Protein AF-A0A0G1U0L2-F1 (afdb_monomer_lite)

Sequence (927 aa):
MDILNGNCDLADLFSDAPEILRDWALGAANEQSERFGDVTSALISSGVVVDENDAIEHIAEITTAFVRGQKSRIFFRDIRGDGKNSYEPELKRRLGKFVRKVDPYTYYGWLAHQAIPDLYISDLRKWNSKLPKYADNSQLSFSLGRDLEWESGLFGKSLGEKKSNFTNPAEKKVKKKAGPRWHKPGTVFGGIEKIWEEANTVLADEDKQYYREMVARLERALKPIFGAYVVSLVGYAPAYAYAMLMSLTAWAGAALHFYNNTGRRYLVREVNVMSPGREISGGRLDAIEIRNPGYRPLNASQKKAVVKILAYPVLSAGHFFWQVSALRQTGLDVGVEDWKHVAGDGKNRGIVKFSEVEKRPATKDSDQIVRYLALGLVDLLHFHPEREKNSTWEKLIEDPPFGELEYFMPQGVITHKVLTEPARLHEKVVSIAERLDNAGERAAQREIWNFLLGYAISCLDGKGHEKLKRISPPAQKALVPDDRSSLPFFRKYRMDQSELEAKFQSVAPNSCARDYEELSGPVFLDKSALIEVSYSDAGKEVLTLHYDKLLRAVEAGDVKTKNFHGVDRNFFISCLVTEEKTPSFYLNLQKGAPWFKCFGCGVFGAIGRIPSDIEITVKETGSAPSGVWKPGDEPIISEEHHKFMALAQEILQMEFKGSVGEWYLAKERCLDVDLAFKMGAGFASNRLIHGLMDAGYSLDDLIAKGLVLISDKTTSTRGIGPILNRRGIRSEDMARVYGKKEGKEVMGYPYSMLLGRVTFPLTYEGKNTNFYGRSVDKDAKIVHCKTSFSAVQGGFNMGVLKDPDAKEVSMIEAAICVISITQMRSKFSSLPPNSFAIIGTGNYKILDAVVKSGKQLASGLDFDLKNEADPNKGQAGQKKTLKLMAAIKERGLPRPRDVTAEFLAQYSWPTREKKFDWNALLQHLAK

Secondary structure (DSSP, 8-state):
-TTTTT-S-HHHHTTTS-HHHHHHHHHHHHTT-HHHHHHHHHHHHTTSSSSHHHHHHHHHHHHHHHHTT-PPPB-HHHHHT----SSHHHHHHHTT--PPPPPHHHHHHHHHHHHHHHHHHS-TTSTTPPPPSS--S-SB-----STTTTT-TT--S-S---------HHHHHHTTS----PPPHHHHHHHHHHHHHHHHHHHHTT-TTTHHHHHHHHHHHHHHHHTHHHHHHHTTTTS-HHHHHHHHHHHHHHHHHIIIII-S--EEEEEESS-TT-SB---EEEEEEEE-GGGPPPPHHHHHHHHHHHTS----HHHHHHHHGGGGGGT-EEEEEEEEETBTSSGGGSBPPHHHHSSS--HHHHHHHHHHHHHHHHHHHHH-HHHHHT--HHHHTSSPPEEEEEEEETTEEEEEEE---HHHHHHHHHHHHHT-TTHHHHHHHHHHHHHHHHHHHHHHTT-HHHHHTT-SPP----SS-----SHHHHHHTPPPHHHHHHHHHHS-SSSSSTTSSSSSSPEESSTTS-EEEEE-TTS-EEEEEEHHHHHHHHHTTSS-EES---TTS-EEEE-SSS---SEEEEEE--TTS-EEEETTT--EEEEE---TT--------S------PPTT------HHHHHHHHHHHHHHHHTTTTSHHHHIIIIIS---HHHHHHTT-EE--HHHHHHHHHTT--HHHHHHTTSEEEETT--TTSTTHHHHHHTT--HHHH-EEEEEETTEEEEEEEEETTTTEEEEEEEETTEEEEEEEEES-TT-S-SEEE--SSS---BBTGGGGG-TT-SEEEEES-HHHHHHHHHHTTT-TTS-SSEEE-SSTT-TTHHHHHHHHT-EEEE----PPB-SS-TTSB-HHHHHHHHHHHHHHHTT-S--EEHHHHHHHHSPPPPTTS---HHHHHHHHT-

Structure (mmCIF, N/CA/C/O backbone):
data_AF-A0A0G1U0L2-F1
#
_entry.id   AF-A0A0G1U0L2-F1
#
loop_
_atom_site.group_PDB
_atom_site.id
_atom_site.type_symbol
_atom_site.label_atom_id
_atom_site.label_alt_id
_atom_site.label_comp_id
_atom_site.label_asym_id
_atom_site.label_entity_id
_atom_site.label_seq_id
_atom_site.pdbx_PDB_ins_code
_atom_site.Cartn_x
_atom_site.Cartn_y
_atom_site.Cartn_z
_atom_site.occupancy
_atom_site.B_iso_or_equiv
_atom_site.auth_seq_id
_atom_site.auth_comp_id
_atom_site.auth_asym_id
_atom_site.auth_atom_id
_atom_site.pdbx_PDB_model_num
ATOM 1 N N . MET A 1 1 ? 7.888 -0.705 -40.631 1.00 37.81 1 MET A N 1
ATOM 2 C CA . MET A 1 1 ? 9.295 -0.991 -41.024 1.00 37.81 1 MET A CA 1
ATOM 3 C C . MET A 1 1 ? 10.052 0.265 -41.459 1.00 37.81 1 MET A C 1
ATOM 5 O O . MET A 1 1 ? 11.256 0.297 -41.259 1.00 37.81 1 MET A O 1
ATOM 9 N N . ASP A 1 2 ? 9.393 1.309 -41.974 1.00 36.12 2 ASP A N 1
ATOM 10 C CA . ASP A 1 2 ? 10.082 2.503 -42.498 1.00 36.12 2 ASP A CA 1
ATOM 11 C C . ASP A 1 2 ? 10.602 3.498 -41.438 1.00 36.12 2 ASP A C 1
ATOM 13 O O . ASP A 1 2 ? 11.644 4.113 -41.655 1.00 36.12 2 ASP A O 1
ATOM 17 N N . ILE A 1 3 ? 9.970 3.590 -40.258 1.00 40.00 3 ILE A N 1
ATOM 18 C CA . ILE A 1 3 ? 10.431 4.449 -39.142 1.00 40.00 3 ILE A CA 1
ATOM 19 C C . ILE A 1 3 ? 11.703 3.878 -38.479 1.00 40.00 3 ILE A C 1
ATOM 21 O O . ILE A 1 3 ? 12.648 4.611 -38.202 1.00 40.00 3 ILE A O 1
ATOM 25 N N . LEU A 1 4 ? 11.787 2.551 -38.305 1.00 36.19 4 LEU A N 1
ATOM 26 C CA . LEU A 1 4 ? 12.980 1.864 -37.768 1.00 36.19 4 LEU A CA 1
ATOM 27 C C . LEU A 1 4 ? 14.151 1.795 -38.766 1.00 36.19 4 LEU A C 1
ATOM 29 O O . LEU A 1 4 ? 15.289 1.585 -38.354 1.00 36.19 4 LEU A O 1
ATOM 33 N N . ASN A 1 5 ? 13.877 1.994 -40.059 1.00 38.81 5 ASN A N 1
ATOM 34 C CA . ASN A 1 5 ? 14.883 2.056 -41.122 1.00 38.81 5 ASN A CA 1
ATOM 35 C C . ASN A 1 5 ? 15.363 3.493 -41.414 1.00 38.81 5 ASN A C 1
ATOM 37 O O . ASN A 1 5 ? 16.133 3.685 -42.351 1.00 38.81 5 ASN A O 1
ATOM 41 N N . GLY A 1 6 ? 14.916 4.496 -40.644 1.00 39.28 6 GLY A N 1
ATOM 42 C CA . GLY A 1 6 ? 15.340 5.893 -40.803 1.00 39.28 6 GLY A CA 1
ATOM 43 C C . GLY A 1 6 ? 14.797 6.599 -42.052 1.00 39.28 6 GLY A C 1
ATOM 44 O O . GLY A 1 6 ? 15.331 7.635 -42.432 1.00 39.28 6 GLY A O 1
ATOM 45 N N . ASN A 1 7 ? 13.752 6.062 -42.693 1.00 40.97 7 ASN A N 1
ATOM 46 C CA . ASN A 1 7 ? 13.174 6.620 -43.924 1.00 40.97 7 ASN A CA 1
ATOM 47 C C . ASN A 1 7 ? 11.982 7.568 -43.685 1.00 40.97 7 ASN A C 1
ATOM 49 O O . ASN A 1 7 ? 11.444 8.112 -44.646 1.00 40.97 7 ASN A O 1
ATOM 53 N N . CYS A 1 8 ? 11.562 7.775 -42.435 1.00 46.62 8 CYS A N 1
ATOM 54 C CA . CYS A 1 8 ? 10.564 8.777 -42.062 1.00 46.62 8 CYS A CA 1
ATOM 55 C C . CYS A 1 8 ? 11.033 9.481 -40.785 1.00 46.62 8 CYS A C 1
ATOM 57 O O . CYS A 1 8 ? 11.260 8.821 -39.768 1.00 46.62 8 CYS A O 1
ATOM 59 N N . ASP A 1 9 ? 11.232 10.799 -40.854 1.00 57.47 9 ASP A N 1
ATOM 60 C CA . ASP A 1 9 ? 11.617 11.595 -39.694 1.00 57.47 9 ASP A CA 1
ATOM 61 C C . ASP A 1 9 ? 10.394 11.730 -38.773 1.00 57.47 9 ASP A C 1
ATOM 63 O O . ASP A 1 9 ? 9.312 12.123 -39.212 1.00 57.47 9 ASP A O 1
ATOM 67 N N . LEU A 1 10 ? 10.537 11.418 -37.481 1.00 53.56 10 LEU A N 1
ATOM 68 C CA . LEU A 1 10 ? 9.481 11.683 -36.494 1.00 53.56 10 LEU A CA 1
ATOM 69 C C . LEU A 1 10 ? 9.075 13.167 -36.529 1.00 53.56 10 LEU A C 1
ATOM 71 O O . LEU A 1 10 ? 7.929 13.497 -36.235 1.00 53.56 10 LEU A O 1
ATOM 75 N N . ALA A 1 11 ? 9.980 14.064 -36.934 1.00 55.44 11 ALA A N 1
ATOM 76 C CA . ALA A 1 11 ? 9.675 15.474 -37.140 1.00 55.44 11 ALA A CA 1
ATOM 77 C C . ALA A 1 11 ? 8.638 15.721 -38.256 1.00 55.44 11 ALA A C 1
ATOM 79 O O . ALA A 1 11 ? 7.841 16.653 -38.125 1.00 55.44 11 ALA A O 1
ATOM 80 N N . ASP A 1 12 ? 8.598 14.877 -39.293 1.00 62.22 12 ASP A N 1
ATOM 81 C CA . ASP A 1 12 ? 7.650 14.975 -40.411 1.00 62.22 12 ASP A CA 1
ATOM 82 C C . ASP A 1 12 ? 6.250 14.476 -40.013 1.00 62.22 12 ASP A C 1
ATOM 84 O O . ASP A 1 12 ? 5.247 15.084 -40.372 1.00 62.22 12 ASP A O 1
ATOM 88 N N . LEU A 1 13 ? 6.157 13.424 -39.191 1.00 59.16 13 LEU A N 1
ATOM 89 C CA . LEU A 1 13 ? 4.883 12.904 -38.655 1.00 59.16 13 LEU A CA 1
ATOM 90 C C . LEU A 1 13 ? 4.147 13.911 -37.758 1.00 59.16 13 LEU A C 1
ATOM 92 O O . LEU A 1 13 ? 2.918 13.907 -37.677 1.00 59.16 13 LEU A O 1
ATOM 96 N N . PHE A 1 14 ? 4.899 14.778 -37.080 1.00 59.16 14 PHE A N 1
ATOM 97 C CA . PHE A 1 14 ? 4.375 15.832 -36.211 1.00 59.16 14 PHE A CA 1
ATOM 98 C C . PHE A 1 14 ? 4.525 17.236 -36.823 1.00 59.16 14 PHE A C 1
ATOM 100 O O . PHE A 1 14 ? 4.369 18.223 -36.101 1.00 59.16 14 PHE A O 1
ATOM 107 N N . SER A 1 15 ? 4.806 17.364 -38.127 1.00 60.16 15 SER A N 1
ATOM 108 C CA . SER A 1 15 ? 5.064 18.661 -38.779 1.00 60.16 15 SER A CA 1
ATOM 109 C C . SER A 1 15 ? 3.877 19.623 -38.690 1.00 60.16 15 SER A C 1
ATOM 111 O O . SER A 1 15 ? 4.061 20.831 -38.545 1.00 60.16 15 SER A O 1
ATOM 113 N N . ASP A 1 16 ? 2.663 19.071 -38.734 1.00 57.19 16 ASP A N 1
ATOM 114 C CA . ASP A 1 16 ? 1.397 19.808 -38.672 1.00 57.19 16 ASP A CA 1
ATOM 115 C C . ASP A 1 16 ? 0.884 20.001 -37.234 1.00 57.19 16 ASP A C 1
ATOM 117 O O . ASP A 1 16 ? -0.166 20.621 -37.006 1.00 57.19 16 ASP A O 1
ATOM 121 N N . ALA A 1 17 ? 1.603 19.460 -36.248 1.00 54.53 17 ALA A N 1
ATOM 122 C CA . ALA A 1 17 ? 1.283 19.622 -34.845 1.00 54.53 17 ALA A CA 1
ATOM 123 C C . ALA A 1 17 ? 1.861 20.942 -34.297 1.00 54.53 17 ALA A C 1
ATOM 125 O O . ALA A 1 17 ? 2.904 21.410 -34.754 1.00 54.53 17 ALA A O 1
ATOM 126 N N . PRO A 1 18 ? 1.222 21.565 -33.289 1.00 55.66 18 PRO A N 1
ATOM 127 C CA . PRO A 1 18 ? 1.792 22.733 -32.618 1.00 55.66 18 PRO A CA 1
ATOM 128 C C . PRO A 1 18 ? 3.198 22.443 -32.084 1.00 55.66 18 PRO A C 1
ATOM 130 O O . PRO A 1 18 ? 3.448 21.338 -31.614 1.00 55.66 18 PRO A O 1
ATOM 133 N N . GLU A 1 19 ? 4.085 23.440 -32.106 1.00 58.31 19 GLU A N 1
ATOM 134 C CA . GLU A 1 19 ? 5.508 23.313 -31.733 1.00 58.31 19 GLU A CA 1
ATOM 135 C C . GLU A 1 19 ? 5.710 22.594 -30.392 1.00 58.31 19 GLU A C 1
ATOM 137 O O . GLU A 1 19 ? 6.445 21.615 -30.311 1.00 58.31 19 GLU A O 1
ATOM 142 N N . ILE A 1 20 ? 4.916 22.960 -29.384 1.00 52.88 20 ILE A N 1
ATOM 143 C CA . ILE A 1 20 ? 4.920 22.305 -28.072 1.00 52.88 20 ILE A CA 1
ATOM 144 C C . ILE A 1 20 ? 4.606 20.800 -28.119 1.00 52.88 20 ILE A C 1
ATOM 146 O O . ILE A 1 20 ? 5.086 20.038 -27.282 1.00 52.88 20 ILE A O 1
ATOM 150 N N . LEU A 1 21 ? 3.770 20.366 -29.066 1.00 54.03 21 LEU A N 1
ATOM 151 C CA . LEU A 1 21 ? 3.411 18.967 -29.266 1.00 54.03 21 LEU A CA 1
ATOM 152 C C . LEU A 1 21 ? 4.504 18.215 -30.008 1.00 54.03 21 LEU A C 1
ATOM 154 O O . LEU A 1 21 ? 4.786 17.074 -29.665 1.00 54.03 21 LEU A O 1
ATOM 158 N N . ARG A 1 22 ? 5.091 18.855 -31.019 1.00 59.09 22 ARG A N 1
ATOM 159 C CA . ARG A 1 22 ? 6.196 18.305 -31.795 1.00 59.09 22 ARG A CA 1
ATOM 160 C C . ARG A 1 22 ? 7.398 18.072 -30.886 1.00 59.09 22 ARG A C 1
ATOM 162 O O . ARG A 1 22 ? 7.886 16.953 -30.822 1.00 59.09 22 ARG A O 1
ATOM 169 N N . ASP A 1 23 ? 7.780 19.060 -30.085 1.00 56.22 23 ASP A N 1
ATOM 170 C CA . ASP A 1 23 ? 8.906 18.956 -29.150 1.00 56.22 23 ASP A CA 1
ATOM 171 C C . ASP A 1 23 ? 8.632 17.930 -28.040 1.00 56.22 23 ASP A C 1
ATOM 173 O O . ASP A 1 23 ? 9.509 17.158 -27.653 1.00 56.22 23 ASP A O 1
ATOM 177 N N . TRP A 1 24 ? 7.384 17.856 -27.565 1.00 61.81 24 TRP A N 1
ATOM 178 C CA . TRP A 1 24 ? 6.946 16.849 -26.598 1.00 61.81 24 TRP A CA 1
ATOM 179 C C . TRP A 1 24 ? 6.933 15.428 -27.178 1.00 61.81 24 TRP A C 1
ATOM 181 O O . TRP A 1 24 ? 7.371 14.499 -26.502 1.00 61.81 24 TRP A O 1
ATOM 191 N N . ALA A 1 25 ? 6.434 15.242 -28.400 1.00 57.47 25 ALA A N 1
ATOM 192 C CA . ALA A 1 25 ? 6.332 13.940 -29.051 1.00 57.47 25 ALA A CA 1
ATOM 193 C C . ALA A 1 25 ? 7.712 13.431 -29.468 1.00 57.47 25 ALA A C 1
ATOM 195 O O . ALA A 1 25 ? 8.024 12.268 -29.225 1.00 57.47 25 ALA A O 1
ATOM 196 N N . LEU A 1 26 ? 8.562 14.320 -29.988 1.00 57.53 26 LEU A N 1
ATOM 197 C CA . LEU A 1 26 ? 9.970 14.049 -30.254 1.00 57.53 26 LEU A CA 1
ATOM 198 C C . LEU A 1 26 ? 10.709 13.707 -28.961 1.00 57.53 26 LEU A C 1
ATOM 200 O O . LEU A 1 26 ? 11.422 12.714 -28.931 1.00 57.53 26 LEU A O 1
ATOM 204 N N . GLY A 1 27 ? 10.495 14.442 -27.866 1.00 57.03 27 GLY A N 1
ATOM 205 C CA . GLY A 1 27 ? 11.065 14.101 -26.560 1.00 57.03 27 GLY A CA 1
ATOM 206 C C . GLY A 1 27 ? 10.587 12.741 -26.038 1.00 57.03 27 GLY A C 1
ATOM 207 O O . GLY A 1 27 ? 11.391 11.901 -25.650 1.00 57.03 27 GLY A O 1
ATOM 208 N N . ALA A 1 28 ? 9.281 12.469 -26.081 1.00 54.69 28 ALA A N 1
ATOM 209 C CA . ALA A 1 28 ? 8.704 11.224 -25.576 1.00 54.69 28 ALA A CA 1
ATOM 210 C C . ALA A 1 28 ? 9.092 9.986 -26.408 1.00 54.69 28 ALA A C 1
ATOM 212 O O . ALA A 1 28 ? 9.278 8.913 -25.822 1.00 54.69 28 ALA A O 1
ATOM 213 N N . ALA A 1 29 ? 9.210 10.139 -27.732 1.00 52.09 29 ALA A N 1
ATOM 214 C CA . ALA A 1 29 ? 9.621 9.097 -28.670 1.00 52.09 29 ALA A CA 1
ATOM 215 C C . ALA A 1 29 ? 11.142 8.867 -28.647 1.00 52.09 29 ALA A C 1
ATOM 217 O O . ALA A 1 29 ? 11.577 7.722 -28.535 1.00 52.09 29 ALA A O 1
ATOM 218 N N . ASN A 1 30 ? 11.951 9.935 -28.652 1.00 49.28 30 ASN A N 1
ATOM 219 C CA . ASN A 1 30 ? 13.416 9.838 -28.612 1.00 49.28 30 ASN A CA 1
ATOM 220 C C . ASN A 1 30 ? 13.941 9.341 -27.257 1.00 49.28 30 ASN A C 1
ATOM 222 O O . ASN A 1 30 ? 15.004 8.727 -27.201 1.00 49.28 30 ASN A O 1
ATOM 226 N N . GLU A 1 31 ? 13.208 9.569 -26.162 1.00 47.56 31 GLU A N 1
ATOM 227 C CA . GLU A 1 31 ? 13.601 9.110 -24.823 1.00 47.56 31 GLU A CA 1
ATOM 228 C C . GLU A 1 31 ? 12.952 7.785 -24.392 1.00 47.56 31 GLU A C 1
ATOM 230 O O . GLU A 1 31 ? 13.152 7.369 -23.250 1.00 47.56 31 GLU A O 1
ATOM 235 N N . GLN A 1 32 ? 12.182 7.112 -25.264 1.00 51.19 32 GLN A N 1
ATOM 236 C CA . GLN A 1 32 ? 11.434 5.883 -24.939 1.00 51.19 32 GLN A CA 1
ATOM 237 C C . GLN A 1 32 ? 10.737 5.971 -23.572 1.00 51.19 32 GLN A C 1
ATOM 239 O O . GLN A 1 32 ? 10.897 5.098 -22.711 1.00 51.19 32 GLN A O 1
ATOM 244 N N . SER A 1 33 ? 9.997 7.060 -23.323 1.00 62.25 33 SER A N 1
ATOM 245 C CA . SER A 1 33 ? 9.418 7.255 -21.992 1.00 62.25 33 SER A CA 1
ATOM 246 C C . SER A 1 33 ? 8.540 6.049 -21.630 1.00 62.25 33 SER A C 1
ATOM 248 O O . SER A 1 33 ? 7.705 5.616 -22.426 1.00 62.25 33 SER A O 1
ATOM 250 N N . GLU A 1 34 ? 8.705 5.498 -20.421 1.00 67.94 34 GLU A N 1
ATOM 251 C CA . GLU A 1 34 ? 7.956 4.310 -19.964 1.00 67.94 34 GLU A CA 1
ATOM 252 C C . GLU A 1 34 ? 6.438 4.495 -20.163 1.00 67.94 34 GLU A C 1
ATOM 254 O O . GLU A 1 34 ? 5.716 3.561 -20.508 1.00 67.94 34 GLU A O 1
ATOM 259 N N . ARG A 1 35 ? 5.968 5.742 -20.021 1.00 72.88 35 ARG A N 1
ATOM 260 C CA . ARG A 1 35 ? 4.580 6.163 -20.249 1.00 72.88 35 ARG A CA 1
ATOM 261 C C . ARG A 1 35 ? 4.140 6.029 -21.702 1.00 72.88 35 ARG A C 1
ATOM 263 O O . ARG A 1 35 ? 3.010 5.615 -21.945 1.00 72.88 35 ARG A O 1
ATOM 270 N N . PHE A 1 36 ? 4.999 6.393 -22.649 1.00 75.38 36 PHE A N 1
ATOM 271 C CA . PHE A 1 36 ? 4.727 6.226 -24.073 1.00 75.38 36 PHE A CA 1
ATOM 272 C C . PHE A 1 36 ? 4.631 4.735 -24.413 1.00 75.38 36 PHE A C 1
ATOM 274 O O . PHE A 1 36 ? 3.627 4.308 -24.977 1.00 75.38 36 PHE A O 1
ATOM 281 N N . GLY A 1 37 ? 5.583 3.930 -23.925 1.00 75.44 37 GLY A N 1
ATOM 282 C CA . GLY A 1 37 ? 5.560 2.471 -24.066 1.00 75.44 37 GLY A CA 1
ATOM 283 C C . GLY A 1 37 ? 4.329 1.805 -23.432 1.00 75.44 37 GLY A C 1
ATOM 284 O O . GLY A 1 37 ? 3.811 0.817 -23.950 1.00 75.44 37 GLY A O 1
ATOM 285 N N . ASP A 1 38 ? 3.816 2.332 -22.315 1.00 82.06 38 ASP A N 1
ATOM 286 C CA . ASP A 1 38 ? 2.553 1.876 -21.720 1.00 82.06 38 ASP A CA 1
ATOM 287 C C . ASP A 1 38 ? 1.350 2.169 -22.629 1.00 82.06 38 ASP A C 1
ATOM 289 O O . ASP A 1 38 ? 0.485 1.310 -22.809 1.00 82.06 38 ASP A O 1
ATOM 293 N N . VAL A 1 39 ? 1.279 3.369 -23.210 1.00 82.50 39 VAL A N 1
ATOM 294 C CA . VAL A 1 39 ? 0.188 3.757 -24.116 1.00 82.50 39 VAL A CA 1
ATOM 295 C C . VAL A 1 39 ? 0.221 2.920 -25.395 1.00 82.50 39 VAL A C 1
ATOM 297 O O . VAL A 1 39 ? -0.815 2.362 -25.755 1.00 82.50 39 VAL A O 1
ATOM 300 N N . THR A 1 40 ? 1.381 2.756 -26.038 1.00 83.81 40 THR A N 1
ATOM 301 C CA . THR A 1 40 ? 1.516 1.929 -27.252 1.00 83.81 40 THR A CA 1
ATOM 302 C C . THR A 1 40 ? 1.143 0.474 -26.972 1.00 83.81 40 THR A C 1
ATOM 304 O O . THR A 1 40 ? 0.286 -0.085 -27.658 1.00 83.81 40 THR A O 1
ATOM 307 N N . SER A 1 41 ? 1.662 -0.107 -25.881 1.00 82.44 41 SER A N 1
ATOM 308 C CA . SER A 1 41 ? 1.318 -1.470 -25.444 1.00 82.44 41 SER A CA 1
ATOM 309 C C . SER A 1 41 ? -0.191 -1.657 -25.276 1.00 82.44 41 SER A C 1
ATOM 311 O O . SER A 1 41 ? -0.733 -2.707 -25.620 1.00 82.44 41 SER A O 1
ATOM 313 N N . ALA A 1 42 ? -0.882 -0.654 -24.730 1.00 86.25 42 ALA A N 1
ATOM 314 C CA . ALA A 1 42 ? -2.321 -0.705 -24.510 1.00 86.25 42 ALA A CA 1
ATOM 315 C C . ALA A 1 42 ? -3.126 -0.636 -25.806 1.00 86.25 42 ALA A C 1
ATOM 317 O O . ALA A 1 42 ? -4.104 -1.372 -25.941 1.00 86.25 42 ALA A O 1
ATOM 318 N N . LEU A 1 43 ? -2.717 0.210 -26.753 1.00 83.81 43 LEU A N 1
ATOM 319 C CA . LEU A 1 43 ? -3.369 0.320 -28.057 1.00 83.81 43 LEU A CA 1
ATOM 320 C C . LEU A 1 43 ? -3.232 -0.989 -28.846 1.00 83.81 43 LEU A C 1
ATOM 322 O O . LEU A 1 43 ? -4.250 -1.522 -29.295 1.00 83.81 43 LEU A O 1
ATOM 326 N N . ILE A 1 44 ? -2.026 -1.562 -28.895 1.00 82.19 44 ILE A N 1
ATOM 327 C CA . ILE A 1 44 ? -1.756 -2.858 -29.538 1.00 82.19 44 ILE A CA 1
ATOM 328 C C . ILE A 1 44 ? -2.567 -3.970 -28.860 1.00 82.19 44 ILE A C 1
ATOM 330 O O . ILE A 1 44 ? -3.304 -4.705 -29.512 1.00 82.19 44 ILE A O 1
ATOM 334 N N . SER A 1 45 ? -2.519 -4.053 -27.524 1.00 82.62 45 SER A N 1
ATOM 335 C CA . SER A 1 45 ? -3.251 -5.083 -26.764 1.00 82.62 45 SER A CA 1
ATOM 336 C C . SER A 1 45 ? -4.770 -4.983 -26.920 1.00 82.62 45 SER A C 1
ATOM 338 O O . SER A 1 45 ? -5.473 -5.978 -26.759 1.00 82.62 45 SER A O 1
ATOM 340 N N . SER A 1 46 ? -5.291 -3.787 -27.205 1.00 82.69 46 SER A N 1
ATOM 341 C CA . SER A 1 46 ? -6.717 -3.571 -27.465 1.00 82.69 46 SER A CA 1
ATOM 342 C C . SER A 1 46 ? -7.150 -3.903 -28.898 1.00 82.69 46 SER A C 1
ATOM 344 O O . SER A 1 46 ? -8.348 -3.890 -29.173 1.00 82.69 46 SER A O 1
ATOM 346 N N . GLY A 1 47 ? -6.207 -4.194 -29.803 1.00 80.88 47 GLY A N 1
ATOM 347 C CA . GLY A 1 47 ? -6.475 -4.452 -31.220 1.00 80.88 47 GLY A CA 1
ATOM 348 C C . GLY A 1 47 ? -6.876 -3.209 -32.021 1.00 80.88 47 GLY A C 1
ATOM 349 O O . GLY A 1 47 ? -7.413 -3.346 -33.115 1.00 80.88 47 GLY A O 1
ATOM 350 N N . VAL A 1 48 ? -6.659 -2.006 -31.473 1.00 82.06 48 VAL A N 1
ATOM 351 C CA . VAL A 1 48 ? -6.932 -0.729 -32.162 1.00 82.06 48 VAL A CA 1
ATOM 352 C C . VAL A 1 48 ? -5.883 -0.446 -33.239 1.00 82.06 48 VAL A C 1
ATOM 354 O O . VAL A 1 48 ? -6.205 0.162 -34.251 1.00 82.06 48 VAL A O 1
ATOM 357 N N . VAL A 1 49 ? -4.654 -0.911 -33.020 1.00 82.06 49 VAL A N 1
ATOM 358 C CA . VAL A 1 49 ? -3.503 -0.803 -33.929 1.00 82.06 49 VAL A CA 1
ATOM 359 C C . VAL A 1 49 ? -2.783 -2.150 -33.969 1.00 82.06 49 VAL A C 1
ATOM 361 O O . VAL A 1 49 ? -2.906 -2.930 -33.017 1.00 82.06 49 VAL A O 1
ATOM 364 N N . VAL A 1 50 ? -2.072 -2.450 -35.058 1.00 71.56 50 VAL A N 1
ATOM 365 C CA . VAL A 1 50 ? -1.477 -3.780 -35.275 1.00 71.56 50 VAL A CA 1
ATOM 366 C C . VAL A 1 50 ? -0.074 -3.868 -34.683 1.00 71.56 50 VAL A C 1
ATOM 368 O O . VAL A 1 50 ? 0.279 -4.892 -34.095 1.00 71.56 50 VAL A O 1
ATOM 371 N N . ASP A 1 51 ? 0.709 -2.796 -34.788 1.00 74.69 51 ASP A N 1
ATOM 372 C CA . ASP A 1 51 ? 2.078 -2.743 -34.288 1.00 74.69 51 ASP A CA 1
ATOM 373 C C . ASP A 1 51 ? 2.460 -1.373 -33.696 1.00 74.69 51 ASP A C 1
ATOM 375 O O . ASP A 1 51 ? 1.621 -0.497 -33.480 1.00 74.69 51 ASP A O 1
ATOM 379 N N . GLU A 1 52 ? 3.732 -1.223 -33.329 1.00 72.56 52 GLU A N 1
ATOM 380 C CA . GLU A 1 52 ? 4.254 -0.011 -32.698 1.00 72.56 52 GLU A CA 1
ATOM 381 C C . GLU A 1 52 ? 4.323 1.191 -33.652 1.00 72.56 52 GLU A C 1
ATOM 383 O O . GLU A 1 52 ? 4.117 2.315 -33.201 1.00 72.56 52 GLU A O 1
ATOM 388 N N . ASN A 1 53 ? 4.539 0.977 -34.955 1.00 73.19 53 ASN A N 1
ATOM 389 C CA . ASN A 1 53 ? 4.534 2.069 -35.934 1.00 73.19 53 ASN A CA 1
ATOM 390 C C . ASN A 1 53 ? 3.107 2.593 -36.115 1.00 73.19 53 ASN A C 1
ATOM 392 O O . ASN A 1 53 ? 2.882 3.794 -35.978 1.00 73.19 53 ASN A O 1
ATOM 396 N N . ASP A 1 54 ? 2.140 1.683 -36.280 1.00 74.44 54 ASP A N 1
ATOM 397 C CA . ASP A 1 54 ? 0.716 2.031 -36.335 1.00 74.44 54 ASP A CA 1
ATOM 398 C C . ASP A 1 54 ? 0.275 2.764 -35.057 1.00 74.44 54 ASP A C 1
ATOM 400 O O . ASP A 1 54 ? -0.530 3.693 -35.094 1.00 74.44 54 ASP A O 1
ATOM 404 N N . ALA A 1 55 ? 0.807 2.365 -33.894 1.00 78.94 55 ALA A N 1
ATOM 405 C CA . ALA A 1 55 ? 0.524 3.032 -32.627 1.00 78.94 55 ALA A CA 1
ATOM 406 C C . ALA A 1 55 ? 1.046 4.476 -32.594 1.00 78.94 55 ALA A C 1
ATOM 408 O O . ALA A 1 55 ? 0.358 5.350 -32.065 1.00 78.94 55 ALA A O 1
ATOM 409 N N . ILE A 1 56 ? 2.242 4.732 -33.131 1.00 74.19 56 ILE A N 1
ATOM 410 C CA . ILE A 1 56 ? 2.848 6.070 -33.185 1.00 74.19 56 ILE A CA 1
ATOM 411 C C . ILE A 1 56 ? 2.050 6.979 -34.123 1.00 74.19 56 ILE A C 1
ATOM 413 O O . ILE A 1 56 ? 1.689 8.085 -33.717 1.00 74.19 56 ILE A O 1
ATOM 417 N N . GLU A 1 57 ? 1.712 6.499 -35.321 1.00 74.31 57 GLU A N 1
ATOM 418 C CA . GLU A 1 57 ? 0.885 7.229 -36.291 1.00 74.31 57 GLU A CA 1
ATOM 419 C C . GLU A 1 57 ? -0.489 7.564 -35.697 1.00 74.31 57 GLU A C 1
ATOM 421 O O . GLU A 1 57 ? -0.909 8.722 -35.671 1.00 74.31 57 GLU A O 1
ATOM 426 N N . HIS A 1 58 ? -1.146 6.580 -35.079 1.00 80.94 58 HIS A N 1
ATOM 427 C CA . HIS A 1 58 ? -2.448 6.762 -34.435 1.00 80.94 58 HIS A CA 1
ATOM 428 C C . HIS A 1 58 ? -2.403 7.750 -33.259 1.00 80.94 58 HIS A C 1
ATOM 430 O O . HIS A 1 58 ? -3.323 8.550 -33.059 1.00 80.94 58 HIS A O 1
ATOM 436 N N . ILE A 1 59 ? -1.329 7.737 -32.460 1.00 79.00 59 ILE A N 1
ATOM 437 C CA . ILE A 1 59 ? -1.117 8.732 -31.398 1.00 79.00 59 ILE A CA 1
ATOM 438 C C . ILE A 1 59 ? -0.932 10.126 -32.010 1.00 79.00 59 ILE A C 1
ATOM 440 O O . ILE A 1 59 ? -1.518 11.082 -31.489 1.00 79.00 59 ILE A O 1
ATOM 444 N N . ALA A 1 60 ? -0.168 10.261 -33.096 1.00 72.50 60 ALA A N 1
ATOM 445 C CA . ALA A 1 60 ? 0.050 11.537 -33.775 1.00 72.50 60 ALA A CA 1
ATOM 446 C C . ALA A 1 60 ? -1.261 12.132 -34.309 1.00 72.50 60 ALA A C 1
ATOM 448 O O . ALA A 1 60 ? -1.570 13.298 -34.032 1.00 72.50 60 ALA A O 1
ATOM 449 N N . GLU A 1 61 ? -2.088 11.320 -34.968 1.00 75.19 61 GLU A N 1
ATOM 450 C CA . GLU A 1 61 ? -3.394 11.729 -35.492 1.00 75.19 61 GLU A CA 1
ATOM 451 C C . GLU A 1 61 ? -4.332 12.231 -34.385 1.00 75.19 61 GLU A C 1
ATOM 453 O O . GLU A 1 61 ? -4.879 13.338 -34.460 1.00 75.19 61 GLU A O 1
ATOM 458 N N . ILE A 1 62 ? -4.502 11.448 -33.313 1.00 75.69 62 ILE A N 1
ATOM 459 C CA . ILE A 1 62 ? -5.435 11.797 -32.233 1.00 75.69 62 ILE A CA 1
ATOM 460 C C . ILE A 1 62 ? -4.946 13.025 -31.467 1.00 75.69 62 ILE A C 1
ATOM 462 O O . ILE A 1 62 ? -5.748 13.879 -31.074 1.00 75.69 62 ILE A O 1
ATOM 466 N N . THR A 1 63 ? -3.641 13.132 -31.239 1.00 70.00 63 THR A N 1
ATOM 467 C CA . THR A 1 63 ? -3.087 14.251 -30.479 1.00 70.00 63 THR A CA 1
ATOM 468 C C . THR A 1 63 ? -3.198 15.557 -31.275 1.00 70.00 63 THR A C 1
ATOM 470 O O . THR A 1 63 ? -3.608 16.579 -30.720 1.00 70.00 63 THR A O 1
ATOM 473 N N . THR A 1 64 ? -2.981 15.513 -32.592 1.00 66.94 64 THR A N 1
ATOM 474 C CA . THR A 1 64 ? -3.223 16.645 -33.504 1.00 66.94 64 THR A CA 1
ATOM 475 C C . THR A 1 64 ? -4.698 17.064 -33.513 1.00 66.94 64 THR A C 1
ATOM 477 O O . THR A 1 64 ? -5.010 18.258 -33.476 1.00 66.94 64 THR A O 1
ATOM 480 N N . ALA A 1 65 ? -5.628 16.102 -33.476 1.00 66.06 65 ALA A N 1
ATOM 481 C CA . ALA A 1 65 ? -7.062 16.377 -33.366 1.00 66.06 65 ALA A CA 1
ATOM 482 C C . ALA A 1 65 ? -7.466 16.987 -32.006 1.00 66.06 65 ALA A C 1
ATOM 484 O O . ALA A 1 65 ? -8.392 17.795 -31.952 1.00 66.06 65 ALA A O 1
ATOM 485 N N . PHE A 1 66 ? -6.778 16.633 -30.915 1.00 66.81 66 PHE A N 1
ATOM 486 C CA . PHE A 1 66 ? -7.073 17.106 -29.557 1.00 66.81 66 PHE A CA 1
ATOM 487 C C . PHE A 1 66 ? -6.651 18.564 -29.308 1.00 66.81 66 PHE A C 1
ATOM 489 O O . PHE A 1 66 ? -7.375 19.305 -28.642 1.00 66.81 66 PHE A O 1
ATOM 496 N N . VAL A 1 67 ? -5.506 19.004 -29.845 1.00 60.94 67 VAL A N 1
ATOM 497 C CA . VAL A 1 67 ? -4.956 20.345 -29.548 1.00 60.94 67 VAL A CA 1
ATOM 498 C C . VAL A 1 67 ? -5.693 21.478 -30.272 1.00 60.94 67 VAL A C 1
ATOM 500 O O . VAL A 1 67 ? -5.640 22.634 -29.845 1.00 60.94 67 VAL A O 1
ATOM 503 N N . ARG A 1 68 ? -6.479 21.173 -31.310 1.00 50.81 68 ARG A N 1
ATOM 504 C CA . ARG A 1 68 ? -7.341 22.152 -31.988 1.00 50.81 68 ARG A CA 1
ATOM 505 C C . ARG A 1 68 ? -8.554 22.527 -31.115 1.00 50.81 68 ARG A C 1
ATOM 507 O O . ARG A 1 68 ? -9.677 22.124 -31.393 1.00 50.81 68 ARG A O 1
ATOM 514 N N . GLY A 1 69 ? -8.338 23.336 -30.069 1.00 49.75 69 GLY A N 1
ATOM 515 C CA . GLY A 1 69 ? -9.408 24.103 -29.411 1.00 49.75 69 GLY A CA 1
ATOM 516 C C . GLY A 1 69 ? -9.511 24.079 -27.879 1.00 49.75 69 GLY A C 1
ATOM 517 O O . GLY A 1 69 ? -10.510 24.584 -27.368 1.00 49.75 69 GLY A O 1
ATOM 518 N N . GLN A 1 70 ? -8.545 23.544 -27.118 1.00 54.38 70 GLN A N 1
ATOM 519 C CA . GLN A 1 70 ? -8.588 23.590 -25.643 1.00 54.38 70 GLN A CA 1
ATOM 520 C C . GLN A 1 70 ? -7.542 24.537 -25.042 1.00 54.38 70 GLN A C 1
ATOM 522 O O . GLN A 1 70 ? -6.348 24.406 -25.287 1.00 54.38 70 GLN A O 1
ATOM 527 N N . LYS A 1 71 ? -7.994 25.482 -24.204 1.00 58.97 71 LYS A N 1
ATOM 528 C CA . LYS A 1 71 ? -7.119 26.210 -23.273 1.00 58.97 71 LYS A CA 1
ATOM 529 C C . LYS A 1 71 ? -6.889 25.345 -22.035 1.00 58.97 71 LYS A C 1
ATOM 531 O O . LYS A 1 71 ? -7.848 25.063 -21.313 1.00 58.97 71 LYS A O 1
ATOM 536 N N . SER A 1 72 ? -5.641 24.967 -21.777 1.00 66.75 72 SER A N 1
ATOM 537 C CA . SER A 1 72 ? -5.296 24.146 -20.616 1.00 66.75 72 SER A CA 1
ATOM 538 C C . SER A 1 72 ? -5.360 24.928 -19.313 1.00 66.75 72 SER A C 1
ATOM 540 O O . SER A 1 72 ? -4.842 26.042 -19.206 1.00 66.75 72 SER A O 1
ATOM 542 N N . ARG A 1 73 ? -5.968 24.332 -18.282 1.00 75.31 73 ARG A N 1
ATOM 543 C CA . ARG A 1 73 ? -5.987 24.941 -16.946 1.00 75.31 73 ARG A CA 1
ATOM 544 C C . ARG A 1 73 ? -4.649 24.681 -16.255 1.00 75.31 73 ARG A C 1
ATOM 546 O O . ARG A 1 73 ? -4.255 23.530 -16.055 1.00 75.31 73 ARG A O 1
ATOM 553 N N . ILE A 1 74 ? -3.981 25.739 -15.816 1.00 76.50 74 ILE A N 1
ATOM 554 C CA . ILE A 1 74 ? -2.739 25.695 -15.045 1.00 76.50 74 ILE A CA 1
ATOM 555 C C . ILE A 1 74 ? -3.079 25.328 -13.597 1.00 76.50 74 ILE A C 1
ATOM 557 O O . ILE A 1 74 ? -3.730 26.065 -12.861 1.00 76.50 74 ILE A O 1
ATOM 561 N N . PHE A 1 75 ? -2.650 24.162 -13.141 1.00 79.94 75 PHE A N 1
ATOM 562 C CA . PHE A 1 75 ? -2.722 23.789 -11.733 1.00 79.94 75 PHE A CA 1
ATOM 563 C C . PHE A 1 75 ? -1.438 24.215 -11.038 1.00 79.94 75 PHE A C 1
ATOM 565 O O . PHE A 1 75 ? -0.381 24.334 -11.648 1.00 79.94 75 PHE A O 1
ATOM 572 N N . PHE A 1 76 ? -1.498 24.344 -9.715 1.00 77.94 76 PHE A N 1
ATOM 573 C CA . PHE A 1 76 ? -0.326 24.725 -8.931 1.00 77.94 76 PHE A CA 1
ATOM 574 C C . PHE A 1 76 ? 0.876 23.777 -9.110 1.00 77.94 76 PHE A C 1
ATOM 576 O O . PHE A 1 76 ? 2.022 24.203 -9.032 1.00 77.94 76 PHE A O 1
ATOM 583 N N . ARG A 1 77 ? 0.628 22.496 -9.414 1.00 74.56 77 ARG A N 1
ATOM 584 C CA . ARG A 1 77 ? 1.689 21.542 -9.775 1.00 74.56 77 ARG A CA 1
ATOM 585 C C . ARG A 1 77 ? 2.439 21.924 -11.052 1.00 74.56 77 ARG A C 1
ATOM 587 O O . ARG A 1 77 ? 3.635 21.697 -11.116 1.00 74.56 77 ARG A O 1
ATOM 594 N N . ASP A 1 78 ? 1.772 22.546 -12.021 1.00 75.38 78 ASP A N 1
ATOM 595 C CA . ASP A 1 78 ? 2.406 22.987 -13.267 1.00 75.38 78 ASP A CA 1
ATOM 596 C C . ASP A 1 78 ? 3.271 24.225 -13.009 1.00 75.38 78 ASP A C 1
ATOM 598 O O . ASP A 1 78 ? 4.293 24.412 -13.650 1.00 75.38 78 ASP A O 1
ATOM 602 N N . ILE A 1 79 ? 2.919 25.039 -12.013 1.00 75.56 79 ILE A N 1
ATOM 603 C CA . ILE A 1 79 ? 3.737 26.171 -11.551 1.00 75.56 79 ILE A CA 1
ATOM 604 C C . ILE A 1 79 ? 4.995 25.671 -10.819 1.00 75.56 79 ILE A C 1
ATOM 606 O O . ILE A 1 79 ? 6.056 26.275 -10.927 1.00 75.56 79 ILE A O 1
ATOM 610 N N . ARG A 1 80 ? 4.906 24.535 -10.112 1.00 71.25 80 ARG A N 1
ATOM 611 C CA . ARG A 1 80 ? 6.053 23.889 -9.444 1.00 71.25 80 ARG A CA 1
ATOM 612 C C . ARG A 1 80 ? 6.888 22.969 -10.338 1.00 71.25 80 ARG A C 1
ATOM 614 O O . ARG A 1 80 ? 8.007 22.658 -9.960 1.00 71.25 80 ARG A O 1
ATOM 621 N N . GLY A 1 81 ? 6.346 22.519 -11.470 1.00 64.06 81 GLY A N 1
ATOM 622 C CA . GLY A 1 81 ? 6.987 21.522 -12.332 1.00 64.06 81 GLY A CA 1
ATOM 623 C C . GLY A 1 81 ? 6.746 20.057 -11.929 1.00 64.06 81 GLY A C 1
ATOM 624 O O . GLY A 1 81 ? 7.468 19.178 -12.387 1.00 64.06 81 GLY A O 1
ATOM 625 N N . ASP A 1 82 ? 5.735 19.743 -11.106 1.00 62.06 82 ASP A N 1
ATOM 626 C CA . ASP A 1 82 ? 5.485 18.355 -10.684 1.00 62.06 82 ASP A CA 1
ATOM 627 C C . ASP A 1 82 ? 4.758 17.541 -11.786 1.00 62.06 82 ASP A C 1
ATOM 629 O O . ASP A 1 82 ? 3.549 17.677 -11.995 1.00 62.06 82 ASP A O 1
ATOM 633 N N . GLY A 1 83 ? 5.463 16.616 -12.446 1.00 53.12 83 GLY A N 1
ATOM 634 C CA . GLY A 1 83 ? 4.980 15.848 -13.611 1.00 53.12 83 GLY A CA 1
ATOM 635 C C . GLY A 1 83 ? 4.130 14.588 -13.343 1.00 53.12 83 GLY A C 1
ATOM 636 O O . GLY A 1 83 ? 4.224 13.623 -14.106 1.00 53.12 83 GLY A O 1
ATOM 637 N N . LYS A 1 84 ? 3.334 14.524 -12.261 1.00 60.22 84 LYS A N 1
ATOM 638 C CA . LYS A 1 84 ? 2.505 13.332 -11.942 1.00 60.22 84 LYS A CA 1
ATOM 639 C C . LYS A 1 84 ? 1.148 13.341 -12.662 1.00 60.22 84 LYS A C 1
ATOM 641 O O . LYS A 1 84 ? 0.315 14.220 -12.409 1.00 60.22 84 LYS A O 1
ATOM 646 N N . ASN A 1 85 ? 0.899 12.304 -13.467 1.00 65.44 85 ASN A N 1
ATOM 647 C CA . ASN A 1 85 ? -0.347 12.091 -14.211 1.00 65.44 85 ASN A CA 1
ATOM 648 C C . ASN A 1 85 ? -1.320 11.163 -13.469 1.00 65.44 85 ASN A C 1
ATOM 650 O O . ASN A 1 85 ? -0.924 10.225 -12.781 1.00 65.44 85 ASN A O 1
ATOM 654 N N . SER A 1 86 ? -2.622 11.428 -13.599 1.00 63.75 86 SER A N 1
ATOM 655 C CA . SER A 1 86 ? -3.653 10.789 -12.765 1.00 63.75 86 SER A CA 1
ATOM 656 C C . SER A 1 86 ? -4.031 9.372 -13.213 1.00 63.75 86 SER A C 1
ATOM 658 O O . SER A 1 86 ? -4.492 8.584 -12.391 1.00 63.75 86 SER A O 1
ATOM 660 N N . TYR A 1 87 ? -3.832 9.045 -14.491 1.00 73.12 87 TYR A N 1
ATOM 661 C CA . TYR A 1 87 ? -4.261 7.774 -15.093 1.00 73.12 87 TYR A CA 1
ATOM 662 C C . TYR A 1 87 ? -3.142 6.732 -15.225 1.00 73.12 87 TYR A C 1
ATOM 664 O O . TYR A 1 87 ? -3.422 5.561 -15.463 1.00 73.12 87 TYR A O 1
ATOM 672 N N . GLU A 1 88 ? -1.888 7.134 -15.026 1.00 75.75 88 GLU A N 1
ATOM 673 C CA . GLU A 1 88 ? -0.707 6.285 -15.219 1.00 75.75 88 GLU A CA 1
ATOM 674 C C . GLU A 1 88 ? -0.724 5.008 -14.346 1.00 75.75 88 GLU A C 1
ATOM 676 O O . GLU A 1 88 ? -0.558 3.917 -14.896 1.00 75.75 88 GLU A O 1
ATOM 681 N N . PRO A 1 89 ? -1.039 5.056 -13.030 1.00 71.19 89 PRO A N 1
ATOM 682 C CA . PRO A 1 89 ? -1.127 3.837 -12.222 1.00 71.19 89 PRO A CA 1
ATOM 683 C C . PRO A 1 89 ? -2.269 2.901 -12.634 1.00 71.19 89 PRO A C 1
ATOM 685 O O . PRO A 1 89 ? -2.172 1.693 -12.438 1.00 71.19 89 PRO A O 1
ATOM 688 N N . GLU A 1 90 ? -3.371 3.435 -13.164 1.00 75.50 90 GLU A N 1
ATOM 689 C CA . GLU A 1 90 ? -4.493 2.604 -13.610 1.00 75.50 90 GLU A CA 1
ATOM 690 C C . GLU A 1 90 ? -4.161 1.918 -14.938 1.00 75.50 90 GLU A C 1
ATOM 692 O O . GLU A 1 90 ? -4.391 0.718 -15.063 1.00 75.50 90 GLU A O 1
ATOM 697 N N . LEU A 1 91 ? -3.533 2.623 -15.885 1.00 77.00 91 LEU A N 1
ATOM 698 C CA . LEU A 1 91 ? -3.083 2.033 -17.147 1.00 77.00 91 LEU A CA 1
ATOM 699 C C . LEU A 1 91 ? -2.095 0.883 -16.908 1.00 77.00 91 LEU A C 1
ATOM 701 O O . LEU A 1 91 ? -2.325 -0.230 -17.381 1.00 77.00 91 LEU A O 1
ATOM 705 N N . LYS A 1 92 ? -1.063 1.107 -16.081 1.00 77.56 92 LYS A N 1
ATOM 706 C CA . LYS A 1 92 ? -0.102 0.059 -15.694 1.00 77.56 92 LYS A CA 1
ATOM 707 C C . LYS A 1 92 ? -0.802 -1.160 -15.077 1.00 77.56 92 LYS A C 1
ATOM 709 O O . LYS A 1 92 ? -0.445 -2.295 -15.384 1.00 77.56 92 LYS A O 1
ATOM 714 N N . ARG A 1 93 ? -1.850 -0.952 -14.268 1.00 75.12 93 ARG A N 1
ATOM 715 C CA . ARG A 1 93 ? -2.646 -2.041 -13.675 1.00 75.12 93 ARG A CA 1
ATOM 716 C C . ARG A 1 93 ? -3.394 -2.843 -14.741 1.00 75.12 93 ARG A C 1
ATOM 718 O O . ARG A 1 93 ? -3.397 -4.070 -14.659 1.00 75.12 93 ARG A O 1
ATOM 725 N N . ARG A 1 94 ? -4.018 -2.179 -15.722 1.00 73.94 94 ARG A N 1
ATOM 726 C CA . ARG A 1 94 ? -4.737 -2.848 -16.824 1.00 73.94 94 ARG A CA 1
ATOM 727 C C . ARG A 1 94 ? -3.803 -3.645 -17.733 1.00 73.94 94 ARG A C 1
ATOM 729 O O . ARG A 1 94 ? -4.181 -4.719 -18.179 1.00 73.94 94 ARG A O 1
ATOM 736 N N . LEU A 1 95 ? -2.575 -3.170 -17.920 1.00 74.12 95 LEU A N 1
ATOM 737 C CA . LEU A 1 95 ? -1.518 -3.863 -18.663 1.00 74.12 95 LEU A CA 1
ATOM 738 C C . LEU A 1 95 ? -0.868 -5.018 -17.886 1.00 74.12 95 LEU A C 1
ATOM 740 O O . LEU A 1 95 ? 0.080 -5.633 -18.364 1.00 74.12 95 LEU A O 1
ATOM 744 N N . GLY A 1 96 ? -1.319 -5.296 -16.658 1.00 66.38 96 GLY A N 1
ATOM 745 C CA . GLY A 1 96 ? -0.710 -6.314 -15.803 1.00 66.38 96 GLY A CA 1
ATOM 746 C C . GLY A 1 96 ? 0.715 -5.974 -15.350 1.00 66.38 96 GLY A C 1
ATOM 747 O O . GLY A 1 96 ? 1.394 -6.844 -14.801 1.00 66.38 96 GLY A O 1
ATOM 748 N N . LYS A 1 97 ? 1.164 -4.727 -15.548 1.00 71.50 97 LYS A N 1
ATOM 749 C CA . LYS A 1 97 ? 2.450 -4.223 -15.062 1.00 71.50 97 LYS A CA 1
ATOM 750 C C . LYS A 1 97 ? 2.381 -4.024 -13.549 1.00 71.50 97 LYS A C 1
ATOM 752 O O . LYS A 1 97 ? 1.317 -3.800 -12.963 1.00 71.50 97 LYS A O 1
ATOM 757 N N . PHE A 1 98 ? 3.530 -4.140 -12.886 1.00 45.94 98 PHE A N 1
ATOM 758 C CA . PHE A 1 98 ? 3.594 -3.975 -11.439 1.00 45.94 98 PHE A CA 1
ATOM 759 C C . PHE A 1 98 ? 3.244 -2.534 -11.064 1.00 45.94 98 PHE A C 1
ATOM 761 O O . PHE A 1 98 ? 4.007 -1.602 -11.299 1.00 45.94 98 PHE A O 1
ATOM 768 N N . VAL A 1 99 ? 2.091 -2.359 -10.427 1.00 47.84 99 VAL A N 1
ATOM 769 C CA . VAL A 1 99 ? 1.721 -1.102 -9.785 1.00 47.84 99 VAL A CA 1
ATOM 770 C C . VAL A 1 99 ? 1.910 -1.291 -8.298 1.00 47.84 99 VAL A C 1
ATOM 772 O O . VAL A 1 99 ? 1.293 -2.170 -7.687 1.00 47.84 99 VAL A O 1
ATOM 775 N N . ARG A 1 100 ? 2.771 -0.462 -7.705 1.00 43.38 100 ARG A N 1
ATOM 776 C CA . ARG A 1 100 ? 2.978 -0.446 -6.259 1.00 43.38 100 ARG A CA 1
ATOM 777 C C . ARG A 1 100 ? 1.611 -0.314 -5.583 1.00 43.38 100 ARG A C 1
ATOM 779 O O . ARG A 1 100 ? 0.858 0.616 -5.873 1.00 43.38 100 ARG A O 1
ATOM 786 N N . LYS A 1 101 ? 1.263 -1.272 -4.715 1.00 49.50 101 LYS A N 1
ATOM 787 C CA . LYS A 1 101 ? 0.033 -1.195 -3.912 1.00 49.50 101 LYS A CA 1
ATOM 788 C C . LYS A 1 101 ? 0.000 0.153 -3.195 1.00 49.50 101 LYS A C 1
ATOM 790 O O . LYS A 1 101 ? 1.046 0.604 -2.727 1.00 49.50 101 LYS A O 1
ATOM 795 N N . VAL A 1 102 ? -1.187 0.766 -3.128 1.00 54.31 102 VAL A N 1
ATOM 796 C CA . VAL A 1 102 ? -1.405 2.020 -2.393 1.00 54.31 102 VAL A CA 1
ATOM 797 C C . VAL A 1 102 ? -0.772 1.873 -1.017 1.00 54.31 102 VAL A C 1
ATOM 799 O O . VAL A 1 102 ? -1.090 0.934 -0.284 1.00 54.31 102 VAL A O 1
ATOM 802 N N . ASP A 1 103 ? 0.173 2.761 -0.723 1.00 67.06 103 ASP A N 1
ATOM 803 C CA . ASP A 1 103 ? 0.891 2.754 0.538 1.00 67.06 103 ASP A CA 1
ATOM 804 C C . ASP A 1 103 ? -0.110 2.934 1.697 1.00 67.06 103 ASP A C 1
ATOM 806 O O . ASP A 1 103 ? -0.903 3.883 1.660 1.00 67.06 103 ASP A O 1
ATOM 810 N N . PRO A 1 104 ? -0.123 2.046 2.709 1.00 68.38 104 PRO A N 1
ATOM 811 C CA . PRO A 1 104 ? -1.104 2.097 3.790 1.00 68.38 104 PRO A CA 1
ATOM 812 C C . PRO A 1 104 ? -1.152 3.439 4.522 1.00 68.38 104 PRO A C 1
ATOM 814 O O . PRO A 1 104 ? -2.234 3.853 4.919 1.00 68.38 104 PRO A O 1
ATOM 817 N N . TYR A 1 105 ? -0.029 4.155 4.646 1.00 77.06 105 TYR A N 1
ATOM 818 C CA . TYR A 1 105 ? -0.013 5.489 5.257 1.00 77.06 105 TYR A CA 1
ATOM 819 C C . TYR A 1 105 ? -0.825 6.493 4.436 1.00 77.06 105 TYR A C 1
ATOM 821 O O . TYR A 1 105 ? -1.664 7.202 4.986 1.00 77.06 105 TYR A O 1
ATOM 829 N N . THR A 1 106 ? -0.648 6.493 3.110 1.00 73.19 106 THR A N 1
ATOM 830 C CA . THR A 1 106 ? -1.446 7.328 2.196 1.00 73.19 106 THR A CA 1
ATOM 831 C C . THR A 1 106 ? -2.930 6.951 2.246 1.00 73.19 106 THR A C 1
ATOM 833 O O . THR A 1 106 ? -3.788 7.830 2.212 1.00 73.19 106 THR A O 1
ATOM 836 N N . TYR A 1 107 ? -3.250 5.657 2.358 1.00 78.25 107 TYR A N 1
ATOM 837 C CA . TYR A 1 107 ? -4.634 5.193 2.498 1.00 78.25 107 TYR A CA 1
ATOM 838 C C . TYR A 1 107 ? -5.279 5.660 3.812 1.00 78.25 107 TYR A C 1
ATOM 840 O O . TYR A 1 107 ? -6.406 6.154 3.793 1.00 78.25 107 TYR A O 1
ATOM 848 N N . TYR A 1 108 ? -4.571 5.547 4.941 1.00 81.50 108 TYR A N 1
ATOM 849 C CA . TYR A 1 108 ? -5.068 6.006 6.240 1.00 81.50 108 TYR A CA 1
ATOM 850 C C . TYR A 1 108 ? -5.293 7.520 6.264 1.00 81.50 108 TYR A C 1
ATOM 852 O O . TYR A 1 108 ? -6.339 7.957 6.740 1.00 81.50 108 TYR A O 1
ATOM 860 N N . GLY A 1 109 ? -4.371 8.301 5.691 1.00 83.44 109 GLY A N 1
ATOM 861 C CA . GLY A 1 109 ? -4.533 9.749 5.544 1.00 83.44 109 GLY A CA 1
ATOM 862 C C . GLY A 1 109 ? -5.739 10.112 4.682 1.00 83.44 109 GLY A C 1
ATOM 863 O O . GLY A 1 109 ? -6.587 10.891 5.107 1.00 83.44 109 GLY A O 1
ATOM 864 N N . TRP A 1 110 ? -5.885 9.483 3.511 1.00 83.06 110 TRP A N 1
ATOM 865 C CA . TRP A 1 110 ? -7.041 9.694 2.629 1.00 83.06 110 TRP A CA 1
ATOM 866 C C . TRP A 1 110 ? -8.377 9.393 3.320 1.00 83.06 110 TRP A C 1
ATOM 868 O O . TRP A 1 110 ? -9.334 10.150 3.178 1.00 83.06 110 TRP A O 1
ATOM 878 N N . LEU A 1 111 ? -8.444 8.307 4.091 1.00 81.44 111 LEU A N 1
ATOM 879 C CA . LEU A 1 111 ? -9.655 7.932 4.815 1.00 81.44 111 LEU A CA 1
ATOM 880 C C . LEU A 1 111 ? -9.958 8.899 5.972 1.00 81.44 111 LEU A C 1
ATOM 882 O O . LEU A 1 111 ? -11.122 9.187 6.246 1.00 81.44 111 LEU A O 1
ATOM 886 N N . ALA A 1 112 ? -8.925 9.425 6.632 1.00 87.44 112 ALA A N 1
ATOM 887 C CA . ALA A 1 112 ? -9.063 10.421 7.692 1.00 87.44 112 ALA A CA 1
ATOM 888 C C . ALA A 1 112 ? -9.599 11.760 7.156 1.00 87.44 112 ALA A C 1
ATOM 890 O O . ALA A 1 112 ? -10.535 12.306 7.742 1.00 87.44 112 ALA A O 1
ATOM 891 N N . HIS A 1 113 ? -9.125 12.186 5.980 1.00 84.75 113 HIS A N 1
ATOM 892 C CA . HIS A 1 113 ? -9.628 13.354 5.239 1.00 84.75 113 HIS A CA 1
ATOM 893 C C . HIS A 1 113 ? -11.117 13.251 4.870 1.00 84.75 113 HIS A C 1
ATOM 895 O O . HIS A 1 113 ? -11.766 14.254 4.583 1.00 84.75 113 HIS A O 1
ATOM 901 N N . GLN A 1 114 ? -11.698 12.048 4.903 1.00 81.94 114 GLN A N 1
ATOM 902 C CA . GLN A 1 114 ? -13.142 11.839 4.749 1.00 81.94 114 GLN A CA 1
ATOM 903 C C . GLN A 1 114 ? -13.873 11.778 6.094 1.00 81.94 114 GLN A C 1
ATOM 905 O O . GLN A 1 114 ? -14.925 12.397 6.253 1.00 81.94 114 GLN A O 1
ATOM 910 N N . ALA A 1 115 ? -13.313 11.051 7.063 1.00 83.50 115 ALA A N 1
ATOM 911 C CA . ALA A 1 115 ? -13.967 10.731 8.329 1.00 83.50 115 ALA A CA 1
ATOM 912 C C . ALA A 1 115 ? -14.005 11.898 9.331 1.00 83.50 115 ALA A C 1
ATOM 914 O O . ALA A 1 115 ? -15.019 12.108 9.998 1.00 83.50 115 ALA A O 1
ATOM 915 N N . ILE A 1 116 ? -12.913 12.654 9.459 1.00 87.75 116 ILE A N 1
ATOM 916 C CA . ILE A 1 116 ? -12.802 13.777 10.403 1.00 87.75 116 ILE A CA 1
ATOM 917 C C . ILE A 1 116 ? -13.751 14.943 10.073 1.00 87.75 116 ILE A C 1
ATOM 919 O O . ILE A 1 116 ? -14.439 15.420 10.977 1.00 87.75 116 ILE A O 1
ATOM 923 N N . PRO A 1 117 ? -13.892 15.382 8.812 1.00 82.69 117 PRO A N 1
ATOM 924 C CA . PRO A 1 117 ? -14.885 16.400 8.492 1.00 82.69 117 PRO A CA 1
ATOM 925 C C . PRO A 1 117 ? -16.321 15.931 8.792 1.00 82.69 117 PRO A C 1
ATOM 927 O O . PRO A 1 117 ? -17.139 16.711 9.278 1.00 82.69 117 PRO A O 1
ATOM 930 N N . ASP A 1 118 ? -16.632 14.654 8.523 1.00 78.62 118 ASP A N 1
ATOM 931 C CA . ASP A 1 118 ? -17.948 14.064 8.798 1.00 78.62 118 ASP A CA 1
ATOM 932 C C . ASP A 1 118 ? -18.268 14.057 10.301 1.00 78.62 118 ASP A C 1
ATOM 934 O O . ASP A 1 118 ? -19.419 14.278 10.691 1.00 78.62 118 ASP A O 1
ATOM 938 N N . LEU A 1 119 ? -17.256 13.864 11.155 1.00 84.81 119 LEU A N 1
ATOM 939 C CA . LEU A 1 119 ? -17.377 14.036 12.603 1.00 84.81 119 LEU A CA 1
ATOM 940 C C . LEU A 1 119 ? -17.804 15.472 12.948 1.00 84.81 119 LEU A C 1
ATOM 942 O O . LEU A 1 119 ? -18.801 15.656 13.646 1.00 84.81 119 LEU A O 1
ATOM 946 N N . TYR A 1 120 ? -17.100 16.484 12.436 1.00 83.75 120 TYR A N 1
ATOM 947 C CA . TYR A 1 120 ? -17.334 17.881 12.818 1.00 83.75 120 TYR A CA 1
ATOM 948 C C . TYR A 1 120 ? -18.676 18.454 12.355 1.00 83.75 120 TYR A C 1
ATOM 950 O O . TYR A 1 120 ? -19.218 19.342 13.012 1.00 83.75 120 TYR A O 1
ATOM 958 N N . ILE A 1 121 ? -19.261 17.941 11.272 1.00 75.62 121 ILE A N 1
ATOM 959 C CA . ILE A 1 121 ? -20.592 18.376 10.808 1.00 75.62 121 ILE A CA 1
ATOM 960 C C . ILE A 1 121 ? -21.747 17.621 11.485 1.00 75.62 121 ILE A C 1
ATOM 962 O O . ILE A 1 121 ? -22.916 17.976 11.298 1.00 75.62 121 ILE A O 1
ATOM 966 N N . SER A 1 122 ? -21.442 16.571 12.252 1.00 70.69 122 SER A N 1
ATOM 967 C CA . SER A 1 122 ? -22.437 15.711 12.889 1.00 70.69 122 SER A CA 1
ATOM 968 C C . SER A 1 122 ? -22.932 16.279 14.220 1.00 70.69 122 SER A C 1
ATOM 970 O O . SER A 1 122 ? -22.190 16.870 14.997 1.00 70.69 122 SER A O 1
ATOM 972 N N . ASP A 1 123 ? -24.212 16.059 14.529 1.00 69.75 123 ASP A N 1
ATOM 973 C CA . ASP A 1 123 ? -24.838 16.523 15.778 1.00 69.75 123 ASP A CA 1
ATOM 974 C C . ASP A 1 123 ? -24.795 15.445 16.880 1.00 69.75 123 ASP A C 1
ATOM 976 O O . ASP A 1 123 ? -25.810 15.092 17.480 1.00 69.75 123 ASP A O 1
ATOM 980 N N . LEU A 1 124 ? -23.609 14.877 17.136 1.00 68.56 124 LEU A N 1
ATOM 981 C CA . LEU A 1 124 ? -23.423 13.709 18.020 1.00 68.56 124 LEU A CA 1
ATOM 982 C C . LEU A 1 124 ? -23.728 13.970 19.508 1.00 68.56 124 LEU A C 1
ATOM 984 O O . LEU A 1 124 ? -23.724 13.044 20.318 1.00 68.56 124 LEU A O 1
ATOM 988 N N . ARG A 1 125 ? -24.037 15.219 19.883 1.00 63.62 125 ARG A N 1
ATOM 989 C CA . ARG A 1 125 ? -24.502 15.579 21.232 1.00 63.62 125 ARG A CA 1
ATOM 990 C C . ARG A 1 125 ? -25.996 15.278 21.443 1.00 63.62 125 ARG A C 1
ATOM 992 O O . ARG A 1 125 ? -26.438 15.223 22.589 1.00 63.62 125 ARG A O 1
ATOM 999 N N . LYS A 1 126 ? -26.775 15.030 20.379 1.00 57.34 126 LYS A N 1
ATOM 1000 C CA . LYS A 1 126 ? -28.194 14.631 20.466 1.00 57.34 126 LYS A CA 1
ATOM 1001 C C . LYS A 1 126 ? -28.357 13.104 20.445 1.00 57.34 126 LYS A C 1
ATOM 1003 O O . LYS A 1 126 ? -27.759 12.423 19.616 1.00 57.34 126 LYS A O 1
ATOM 1008 N N . TRP A 1 127 ? -29.250 12.579 21.294 1.00 40.56 127 TRP A N 1
ATOM 1009 C CA . TRP A 1 127 ? -29.504 11.135 21.508 1.00 40.56 127 TRP A CA 1
ATOM 1010 C C . TRP A 1 127 ? -29.862 10.360 20.214 1.00 40.56 127 TRP A C 1
ATOM 1012 O O . TRP A 1 127 ? -29.544 9.185 20.090 1.00 40.56 127 TRP A O 1
ATOM 1022 N N . ASN A 1 128 ? -30.454 11.008 19.205 1.00 43.44 128 ASN A N 1
ATOM 1023 C CA . ASN A 1 128 ? -30.886 10.358 17.954 1.00 43.44 128 ASN A CA 1
ATOM 1024 C C . ASN A 1 128 ? -30.120 10.821 16.706 1.00 43.44 128 ASN A C 1
ATOM 1026 O O . ASN A 1 128 ? -30.625 10.712 15.583 1.00 43.44 128 ASN A O 1
ATOM 1030 N N . SER A 1 129 ? -28.926 11.371 16.889 1.00 42.38 129 SER A N 1
ATOM 1031 C CA . SER A 1 129 ? -28.100 11.811 15.773 1.00 42.38 129 SER A CA 1
ATOM 1032 C C . SER A 1 129 ? -27.609 10.614 14.962 1.00 42.38 129 SER A C 1
ATOM 1034 O O . SER A 1 129 ? -27.075 9.634 15.474 1.00 42.38 129 SER A O 1
ATOM 1036 N N . LYS A 1 130 ? -27.854 10.667 13.656 1.00 41.84 130 LYS A N 1
ATOM 1037 C CA . LYS A 1 130 ? -27.229 9.763 12.696 1.00 41.84 130 LYS A CA 1
ATOM 1038 C C . LYS A 1 130 ? -26.103 10.544 12.048 1.00 41.84 130 LYS A C 1
ATOM 1040 O O . LYS A 1 130 ? -26.322 11.701 11.687 1.00 41.84 130 LYS A O 1
ATOM 1045 N N . LEU A 1 131 ? -24.952 9.901 11.852 1.00 40.88 131 LEU A N 1
ATOM 1046 C CA . LEU A 1 131 ? -24.000 10.382 10.857 1.00 40.88 131 LEU A CA 1
ATOM 1047 C C . LEU A 1 131 ? -24.770 10.601 9.548 1.00 40.88 131 LEU A C 1
ATOM 1049 O O . LEU A 1 131 ? -25.603 9.746 9.197 1.00 40.88 131 LEU A O 1
ATOM 1053 N N . PRO A 1 132 ? -24.543 11.717 8.840 1.00 39.91 132 PRO A N 1
ATOM 1054 C CA . PRO A 1 132 ? -25.020 11.856 7.477 1.00 39.91 132 PRO A CA 1
ATOM 1055 C C . PRO A 1 132 ? -24.635 10.582 6.718 1.00 39.91 132 PRO A C 1
ATOM 1057 O O . PRO A 1 132 ? -23.483 10.152 6.755 1.00 39.91 132 PRO A O 1
ATOM 1060 N N . LYS A 1 133 ? -25.610 9.910 6.094 1.00 37.16 133 LYS A N 1
ATOM 1061 C CA . LYS A 1 133 ? -25.279 8.857 5.127 1.00 37.16 133 LYS A CA 1
ATOM 1062 C C . LYS A 1 133 ? -24.373 9.515 4.099 1.00 37.16 133 LYS A C 1
ATOM 1064 O O . LYS A 1 133 ? -24.829 10.536 3.595 1.00 37.16 133 LYS A O 1
ATOM 1069 N N . TYR A 1 134 ? -23.171 8.958 3.875 1.00 35.78 134 TYR A N 1
ATOM 1070 C CA . TYR A 1 134 ? -22.210 9.324 2.821 1.00 35.78 134 TYR A CA 1
ATOM 1071 C C . TYR A 1 134 ? -22.692 10.544 2.047 1.00 35.78 134 TYR A C 1
ATOM 1073 O O . TYR A 1 134 ? -23.519 10.387 1.149 1.00 35.78 134 TYR A O 1
ATOM 1081 N N . ALA A 1 135 ? -22.314 11.745 2.498 1.00 34.88 135 ALA A N 1
ATOM 1082 C CA . ALA A 1 135 ? -22.796 12.961 1.865 1.00 34.88 135 ALA A CA 1
ATOM 1083 C C . ALA A 1 135 ? -22.425 12.873 0.379 1.00 34.88 135 ALA A C 1
ATOM 1085 O O . ALA A 1 135 ? -21.245 12.806 0.040 1.00 34.88 135 ALA A O 1
ATOM 1086 N N . ASP A 1 136 ? -23.441 12.773 -0.478 1.00 33.09 136 ASP A N 1
ATOM 1087 C CA . ASP A 1 136 ? -23.326 12.704 -1.932 1.00 33.09 136 ASP A CA 1
ATOM 1088 C C . ASP A 1 136 ? -22.650 13.990 -2.418 1.00 33.09 136 ASP A C 1
ATOM 1090 O O . ASP A 1 136 ? -23.347 14.938 -2.747 1.00 33.09 136 ASP A O 1
ATOM 1094 N N . ASN A 1 137 ? -21.312 14.064 -2.392 1.00 36.12 137 ASN A N 1
ATOM 1095 C CA . ASN A 1 137 ? -20.447 15.087 -3.005 1.00 36.12 137 ASN A CA 1
ATOM 1096 C C . ASN A 1 137 ? -20.941 16.555 -2.964 1.00 36.12 137 ASN A C 1
ATOM 1098 O O . ASN A 1 137 ? -20.525 17.375 -3.785 1.00 36.12 137 ASN A O 1
ATOM 1102 N N . SER A 1 138 ? -21.819 16.928 -2.034 1.00 42.94 138 SER A N 1
ATOM 1103 C CA . SER A 1 138 ? -22.381 18.263 -1.974 1.00 42.94 138 SER A CA 1
ATOM 1104 C C . SER A 1 138 ? -21.378 19.113 -1.214 1.00 42.94 138 SER A C 1
ATOM 1106 O O . SER A 1 138 ? -21.236 18.961 -0.003 1.00 42.94 138 SER A O 1
ATOM 1108 N N . GLN A 1 139 ? -20.686 20.007 -1.927 1.00 41.53 139 GLN A N 1
ATOM 1109 C CA . GLN A 1 139 ? -19.741 21.004 -1.383 1.00 41.53 139 GLN A CA 1
ATOM 1110 C C . GLN A 1 139 ? -20.281 21.739 -0.135 1.00 41.53 139 GLN A C 1
ATOM 1112 O O . GLN A 1 139 ? -19.526 22.237 0.699 1.00 41.53 139 GLN A O 1
ATOM 1117 N N . LEU A 1 140 ? -21.608 21.764 0.020 1.00 43.75 140 LEU A N 1
ATOM 1118 C CA . LEU A 1 140 ? -22.327 22.228 1.195 1.00 43.75 140 LEU A CA 1
ATOM 1119 C C . LEU A 1 140 ? -22.597 21.071 2.169 1.00 43.75 140 LEU A C 1
ATOM 1121 O O . LEU A 1 140 ? -23.579 20.341 2.040 1.00 43.75 140 LEU A O 1
ATOM 1125 N N . SER A 1 141 ? -21.778 20.945 3.212 1.00 44.53 141 SER A N 1
ATOM 1126 C CA . SER A 1 141 ? -22.054 20.066 4.356 1.00 44.53 141 SER A CA 1
ATOM 1127 C C . SER A 1 141 ? -22.955 20.737 5.402 1.00 44.53 141 SER A C 1
ATOM 1129 O O . SER A 1 141 ? -22.675 20.730 6.600 1.00 44.53 141 SER A O 1
ATOM 1131 N N . PHE A 1 142 ? -24.065 21.326 4.956 1.00 42.62 142 PHE A N 1
ATOM 1132 C CA . PHE A 1 142 ? -25.098 21.872 5.835 1.00 42.62 142 PHE A CA 1
ATOM 1133 C C . PHE A 1 142 ? -26.217 20.852 6.019 1.00 42.62 142 PHE A C 1
ATOM 1135 O O . PHE A 1 142 ? -27.233 20.872 5.333 1.00 42.62 142 PHE A O 1
ATOM 1142 N N . SER A 1 143 ? -26.070 19.964 7.001 1.00 36.66 143 SER A N 1
ATOM 1143 C CA . SER A 1 143 ? -27.209 19.193 7.504 1.00 36.66 143 SER A CA 1
ATOM 1144 C C . SER A 1 143 ? -28.072 20.096 8.399 1.00 36.66 143 SER A C 1
ATOM 1146 O O . SER A 1 143 ? -28.049 20.012 9.628 1.00 36.66 143 SER A O 1
ATOM 1148 N N . LEU A 1 144 ? -28.838 21.020 7.816 1.00 37.12 144 LEU A N 1
ATOM 1149 C CA . LEU A 1 144 ? -29.875 21.785 8.533 1.00 37.12 144 LEU A CA 1
ATOM 1150 C C . LEU A 1 144 ? -31.064 20.859 8.859 1.00 37.12 144 LEU A C 1
ATOM 1152 O O . LEU A 1 144 ? -32.201 21.098 8.480 1.00 37.12 144 LEU A O 1
ATOM 1156 N N . GLY A 1 145 ? -30.789 19.729 9.511 1.00 32.31 145 GLY A N 1
ATOM 1157 C CA . GLY A 1 145 ? -31.779 18.728 9.863 1.00 32.31 145 GLY A CA 1
ATOM 1158 C C . GLY A 1 145 ? -32.631 19.204 11.035 1.00 32.31 145 GLY A C 1
ATOM 1159 O O . GLY A 1 145 ? -32.159 19.222 12.168 1.00 32.31 145 GLY A O 1
ATOM 1160 N N . ARG A 1 146 ? -33.898 19.510 10.736 1.00 33.94 146 ARG A N 1
ATOM 1161 C CA . ARG A 1 146 ? -35.068 19.664 11.628 1.00 33.94 146 ARG A CA 1
ATOM 1162 C C . ARG A 1 146 ? -35.200 20.903 12.509 1.00 33.94 146 ARG A C 1
ATOM 1164 O O . ARG A 1 146 ? -36.335 21.284 12.762 1.00 33.94 146 ARG A O 1
ATOM 1171 N N . ASP A 1 147 ? -34.126 21.556 12.945 1.00 34.97 147 ASP A N 1
ATOM 1172 C CA . ASP A 1 147 ? -34.284 22.670 13.904 1.00 34.97 147 ASP A CA 1
ATOM 1173 C C . ASP A 1 147 ? -34.852 23.961 13.258 1.00 34.97 147 ASP A C 1
ATOM 1175 O O . ASP A 1 147 ? -35.389 24.807 13.962 1.00 34.97 147 ASP A O 1
ATOM 1179 N N . LEU A 1 148 ? -34.783 24.112 11.927 1.00 33.50 148 LEU A N 1
ATOM 1180 C CA . LEU A 1 148 ? -35.304 25.286 11.195 1.00 33.50 148 LEU A CA 1
ATOM 1181 C C . LEU A 1 148 ? -36.637 25.048 10.471 1.00 33.50 148 LEU A C 1
ATOM 1183 O O . LEU A 1 148 ? -37.334 26.015 10.165 1.00 33.50 148 LEU A O 1
ATOM 1187 N N . GLU A 1 149 ? -37.032 23.789 10.242 1.00 33.84 149 GLU A N 1
ATOM 1188 C CA . GLU A 1 149 ? -38.331 23.468 9.622 1.00 33.84 149 GLU A CA 1
ATOM 1189 C C . GLU A 1 149 ? -39.516 23.921 10.490 1.00 33.84 149 GLU A C 1
ATOM 1191 O O . GLU A 1 149 ? -40.598 24.164 9.964 1.00 33.84 149 GLU A O 1
ATOM 1196 N N . TRP A 1 150 ? -39.311 24.091 11.801 1.00 33.00 150 TRP A N 1
ATOM 1197 C CA . TRP A 1 150 ? -40.342 24.591 12.712 1.00 33.00 150 TRP A CA 1
ATOM 1198 C C . TRP A 1 150 ? -40.412 26.128 12.781 1.00 33.00 150 TRP A C 1
ATOM 1200 O O . TRP A 1 150 ? -41.464 26.674 13.101 1.00 33.00 150 TRP A O 1
ATOM 1210 N N . GLU A 1 151 ? -39.326 26.846 12.461 1.00 33.16 151 GLU A N 1
ATOM 1211 C CA . GLU A 1 151 ? -39.253 28.310 12.633 1.00 33.16 151 GLU A CA 1
ATOM 1212 C C . GLU A 1 151 ? -39.421 29.119 11.337 1.00 33.16 151 GLU A C 1
ATOM 1214 O O . GLU A 1 151 ? -39.773 30.297 11.402 1.00 33.16 151 GLU A O 1
ATOM 1219 N N . SER A 1 152 ? -39.216 28.532 10.153 1.00 32.25 152 SER A N 1
ATOM 1220 C CA . SER A 1 152 ? -39.465 29.220 8.879 1.00 32.25 152 SER A CA 1
ATOM 1221 C C . SER A 1 152 ? -40.540 28.518 8.057 1.00 32.25 152 SER A C 1
ATOM 1223 O O . SER A 1 152 ? -40.254 27.898 7.034 1.00 32.25 152 SER A O 1
ATOM 1225 N N . GLY A 1 153 ? -41.799 28.698 8.451 1.00 31.33 153 GLY A N 1
ATOM 1226 C CA . GLY A 1 153 ? -42.983 28.404 7.630 1.00 31.33 153 GLY A CA 1
ATOM 1227 C C . GLY A 1 153 ? -43.102 29.244 6.342 1.00 31.33 153 GLY A C 1
ATOM 1228 O O . GLY A 1 153 ? -44.211 29.523 5.904 1.00 31.33 153 GLY A O 1
ATOM 1229 N N . LEU A 1 154 ? -41.986 29.681 5.746 1.00 31.31 154 LEU A N 1
ATOM 1230 C CA . LEU A 1 154 ? -41.927 30.646 4.640 1.00 31.31 154 LEU A CA 1
ATOM 1231 C C . LEU A 1 154 ? -41.146 30.166 3.404 1.00 31.31 154 LEU A C 1
ATOM 1233 O O . LEU A 1 154 ? -41.165 30.856 2.391 1.00 31.31 154 LEU A O 1
ATOM 1237 N N . PHE A 1 155 ? -40.525 28.982 3.422 1.00 32.66 155 PHE A N 1
ATOM 1238 C CA . PHE A 1 155 ? -39.879 28.414 2.230 1.00 32.66 155 PHE A CA 1
ATOM 1239 C C . PHE A 1 155 ? -40.594 27.142 1.788 1.00 32.66 155 PHE A C 1
ATOM 1241 O O . PHE A 1 155 ? -40.237 26.018 2.136 1.00 32.66 155 PHE A O 1
ATOM 1248 N N . GLY A 1 156 ? -41.671 27.356 1.036 1.00 29.61 156 GLY A N 1
ATOM 1249 C CA . GLY A 1 156 ? -42.417 26.300 0.377 1.00 29.61 156 GLY A CA 1
ATOM 1250 C C . GLY A 1 156 ? -41.558 25.511 -0.612 1.00 29.61 156 GLY A C 1
ATOM 1251 O O . GLY A 1 156 ? -40.703 26.061 -1.295 1.00 29.61 156 GLY A O 1
ATOM 1252 N N . LYS A 1 157 ? -41.835 24.206 -0.675 1.00 31.97 157 LYS A N 1
ATOM 1253 C CA . LYS A 1 157 ? -41.742 23.312 -1.843 1.00 31.97 157 LYS A CA 1
ATOM 1254 C C . LYS A 1 157 ? -40.948 23.838 -3.060 1.00 31.97 157 LYS A C 1
ATOM 1256 O O . LYS A 1 157 ? -41.526 24.004 -4.127 1.00 31.97 157 LYS A O 1
ATOM 1261 N N . SER A 1 158 ? -39.631 23.989 -2.974 1.00 31.03 158 SER A N 1
ATOM 1262 C CA . SER A 1 158 ? -38.772 23.877 -4.158 1.00 31.03 158 SER A CA 1
ATOM 1263 C C . SER A 1 158 ? -37.315 23.711 -3.756 1.00 31.03 158 SER A C 1
ATOM 1265 O O . SER A 1 158 ? -36.680 24.663 -3.326 1.00 31.03 158 SER A O 1
ATOM 1267 N N . LEU A 1 159 ? -36.797 22.499 -3.911 1.00 28.34 159 LEU A N 1
ATOM 1268 C CA . LEU A 1 159 ? -35.449 22.194 -4.396 1.00 28.34 159 LEU A CA 1
ATOM 1269 C C . LEU A 1 159 ? -35.446 20.676 -4.579 1.00 28.34 159 LEU A C 1
ATOM 1271 O O . LEU A 1 159 ? -35.563 19.912 -3.627 1.00 28.34 159 LEU A O 1
ATOM 1275 N N . GLY A 1 160 ? -35.516 20.257 -5.842 1.00 27.70 160 GLY A N 1
ATOM 1276 C CA . GLY A 1 160 ? -35.856 18.897 -6.231 1.00 27.70 160 GLY A CA 1
ATOM 1277 C C . GLY A 1 160 ? -34.867 17.858 -5.714 1.00 27.70 160 GLY A C 1
ATOM 1278 O O . GLY A 1 160 ? -33.797 17.677 -6.287 1.00 27.70 160 GLY A O 1
ATOM 1279 N N . GLU A 1 161 ? -35.288 17.081 -4.718 1.00 27.78 161 GLU A N 1
ATOM 1280 C CA . GLU A 1 161 ? -34.767 15.735 -4.513 1.00 27.78 161 GLU A CA 1
ATOM 1281 C C . GLU A 1 161 ? -35.186 14.871 -5.712 1.00 27.78 161 GLU A C 1
ATOM 1283 O O . GLU A 1 161 ? -36.258 14.258 -5.738 1.00 27.78 161 GLU A O 1
ATOM 1288 N N . LYS A 1 162 ? -34.328 14.788 -6.735 1.00 27.55 162 LYS A N 1
ATOM 1289 C CA . LYS A 1 162 ? -34.347 13.627 -7.626 1.00 27.55 162 LYS A CA 1
ATOM 1290 C C . LYS A 1 162 ? -33.955 12.419 -6.780 1.00 27.55 162 LYS A C 1
ATOM 1292 O O . LYS A 1 162 ? -32.776 12.157 -6.572 1.00 27.55 162 LYS A O 1
ATOM 1297 N N . LYS A 1 163 ? -34.958 11.684 -6.296 1.00 27.86 163 LYS A N 1
ATOM 1298 C CA . LYS A 1 163 ? -34.796 10.341 -5.730 1.00 27.86 163 LYS A CA 1
ATOM 1299 C C . LYS A 1 163 ? -34.078 9.458 -6.753 1.00 27.86 163 LYS A C 1
ATOM 1301 O O . LYS A 1 163 ? -34.702 8.956 -7.688 1.00 27.86 163 LYS A O 1
ATOM 1306 N N . SER A 1 164 ? -32.774 9.263 -6.592 1.00 27.14 164 SER A N 1
ATOM 1307 C CA . SER A 1 164 ? -32.055 8.203 -7.288 1.00 27.14 164 SER A CA 1
ATOM 1308 C C . SER A 1 164 ? -32.482 6.870 -6.662 1.00 27.14 164 SER A C 1
ATOM 1310 O O . SER A 1 164 ? -32.163 6.529 -5.525 1.00 27.14 164 SER A O 1
ATOM 1312 N N . ASN A 1 165 ? -33.289 6.113 -7.404 1.00 26.34 165 ASN A N 1
ATOM 1313 C CA . ASN A 1 165 ? -33.738 4.771 -7.038 1.00 26.34 165 ASN A CA 1
ATOM 1314 C C . ASN A 1 165 ? -32.608 3.737 -7.213 1.00 26.34 165 ASN A C 1
ATOM 1316 O O . ASN A 1 165 ? -32.746 2.790 -7.980 1.00 26.34 165 ASN A O 1
ATOM 1320 N N . PHE A 1 166 ? -31.503 3.875 -6.482 1.00 26.02 166 PHE A N 1
ATOM 1321 C CA . PHE A 1 166 ? -30.527 2.794 -6.310 1.00 26.02 166 PHE A CA 1
ATOM 1322 C C . PHE A 1 166 ? -30.565 2.311 -4.863 1.00 26.02 166 PHE A C 1
ATOM 1324 O O . PHE A 1 166 ? -29.712 2.625 -4.042 1.00 26.02 166 PHE A O 1
ATOM 1331 N N . THR A 1 167 ? -31.595 1.527 -4.536 1.00 28.66 167 THR A N 1
ATOM 1332 C CA . THR A 1 167 ? -31.562 0.708 -3.319 1.00 28.66 167 THR A CA 1
ATOM 1333 C C . THR A 1 167 ? -31.030 -0.668 -3.687 1.00 28.66 167 THR A C 1
ATOM 1335 O O . THR A 1 167 ? -31.688 -1.450 -4.371 1.00 28.66 167 THR A O 1
ATOM 1338 N N . ASN A 1 168 ? -29.806 -0.955 -3.250 1.00 28.91 168 ASN A N 1
ATOM 1339 C CA . ASN A 1 168 ? -29.190 -2.267 -3.387 1.00 28.91 168 ASN A CA 1
ATOM 1340 C C . ASN A 1 168 ? -30.047 -3.301 -2.612 1.00 28.91 168 ASN A C 1
ATOM 1342 O O . ASN A 1 168 ? -30.341 -3.071 -1.434 1.00 28.91 168 ASN A O 1
ATOM 1346 N N . PRO A 1 169 ? -30.461 -4.441 -3.202 1.00 29.09 169 PRO A N 1
ATOM 1347 C CA . PRO A 1 169 ? -31.274 -5.458 -2.520 1.00 29.09 169 PRO A CA 1
ATOM 1348 C C . PRO A 1 169 ? -30.660 -5.986 -1.209 1.00 29.09 169 PRO A C 1
ATOM 1350 O O . PRO A 1 169 ? -31.388 -6.457 -0.330 1.00 29.09 169 PRO A O 1
ATOM 1353 N N . ALA A 1 170 ? -29.340 -5.848 -1.034 1.00 33.25 170 ALA A N 1
ATOM 1354 C CA . ALA A 1 170 ? -28.635 -6.158 0.209 1.00 33.25 170 ALA A CA 1
ATOM 1355 C C . ALA A 1 170 ? -29.030 -5.241 1.392 1.00 33.25 170 ALA A C 1
ATOM 1357 O O . ALA A 1 170 ? -29.059 -5.696 2.537 1.00 33.25 170 ALA A O 1
ATOM 1358 N N . GLU A 1 171 ? -29.430 -3.986 1.148 1.00 32.06 171 GLU A N 1
ATOM 1359 C CA . GLU A 1 171 ? -29.814 -3.037 2.207 1.00 32.06 171 GLU A CA 1
ATOM 1360 C C . GLU A 1 171 ? -31.169 -3.361 2.858 1.00 32.06 171 GLU A C 1
ATOM 1362 O O . GLU A 1 171 ? -31.402 -3.011 4.019 1.00 32.06 171 GLU A O 1
ATOM 1367 N N . LYS A 1 172 ? -32.072 -4.071 2.162 1.00 29.62 172 LYS A N 1
ATOM 1368 C CA . LYS A 1 172 ? -33.364 -4.489 2.742 1.00 29.62 172 LYS A CA 1
ATOM 1369 C C . LYS A 1 172 ? -33.212 -5.593 3.792 1.00 29.62 172 LYS A C 1
ATOM 1371 O O . LYS A 1 172 ? -34.027 -5.654 4.710 1.00 29.62 172 LYS A O 1
ATOM 1376 N N . LYS A 1 173 ? -32.169 -6.431 3.715 1.00 30.77 173 LYS A N 1
ATOM 1377 C CA . LYS A 1 173 ? -31.958 -7.537 4.670 1.00 30.77 173 LYS A CA 1
ATOM 1378 C C . LYS A 1 173 ? -31.232 -7.125 5.956 1.00 30.77 173 LYS A C 1
ATOM 1380 O O . LYS A 1 173 ? -31.365 -7.818 6.960 1.00 30.77 173 LYS A O 1
ATOM 1385 N N . VAL A 1 174 ? -30.541 -5.982 5.976 1.00 32.88 174 VAL A N 1
ATOM 1386 C CA . VAL A 1 174 ? -29.804 -5.505 7.167 1.00 32.88 174 VAL A CA 1
ATOM 1387 C C . VAL A 1 174 ? -30.677 -4.657 8.109 1.00 32.88 174 VAL A C 1
ATOM 1389 O O . VAL A 1 174 ? -30.401 -4.577 9.302 1.00 32.88 174 VAL A O 1
ATOM 1392 N N . LYS A 1 175 ? -31.810 -4.107 7.645 1.00 29.47 175 LYS A N 1
ATOM 1393 C CA . LYS A 1 175 ? -32.701 -3.253 8.465 1.00 29.47 175 LYS A CA 1
ATOM 1394 C C . LYS A 1 175 ? -33.515 -3.969 9.562 1.00 29.47 175 LYS A C 1
ATOM 1396 O O . LYS A 1 175 ? -34.275 -3.304 10.258 1.00 29.47 175 LYS A O 1
ATOM 1401 N N . LYS A 1 176 ? -33.370 -5.287 9.752 1.00 29.84 176 LYS A N 1
ATOM 1402 C CA . LYS A 1 176 ? -34.105 -6.062 10.780 1.00 29.84 176 LYS A CA 1
ATOM 1403 C C . LYS A 1 176 ? -33.241 -6.680 11.887 1.00 29.84 176 LYS A C 1
ATOM 1405 O O . LYS A 1 176 ? -33.732 -7.524 12.630 1.00 29.84 176 LYS A O 1
ATOM 1410 N N . LYS A 1 177 ? -31.988 -6.255 12.064 1.00 30.14 177 LYS A N 1
ATOM 1411 C CA . LYS A 1 177 ? -31.220 -6.584 13.276 1.00 30.14 177 LYS A CA 1
ATOM 1412 C C . LYS A 1 177 ? -30.867 -5.300 14.015 1.00 30.14 177 LYS A C 1
ATOM 1414 O O . LYS A 1 177 ? -30.126 -4.485 13.489 1.00 30.14 177 LYS A O 1
ATOM 1419 N N . ALA A 1 178 ? -31.505 -5.141 15.178 1.00 30.91 178 ALA A N 1
ATOM 1420 C CA . ALA A 1 178 ? -31.276 -4.160 16.237 1.00 30.91 178 ALA A CA 1
ATOM 1421 C C . ALA A 1 178 ? -30.279 -3.038 15.894 1.00 30.91 178 ALA A C 1
ATOM 1423 O O . ALA A 1 178 ? -29.067 -3.250 15.903 1.00 30.91 178 ALA A O 1
ATOM 1424 N N . GLY A 1 179 ? -30.794 -1.828 15.643 1.00 29.42 179 GLY A N 1
ATOM 1425 C CA . GLY A 1 179 ? -29.947 -0.638 15.675 1.00 29.42 179 GLY A CA 1
ATOM 1426 C C . GLY A 1 179 ? -29.212 -0.569 17.024 1.00 29.42 179 GLY A C 1
ATOM 1427 O O . GLY A 1 179 ? -29.805 -0.948 18.040 1.00 29.42 179 GLY A O 1
ATOM 1428 N N . PRO A 1 180 ? -27.936 -0.148 17.059 1.00 35.62 180 PRO A N 1
ATOM 1429 C CA . PRO A 1 180 ? -27.195 -0.041 18.309 1.00 35.62 180 PRO A CA 1
ATOM 1430 C C . PRO A 1 180 ? -27.983 0.827 19.300 1.00 35.62 180 PRO A C 1
ATOM 1432 O O . PRO A 1 180 ? -28.413 1.931 18.964 1.00 35.62 180 PRO A O 1
ATOM 1435 N N . ARG A 1 181 ? -28.224 0.299 20.508 1.00 38.12 181 ARG A N 1
ATOM 1436 C CA . ARG A 1 181 ? -28.786 1.064 21.629 1.00 38.12 181 ARG A CA 1
ATOM 1437 C C . ARG A 1 181 ? -27.758 2.135 21.993 1.00 38.12 181 ARG A C 1
ATOM 1439 O O . ARG A 1 181 ? -26.739 1.821 22.596 1.00 38.12 181 ARG A O 1
ATOM 1446 N N . TRP A 1 182 ? -27.990 3.375 21.573 1.00 47.72 182 TRP A N 1
ATOM 1447 C CA . TRP A 1 182 ? -27.124 4.500 21.915 1.00 47.72 182 TRP A CA 1
ATOM 1448 C C . TRP A 1 182 ? -27.153 4.731 23.433 1.00 47.72 182 TRP A C 1
ATOM 1450 O O . TRP A 1 182 ? -28.215 4.986 24.005 1.00 47.72 182 TRP A O 1
ATOM 1460 N N . HIS A 1 183 ? -25.990 4.618 24.081 1.00 50.62 183 HIS A N 1
ATOM 1461 C CA . HIS A 1 183 ? -25.770 5.098 25.446 1.00 50.62 183 HIS A CA 1
ATOM 1462 C C . HIS A 1 183 ? -25.695 6.637 25.439 1.00 50.62 183 HIS A C 1
ATOM 1464 O O . HIS A 1 183 ? -25.421 7.235 24.398 1.00 50.62 183 HIS A O 1
ATOM 1470 N N . LYS A 1 184 ? -25.943 7.290 26.585 1.00 64.00 184 LYS A N 1
ATOM 1471 C CA . LYS A 1 184 ? -25.792 8.753 26.727 1.00 64.00 184 LYS A CA 1
ATOM 1472 C C . LYS A 1 184 ? -24.415 9.189 26.178 1.00 64.00 184 LYS A C 1
ATOM 1474 O O . LYS A 1 184 ? -23.449 8.476 26.453 1.00 64.00 184 LYS A O 1
ATOM 1479 N N . PRO A 1 185 ? -24.285 10.335 25.473 1.00 68.50 185 PRO A N 1
ATOM 1480 C CA . PRO A 1 185 ? -23.014 10.779 24.889 1.00 68.50 185 PRO A CA 1
ATOM 1481 C C . PRO A 1 185 ? -21.827 10.698 25.859 1.00 68.50 185 PRO A C 1
ATOM 1483 O O . PRO A 1 185 ? -20.802 10.122 25.510 1.00 68.50 185 PRO A O 1
ATOM 1486 N N . GLY A 1 186 ? -21.999 11.129 27.114 1.00 72.38 186 GLY A N 1
ATOM 1487 C CA . GLY A 1 186 ? -20.948 11.034 28.136 1.00 72.38 186 GLY A CA 1
ATOM 1488 C C . GLY A 1 186 ? -20.438 9.610 28.410 1.00 72.38 186 GLY A C 1
ATOM 1489 O O . GLY A 1 186 ? -19.261 9.430 28.687 1.00 72.38 186 GLY A O 1
ATOM 1490 N N . THR A 1 187 ? -21.276 8.577 28.269 1.00 75.69 187 THR A N 1
ATOM 1491 C CA . THR A 1 187 ? -20.847 7.173 28.398 1.00 75.69 187 THR A CA 1
ATOM 1492 C C . THR A 1 187 ? -20.015 6.718 27.198 1.00 75.69 187 THR A C 1
ATOM 1494 O O . THR A 1 187 ? -19.067 5.958 27.366 1.00 75.69 187 THR A O 1
ATOM 1497 N N . VAL A 1 188 ? -20.356 7.176 25.989 1.00 80.31 188 VAL A N 1
ATOM 1498 C CA . VAL A 1 188 ? -19.610 6.839 24.766 1.00 80.31 188 VAL A CA 1
ATOM 1499 C C . VAL A 1 188 ? -18.247 7.527 24.775 1.00 80.31 188 VAL A C 1
ATOM 1501 O O . VAL A 1 188 ? -17.229 6.855 24.634 1.00 80.31 188 VAL A O 1
ATOM 1504 N N . PHE A 1 189 ? -18.219 8.842 24.998 1.00 86.31 189 PHE A N 1
ATOM 1505 C CA . PHE A 1 189 ? -16.979 9.618 24.994 1.00 86.31 189 PHE A CA 1
ATOM 1506 C C . PHE A 1 189 ? -16.078 9.290 26.192 1.00 86.31 189 PHE A C 1
ATOM 1508 O O . PHE A 1 189 ? -14.883 9.121 25.985 1.00 86.31 189 PHE A O 1
ATOM 1515 N N . GLY A 1 190 ? -16.625 9.055 27.392 1.00 84.19 190 GLY A N 1
ATOM 1516 C CA . GLY A 1 190 ? -15.823 8.596 28.537 1.00 84.19 190 GLY A CA 1
ATOM 1517 C C . GLY A 1 190 ? -15.215 7.199 28.332 1.00 84.19 190 GLY A C 1
ATOM 1518 O O . GLY A 1 190 ? -14.109 6.918 28.785 1.00 84.19 190 GLY A O 1
ATOM 1519 N N . GLY A 1 191 ? -15.898 6.317 27.591 1.00 86.06 191 GLY A N 1
ATOM 1520 C CA . GLY A 1 191 ? -15.328 5.031 27.178 1.00 86.06 191 GLY A CA 1
ATOM 1521 C C . GLY A 1 191 ? -14.188 5.174 26.162 1.00 86.06 191 GLY A C 1
ATOM 1522 O O . GLY A 1 191 ? -13.224 4.411 26.217 1.00 86.06 191 GLY A O 1
ATOM 1523 N N . ILE A 1 192 ? -14.288 6.149 25.252 1.00 91.50 192 ILE A N 1
ATOM 1524 C CA . ILE A 1 192 ? -13.227 6.478 24.288 1.00 91.50 192 ILE A CA 1
ATOM 1525 C C . ILE A 1 192 ? -12.019 7.077 25.005 1.00 91.50 192 ILE A C 1
ATOM 1527 O O . ILE A 1 192 ? -10.909 6.635 24.734 1.00 91.50 192 ILE A O 1
ATOM 1531 N N . GLU A 1 193 ? -12.231 8.015 25.929 1.00 94.12 193 GLU A N 1
ATOM 1532 C CA . GLU A 1 193 ? -11.180 8.690 26.704 1.00 94.12 193 GLU A CA 1
ATOM 1533 C C . GLU A 1 193 ? -10.283 7.690 27.429 1.00 94.12 193 GLU A C 1
ATOM 1535 O O . GLU A 1 193 ? -9.080 7.654 27.186 1.00 94.12 193 GLU A O 1
ATOM 1540 N N . LYS A 1 194 ? -10.883 6.763 28.184 1.00 93.19 194 LYS A N 1
ATOM 1541 C CA . LYS A 1 194 ? -10.135 5.710 28.877 1.00 93.19 194 LYS A CA 1
ATOM 1542 C C . LYS A 1 194 ? -9.271 4.868 27.928 1.00 93.19 194 LYS A C 1
ATOM 1544 O O . LYS A 1 194 ? -8.115 4.580 28.213 1.00 93.19 194 LYS A O 1
ATOM 1549 N N . ILE A 1 195 ? -9.830 4.432 26.796 1.00 94.31 195 ILE A N 1
ATOM 1550 C CA . ILE A 1 195 ? -9.095 3.592 25.833 1.00 94.31 195 ILE A CA 1
ATOM 1551 C C . ILE A 1 195 ? -8.009 4.407 25.115 1.00 94.31 195 ILE A C 1
ATOM 1553 O O . ILE A 1 195 ? -6.962 3.861 24.773 1.00 94.31 195 ILE A O 1
ATOM 1557 N N . TRP A 1 196 ? -8.253 5.693 24.877 1.00 96.38 196 TRP A N 1
ATOM 1558 C CA . TRP A 1 196 ? -7.310 6.615 24.259 1.00 96.38 196 TRP A CA 1
ATOM 1559 C C . TRP A 1 196 ? -6.090 6.878 25.150 1.00 96.38 196 TRP A C 1
ATOM 1561 O O . TRP A 1 196 ? -4.967 6.833 24.649 1.00 96.38 196 TRP A O 1
ATOM 1571 N N . GLU A 1 197 ? -6.285 7.069 26.457 1.00 95.56 197 GLU A N 1
ATOM 1572 C CA . GLU A 1 197 ? -5.196 7.182 27.438 1.00 95.56 197 GLU A CA 1
ATOM 1573 C C . GLU A 1 197 ? -4.327 5.919 27.448 1.00 95.56 197 GLU A C 1
ATOM 1575 O O . GLU A 1 197 ? -3.117 5.998 27.246 1.00 95.56 197 GLU A O 1
ATOM 1580 N N . GLU A 1 198 ? -4.950 4.742 27.573 1.00 93.75 198 GLU A N 1
ATOM 1581 C CA . GLU A 1 198 ? -4.239 3.457 27.558 1.00 93.75 198 GLU A CA 1
ATOM 1582 C C . GLU A 1 198 ? -3.465 3.237 26.242 1.00 93.75 198 GLU A C 1
ATOM 1584 O O . GLU A 1 198 ? -2.325 2.768 26.247 1.00 93.75 198 GLU A O 1
ATOM 1589 N N . ALA A 1 199 ? -4.051 3.609 25.100 1.00 92.44 199 ALA A N 1
ATOM 1590 C CA . ALA A 1 199 ? -3.388 3.508 23.804 1.00 92.44 199 ALA A CA 1
ATOM 1591 C C . ALA A 1 199 ? -2.194 4.466 23.672 1.00 92.44 199 ALA A C 1
ATOM 1593 O O . ALA A 1 199 ? -1.199 4.104 23.042 1.00 92.44 199 ALA A O 1
ATOM 1594 N N . ASN A 1 200 ? -2.269 5.665 24.256 1.00 93.19 200 ASN A N 1
ATOM 1595 C CA . ASN A 1 200 ? -1.143 6.596 24.304 1.00 93.19 200 ASN A CA 1
ATOM 1596 C C . ASN A 1 200 ? -0.006 6.077 25.190 1.00 93.19 200 ASN A C 1
ATOM 1598 O O . ASN A 1 200 ? 1.147 6.200 24.785 1.00 93.19 200 ASN A O 1
ATOM 1602 N N . THR A 1 201 ? -0.303 5.435 26.325 1.00 92.00 201 THR A N 1
ATOM 1603 C CA . THR A 1 201 ? 0.716 4.751 27.144 1.00 92.00 201 THR A CA 1
ATOM 1604 C C . THR A 1 201 ? 1.423 3.662 26.339 1.00 92.00 201 THR A C 1
ATOM 1606 O O . THR A 1 201 ? 2.643 3.673 26.228 1.00 92.00 201 THR A O 1
ATOM 1609 N N . VAL A 1 202 ? 0.666 2.790 25.664 1.00 87.25 202 VAL A N 1
ATOM 1610 C CA . VAL A 1 202 ? 1.233 1.728 24.812 1.00 87.25 202 VAL A CA 1
ATOM 1611 C C . VAL A 1 202 ? 2.101 2.289 23.677 1.00 87.25 202 VAL A C 1
ATOM 1613 O O . VAL A 1 202 ? 3.116 1.691 23.323 1.00 87.25 202 VAL A O 1
ATOM 1616 N N . LEU A 1 203 ? 1.712 3.423 23.086 1.00 86.38 203 LEU A N 1
ATOM 1617 C CA . LEU A 1 203 ? 2.502 4.100 22.055 1.00 86.38 203 LEU A CA 1
ATOM 1618 C C . LEU A 1 203 ? 3.773 4.751 22.615 1.00 86.38 203 LEU A C 1
ATOM 1620 O O . LEU A 1 203 ? 4.793 4.726 21.930 1.00 86.38 203 LEU A O 1
ATOM 1624 N N . ALA A 1 204 ? 3.715 5.326 23.817 1.00 85.50 204 ALA A N 1
ATOM 1625 C CA . ALA A 1 204 ? 4.855 5.953 24.481 1.00 85.50 204 ALA A CA 1
ATOM 1626 C C . ALA A 1 204 ? 5.900 4.921 24.930 1.00 85.50 204 ALA A C 1
ATOM 1628 O O . ALA A 1 204 ? 7.092 5.138 24.727 1.00 85.50 204 ALA A O 1
ATOM 1629 N N . ASP A 1 205 ? 5.448 3.780 25.453 1.00 81.50 205 ASP A N 1
ATOM 1630 C CA . ASP A 1 205 ? 6.307 2.676 25.900 1.00 81.50 205 ASP A CA 1
ATOM 1631 C C . ASP A 1 205 ? 6.828 1.813 24.732 1.00 81.50 205 ASP A C 1
ATOM 1633 O O . ASP A 1 205 ? 7.607 0.880 24.927 1.00 81.50 205 ASP A O 1
ATOM 1637 N N . GLU A 1 206 ? 6.380 2.105 23.504 1.00 80.12 206 GLU A N 1
ATOM 1638 C CA . GLU A 1 206 ? 6.612 1.316 22.290 1.00 80.12 206 GLU A CA 1
ATOM 1639 C C . GLU A 1 206 ? 6.299 -0.186 22.451 1.00 80.12 206 GLU A C 1
ATOM 1641 O O . GLU A 1 206 ? 6.939 -1.049 21.833 1.00 80.12 206 GLU A O 1
ATOM 1646 N N . ASP A 1 207 ? 5.289 -0.527 23.258 1.00 74.56 207 ASP A N 1
ATOM 1647 C CA . ASP A 1 207 ? 4.979 -1.918 23.579 1.00 74.56 207 ASP A CA 1
ATOM 1648 C C . ASP A 1 207 ? 4.232 -2.618 22.432 1.00 74.56 207 ASP A C 1
ATOM 1650 O O . ASP A 1 207 ? 2.999 -2.715 22.354 1.00 74.56 207 ASP A O 1
ATOM 1654 N N . LYS A 1 208 ? 5.031 -3.164 21.511 1.00 76.00 208 LYS A N 1
ATOM 1655 C CA . LYS A 1 208 ? 4.572 -3.851 20.296 1.00 76.00 208 LYS A CA 1
ATOM 1656 C C . LYS A 1 208 ? 3.678 -5.057 20.583 1.00 76.00 208 LYS A C 1
ATOM 1658 O O . LYS A 1 208 ? 2.945 -5.476 19.680 1.00 76.00 208 LYS A O 1
ATOM 1663 N N . GLN A 1 209 ? 3.723 -5.631 21.787 1.00 73.44 209 GLN A N 1
ATOM 1664 C CA . GLN A 1 209 ? 2.878 -6.763 22.156 1.00 73.44 209 GLN A CA 1
ATOM 1665 C C . GLN A 1 209 ? 1.403 -6.349 22.247 1.00 73.44 209 GLN A C 1
ATOM 1667 O O . GLN A 1 209 ? 0.535 -7.107 21.800 1.00 73.44 209 GLN A O 1
ATOM 1672 N N . TYR A 1 210 ? 1.123 -5.134 22.727 1.00 78.06 210 TYR A N 1
ATOM 1673 C CA . TYR A 1 210 ? -0.238 -4.632 22.940 1.00 78.06 210 TYR A CA 1
ATOM 1674 C C . TYR A 1 210 ? -0.827 -3.882 21.745 1.00 78.06 210 TYR A C 1
ATOM 1676 O O . TYR A 1 210 ? -2.028 -3.615 21.728 1.00 78.06 210 TYR A O 1
ATOM 1684 N N . TYR A 1 211 ? -0.050 -3.604 20.692 1.00 81.88 211 TYR A N 1
ATOM 1685 C CA . TYR A 1 211 ? -0.540 -2.828 19.542 1.00 81.88 211 TYR A CA 1
ATOM 1686 C C . TYR A 1 211 ? -1.815 -3.405 18.920 1.00 81.88 211 TYR A C 1
ATOM 1688 O O . TYR A 1 211 ? -2.759 -2.678 18.618 1.00 81.88 211 TYR A O 1
ATOM 1696 N N . ARG A 1 212 ? -1.874 -4.730 18.747 1.00 78.69 212 ARG A N 1
ATOM 1697 C CA . ARG A 1 212 ? -3.051 -5.395 18.164 1.00 78.69 212 ARG A CA 1
ATOM 1698 C C . ARG A 1 212 ? -4.263 -5.355 19.088 1.00 78.69 212 ARG A C 1
ATOM 1700 O O . ARG A 1 212 ? -5.387 -5.242 18.605 1.00 78.69 212 ARG A O 1
ATOM 1707 N N . GLU A 1 213 ? -4.033 -5.456 20.392 1.00 84.50 213 GLU A N 1
ATOM 1708 C CA . GLU A 1 213 ? -5.098 -5.370 21.385 1.00 84.50 213 GLU A CA 1
ATOM 1709 C C . GLU A 1 213 ? -5.695 -3.961 21.406 1.00 84.50 213 GLU A C 1
ATOM 1711 O O . GLU A 1 213 ? -6.914 -3.810 21.295 1.00 84.50 213 GLU A O 1
ATOM 1716 N N . MET A 1 214 ? -4.843 -2.933 21.461 1.00 86.00 214 MET A N 1
ATOM 1717 C CA . MET A 1 214 ? -5.278 -1.536 21.472 1.00 86.00 214 MET A CA 1
ATOM 1718 C C . MET A 1 214 ? -6.043 -1.168 20.207 1.00 86.00 214 MET A C 1
ATOM 1720 O O . MET A 1 214 ? -7.108 -0.563 20.301 1.00 86.00 214 MET A O 1
ATOM 1724 N N . VAL A 1 215 ? -5.589 -1.621 19.036 1.00 86.88 215 VAL A N 1
ATOM 1725 C CA . VAL A 1 215 ? -6.336 -1.462 17.778 1.00 86.88 215 VAL A CA 1
ATOM 1726 C C . VAL A 1 215 ? -7.748 -2.040 17.897 1.00 86.88 215 VAL A C 1
ATOM 1728 O O . VAL A 1 215 ? -8.711 -1.351 17.582 1.00 86.88 215 VAL A O 1
ATOM 1731 N N . ALA A 1 216 ? -7.904 -3.276 18.383 1.00 84.69 216 ALA A N 1
ATOM 1732 C CA . ALA A 1 216 ? -9.218 -3.918 18.491 1.00 84.69 216 ALA A CA 1
ATOM 1733 C C . ALA A 1 216 ? -10.135 -3.250 19.535 1.00 84.69 216 ALA A C 1
ATOM 1735 O O . ALA A 1 216 ? -11.366 -3.333 19.456 1.00 84.69 216 ALA A O 1
ATOM 1736 N N . ARG A 1 217 ? -9.556 -2.616 20.559 1.00 89.75 217 ARG A N 1
ATOM 1737 C CA . ARG A 1 217 ? -10.295 -1.837 21.561 1.00 89.75 217 ARG A CA 1
ATOM 1738 C C . ARG A 1 217 ? -10.735 -0.488 20.997 1.00 89.75 217 ARG A C 1
ATOM 1740 O O . ARG A 1 217 ? -11.922 -0.178 21.084 1.00 89.75 217 ARG A O 1
ATOM 1747 N N . LEU A 1 218 ? -9.828 0.249 20.356 1.00 90.62 218 LEU A N 1
ATOM 1748 C CA . LEU A 1 218 ? -10.123 1.513 19.677 1.00 90.62 218 LEU A CA 1
ATOM 1749 C C . LEU A 1 218 ? -11.133 1.322 18.544 1.00 90.62 218 LEU A C 1
ATOM 1751 O O . LEU A 1 218 ? -12.081 2.091 18.450 1.00 90.62 218 LEU A O 1
ATOM 1755 N N . GLU A 1 219 ? -11.012 0.264 17.738 1.00 87.56 219 GLU A N 1
ATOM 1756 C CA . GLU A 1 219 ? -11.981 -0.062 16.685 1.00 87.56 219 GLU A CA 1
ATOM 1757 C C . GLU A 1 219 ? -13.399 -0.162 17.264 1.00 87.56 219 GLU A C 1
ATOM 1759 O O . GLU A 1 219 ? -14.325 0.494 16.789 1.00 87.56 219 GLU A O 1
ATOM 1764 N N . ARG A 1 220 ? -13.571 -0.946 18.336 1.00 85.06 220 ARG A N 1
ATOM 1765 C CA . ARG A 1 220 ? -14.871 -1.114 19.000 1.00 85.06 220 ARG A CA 1
ATOM 1766 C C . ARG A 1 220 ? -15.390 0.190 19.599 1.00 85.06 220 ARG A C 1
ATOM 1768 O O . ARG A 1 220 ? -16.588 0.444 19.497 1.00 85.06 220 ARG A O 1
ATOM 1775 N N . ALA A 1 221 ? -14.512 0.991 20.197 1.00 86.12 221 ALA A N 1
ATOM 1776 C CA . ALA A 1 221 ? -14.866 2.257 20.830 1.00 86.12 221 ALA A CA 1
ATOM 1777 C C . ALA A 1 221 ? -15.257 3.342 19.815 1.00 86.12 221 ALA A C 1
ATOM 1779 O O . ALA A 1 221 ? -16.170 4.121 20.071 1.00 86.12 221 ALA A O 1
ATOM 1780 N N . LEU A 1 222 ? -14.603 3.365 18.651 1.00 87.62 222 LEU A N 1
ATOM 1781 C CA . LEU A 1 222 ? -14.784 4.381 17.612 1.00 87.62 222 LEU A CA 1
ATOM 1782 C C . LEU A 1 222 ? -15.863 4.025 16.590 1.00 87.62 222 LEU A C 1
ATOM 1784 O O . LEU A 1 222 ? -16.424 4.914 15.950 1.00 87.62 222 LEU A O 1
ATOM 1788 N N . LYS A 1 223 ? -16.212 2.744 16.449 1.00 83.00 223 LYS A N 1
ATOM 1789 C CA . LYS A 1 223 ? -17.265 2.276 15.535 1.00 83.00 223 LYS A CA 1
ATOM 1790 C C . LYS A 1 223 ? -18.628 2.969 15.712 1.00 83.00 223 LYS A C 1
ATOM 1792 O O . LYS A 1 223 ? -19.266 3.212 14.690 1.00 83.00 223 LYS A O 1
ATOM 1797 N N . PRO A 1 224 ? -19.100 3.323 16.924 1.00 76.38 224 PRO A N 1
ATOM 1798 C CA . PRO A 1 224 ? -20.323 4.109 17.093 1.00 76.38 224 PRO A CA 1
ATOM 1799 C C . PRO A 1 224 ? -20.257 5.510 16.465 1.00 76.38 224 PRO A C 1
ATOM 1801 O O . PRO A 1 224 ? -21.282 6.007 16.012 1.00 76.38 224 PRO A O 1
ATOM 1804 N N . ILE A 1 225 ? -19.070 6.126 16.421 1.00 77.50 225 ILE A N 1
ATOM 1805 C CA . ILE A 1 225 ? -18.861 7.496 15.925 1.00 77.50 225 ILE A CA 1
ATOM 1806 C C . ILE A 1 225 ? -18.509 7.516 14.441 1.00 77.50 225 ILE A C 1
ATOM 1808 O O . ILE A 1 225 ? -19.021 8.349 13.713 1.00 77.50 225 ILE A O 1
ATOM 1812 N N . PHE A 1 226 ? -17.647 6.612 13.982 1.00 79.44 226 PHE A N 1
ATOM 1813 C CA . PHE A 1 226 ? -17.089 6.646 12.626 1.00 79.44 226 PHE A CA 1
ATOM 1814 C C . PHE A 1 226 ? -17.606 5.513 11.722 1.00 79.44 226 PHE A C 1
ATOM 1816 O O . PHE A 1 226 ? -17.350 5.503 10.518 1.00 79.44 226 PHE A O 1
ATOM 1823 N N . GLY A 1 227 ? -18.343 4.541 12.269 1.00 76.56 227 GLY A N 1
ATOM 1824 C CA . GLY A 1 227 ? -19.056 3.518 11.504 1.00 76.56 227 GLY A CA 1
ATOM 1825 C C . GLY A 1 227 ? -18.180 2.739 10.517 1.00 76.56 227 GLY A C 1
ATOM 1826 O O . GLY A 1 227 ? -17.274 2.001 10.905 1.00 76.56 227 GLY A O 1
ATOM 1827 N N . ALA A 1 228 ? -18.499 2.870 9.226 1.00 71.25 228 ALA A N 1
ATOM 1828 C CA . ALA A 1 228 ? -17.844 2.147 8.136 1.00 71.25 228 ALA A CA 1
ATOM 1829 C C . ALA A 1 228 ? -16.400 2.607 7.872 1.00 71.25 228 ALA A C 1
ATOM 1831 O O . ALA A 1 228 ? -15.602 1.812 7.367 1.00 71.25 228 ALA A O 1
ATOM 1832 N N . TYR A 1 229 ? -16.040 3.841 8.247 1.00 79.12 229 TYR A N 1
ATOM 1833 C CA . TYR A 1 229 ? -14.674 4.344 8.086 1.00 79.12 229 TYR A CA 1
ATOM 1834 C C . TYR A 1 229 ? -13.690 3.520 8.922 1.00 79.12 229 TYR A C 1
ATOM 1836 O O . TYR A 1 229 ? -12.695 3.026 8.401 1.00 79.12 229 TYR A O 1
ATOM 1844 N N . VAL A 1 230 ? -14.025 3.237 10.183 1.00 80.62 230 VAL A N 1
ATOM 1845 C CA . VAL A 1 230 ? -13.199 2.391 11.063 1.00 80.62 230 VAL A CA 1
ATOM 1846 C C . VAL A 1 230 ? -13.063 0.964 10.518 1.00 80.62 230 VAL A C 1
ATOM 1848 O O . VAL A 1 230 ? -11.969 0.409 10.519 1.00 80.62 230 VAL A O 1
ATOM 1851 N N . VAL A 1 231 ? -14.140 0.384 9.976 1.00 71.44 231 VAL A N 1
ATOM 1852 C CA . VAL A 1 231 ? -14.093 -0.957 9.358 1.00 71.44 231 VAL A CA 1
ATOM 1853 C C . VAL A 1 231 ? -13.173 -0.980 8.131 1.00 71.44 231 VAL A C 1
ATOM 1855 O O . VAL A 1 231 ? -12.423 -1.936 7.942 1.00 71.44 231 VAL A O 1
ATOM 1858 N N . SER A 1 232 ? -13.202 0.080 7.318 1.00 72.44 232 SER A N 1
ATOM 1859 C CA . SER A 1 232 ? -12.357 0.213 6.123 1.00 72.44 232 SER A CA 1
ATOM 1860 C C . SER A 1 232 ? -10.876 0.367 6.488 1.00 72.44 232 SER A C 1
ATOM 1862 O O . SER A 1 232 ? -10.014 -0.226 5.841 1.00 72.44 232 SER A O 1
ATOM 1864 N N . LEU A 1 233 ? -10.584 1.073 7.584 1.00 70.88 233 LEU A N 1
ATOM 1865 C CA . LEU A 1 233 ? -9.229 1.264 8.106 1.00 70.88 233 LEU A CA 1
ATOM 1866 C C . LEU A 1 233 ? -8.584 -0.071 8.546 1.00 70.88 233 LEU A C 1
ATOM 1868 O O . LEU A 1 233 ? -7.400 -0.297 8.307 1.00 70.88 233 LEU A O 1
ATOM 1872 N N . VAL A 1 234 ? -9.372 -1.002 9.099 1.00 63.16 234 VAL A N 1
ATOM 1873 C CA . VAL A 1 234 ? -8.899 -2.300 9.632 1.00 63.16 234 VAL A CA 1
ATOM 1874 C C . VAL A 1 234 ? -8.703 -3.383 8.549 1.00 63.16 234 VAL A C 1
ATOM 1876 O O . VAL A 1 234 ? -8.063 -4.409 8.791 1.00 63.16 234 VAL A O 1
ATOM 1879 N N . GLY A 1 235 ? -9.150 -3.163 7.308 1.00 55.22 235 GLY A N 1
ATOM 1880 C CA . GLY A 1 235 ? -9.013 -4.131 6.204 1.00 55.22 235 GLY A CA 1
ATOM 1881 C C . GLY A 1 235 ? -7.568 -4.503 5.807 1.00 55.22 235 GLY A C 1
ATOM 1882 O O . GLY A 1 235 ? -7.361 -5.513 5.136 1.00 55.22 235 GLY A O 1
ATOM 1883 N N . TYR A 1 236 ? -6.559 -3.739 6.251 1.00 56.53 236 TYR A N 1
ATOM 1884 C CA . TYR A 1 236 ? -5.137 -3.875 5.877 1.00 56.53 236 TYR A CA 1
ATOM 1885 C C . TYR A 1 236 ? -4.237 -4.505 6.980 1.00 56.53 236 TYR A C 1
ATOM 1887 O O . TYR A 1 236 ? -3.007 -4.499 6.883 1.00 56.53 236 TYR A O 1
ATOM 1895 N N . ALA A 1 237 ? -4.832 -5.065 8.042 1.00 47.16 237 ALA A N 1
ATOM 1896 C CA . ALA A 1 237 ? -4.302 -5.016 9.415 1.00 47.16 237 ALA A CA 1
ATOM 1897 C C . ALA A 1 237 ? -3.073 -5.840 9.891 1.00 47.16 237 ALA A C 1
ATOM 1899 O O . ALA A 1 237 ? -2.548 -5.454 10.936 1.00 47.16 237 ALA A O 1
ATOM 1900 N N . PRO A 1 238 ? -2.520 -6.916 9.292 1.00 49.56 238 PRO A N 1
ATOM 1901 C CA . PRO A 1 238 ? -1.442 -7.618 10.013 1.00 49.56 238 PRO A CA 1
ATOM 1902 C C . PRO A 1 238 ? -0.059 -6.947 9.950 1.00 49.56 238 PRO A C 1
ATOM 1904 O O . PRO A 1 238 ? 0.700 -7.061 10.914 1.00 49.56 238 PRO A O 1
ATOM 1907 N N . ALA A 1 239 ? 0.283 -6.283 8.837 1.00 50.06 239 ALA A N 1
ATOM 1908 C CA . ALA A 1 239 ? 1.655 -5.835 8.551 1.00 50.06 239 ALA A CA 1
ATOM 1909 C C . ALA A 1 239 ? 1.977 -4.401 9.021 1.00 50.06 239 ALA A C 1
ATOM 1911 O O . ALA A 1 239 ? 3.148 -4.057 9.137 1.00 50.06 239 ALA A O 1
ATOM 1912 N N . TYR A 1 240 ? 0.960 -3.586 9.336 1.00 69.19 240 TYR A N 1
ATOM 1913 C CA . TYR A 1 240 ? 1.107 -2.149 9.637 1.00 69.19 240 TYR A CA 1
ATOM 1914 C C . TYR A 1 240 ? 0.411 -1.744 10.946 1.00 69.19 240 TYR A C 1
ATOM 1916 O O . TYR A 1 240 ? -0.197 -0.678 11.039 1.00 69.19 240 TYR A O 1
ATOM 1924 N N . ALA A 1 241 ? 0.495 -2.606 11.966 1.00 71.69 241 ALA A N 1
ATOM 1925 C CA . ALA A 1 241 ? -0.190 -2.422 13.249 1.00 71.69 241 ALA A CA 1
ATOM 1926 C C . ALA A 1 241 ? 0.143 -1.085 13.937 1.00 71.69 241 ALA A C 1
ATOM 1928 O O . ALA A 1 241 ? -0.743 -0.467 14.512 1.00 71.69 241 ALA A O 1
ATOM 1929 N N . TYR A 1 242 ? 1.388 -0.612 13.824 1.00 81.38 242 TYR A N 1
ATOM 1930 C CA . TYR A 1 242 ? 1.814 0.665 14.402 1.00 81.38 242 TYR A CA 1
ATOM 1931 C C . TYR A 1 242 ? 1.117 1.873 13.755 1.00 81.38 242 TYR A C 1
ATOM 1933 O O . TYR A 1 242 ? 0.523 2.687 14.450 1.00 81.38 242 TYR A O 1
ATOM 1941 N N . ALA A 1 243 ? 1.120 1.967 12.422 1.00 80.81 243 ALA A N 1
ATOM 1942 C CA . ALA A 1 243 ? 0.482 3.074 11.702 1.00 80.81 243 ALA A CA 1
ATOM 1943 C C . ALA A 1 243 ? -1.043 3.100 11.903 1.00 80.81 243 ALA A C 1
ATOM 1945 O O . ALA A 1 243 ? -1.646 4.167 12.025 1.00 80.81 243 ALA A O 1
ATOM 1946 N N . MET A 1 244 ? -1.655 1.916 11.977 1.00 83.81 244 MET A N 1
ATOM 1947 C CA . MET A 1 244 ? -3.075 1.761 12.279 1.00 83.81 244 MET A CA 1
ATOM 1948 C C . MET A 1 244 ? -3.401 2.184 13.717 1.00 83.81 244 MET A C 1
ATOM 1950 O O . MET A 1 244 ? -4.373 2.906 13.918 1.00 83.81 244 MET A O 1
ATOM 1954 N N . LEU A 1 245 ? -2.579 1.787 14.696 1.00 87.19 245 LEU A N 1
ATOM 1955 C CA . LEU A 1 245 ? -2.726 2.230 16.083 1.00 87.19 245 LEU A CA 1
ATOM 1956 C C . LEU A 1 245 ? -2.615 3.754 16.180 1.00 87.19 245 LEU A C 1
ATOM 1958 O O . LEU A 1 245 ? -3.533 4.381 16.688 1.00 87.19 245 LEU A O 1
ATOM 1962 N N . MET A 1 246 ? -1.566 4.352 15.604 1.00 90.12 246 MET A N 1
ATOM 1963 C CA . MET A 1 246 ? -1.389 5.810 15.562 1.00 90.12 246 MET A CA 1
ATOM 1964 C C . MET A 1 246 ? -2.622 6.516 14.981 1.00 90.12 246 MET A C 1
ATOM 1966 O O . MET A 1 246 ? -3.113 7.479 15.563 1.00 90.12 246 MET A O 1
ATOM 1970 N N . SER A 1 247 ? -3.154 6.009 13.864 1.00 91.81 247 SER A N 1
ATOM 1971 C CA . SER A 1 247 ? -4.321 6.596 13.193 1.00 91.81 247 SER A CA 1
ATOM 1972 C C . SER A 1 247 ? -5.588 6.500 14.047 1.00 91.81 247 SER A C 1
ATOM 1974 O O . SER A 1 247 ? -6.281 7.498 14.221 1.00 91.81 247 SER A O 1
ATOM 1976 N N . LEU A 1 248 ? -5.882 5.331 14.627 1.00 92.75 248 LEU A N 1
ATOM 1977 C CA . LEU A 1 248 ? -7.059 5.148 15.483 1.00 92.75 248 LEU A CA 1
ATOM 1978 C C . LEU A 1 248 ? -6.950 5.948 16.787 1.00 92.75 248 LEU A C 1
ATOM 1980 O O . LEU A 1 248 ? -7.940 6.541 17.211 1.00 92.75 248 LEU A O 1
ATOM 1984 N N . THR A 1 249 ? -5.766 6.024 17.400 1.00 95.75 249 THR A N 1
ATOM 1985 C CA . THR A 1 249 ? -5.545 6.863 18.586 1.00 95.75 249 THR A CA 1
ATOM 1986 C C . THR A 1 249 ? -5.730 8.342 18.243 1.00 95.75 249 THR A C 1
ATOM 1988 O O . THR A 1 249 ? -6.389 9.060 18.990 1.00 95.75 249 THR A O 1
ATOM 1991 N N . ALA A 1 250 ? -5.257 8.799 17.078 1.00 95.81 250 ALA A N 1
ATOM 1992 C CA . ALA A 1 250 ? -5.504 10.163 16.610 1.00 95.81 250 ALA A CA 1
ATOM 1993 C C . ALA A 1 250 ? -6.995 10.447 16.346 1.00 95.81 250 ALA A C 1
ATOM 1995 O O . ALA A 1 250 ? -7.486 11.523 16.676 1.00 95.81 250 ALA A O 1
ATOM 1996 N N . TRP A 1 251 ? -7.749 9.485 15.803 1.00 95.06 251 TRP A N 1
ATOM 1997 C CA . TRP A 1 251 ? -9.197 9.629 15.590 1.00 95.06 251 TRP A CA 1
ATOM 1998 C C . TRP A 1 251 ? -9.980 9.662 16.905 1.00 95.06 251 TRP A C 1
ATOM 2000 O O . TRP A 1 251 ? -10.968 10.387 17.014 1.00 95.06 251 TRP A O 1
ATOM 2010 N N . ALA A 1 252 ? -9.537 8.909 17.913 1.00 95.50 252 ALA A N 1
ATOM 2011 C CA . ALA A 1 252 ? -10.066 9.022 19.266 1.00 95.50 252 ALA A CA 1
ATOM 2012 C C . ALA A 1 252 ? -9.784 10.409 19.860 1.00 95.50 252 ALA A C 1
ATOM 2014 O O . ALA A 1 252 ? -10.717 11.046 20.346 1.00 95.50 252 ALA A O 1
ATOM 2015 N N . GLY A 1 253 ? -8.560 10.926 19.711 1.00 95.12 253 GLY A N 1
ATOM 2016 C CA . GLY A 1 253 ? -8.219 12.302 20.085 1.00 95.12 253 GLY A CA 1
ATOM 2017 C C . GLY A 1 253 ? -9.106 13.340 19.386 1.00 95.12 253 GLY A C 1
ATOM 2018 O O . GLY A 1 253 ? -9.616 14.252 20.032 1.00 95.12 253 GLY A O 1
ATOM 2019 N N . ALA A 1 254 ? -9.385 13.159 18.091 1.00 94.56 254 ALA A N 1
ATOM 2020 C CA . ALA A 1 254 ? -10.298 14.016 17.332 1.00 94.56 254 ALA A CA 1
ATOM 2021 C C . ALA A 1 254 ? -11.739 13.969 17.871 1.00 94.56 254 ALA A C 1
ATOM 2023 O O . ALA A 1 254 ? -12.380 15.005 18.035 1.00 94.56 254 ALA A O 1
ATOM 2024 N N . ALA A 1 255 ? -12.251 12.775 18.188 1.00 92.25 255 ALA A N 1
ATOM 2025 C CA . ALA A 1 255 ? -13.585 12.599 18.760 1.00 92.25 255 ALA A CA 1
ATOM 2026 C C . ALA A 1 255 ? -13.716 13.259 20.143 1.00 92.25 255 ALA A C 1
ATOM 2028 O O . ALA A 1 255 ? -14.737 13.887 20.433 1.00 92.25 255 ALA A O 1
ATOM 2029 N N . LEU A 1 256 ? -12.682 13.156 20.980 1.00 93.12 256 LEU A N 1
ATOM 2030 C CA . LEU A 1 256 ? -12.635 13.817 22.285 1.00 93.12 256 LEU A CA 1
ATOM 2031 C C . LEU A 1 256 ? -12.549 15.337 22.136 1.00 93.12 256 LEU A C 1
ATOM 2033 O O . LEU A 1 256 ? -13.291 16.051 22.804 1.00 93.12 256 LEU A O 1
ATOM 2037 N N . HIS A 1 257 ? -11.735 15.838 21.205 1.00 92.50 257 HIS A N 1
ATOM 2038 C CA . HIS A 1 257 ? -11.649 17.268 20.904 1.00 92.50 257 HIS A CA 1
ATOM 2039 C C . HIS A 1 257 ? -12.979 17.836 20.372 1.00 92.50 257 HIS A C 1
ATOM 2041 O O . HIS A 1 257 ? -13.418 18.913 20.783 1.00 92.50 257 HIS A O 1
ATOM 2047 N N . PHE A 1 258 ? -13.684 17.089 19.517 1.00 89.88 258 PHE A N 1
ATOM 2048 C CA . PHE A 1 258 ? -15.058 17.408 19.124 1.00 89.88 258 PHE A CA 1
ATOM 2049 C C . PHE A 1 258 ? -15.982 17.498 20.346 1.00 89.88 258 PHE A C 1
ATOM 2051 O O . PHE A 1 258 ? -16.740 18.457 20.493 1.00 89.88 258 PHE A O 1
ATOM 2058 N N . TYR A 1 259 ? -15.939 16.517 21.247 1.00 88.56 259 TYR A N 1
ATOM 2059 C CA . TYR A 1 259 ? -16.848 16.482 22.389 1.00 88.56 259 TYR A CA 1
ATOM 2060 C C . TYR A 1 259 ? -16.563 17.597 23.401 1.00 88.56 259 TYR A C 1
ATOM 2062 O O . TYR A 1 259 ? -17.503 18.286 23.804 1.00 88.56 259 TYR A O 1
ATOM 2070 N N . ASN A 1 260 ? -15.293 17.819 23.736 1.00 87.81 260 ASN A N 1
ATOM 2071 C CA . ASN A 1 260 ? -14.861 18.699 24.821 1.00 87.81 260 ASN A CA 1
ATOM 2072 C C . ASN A 1 260 ? -14.686 20.162 24.395 1.00 87.81 260 ASN A C 1
ATOM 2074 O O . ASN A 1 260 ? -14.997 21.055 25.180 1.00 87.81 260 ASN A O 1
ATOM 2078 N N . ASN A 1 261 ? -14.210 20.427 23.174 1.00 85.94 261 ASN A N 1
ATOM 2079 C CA . ASN A 1 261 ? -13.731 21.763 22.800 1.00 85.94 261 ASN A CA 1
ATOM 2080 C C . ASN A 1 261 ? -14.598 22.454 21.748 1.00 85.94 261 ASN A C 1
ATOM 2082 O O . ASN A 1 261 ? -14.911 23.629 21.904 1.00 85.94 261 ASN A O 1
ATOM 2086 N N . THR A 1 262 ? -14.989 21.750 20.684 1.00 84.69 262 THR A N 1
ATOM 2087 C CA . THR A 1 262 ? -15.522 22.420 19.480 1.00 84.69 262 THR A CA 1
ATOM 2088 C C . THR A 1 262 ? -16.996 22.138 19.225 1.00 84.69 262 THR A C 1
ATOM 2090 O O . THR A 1 262 ? -17.781 23.052 18.985 1.00 84.69 262 THR A O 1
ATOM 2093 N N . GLY A 1 263 ? -17.425 20.886 19.351 1.00 82.69 263 GLY A N 1
ATOM 2094 C CA . GLY A 1 263 ? -18.760 20.460 18.956 1.00 82.69 263 GLY A CA 1
ATOM 2095 C C . GLY A 1 263 ? -18.977 20.589 17.448 1.00 82.69 263 GLY A C 1
ATOM 2096 O O . GLY A 1 263 ? -18.056 20.446 16.645 1.00 82.69 263 GLY A O 1
ATOM 2097 N N . ARG A 1 264 ? -20.232 20.824 17.056 1.00 81.31 264 ARG A N 1
ATOM 2098 C CA . ARG A 1 264 ? -20.613 20.928 15.647 1.00 81.31 264 ARG A CA 1
ATOM 2099 C C . ARG A 1 264 ? -20.036 22.198 15.009 1.00 81.31 264 ARG A C 1
ATOM 2101 O O . ARG A 1 264 ? -20.324 23.297 15.481 1.00 81.31 264 ARG A O 1
ATOM 2108 N N . ARG A 1 265 ? -19.332 22.032 13.889 1.00 82.44 265 ARG A N 1
ATOM 2109 C CA . ARG A 1 265 ? -18.731 23.098 13.071 1.00 82.44 265 ARG A CA 1
ATOM 2110 C C . ARG A 1 265 ? -19.568 23.408 11.823 1.00 82.44 265 ARG A C 1
ATOM 2112 O O . ARG A 1 265 ? -20.341 22.565 11.358 1.00 82.44 265 ARG A O 1
ATOM 2119 N N . TYR A 1 266 ? -19.416 24.617 11.277 1.00 80.56 266 TYR A N 1
ATOM 2120 C CA . TYR A 1 266 ? -20.107 25.067 10.059 1.00 80.56 266 TYR A CA 1
ATOM 2121 C C . TYR A 1 266 ? -19.101 25.216 8.922 1.00 80.56 266 TYR A C 1
ATOM 2123 O O . TYR A 1 266 ? -18.393 26.215 8.825 1.00 80.56 266 TYR A O 1
ATOM 2131 N N . LEU A 1 267 ? -19.043 24.187 8.078 1.00 80.75 267 LEU A N 1
ATOM 2132 C CA . LEU A 1 267 ? -17.970 23.988 7.112 1.00 80.75 267 LEU A CA 1
ATOM 2133 C C . LEU A 1 267 ? -18.508 24.005 5.678 1.00 80.75 267 LEU A C 1
ATOM 2135 O O . LEU A 1 267 ? -19.530 23.370 5.385 1.00 80.75 267 LEU A O 1
ATOM 2139 N N . VAL A 1 268 ? -17.784 24.678 4.785 1.00 80.00 268 VAL A N 1
ATOM 2140 C CA . VAL A 1 268 ? -17.895 24.527 3.328 1.00 80.00 268 VAL A CA 1
ATOM 2141 C C . VAL A 1 268 ? -16.691 23.715 2.870 1.00 80.00 268 VAL A C 1
ATOM 2143 O O . VAL A 1 268 ? -15.562 24.181 2.987 1.00 80.00 268 VAL A O 1
ATOM 2146 N N . ARG A 1 269 ? -16.912 22.483 2.411 1.00 79.44 269 ARG A N 1
ATOM 2147 C CA . ARG A 1 269 ? -15.841 21.501 2.186 1.00 79.44 269 ARG A CA 1
ATOM 2148 C C . ARG A 1 269 ? -15.399 21.454 0.734 1.00 79.44 269 ARG A C 1
ATOM 2150 O O . ARG A 1 269 ? -16.208 21.669 -0.168 1.00 79.44 269 ARG A O 1
ATOM 2157 N N . GLU A 1 270 ? -14.143 21.065 0.525 1.00 75.31 270 GLU A N 1
ATOM 2158 C CA . GLU A 1 270 ? -13.592 20.721 -0.793 1.00 75.31 270 GLU A CA 1
ATOM 2159 C C . GLU A 1 270 ? -13.777 21.865 -1.809 1.00 75.31 270 GLU A C 1
ATOM 2161 O O . GLU A 1 270 ? -14.214 21.674 -2.951 1.00 75.31 270 GLU A O 1
ATOM 2166 N N . VAL A 1 271 ? -13.470 23.085 -1.363 1.00 79.88 271 VAL A N 1
ATOM 2167 C CA . VAL A 1 271 ? -13.672 24.324 -2.123 1.00 79.88 271 VAL A CA 1
ATOM 2168 C C . VAL A 1 271 ? -12.472 24.561 -3.038 1.00 79.88 271 VAL A C 1
ATOM 2170 O O . VAL A 1 271 ? -11.318 24.410 -2.634 1.00 79.88 271 VAL A O 1
ATOM 2173 N N . ASN A 1 272 ? -12.714 24.942 -4.293 1.00 85.25 272 ASN A N 1
ATOM 2174 C CA . ASN A 1 272 ? -11.615 25.356 -5.166 1.00 85.25 272 ASN A CA 1
ATOM 2175 C C . ASN A 1 272 ? -11.013 26.657 -4.640 1.00 85.25 272 ASN A C 1
ATOM 2177 O O . ASN A 1 272 ? -11.739 27.563 -4.252 1.00 85.25 272 ASN A O 1
ATOM 2181 N N . VAL A 1 273 ? -9.697 26.807 -4.677 1.00 88.06 273 VAL A N 1
ATOM 2182 C CA . VAL A 1 273 ? -9.088 28.077 -4.255 1.00 88.06 273 VAL A CA 1
ATOM 2183 C C . VAL A 1 273 ? -9.467 29.203 -5.229 1.00 88.06 273 VAL A C 1
ATOM 2185 O O . VAL A 1 273 ? -9.851 30.286 -4.798 1.00 88.06 273 VAL A O 1
ATOM 2188 N N . MET A 1 274 ? -9.445 28.899 -6.533 1.00 84.44 274 MET A N 1
ATOM 2189 C CA . MET A 1 274 ? -9.807 29.800 -7.636 1.00 84.44 274 MET A CA 1
ATOM 2190 C C . MET A 1 274 ? -11.063 29.307 -8.371 1.00 84.44 274 MET A C 1
ATOM 2192 O O . MET A 1 274 ? -11.241 28.095 -8.561 1.00 84.44 274 MET A O 1
ATOM 2196 N N . SER A 1 275 ? -11.896 30.232 -8.852 1.00 79.69 275 SER A N 1
ATOM 2197 C CA . SER A 1 275 ? -13.146 29.919 -9.559 1.00 79.69 275 SER A CA 1
ATOM 2198 C C . SER A 1 275 ? -12.932 29.056 -10.815 1.00 79.69 275 SER A C 1
ATOM 2200 O O . SER A 1 275 ? -11.899 29.166 -11.487 1.00 79.69 275 SER A O 1
ATOM 2202 N N . PRO A 1 276 ? -13.879 28.162 -11.165 1.00 67.94 276 PRO A N 1
ATOM 2203 C CA . PRO A 1 276 ? -13.886 27.501 -12.469 1.00 67.94 276 PRO A CA 1
ATOM 2204 C C . PRO A 1 276 ? -13.905 28.549 -13.591 1.00 67.94 276 PRO A C 1
ATOM 2206 O O . PRO A 1 276 ? -14.602 29.548 -13.472 1.00 67.94 276 PRO A O 1
ATOM 2209 N N . GLY A 1 277 ? -13.132 28.339 -14.657 1.00 65.56 277 GLY A N 1
ATOM 2210 C CA . GLY A 1 277 ? -12.937 29.341 -15.718 1.00 65.56 277 GLY A CA 1
ATOM 2211 C C . GLY A 1 277 ? -11.687 30.205 -15.529 1.00 65.56 277 GLY A C 1
ATOM 2212 O O . GLY A 1 277 ? -11.136 30.696 -16.509 1.00 65.56 277 GLY A O 1
ATOM 2213 N N . ARG A 1 278 ? -11.142 30.288 -14.306 1.00 70.75 278 ARG A N 1
ATOM 2214 C CA . ARG A 1 278 ? -9.807 30.861 -14.087 1.00 70.75 278 ARG A CA 1
ATOM 2215 C C . ARG A 1 278 ? -8.741 29.933 -14.668 1.00 70.75 278 ARG A C 1
ATOM 2217 O O . ARG A 1 278 ? -8.744 28.724 -14.403 1.00 70.75 278 ARG A O 1
ATOM 2224 N N . GLU A 1 279 ? -7.805 30.521 -15.410 1.00 75.12 279 GLU A N 1
ATOM 2225 C CA . GLU A 1 279 ? -6.680 29.813 -16.036 1.00 75.12 279 GLU A CA 1
ATOM 2226 C C . GLU A 1 279 ? -5.768 29.149 -14.992 1.00 75.12 279 GLU A C 1
ATOM 2228 O O . GLU A 1 279 ? -5.121 28.163 -15.313 1.00 75.12 279 GLU A O 1
ATOM 2233 N N . ILE A 1 280 ? -5.781 29.605 -13.729 1.00 80.38 280 ILE A N 1
ATOM 2234 C CA . ILE A 1 280 ? -5.029 29.011 -12.612 1.00 80.38 280 ILE A CA 1
ATOM 2235 C C . ILE A 1 280 ? -5.985 28.337 -11.609 1.00 80.38 280 ILE A C 1
ATOM 2237 O O . ILE A 1 280 ? -6.998 28.919 -11.225 1.00 80.38 280 ILE A O 1
ATOM 2241 N N . SER A 1 281 ? -5.688 27.110 -11.154 1.00 76.38 281 SER A N 1
ATOM 2242 C CA . SER A 1 281 ? -6.583 26.344 -10.264 1.00 76.38 281 SER A CA 1
ATOM 2243 C C . SER A 1 281 ? -6.321 26.500 -8.766 1.00 76.38 281 SER A C 1
ATOM 2245 O O . SER A 1 281 ? -7.223 26.236 -7.979 1.00 76.38 281 SER A O 1
ATOM 2247 N N . GLY A 1 282 ? -5.122 26.914 -8.343 1.00 76.25 282 GLY A N 1
ATOM 2248 C CA . GLY A 1 282 ? -4.742 27.105 -6.930 1.00 76.25 282 GLY A CA 1
ATOM 2249 C C . GLY A 1 282 ? -4.832 25.877 -6.005 1.00 76.25 282 GLY A C 1
ATOM 2250 O O . GLY A 1 282 ? -4.302 25.913 -4.896 1.00 76.25 282 GLY A O 1
ATOM 2251 N N . GLY A 1 283 ? -5.424 24.774 -6.470 1.00 83.06 283 GLY A N 1
ATOM 2252 C CA . GLY A 1 283 ? -5.733 23.588 -5.681 1.00 83.06 283 GLY A CA 1
ATOM 2253 C C . GLY A 1 283 ? -7.147 23.615 -5.095 1.00 83.06 283 GLY A C 1
ATOM 2254 O O . GLY A 1 283 ? -7.997 24.427 -5.469 1.00 83.06 283 GLY A O 1
ATOM 2255 N N . ARG A 1 284 ? -7.384 22.685 -4.174 1.00 82.69 284 ARG A N 1
ATOM 2256 C CA . ARG A 1 284 ? -8.628 22.545 -3.424 1.00 82.69 284 ARG A CA 1
ATOM 2257 C C . ARG A 1 284 ? -8.268 22.551 -1.944 1.00 82.69 284 ARG A C 1
ATOM 2259 O O . ARG A 1 284 ? -7.323 21.863 -1.564 1.00 82.69 284 ARG A O 1
ATOM 2266 N N . LEU A 1 285 ? -8.957 23.376 -1.170 1.00 86.69 285 LEU A N 1
ATOM 2267 C CA . LEU A 1 285 ? -8.788 23.452 0.280 1.00 86.69 285 LEU A CA 1
ATOM 2268 C C . LEU A 1 285 ? -9.741 22.467 0.966 1.00 86.69 285 LEU A C 1
ATOM 2270 O O . LEU A 1 285 ? -10.800 22.156 0.407 1.00 86.69 285 LEU A O 1
ATOM 2274 N N . ASP A 1 286 ? -9.386 22.018 2.170 1.00 86.06 286 ASP A N 1
ATOM 2275 C CA . ASP A 1 286 ? -10.170 21.016 2.900 1.00 86.06 286 ASP A CA 1
ATOM 2276 C C . ASP A 1 286 ? -11.519 21.592 3.345 1.00 86.06 286 ASP A C 1
ATOM 2278 O O . ASP A 1 286 ? -12.574 21.034 3.012 1.00 86.06 286 ASP A O 1
ATOM 2282 N N . ALA A 1 287 ? -11.509 22.744 4.029 1.00 87.88 287 ALA A N 1
ATOM 2283 C CA . ALA A 1 287 ? -12.730 23.475 4.348 1.00 87.88 287 ALA A CA 1
ATOM 2284 C C . ALA A 1 287 ? -12.535 24.987 4.550 1.00 87.88 287 ALA A C 1
ATOM 2286 O O . ALA A 1 287 ? -11.465 25.466 4.907 1.00 87.88 287 ALA A O 1
ATOM 2287 N N . ILE A 1 288 ? -13.613 25.747 4.358 1.00 86.38 288 ILE A N 1
ATOM 2288 C CA . ILE A 1 288 ? -13.767 27.084 4.940 1.00 86.38 288 ILE A CA 1
ATOM 2289 C C . ILE A 1 288 ? -14.710 26.951 6.131 1.00 86.38 288 ILE A C 1
ATOM 2291 O O . ILE A 1 288 ? -15.811 26.410 5.982 1.00 86.38 288 ILE A O 1
ATOM 2295 N N . GLU A 1 289 ? -14.294 27.440 7.295 1.00 86.69 289 GLU A N 1
ATOM 2296 C CA . GLU A 1 289 ? -15.111 27.447 8.506 1.00 86.69 289 GLU A CA 1
ATOM 2297 C C . GLU A 1 289 ? -15.723 28.827 8.757 1.00 86.69 289 GLU A C 1
ATOM 2299 O O . GLU A 1 289 ? -15.056 29.856 8.641 1.00 86.69 289 GLU A O 1
ATOM 2304 N N . ILE A 1 290 ? -17.005 28.834 9.132 1.00 84.12 290 ILE A N 1
ATOM 2305 C CA . ILE A 1 290 ? -17.703 30.003 9.671 1.00 84.12 290 ILE A CA 1
ATOM 2306 C C . ILE A 1 290 ? -18.005 29.735 11.144 1.00 84.12 290 ILE A C 1
ATOM 2308 O O . ILE A 1 290 ? -18.715 28.781 11.471 1.00 84.12 290 ILE A O 1
ATOM 2312 N N . ARG A 1 291 ? -17.531 30.580 12.055 1.00 84.69 291 ARG A N 1
ATOM 2313 C CA . ARG A 1 291 ? -17.729 30.347 13.493 1.00 84.69 291 ARG A CA 1
ATOM 2314 C C . ARG A 1 291 ? -17.799 31.629 14.304 1.00 84.69 291 ARG A C 1
ATOM 2316 O O . ARG A 1 291 ? -17.425 32.699 13.842 1.00 84.69 291 ARG A O 1
ATOM 2323 N N . ASN A 1 292 ? -18.280 31.510 15.540 1.00 83.56 292 ASN A N 1
ATOM 2324 C CA . ASN A 1 292 ? -18.035 32.546 16.538 1.00 83.56 292 ASN A CA 1
ATOM 2325 C C . ASN A 1 292 ? -16.608 32.400 17.092 1.00 83.56 292 ASN A C 1
ATOM 2327 O O . ASN A 1 292 ? -16.129 31.265 17.228 1.00 83.56 292 ASN A O 1
ATOM 2331 N N . PRO A 1 293 ? -15.980 33.508 17.521 1.00 78.25 293 PRO A N 1
ATOM 2332 C CA . PRO A 1 293 ? -14.733 33.466 18.271 1.00 78.25 293 PRO A CA 1
ATOM 2333 C C . PRO A 1 293 ? -14.815 32.477 19.445 1.00 78.25 293 PRO A C 1
ATOM 2335 O O . PRO A 1 293 ? -15.785 32.466 20.214 1.00 78.25 293 PRO A O 1
ATOM 2338 N N . GLY A 1 294 ? -13.807 31.611 19.569 1.00 71.62 294 GLY A N 1
ATOM 2339 C CA . GLY A 1 294 ? -13.749 30.582 20.613 1.00 71.62 294 GLY A CA 1
ATOM 2340 C C . GLY A 1 294 ? -14.754 29.433 20.452 1.00 71.62 294 GLY A C 1
ATOM 2341 O O . GLY A 1 294 ? -15.157 28.854 21.458 1.00 71.62 294 GLY A O 1
ATOM 2342 N N . TYR A 1 295 ? -15.186 29.120 19.223 1.00 75.19 295 TYR A N 1
ATOM 2343 C CA . TYR A 1 295 ? -16.045 27.967 18.891 1.00 75.19 295 TYR A CA 1
ATOM 2344 C C . TYR A 1 295 ? -17.420 27.955 19.584 1.00 75.19 295 TYR A C 1
ATOM 2346 O O . TYR A 1 295 ? -18.036 26.908 19.795 1.00 75.19 295 TYR A O 1
ATOM 2354 N N . ARG A 1 296 ? -17.951 29.131 19.938 1.00 80.12 296 ARG A N 1
ATOM 2355 C CA . ARG A 1 296 ? -19.289 29.228 20.539 1.00 80.12 296 ARG A CA 1
ATOM 2356 C C . ARG A 1 296 ? -20.385 28.903 19.508 1.00 80.12 296 ARG A C 1
ATOM 2358 O O . ARG A 1 296 ? -20.263 29.291 18.345 1.00 80.12 296 ARG A O 1
ATOM 2365 N N . PRO A 1 297 ? -21.504 28.270 19.907 1.00 79.75 297 PRO A N 1
ATOM 2366 C CA . PRO A 1 297 ? -22.618 28.023 18.994 1.00 79.75 297 PRO A CA 1
ATOM 2367 C C . PRO A 1 297 ? -23.166 29.317 18.376 1.00 79.75 297 PRO A C 1
ATOM 2369 O O . PRO A 1 297 ? -23.296 30.332 19.059 1.00 79.75 297 PRO A O 1
ATOM 2372 N N . LEU A 1 298 ? -23.528 29.270 17.092 1.00 80.94 298 LEU A N 1
ATOM 2373 C CA . LEU A 1 298 ? -24.178 30.391 16.408 1.00 80.94 298 LEU A CA 1
ATOM 2374 C C . LEU A 1 298 ? -25.573 30.665 16.990 1.00 80.94 298 LEU A C 1
ATOM 2376 O O . LEU A 1 298 ? -26.356 29.732 17.211 1.00 80.94 298 LEU A O 1
ATOM 2380 N N . ASN A 1 299 ? -25.914 31.940 17.183 1.00 81.56 299 ASN A N 1
ATOM 2381 C CA . ASN A 1 299 ? -27.272 32.340 17.557 1.00 81.56 299 ASN A CA 1
ATOM 2382 C C . ASN A 1 299 ? -28.236 32.277 16.349 1.00 81.56 299 ASN A C 1
ATOM 2384 O O . ASN A 1 299 ? -27.818 32.076 15.209 1.00 81.56 299 ASN A O 1
ATOM 2388 N N . ALA A 1 300 ? -29.543 32.433 16.583 1.00 75.00 300 ALA A N 1
ATOM 2389 C CA . ALA A 1 300 ? -30.561 32.294 15.534 1.00 75.00 300 ALA A CA 1
ATOM 2390 C C . ALA A 1 300 ? -30.402 33.301 14.374 1.00 75.00 300 ALA A C 1
ATOM 2392 O O . ALA A 1 300 ? -30.613 32.941 13.216 1.00 75.00 300 ALA A O 1
ATOM 2393 N N . SER A 1 301 ? -29.993 34.542 14.664 1.00 77.19 301 SER A N 1
ATOM 2394 C CA . SER A 1 301 ? -29.768 35.579 13.646 1.00 77.19 301 SER A CA 1
ATOM 2395 C C . SER A 1 301 ? -28.548 35.256 12.777 1.00 77.19 301 SER A C 1
ATOM 2397 O O . SER A 1 301 ? -28.635 35.246 11.549 1.00 77.19 301 SER A O 1
ATOM 2399 N N . GLN A 1 302 ? -27.439 34.869 13.414 1.00 81.50 302 GLN A N 1
ATOM 2400 C CA . GLN A 1 302 ? -26.217 34.424 12.740 1.00 81.50 302 GLN A CA 1
ATOM 2401 C C . GLN A 1 302 ? -26.481 33.195 11.860 1.00 81.50 302 GLN A C 1
ATOM 2403 O O . GLN A 1 302 ? -26.066 33.162 10.704 1.00 81.50 302 GLN A O 1
ATOM 2408 N N . LYS A 1 303 ? -27.247 32.215 12.358 1.00 76.56 303 LYS A N 1
ATOM 2409 C CA . LYS A 1 303 ? -27.664 31.044 11.571 1.00 76.56 303 LYS A CA 1
ATOM 2410 C C . LYS A 1 303 ? -28.449 31.448 10.322 1.00 76.56 303 LYS A C 1
ATOM 2412 O O . LYS A 1 303 ? -28.140 30.960 9.240 1.00 76.56 303 LYS A O 1
ATOM 2417 N N . LYS A 1 304 ? -29.426 32.357 10.442 1.00 75.00 304 LYS A N 1
ATOM 2418 C CA . LYS A 1 304 ? -30.193 32.868 9.290 1.00 75.00 304 LYS A CA 1
ATOM 2419 C C . LYS A 1 304 ? -29.293 33.571 8.267 1.00 75.00 304 LYS A C 1
ATOM 2421 O O . LYS A 1 304 ? -29.465 33.360 7.069 1.00 75.00 304 LYS A O 1
ATOM 2426 N N . ALA A 1 305 ? -28.321 34.360 8.726 1.00 74.19 305 ALA A N 1
ATOM 2427 C CA . ALA A 1 305 ? -27.370 35.050 7.855 1.00 74.19 305 ALA A CA 1
ATOM 2428 C C . ALA A 1 305 ? -26.472 34.067 7.080 1.00 74.19 305 ALA A C 1
ATOM 2430 O O . ALA A 1 305 ? -26.331 34.189 5.863 1.00 74.19 305 ALA A O 1
ATOM 2431 N N . VAL A 1 306 ? -25.946 33.044 7.760 1.00 74.44 306 VAL A N 1
ATOM 2432 C CA . VAL A 1 306 ? -25.147 31.972 7.144 1.00 74.44 306 VAL A CA 1
ATOM 2433 C C . VAL A 1 306 ? -25.959 31.192 6.105 1.00 74.44 306 VAL A C 1
ATOM 2435 O O . VAL A 1 306 ? -25.490 30.989 4.987 1.00 74.44 306 VAL A O 1
ATOM 2438 N N . VAL A 1 307 ? -27.203 30.818 6.425 1.00 71.56 307 VAL A N 1
ATOM 2439 C CA . VAL A 1 307 ? -28.109 30.127 5.486 1.00 71.56 307 VAL A CA 1
ATOM 2440 C C . VAL A 1 307 ? -28.349 30.956 4.225 1.00 71.56 307 VAL A C 1
ATOM 2442 O O . VAL A 1 307 ? -28.320 30.417 3.123 1.00 71.56 307 VAL A O 1
ATOM 2445 N N . LYS A 1 308 ? -28.555 32.270 4.368 1.00 70.88 308 LYS A N 1
ATOM 2446 C CA . LYS A 1 308 ? -28.813 33.164 3.233 1.00 70.88 308 LYS A CA 1
ATOM 2447 C C . LYS A 1 308 ? -27.644 33.214 2.245 1.00 70.88 308 LYS A C 1
ATOM 2449 O O . LYS A 1 308 ? -27.878 33.289 1.044 1.00 70.88 308 LYS A O 1
ATOM 2454 N N . ILE A 1 309 ? -26.407 33.174 2.733 1.00 68.06 309 ILE A N 1
ATOM 2455 C CA . ILE A 1 309 ? -25.211 33.208 1.878 1.00 68.06 309 ILE A CA 1
ATOM 2456 C C . ILE A 1 309 ? -24.962 31.867 1.206 1.00 68.06 309 ILE A C 1
ATOM 2458 O O . ILE A 1 309 ? -24.691 31.815 0.011 1.00 68.06 309 ILE A O 1
ATOM 2462 N N . LEU A 1 310 ? -25.141 30.780 1.949 1.00 67.06 310 LEU A N 1
ATOM 2463 C CA . LEU A 1 310 ? -24.933 29.426 1.445 1.00 67.06 310 LEU A CA 1
ATOM 2464 C C . LEU A 1 310 ? -26.081 28.900 0.580 1.00 67.06 310 LEU A C 1
ATOM 2466 O O . LEU A 1 310 ? -25.973 27.815 0.014 1.00 67.06 310 LEU A O 1
ATOM 2470 N N . ALA A 1 311 ? -27.166 29.667 0.447 1.00 62.75 311 ALA A N 1
ATOM 2471 C CA . ALA A 1 311 ? -28.193 29.426 -0.560 1.00 62.75 311 ALA A CA 1
ATOM 2472 C C . ALA A 1 311 ? -27.636 29.538 -1.993 1.00 62.75 311 ALA A C 1
ATOM 2474 O O . ALA A 1 311 ? -28.226 28.992 -2.924 1.00 62.75 311 ALA A O 1
ATOM 2475 N N . TYR A 1 312 ? -26.501 30.222 -2.169 1.00 62.47 312 TYR A N 1
ATOM 2476 C CA . TYR A 1 312 ? -25.806 30.340 -3.443 1.00 62.47 312 TYR A CA 1
ATOM 2477 C C . TYR A 1 312 ? -24.625 29.360 -3.521 1.00 62.47 312 TYR A C 1
ATOM 2479 O O . TYR A 1 312 ? -23.929 29.155 -2.524 1.00 62.47 312 TYR A O 1
ATOM 2487 N N . PRO A 1 313 ? -24.346 28.774 -4.699 1.00 66.75 313 PRO A N 1
ATOM 2488 C CA . PRO A 1 313 ? -23.193 27.900 -4.883 1.00 66.75 313 PRO A CA 1
ATOM 2489 C C . PRO A 1 313 ? -21.870 28.606 -4.565 1.00 66.75 313 PRO A C 1
ATOM 2491 O O . PRO A 1 313 ? -21.623 29.723 -5.022 1.00 66.75 313 PRO A O 1
ATOM 2494 N N . VAL A 1 314 ? -20.989 27.924 -3.832 1.00 74.50 314 VAL A N 1
ATOM 2495 C CA . VAL A 1 314 ? -19.631 28.405 -3.562 1.00 74.50 314 VAL A CA 1
ATOM 2496 C C . VAL A 1 314 ? -18.702 27.940 -4.682 1.00 74.50 314 VAL A C 1
ATOM 2498 O O . VAL A 1 314 ? -18.320 26.774 -4.743 1.00 74.50 314 VAL A O 1
ATOM 2501 N N . LEU A 1 315 ? -18.349 28.855 -5.588 1.00 76.56 315 LEU A N 1
ATOM 2502 C CA . LEU A 1 315 ? -17.491 28.555 -6.740 1.00 76.56 315 LEU A CA 1
ATOM 2503 C C . LEU A 1 315 ? -16.017 28.380 -6.347 1.00 76.56 315 LEU A C 1
ATOM 2505 O O . LEU A 1 315 ? -15.330 27.497 -6.873 1.00 76.56 315 LEU A O 1
ATOM 2509 N N . SER A 1 316 ? -15.547 29.216 -5.419 1.00 83.44 316 SER A N 1
ATOM 2510 C CA . SER A 1 316 ? -14.174 29.234 -4.927 1.00 83.44 316 SER A CA 1
ATOM 2511 C C . SER A 1 316 ? -14.044 29.876 -3.546 1.00 83.44 316 SER A C 1
ATOM 2513 O O . SER A 1 316 ? -15.000 30.462 -3.036 1.00 83.44 316 SER A O 1
ATOM 2515 N N . ALA A 1 317 ? -12.840 29.824 -2.972 1.00 86.44 317 ALA A N 1
ATOM 2516 C CA . ALA A 1 317 ? -12.490 30.543 -1.755 1.00 86.44 317 ALA A CA 1
ATOM 2517 C C . ALA A 1 317 ? -12.645 32.059 -1.924 1.00 86.44 317 ALA A C 1
ATOM 2519 O O . ALA A 1 317 ? -13.268 32.700 -1.084 1.00 86.44 317 ALA A O 1
ATOM 2520 N N . GLY A 1 318 ? -12.164 32.626 -3.036 1.00 82.12 318 GLY A N 1
ATOM 2521 C CA . GLY A 1 318 ? -12.314 34.058 -3.318 1.00 82.12 318 GLY A CA 1
ATOM 2522 C C . GLY A 1 318 ? -13.766 34.492 -3.500 1.00 82.12 318 GLY A C 1
ATOM 2523 O O . GLY A 1 318 ? -14.191 35.490 -2.919 1.00 82.12 318 GLY A O 1
ATOM 2524 N N . HIS A 1 319 ? -14.562 33.698 -4.223 1.00 80.81 319 HIS A N 1
ATOM 2525 C CA . HIS A 1 319 ? -16.005 33.916 -4.347 1.00 80.81 319 HIS A CA 1
ATOM 2526 C C . HIS A 1 319 ? -16.708 33.816 -2.988 1.00 80.81 319 HIS A C 1
ATOM 2528 O O . HIS A 1 319 ? -17.638 34.565 -2.703 1.00 80.81 319 HIS A O 1
ATOM 2534 N N . PHE A 1 320 ? -16.258 32.917 -2.115 1.00 82.38 320 PHE A N 1
ATOM 2535 C CA . PHE A 1 320 ? -16.806 32.822 -0.772 1.00 82.38 320 PHE A CA 1
ATOM 2536 C C . PHE A 1 320 ? -16.447 34.038 0.085 1.00 82.38 320 PHE A C 1
ATOM 2538 O O . PHE A 1 320 ? -17.335 34.636 0.687 1.00 82.38 320 PHE A O 1
ATOM 2545 N N . PHE A 1 321 ? -15.174 34.450 0.098 1.00 80.38 321 PHE A N 1
ATOM 2546 C CA . PHE A 1 321 ? -14.716 35.659 0.791 1.00 80.38 321 PHE A CA 1
ATOM 2547 C C . PHE A 1 321 ? -15.484 36.899 0.334 1.00 80.38 321 PHE A C 1
ATOM 2549 O O . PHE A 1 321 ? -15.817 37.758 1.152 1.00 80.38 321 PHE A O 1
ATOM 2556 N N . TRP A 1 322 ? -15.837 36.951 -0.951 1.00 76.94 322 TRP A N 1
ATOM 2557 C CA . TRP A 1 322 ? -16.719 37.968 -1.503 1.00 76.94 322 TRP A CA 1
ATOM 2558 C C . TRP A 1 322 ? -18.101 37.932 -0.842 1.00 76.94 322 TRP A C 1
ATOM 2560 O O . TRP A 1 322 ? -18.520 38.924 -0.243 1.00 76.94 322 TRP A O 1
ATOM 2570 N N . GLN A 1 323 ? -18.781 36.784 -0.872 1.00 74.88 323 GLN A N 1
ATOM 2571 C CA . GLN A 1 323 ? -20.118 36.624 -0.290 1.00 74.88 323 GLN A CA 1
ATOM 2572 C C . GLN A 1 323 ? -20.155 36.918 1.218 1.00 74.88 323 GLN A C 1
ATOM 2574 O O . GLN A 1 323 ? -21.107 37.529 1.709 1.00 74.88 323 GLN A O 1
ATOM 2579 N N . VAL A 1 324 ? -19.125 36.501 1.962 1.00 74.38 324 VAL A N 1
ATOM 2580 C CA . VAL A 1 324 ? -19.069 36.656 3.423 1.00 74.38 324 VAL A CA 1
ATOM 2581 C C . VAL A 1 324 ? -18.533 38.004 3.893 1.00 74.38 324 VAL A C 1
ATOM 2583 O O . VAL A 1 324 ? -18.640 38.304 5.079 1.00 74.38 324 VAL A O 1
ATOM 2586 N N . SER A 1 325 ? -18.022 38.861 3.005 1.00 67.19 325 SER A N 1
ATOM 2587 C CA . SER A 1 325 ? -17.672 40.244 3.365 1.00 67.19 325 SER A CA 1
ATOM 2588 C C . SER A 1 325 ? -18.857 40.992 4.000 1.00 67.19 325 SER A C 1
ATOM 2590 O O . SER A 1 325 ? -18.668 41.796 4.911 1.00 67.19 325 SER A O 1
ATOM 2592 N N . ALA A 1 326 ? -20.090 40.634 3.618 1.00 61.03 326 ALA A N 1
ATOM 2593 C CA . ALA A 1 326 ? -21.324 41.135 4.222 1.00 61.03 326 ALA A CA 1
ATOM 2594 C C . ALA A 1 326 ? -21.626 40.556 5.625 1.00 61.03 326 ALA A C 1
ATOM 2596 O O . ALA A 1 326 ? -22.381 41.162 6.383 1.00 61.03 326 ALA A O 1
ATOM 2597 N N . LEU A 1 327 ? -21.046 39.406 6.004 1.00 61.94 327 LEU A N 1
ATOM 2598 C CA . LEU A 1 327 ? -21.224 38.782 7.328 1.00 61.94 327 LEU A CA 1
ATOM 2599 C C . LEU A 1 327 ? -20.349 39.389 8.411 1.00 61.94 327 LEU A C 1
ATOM 2601 O O . LEU A 1 327 ? -20.634 39.172 9.585 1.00 61.94 327 LEU A O 1
ATOM 2605 N N . ARG A 1 328 ? -19.301 40.140 8.072 1.00 63.84 328 ARG A N 1
ATOM 2606 C CA . ARG A 1 328 ? -18.362 40.658 9.080 1.00 63.84 328 ARG A CA 1
ATOM 2607 C C . ARG A 1 328 ? -19.044 41.562 10.114 1.00 63.84 328 ARG A C 1
ATOM 2609 O O . ARG A 1 328 ? -18.701 41.528 11.288 1.00 63.84 328 ARG A O 1
ATOM 2616 N N . GLN A 1 329 ? -20.120 42.248 9.722 1.00 65.81 329 GLN A N 1
ATOM 2617 C CA . GLN A 1 329 ? -20.965 43.042 10.627 1.00 65.81 329 GLN A CA 1
ATOM 2618 C C . GLN A 1 329 ? -21.739 42.201 11.665 1.00 65.81 329 GLN A C 1
ATOM 2620 O O . GLN A 1 329 ? -22.303 42.748 12.607 1.00 65.81 329 GLN A O 1
ATOM 2625 N N . THR A 1 330 ? -21.772 40.873 11.515 1.00 67.44 330 THR A N 1
ATOM 2626 C CA . THR A 1 330 ? -22.448 39.934 12.430 1.00 67.44 330 THR A CA 1
ATOM 2627 C C . THR A 1 330 ? -21.527 39.349 13.511 1.00 67.44 330 THR A C 1
ATOM 2629 O O . THR A 1 330 ? -21.992 38.558 14.338 1.00 67.44 330 THR A O 1
ATOM 2632 N N . GLY A 1 331 ? -20.241 39.734 13.518 1.00 76.06 331 GLY A N 1
ATOM 2633 C CA . GLY A 1 331 ? -19.242 39.279 14.494 1.00 76.06 331 GLY A CA 1
ATOM 2634 C C . GLY A 1 331 ? -18.778 37.830 14.305 1.00 76.06 331 GLY A C 1
ATOM 2635 O O . GLY A 1 331 ? -18.359 37.200 15.274 1.00 76.06 331 GLY A O 1
ATOM 2636 N N . LEU A 1 332 ? -18.915 37.285 13.091 1.00 79.31 332 LEU A N 1
ATOM 2637 C CA . LEU A 1 332 ? -18.477 35.933 12.739 1.00 79.31 332 LEU A CA 1
ATOM 2638 C C . LEU A 1 332 ? -17.062 35.936 12.161 1.00 79.31 332 LEU A C 1
ATOM 2640 O O . LEU A 1 332 ? -16.744 36.753 11.297 1.00 79.31 332 LEU A O 1
ATOM 2644 N N . ASP A 1 333 ? -16.278 34.950 12.581 1.00 78.81 333 ASP A N 1
ATOM 2645 C CA . ASP A 1 333 ? -14.966 34.631 12.035 1.00 78.81 333 ASP A CA 1
ATOM 2646 C C . ASP A 1 333 ? -15.122 33.703 10.826 1.00 78.81 333 ASP A C 1
ATOM 2648 O O . ASP A 1 333 ? -15.893 32.735 10.860 1.00 78.81 333 ASP A O 1
ATOM 2652 N N . VAL A 1 334 ? -14.364 33.986 9.763 1.00 80.19 334 VAL A N 1
ATOM 2653 C CA . VAL A 1 334 ? -14.273 33.135 8.571 1.00 80.19 334 VAL A CA 1
ATOM 2654 C C . VAL A 1 334 ? -12.811 32.810 8.303 1.00 80.19 334 VAL A C 1
ATOM 2656 O O . VAL A 1 334 ? -12.005 33.720 8.096 1.00 80.19 334 VAL A O 1
ATOM 2659 N N . GLY A 1 335 ? -12.485 31.520 8.298 1.00 81.50 335 GLY A N 1
ATOM 2660 C CA . GLY A 1 335 ? -11.117 31.031 8.153 1.00 81.50 335 GLY A CA 1
ATOM 2661 C C . GLY A 1 335 ? -11.002 29.868 7.177 1.00 81.50 335 GLY A C 1
ATOM 2662 O O . GLY A 1 335 ? -11.963 29.132 6.948 1.00 81.50 335 GLY A O 1
ATOM 2663 N N . VAL A 1 336 ? -9.819 29.719 6.583 1.00 88.62 336 VAL A N 1
ATOM 2664 C CA . VAL A 1 336 ? -9.460 28.532 5.795 1.00 88.62 336 VAL A CA 1
ATOM 2665 C C . VAL A 1 336 ? -8.893 27.478 6.734 1.00 88.62 336 VAL A C 1
ATOM 2667 O O . VAL A 1 336 ? -7.910 27.737 7.418 1.00 88.62 336 VAL A O 1
ATOM 2670 N N . GLU A 1 337 ? -9.483 26.292 6.717 1.00 89.19 337 GLU A N 1
ATOM 2671 C CA . GLU A 1 337 ? -9.042 25.127 7.478 1.00 89.19 337 GLU A CA 1
ATOM 2672 C C . GLU A 1 337 ? -8.289 24.163 6.557 1.00 89.19 337 GLU A C 1
ATOM 2674 O O . GLU A 1 337 ? -8.745 23.843 5.451 1.00 89.19 337 GLU A O 1
ATOM 2679 N N . ASP A 1 338 ? -7.142 23.680 7.024 1.00 91.69 338 ASP A N 1
ATOM 2680 C CA . ASP A 1 338 ? -6.371 22.623 6.375 1.00 91.69 338 ASP A CA 1
ATOM 2681 C C . ASP A 1 338 ? -5.983 21.573 7.430 1.00 91.69 338 ASP A C 1
ATOM 2683 O O . ASP A 1 338 ? -5.404 21.871 8.481 1.00 91.69 338 ASP A O 1
ATOM 2687 N N . TRP A 1 339 ? -6.373 20.327 7.182 1.00 92.56 339 TRP A N 1
ATOM 2688 C CA . TRP A 1 339 ? -6.299 19.237 8.144 1.00 92.56 339 TRP A CA 1
ATOM 2689 C C . TRP A 1 339 ? -5.144 18.310 7.809 1.00 92.56 339 TRP A C 1
ATOM 2691 O O . TRP A 1 339 ? -5.008 17.821 6.691 1.00 92.56 339 TRP A O 1
ATOM 2701 N N . LYS A 1 340 ? -4.302 18.024 8.799 1.00 93.94 340 LYS A N 1
ATOM 2702 C CA . LYS A 1 340 ? -3.169 17.110 8.665 1.00 93.94 340 LYS A CA 1
ATOM 2703 C C . LYS A 1 340 ? -3.354 15.912 9.574 1.00 93.94 340 LYS A C 1
ATOM 2705 O O . LYS A 1 340 ? -3.596 16.045 10.774 1.00 93.94 340 LYS A O 1
ATOM 2710 N N . HIS A 1 341 ? -3.202 14.718 9.023 1.00 93.81 341 HIS A N 1
ATOM 2711 C CA . HIS A 1 341 ? -3.369 13.481 9.770 1.00 93.81 341 HIS A CA 1
ATOM 2712 C C . HIS A 1 341 ? -2.031 12.812 10.065 1.00 93.81 341 HIS A C 1
ATOM 2714 O O . HIS A 1 341 ? -1.096 12.834 9.264 1.00 93.81 341 HIS A O 1
ATOM 2720 N N . VAL A 1 342 ? -1.959 12.158 11.227 1.00 91.75 342 VAL A N 1
ATOM 2721 C CA . VAL A 1 342 ? -0.748 11.480 11.705 1.00 91.75 342 VAL A CA 1
ATOM 2722 C C . VAL A 1 342 ? -0.129 10.520 10.686 1.00 91.75 342 VAL A C 1
ATOM 2724 O O . VAL A 1 342 ? 1.088 10.385 10.665 1.00 91.75 342 VAL A O 1
ATOM 2727 N N . ALA A 1 343 ? -0.923 9.868 9.834 1.00 86.19 343 ALA A N 1
ATOM 2728 C CA . ALA A 1 343 ? -0.450 9.004 8.756 1.00 86.19 343 ALA A CA 1
ATOM 2729 C C . ALA A 1 343 ? -0.859 9.575 7.394 1.00 86.19 343 ALA A C 1
ATOM 2731 O O . ALA A 1 343 ? -2.006 9.967 7.212 1.00 86.19 343 ALA A O 1
ATOM 2732 N N . GLY A 1 344 ? 0.073 9.592 6.439 1.00 79.50 344 GLY A N 1
ATOM 2733 C CA . GLY A 1 344 ? -0.160 10.056 5.068 1.00 79.50 344 GLY A CA 1
ATOM 2734 C C . GLY A 1 344 ? 0.312 11.487 4.802 1.00 79.50 344 GLY A C 1
ATOM 2735 O O . GLY A 1 344 ? 0.736 11.769 3.683 1.00 79.50 344 GLY A O 1
ATOM 2736 N N . ASP A 1 345 ? 0.344 12.352 5.823 1.00 83.12 345 ASP A N 1
ATOM 2737 C CA . ASP A 1 345 ? 0.779 13.757 5.695 1.00 83.12 345 ASP A CA 1
ATOM 2738 C C . ASP A 1 345 ? 2.207 14.022 6.210 1.00 83.12 345 ASP A C 1
ATOM 2740 O O . ASP A 1 345 ? 2.744 15.129 6.072 1.00 83.12 345 ASP A O 1
ATOM 2744 N N . GLY A 1 346 ? 2.876 12.994 6.744 1.00 72.94 346 GLY A N 1
ATOM 2745 C CA . GLY A 1 346 ? 4.275 13.064 7.168 1.00 72.94 346 GLY A CA 1
ATOM 2746 C C . GLY A 1 346 ? 5.257 13.310 6.015 1.00 72.94 346 GLY A C 1
ATOM 2747 O O . GLY A 1 346 ? 4.895 13.362 4.833 1.00 72.94 346 GLY A O 1
ATOM 2748 N N . LYS A 1 347 ? 6.550 13.440 6.337 1.00 69.88 347 LYS A N 1
ATOM 2749 C CA . LYS A 1 347 ? 7.610 13.454 5.309 1.00 69.88 347 LYS A CA 1
ATOM 2750 C C . LYS A 1 347 ? 7.494 12.190 4.444 1.00 69.88 347 LYS A C 1
ATOM 2752 O O . LYS A 1 347 ? 7.269 11.101 4.969 1.00 69.88 347 LYS A O 1
ATOM 2757 N N . ASN A 1 348 ? 7.586 12.348 3.122 1.00 56.50 348 ASN A N 1
ATOM 2758 C CA . ASN A 1 348 ? 7.391 11.278 2.131 1.00 56.50 348 ASN A CA 1
ATOM 2759 C C . ASN A 1 348 ? 6.058 10.511 2.266 1.00 56.50 348 ASN A C 1
ATOM 2761 O O . ASN A 1 348 ? 6.004 9.319 1.978 1.00 56.50 348 ASN A O 1
ATOM 2765 N N . ARG A 1 349 ? 4.985 11.188 2.705 1.00 60.31 349 ARG A N 1
ATOM 2766 C CA . ARG A 1 349 ? 3.654 10.599 2.958 1.00 60.31 349 ARG A CA 1
ATOM 2767 C C . ARG A 1 349 ? 3.631 9.517 4.050 1.00 60.31 349 ARG A C 1
ATOM 2769 O O . ARG A 1 349 ? 2.765 8.648 4.050 1.00 60.31 349 ARG A O 1
ATOM 2776 N N . GLY A 1 350 ? 4.585 9.579 4.983 1.00 76.56 350 GLY A N 1
ATOM 2777 C CA . GLY A 1 350 ? 4.695 8.691 6.142 1.00 76.56 350 GLY A CA 1
ATOM 2778 C C . GLY A 1 350 ? 3.965 9.214 7.385 1.00 76.56 350 GLY A C 1
ATOM 2779 O O . GLY A 1 350 ? 2.846 9.718 7.297 1.00 76.56 350 GLY A O 1
ATOM 2780 N N . ILE A 1 351 ? 4.604 9.090 8.553 1.00 82.56 351 ILE A N 1
ATOM 2781 C CA . ILE A 1 351 ? 4.056 9.535 9.844 1.00 82.56 351 ILE A CA 1
ATOM 2782 C C . ILE A 1 351 ? 4.474 10.980 10.152 1.00 82.56 351 ILE A C 1
ATOM 2784 O O . ILE A 1 351 ? 5.651 11.321 10.024 1.00 82.56 351 ILE A O 1
ATOM 2788 N N . VAL A 1 352 ? 3.527 11.816 10.579 1.00 85.88 352 VAL A N 1
ATOM 2789 C CA . VAL A 1 352 ? 3.799 13.125 11.193 1.00 85.88 352 VAL A CA 1
ATOM 2790 C C . VAL A 1 352 ? 4.268 12.888 12.626 1.00 85.88 352 VAL A C 1
ATOM 2792 O O . VAL A 1 352 ? 3.616 12.171 13.385 1.00 85.88 352 VAL A O 1
ATOM 2795 N N . LYS A 1 353 ? 5.402 13.473 13.017 1.00 86.12 353 LYS A N 1
ATOM 2796 C CA . LYS A 1 353 ? 5.902 13.373 14.394 1.00 86.12 353 LYS A CA 1
ATOM 2797 C C . LYS A 1 353 ? 5.373 14.532 15.227 1.00 86.12 353 LYS A C 1
ATOM 2799 O O . LYS A 1 353 ? 5.493 15.678 14.814 1.00 86.12 353 LYS A O 1
ATOM 2804 N N . PHE A 1 354 ? 4.874 14.238 16.426 1.00 87.62 354 PHE A N 1
ATOM 2805 C CA . PHE A 1 354 ? 4.359 15.252 17.352 1.00 87.62 354 PHE A CA 1
ATOM 2806 C C . PHE A 1 354 ? 5.382 16.366 17.622 1.00 87.62 354 PHE A C 1
ATOM 2808 O O . PHE A 1 354 ? 5.075 17.538 17.443 1.00 87.62 354 PHE A O 1
ATOM 2815 N N . SER A 1 355 ? 6.634 16.005 17.916 1.00 87.06 355 SER A N 1
ATOM 2816 C CA . SER A 1 355 ? 7.713 16.965 18.185 1.00 87.06 355 SER A CA 1
ATOM 2817 C C . SER A 1 355 ? 8.060 17.892 17.013 1.00 87.06 355 SER A C 1
ATOM 2819 O O . SER A 1 355 ? 8.647 18.950 17.229 1.00 87.06 355 SER A O 1
ATOM 2821 N N . GLU A 1 356 ? 7.714 17.522 15.775 1.00 86.38 356 GLU A N 1
ATOM 2822 C CA . GLU A 1 356 ? 7.951 18.364 14.596 1.00 86.38 356 GLU A CA 1
ATOM 2823 C C . GLU A 1 356 ? 6.888 19.458 14.443 1.00 86.38 356 GLU A C 1
ATOM 2825 O O . GLU A 1 356 ? 7.173 20.479 13.817 1.00 86.38 356 GLU A O 1
ATOM 2830 N N . VAL A 1 357 ? 5.692 19.250 15.006 1.00 89.81 357 VAL A N 1
ATOM 2831 C CA . VAL A 1 357 ? 4.519 20.111 14.787 1.00 89.81 357 VAL A CA 1
ATOM 2832 C C . VAL A 1 357 ? 3.908 20.674 16.069 1.00 89.81 357 VAL A C 1
ATOM 2834 O O . VAL A 1 357 ? 3.015 21.499 15.990 1.00 89.81 357 VAL A O 1
ATOM 2837 N N . GLU A 1 358 ? 4.367 20.277 17.255 1.00 91.94 358 GLU A N 1
ATOM 2838 C CA . GLU A 1 358 ? 3.822 20.740 18.541 1.00 91.94 358 GLU A CA 1
ATOM 2839 C C . GLU A 1 358 ? 3.916 22.263 18.703 1.00 91.94 358 GLU A C 1
ATOM 2841 O O . GLU A 1 358 ? 2.930 22.923 19.017 1.00 91.94 358 GLU A O 1
ATOM 2846 N N . LYS A 1 359 ? 5.102 22.837 18.466 1.00 89.38 359 LYS A N 1
ATOM 2847 C CA . LYS A 1 359 ? 5.368 24.263 18.727 1.00 89.38 359 LYS A CA 1
ATOM 2848 C C . LYS A 1 359 ? 5.087 25.173 17.537 1.00 89.38 359 LYS A C 1
ATOM 2850 O O . LYS A 1 359 ? 4.859 26.363 17.719 1.00 89.38 359 LYS A O 1
ATOM 2855 N N . ARG A 1 360 ? 5.181 24.639 16.320 1.00 89.25 360 ARG A N 1
ATOM 2856 C CA . ARG A 1 360 ? 4.999 25.379 15.067 1.00 89.25 360 ARG A CA 1
ATOM 2857 C C . ARG A 1 360 ? 4.542 24.429 13.964 1.00 89.25 360 ARG A C 1
ATOM 2859 O O . ARG A 1 360 ? 4.980 23.280 13.978 1.00 89.25 360 ARG A O 1
ATOM 2866 N N . PRO A 1 361 ? 3.743 24.888 12.990 1.00 87.88 361 PRO A N 1
ATOM 2867 C CA . PRO A 1 361 ? 3.370 24.055 11.856 1.00 87.88 361 PRO A CA 1
ATOM 2868 C C . PRO A 1 361 ? 4.591 23.740 10.984 1.00 87.88 361 PRO A C 1
ATOM 2870 O O . PRO A 1 361 ? 5.568 24.496 10.951 1.00 87.88 361 PRO A O 1
ATOM 2873 N N . ALA A 1 362 ? 4.529 22.645 10.225 1.00 86.62 362 ALA A N 1
ATOM 2874 C CA . ALA A 1 362 ? 5.563 22.356 9.239 1.00 86.62 362 ALA A CA 1
ATOM 2875 C C . ALA A 1 362 ? 5.566 23.436 8.143 1.00 86.62 362 ALA A C 1
ATOM 2877 O O . ALA A 1 362 ? 4.508 23.854 7.666 1.00 86.62 362 ALA A O 1
ATOM 2878 N N . THR A 1 363 ? 6.754 23.853 7.687 1.00 84.88 363 THR A N 1
ATOM 2879 C CA . THR A 1 363 ? 6.900 24.956 6.720 1.00 84.88 363 THR A CA 1
ATOM 2880 C C . THR A 1 363 ? 6.046 24.744 5.469 1.00 84.88 363 THR A C 1
ATOM 2882 O O . THR A 1 363 ? 5.311 25.648 5.082 1.00 84.88 363 THR A O 1
ATOM 2885 N N . LYS A 1 364 ? 6.056 23.526 4.905 1.00 85.31 364 LYS A N 1
ATOM 2886 C CA . LYS A 1 364 ? 5.263 23.153 3.719 1.00 85.31 364 LYS A CA 1
ATOM 2887 C C . LYS A 1 364 ? 3.748 23.347 3.911 1.00 85.31 364 LYS A C 1
ATOM 2889 O O . LYS A 1 364 ? 3.062 23.716 2.964 1.00 85.31 364 LYS A O 1
ATOM 2894 N N . ASP A 1 365 ? 3.242 23.104 5.120 1.00 88.50 365 ASP A N 1
ATOM 2895 C CA . ASP A 1 365 ? 1.810 23.142 5.426 1.00 88.50 365 ASP A CA 1
ATOM 2896 C C . ASP A 1 365 ? 1.371 24.595 5.635 1.00 88.50 365 ASP A C 1
ATOM 2898 O O . ASP A 1 365 ? 0.374 25.043 5.072 1.00 88.50 365 ASP A O 1
ATOM 2902 N N . SER A 1 366 ? 2.184 25.379 6.354 1.00 88.50 366 SER A N 1
ATOM 2903 C CA . SER A 1 366 ? 1.945 26.820 6.497 1.00 88.50 366 SER A CA 1
ATOM 2904 C C . SER A 1 366 ? 2.019 27.551 5.153 1.00 88.50 366 SER A C 1
ATOM 2906 O O . SER A 1 366 ? 1.195 28.418 4.879 1.00 88.50 366 SER A O 1
ATOM 2908 N N . ASP A 1 367 ? 2.950 27.162 4.277 1.00 86.62 367 ASP A N 1
ATOM 2909 C CA . ASP A 1 367 ? 3.078 27.714 2.929 1.00 86.62 367 ASP A CA 1
ATOM 2910 C C . ASP A 1 367 ? 1.878 27.361 2.032 1.00 86.62 367 ASP A C 1
ATOM 2912 O O . ASP A 1 367 ? 1.437 28.177 1.220 1.00 86.62 367 ASP A O 1
ATOM 2916 N N . GLN A 1 368 ? 1.300 26.169 2.218 1.00 87.88 368 GLN A N 1
ATOM 2917 C CA . GLN A 1 368 ? 0.066 25.747 1.555 1.00 87.88 368 GLN A CA 1
ATOM 2918 C C . GLN A 1 368 ? -1.125 26.631 1.948 1.00 87.88 368 GLN A C 1
ATOM 2920 O O . GLN A 1 368 ? -1.866 27.049 1.056 1.00 87.88 368 GLN A O 1
ATOM 2925 N N . ILE A 1 369 ? -1.272 26.984 3.228 1.00 89.56 369 ILE A N 1
ATOM 2926 C CA . ILE A 1 369 ? -2.292 27.948 3.664 1.00 89.56 369 ILE A CA 1
ATOM 2927 C C . ILE A 1 369 ? -2.037 29.338 3.083 1.00 89.56 369 ILE A C 1
ATOM 2929 O O . ILE A 1 369 ? -2.952 29.937 2.519 1.00 89.56 369 ILE A O 1
ATOM 2933 N N . VAL A 1 370 ? -0.802 29.846 3.163 1.00 88.56 370 VAL A N 1
ATOM 2934 C CA . VAL A 1 370 ? -0.446 31.168 2.611 1.00 88.56 370 VAL A CA 1
ATOM 2935 C C . VAL A 1 370 ? -0.784 31.230 1.121 1.00 88.56 370 VAL A C 1
ATOM 2937 O O . VAL A 1 370 ? -1.356 32.214 0.659 1.00 88.56 370 VAL A O 1
ATOM 2940 N N . ARG A 1 371 ? -0.511 30.156 0.369 1.00 88.56 371 ARG A N 1
ATOM 2941 C CA . ARG A 1 371 ? -0.929 30.019 -1.032 1.00 88.56 371 ARG A CA 1
ATOM 2942 C C . ARG A 1 371 ? -2.448 30.101 -1.191 1.00 88.56 371 ARG A C 1
ATOM 2944 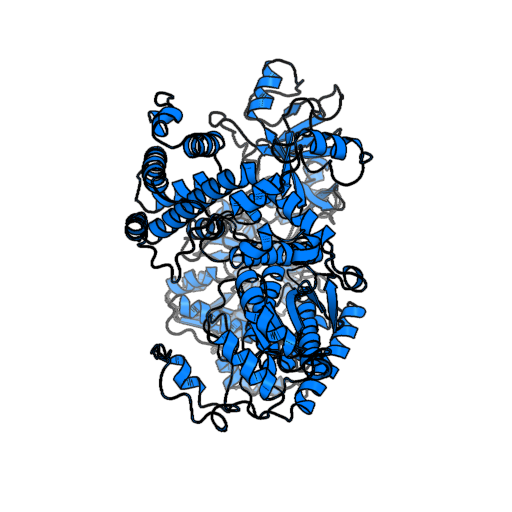O O . ARG A 1 371 ? -2.906 30.795 -2.094 1.00 88.56 371 ARG A O 1
ATOM 2951 N N . TYR A 1 372 ? -3.220 29.365 -0.391 1.00 90.38 372 TYR A N 1
ATOM 2952 C CA . TYR A 1 372 ? -4.686 29.360 -0.486 1.00 90.38 372 TYR A CA 1
ATOM 2953 C C . TYR A 1 372 ? -5.281 30.738 -0.229 1.00 90.38 372 TYR A C 1
ATOM 2955 O O . TYR A 1 372 ? -6.139 31.181 -0.989 1.00 90.38 372 TYR A O 1
ATOM 2963 N N . LEU A 1 373 ? -4.776 31.436 0.785 1.00 87.88 373 LEU A N 1
ATOM 2964 C CA . LEU A 1 373 ? -5.199 32.792 1.108 1.00 87.88 373 LEU A CA 1
ATOM 2965 C C . LEU A 1 373 ? -4.791 33.775 0.006 1.00 87.88 373 LEU A C 1
ATOM 2967 O O . LEU A 1 373 ? -5.641 34.508 -0.485 1.00 87.88 373 LEU A O 1
ATOM 2971 N N . ALA A 1 374 ? -3.537 33.739 -0.456 1.00 86.31 374 ALA A N 1
ATOM 2972 C CA . ALA A 1 374 ? -3.049 34.625 -1.513 1.00 86.31 374 ALA A CA 1
ATOM 2973 C C . ALA A 1 374 ? -3.851 34.465 -2.815 1.00 86.31 374 ALA A C 1
ATOM 2975 O O . ALA A 1 374 ? -4.356 35.442 -3.358 1.00 86.31 374 ALA A O 1
ATOM 2976 N N . LEU A 1 375 ? -4.031 33.233 -3.294 1.00 87.31 375 LEU A N 1
ATOM 2977 C CA . LEU A 1 375 ? -4.793 32.971 -4.517 1.00 87.31 375 LEU A CA 1
ATOM 2978 C C . LEU A 1 375 ? -6.293 33.243 -4.338 1.00 87.31 375 LEU A C 1
ATOM 2980 O O . LEU A 1 375 ? -6.914 33.817 -5.227 1.00 87.31 375 LEU A O 1
ATOM 2984 N N . GLY A 1 376 ? -6.872 32.906 -3.183 1.00 86.75 376 GLY A N 1
ATOM 2985 C CA . GLY A 1 376 ? -8.259 33.251 -2.870 1.00 86.75 376 GLY A CA 1
ATOM 2986 C C . GLY A 1 376 ? -8.498 34.765 -2.871 1.00 86.75 376 GLY A C 1
ATOM 2987 O O . GLY A 1 376 ? -9.518 35.220 -3.382 1.00 86.75 376 GLY A O 1
ATOM 2988 N N . LEU A 1 377 ? -7.543 35.556 -2.373 1.00 82.25 377 LEU A N 1
ATOM 2989 C CA . LEU A 1 377 ? -7.588 37.019 -2.442 1.00 82.25 377 LEU A CA 1
ATOM 2990 C C . LEU A 1 377 ? -7.476 37.527 -3.881 1.00 82.25 377 LEU A C 1
ATOM 2992 O O . LEU A 1 377 ? -8.232 38.416 -4.264 1.00 82.25 377 LEU A O 1
ATOM 2996 N N . VAL A 1 378 ? -6.605 36.941 -4.706 1.00 81.50 378 VAL A N 1
ATOM 2997 C CA . VAL A 1 378 ? -6.553 37.281 -6.136 1.00 81.50 378 VAL A CA 1
ATOM 2998 C C . VAL A 1 378 ? -7.904 37.017 -6.802 1.00 81.50 378 VAL A C 1
ATOM 3000 O O . VAL A 1 378 ? -8.422 37.893 -7.490 1.00 81.50 378 VAL A O 1
ATOM 3003 N N . ASP A 1 379 ? -8.521 35.856 -6.573 1.00 83.75 379 ASP A N 1
ATOM 3004 C CA . ASP A 1 379 ? -9.835 35.543 -7.150 1.00 83.75 379 ASP A CA 1
ATOM 3005 C C . ASP A 1 379 ? -10.938 36.481 -6.630 1.00 83.75 379 ASP A C 1
ATOM 3007 O O . ASP A 1 379 ? -11.780 36.918 -7.408 1.00 83.75 379 ASP A O 1
ATOM 3011 N N . LEU A 1 380 ? -10.900 36.868 -5.349 1.00 80.19 380 LEU A N 1
ATOM 3012 C CA . LEU A 1 380 ? -11.785 37.886 -4.766 1.00 80.19 380 LEU A CA 1
ATOM 3013 C C . LEU A 1 380 ? -11.687 39.226 -5.512 1.00 80.19 380 LEU A C 1
ATOM 3015 O O . LEU A 1 380 ? -12.715 39.831 -5.822 1.00 80.19 380 LEU A O 1
ATOM 3019 N N . LEU A 1 381 ? -10.472 39.694 -5.813 1.00 75.12 381 LEU A N 1
ATOM 3020 C CA . LEU A 1 381 ? -10.256 40.968 -6.511 1.00 75.12 381 LEU A CA 1
ATOM 3021 C C . LEU A 1 381 ? -10.839 40.962 -7.930 1.00 75.12 381 LEU A C 1
ATOM 3023 O O . LEU A 1 381 ? -11.312 41.997 -8.393 1.00 75.12 381 LEU A O 1
ATOM 3027 N N . HIS A 1 382 ? -10.931 39.799 -8.582 1.00 74.00 382 HIS A N 1
ATOM 3028 C CA . HIS A 1 382 ? -11.589 39.682 -9.889 1.00 74.00 382 HIS A CA 1
ATOM 3029 C C . HIS A 1 382 ? -13.106 39.924 -9.820 1.00 74.00 382 HIS A C 1
ATOM 3031 O O . HIS A 1 382 ? -13.694 40.408 -10.791 1.00 74.00 382 HIS A O 1
ATOM 3037 N N . PHE A 1 383 ? -13.737 39.650 -8.673 1.00 71.00 383 PHE A N 1
ATOM 3038 C CA . PHE A 1 383 ? -15.137 40.003 -8.413 1.00 71.00 383 PHE A CA 1
ATOM 3039 C C . PHE A 1 383 ? -15.316 41.488 -8.024 1.00 71.00 383 PHE A C 1
ATOM 3041 O O . PHE A 1 383 ? -16.441 41.987 -8.025 1.00 71.00 383 PHE A O 1
ATOM 3048 N N . HIS A 1 384 ? -14.228 42.223 -7.747 1.00 69.38 384 HIS A N 1
ATOM 3049 C CA . HIS A 1 384 ? -14.223 43.647 -7.378 1.00 69.38 384 HIS A CA 1
ATOM 3050 C C . HIS A 1 384 ? -13.098 44.462 -8.063 1.00 69.38 384 HIS A C 1
ATOM 3052 O O . HIS A 1 384 ? -12.273 45.072 -7.377 1.00 69.38 384 HIS A O 1
ATOM 3058 N N . PRO A 1 385 ? -13.080 44.566 -9.405 1.00 64.44 385 PRO A N 1
ATOM 3059 C CA . PRO A 1 385 ? -12.007 45.254 -10.137 1.00 64.44 385 PRO A CA 1
ATOM 3060 C C . PRO A 1 385 ? -11.870 46.747 -9.780 1.00 64.44 385 PRO A C 1
ATOM 3062 O O . PRO A 1 385 ? -10.782 47.311 -9.853 1.00 64.44 385 PRO A O 1
ATOM 3065 N N . GLU A 1 386 ? -12.949 47.392 -9.324 1.00 64.44 386 GLU A N 1
ATOM 3066 C CA . GLU A 1 386 ? -12.918 48.792 -8.870 1.00 64.44 386 GLU A CA 1
ATOM 3067 C C . GLU A 1 386 ? -12.153 48.997 -7.550 1.00 64.44 386 GLU A C 1
ATOM 3069 O O . GLU A 1 386 ? -11.665 50.098 -7.289 1.00 64.44 386 GLU A O 1
ATOM 3074 N N . ARG A 1 387 ? -12.008 47.951 -6.719 1.00 64.12 387 ARG A N 1
ATOM 3075 C CA . ARG A 1 387 ? -11.145 48.003 -5.526 1.00 64.12 387 ARG A CA 1
ATOM 3076 C C . ARG A 1 387 ? -9.673 47.968 -5.917 1.00 64.12 387 ARG A C 1
ATOM 3078 O O . ARG A 1 387 ? -8.888 48.714 -5.347 1.00 64.12 387 ARG A O 1
ATOM 3085 N N . GLU A 1 388 ? -9.310 47.165 -6.917 1.00 63.53 388 GLU A N 1
ATOM 3086 C CA . GLU A 1 388 ? -7.926 47.053 -7.393 1.00 63.53 388 GLU A CA 1
ATOM 3087 C C . GLU A 1 388 ? -7.381 48.387 -7.925 1.00 63.53 388 GLU A C 1
ATOM 3089 O O . GLU A 1 388 ? -6.233 48.737 -7.661 1.00 63.53 388 GLU A O 1
ATOM 3094 N N . LYS A 1 389 ? -8.204 49.154 -8.651 1.00 60.88 389 LYS A N 1
ATOM 3095 C CA . LYS A 1 389 ? -7.791 50.433 -9.253 1.00 60.88 389 LYS A CA 1
ATOM 3096 C C . LYS A 1 389 ? -7.545 51.549 -8.233 1.00 60.88 389 LYS A C 1
ATOM 3098 O O . LYS A 1 389 ? -6.818 52.487 -8.536 1.00 60.88 389 LYS A O 1
ATOM 3103 N N . ASN A 1 390 ? -8.150 51.457 -7.048 1.00 53.72 390 ASN A N 1
ATOM 3104 C CA . ASN A 1 390 ? -8.243 52.562 -6.090 1.00 53.72 390 ASN A CA 1
ATOM 3105 C C . ASN A 1 390 ? -7.586 52.254 -4.732 1.00 53.72 390 ASN A C 1
ATOM 3107 O O . ASN A 1 390 ? -7.851 52.942 -3.746 1.00 53.72 390 ASN A O 1
ATOM 3111 N N . SER A 1 391 ? -6.783 51.193 -4.614 1.00 59.09 391 SER A N 1
ATOM 3112 C CA . SER A 1 391 ? -6.223 50.752 -3.328 1.00 59.09 391 SER A CA 1
ATOM 3113 C C . SER A 1 391 ? -4.840 50.119 -3.483 1.00 59.09 391 SER A C 1
ATOM 3115 O O . SER A 1 391 ? -4.567 49.431 -4.463 1.00 59.09 391 SER A O 1
ATOM 3117 N N . THR A 1 392 ? -3.957 50.346 -2.505 1.00 65.94 392 THR A N 1
ATOM 3118 C CA . THR A 1 392 ? -2.672 49.632 -2.407 1.00 65.94 392 THR A CA 1
ATOM 3119 C C . THR A 1 392 ? -2.907 48.201 -1.922 1.00 65.94 392 THR A C 1
ATOM 3121 O O . THR A 1 392 ? -3.960 47.914 -1.350 1.00 65.94 392 THR A O 1
ATOM 3124 N N . TRP A 1 393 ? -1.949 47.293 -2.125 1.00 65.25 393 TRP A N 1
ATOM 3125 C CA . TRP A 1 393 ? -2.071 45.893 -1.692 1.00 65.25 393 TRP A CA 1
ATOM 3126 C C . TRP A 1 393 ? -2.409 45.767 -0.196 1.00 65.25 393 TRP A C 1
ATOM 3128 O O . TRP A 1 393 ? -3.245 44.960 0.197 1.00 65.25 393 TRP A O 1
ATOM 3138 N N . GLU A 1 394 ? -1.844 46.642 0.631 1.00 65.44 394 GLU A N 1
ATOM 3139 C CA . GLU A 1 394 ? -2.092 46.722 2.070 1.00 65.44 394 GLU A CA 1
ATOM 3140 C C . GLU A 1 394 ? -3.528 47.172 2.371 1.00 65.44 394 GLU A C 1
ATOM 3142 O O . GLU A 1 394 ? -4.181 46.597 3.238 1.00 65.44 394 GLU A O 1
ATOM 3147 N N . LYS A 1 395 ? -4.054 48.140 1.608 1.00 63.66 395 LYS A N 1
ATOM 3148 C CA . LYS A 1 395 ? -5.445 48.616 1.723 1.00 63.66 395 LYS A CA 1
ATOM 3149 C C . LYS A 1 395 ? -6.467 47.610 1.186 1.00 63.66 395 LYS A C 1
ATOM 3151 O O . LYS A 1 395 ? -7.610 47.583 1.632 1.00 63.66 395 LYS A O 1
ATOM 3156 N N . LEU A 1 396 ? -6.069 46.754 0.244 1.00 63.31 396 LEU A N 1
ATOM 3157 C CA . LEU A 1 396 ? -6.910 45.672 -0.280 1.00 63.31 396 LEU A CA 1
ATOM 3158 C C . LEU A 1 396 ? -7.132 44.546 0.749 1.00 63.31 396 LEU A C 1
ATOM 3160 O O . LEU A 1 396 ? -8.072 43.765 0.591 1.00 63.31 396 LEU A O 1
ATOM 3164 N N . ILE A 1 397 ? -6.286 44.464 1.784 1.00 65.75 397 ILE A N 1
ATOM 3165 C CA . ILE A 1 397 ? -6.182 43.334 2.723 1.00 65.75 397 ILE A CA 1
ATOM 3166 C C . ILE A 1 397 ? -6.292 43.815 4.186 1.00 65.75 397 ILE A C 1
ATOM 3168 O O . ILE A 1 397 ? -5.805 43.151 5.086 1.00 65.75 397 ILE A O 1
ATOM 3172 N N . GLU A 1 398 ? -6.953 44.945 4.468 1.00 58.34 398 GLU A N 1
ATOM 3173 C CA . GLU A 1 398 ? -7.038 45.526 5.832 1.00 58.34 398 GLU A CA 1
ATOM 3174 C C . GLU A 1 398 ? -7.566 44.561 6.919 1.00 58.34 398 GLU A C 1
ATOM 3176 O O . GLU A 1 398 ? -7.299 44.759 8.100 1.00 58.34 398 GLU A O 1
ATOM 3181 N N . ASP A 1 399 ? -8.264 43.488 6.533 1.00 62.44 399 ASP A N 1
ATOM 3182 C CA . ASP A 1 399 ? -8.684 42.401 7.424 1.00 62.44 399 ASP A CA 1
ATOM 3183 C C . ASP A 1 399 ? -8.637 41.054 6.660 1.00 62.44 399 ASP A C 1
ATOM 3185 O O . ASP A 1 399 ? -9.649 40.630 6.068 1.00 62.44 399 ASP A O 1
ATOM 3189 N N . PRO A 1 400 ? -7.445 40.421 6.555 1.00 63.94 400 PRO A N 1
ATOM 3190 C CA . PRO A 1 400 ? -7.258 39.203 5.780 1.00 63.94 400 PRO A CA 1
ATOM 3191 C C . PRO A 1 400 ? -8.004 38.030 6.422 1.00 63.94 400 PRO A C 1
ATOM 3193 O O . PRO A 1 400 ? -8.000 37.897 7.648 1.00 63.94 400 PRO A O 1
ATOM 3196 N N . PRO A 1 401 ? -8.590 37.120 5.621 1.00 70.56 401 PRO A N 1
ATOM 3197 C CA . PRO A 1 401 ? -9.015 35.834 6.153 1.00 70.56 401 PRO A CA 1
ATOM 3198 C C . PRO A 1 401 ? -7.813 35.141 6.806 1.00 70.56 401 PRO A C 1
ATOM 3200 O O . PRO A 1 401 ? -6.707 35.151 6.264 1.00 70.56 401 PRO A O 1
ATOM 3203 N N . PHE A 1 402 ? -8.023 34.554 7.980 1.00 76.94 402 PHE A N 1
ATOM 3204 C CA . PHE A 1 402 ? -6.988 33.772 8.645 1.00 76.94 402 PHE A CA 1
ATOM 3205 C C . PHE A 1 402 ? -7.003 32.333 8.121 1.00 76.94 402 PHE A C 1
ATOM 3207 O O . PHE A 1 402 ? -8.006 31.858 7.582 1.00 76.94 402 PHE A O 1
ATOM 3214 N N . GLY A 1 403 ? -5.887 31.631 8.290 1.00 87.69 403 GLY A N 1
ATOM 3215 C CA . GLY A 1 403 ? -5.831 30.193 8.061 1.00 87.69 403 GLY A CA 1
ATOM 3216 C C . GLY A 1 403 ? -5.498 29.439 9.339 1.00 87.69 403 GLY A C 1
ATOM 3217 O O . GLY A 1 403 ? -4.752 29.942 10.182 1.00 87.69 403 GLY A O 1
ATOM 3218 N N . GLU A 1 404 ? -6.031 28.234 9.476 1.00 89.62 404 GLU A N 1
ATOM 3219 C CA . GLU A 1 404 ? -5.744 27.320 10.576 1.00 89.62 404 GLU A CA 1
ATOM 3220 C C . GLU A 1 404 ? -5.301 25.957 10.058 1.00 89.62 404 GLU A C 1
ATOM 3222 O O . GLU A 1 404 ? -5.849 25.411 9.101 1.00 89.62 404 GLU A O 1
ATOM 3227 N N . LEU A 1 405 ? -4.252 25.437 10.696 1.00 92.56 405 LEU A N 1
ATOM 3228 C CA . LEU A 1 405 ? -3.762 24.079 10.506 1.00 92.56 405 LEU A CA 1
ATOM 3229 C C . LEU A 1 405 ? -4.121 23.256 11.730 1.00 92.56 405 LEU A C 1
ATOM 3231 O O . LEU A 1 405 ? -3.642 23.566 12.825 1.00 92.56 405 LEU A O 1
ATOM 3235 N N . GLU A 1 406 ? -4.879 22.180 11.543 1.00 94.06 406 GLU A N 1
ATOM 3236 C CA . GLU A 1 406 ? -5.118 21.201 12.605 1.00 94.06 406 GLU A CA 1
ATOM 3237 C C . GLU A 1 406 ? -4.361 19.905 12.325 1.00 94.06 406 GLU A C 1
ATOM 3239 O O . GLU A 1 406 ? -4.588 19.234 11.317 1.00 94.06 406 GLU A O 1
ATOM 3244 N N . TYR A 1 407 ? -3.483 19.523 13.250 1.00 95.94 407 TYR A N 1
ATOM 3245 C CA . TYR A 1 407 ? -2.812 18.230 13.240 1.00 95.94 407 TYR A CA 1
ATOM 3246 C C . TYR A 1 407 ? -3.547 17.262 14.163 1.00 95.94 407 TYR A C 1
ATOM 3248 O O . TYR A 1 407 ? -3.590 17.449 15.381 1.00 95.94 407 TYR A O 1
ATOM 3256 N N . PHE A 1 408 ? -4.091 16.193 13.588 1.00 95.88 408 PHE A N 1
ATOM 3257 C CA . PHE A 1 408 ? -4.748 15.114 14.321 1.00 95.88 408 PHE A CA 1
ATOM 3258 C C . PHE A 1 408 ? -3.713 14.081 14.754 1.00 95.88 408 PHE A C 1
ATOM 3260 O O . PHE A 1 408 ? -3.299 13.237 13.950 1.00 95.88 408 PHE A O 1
ATOM 3267 N N . MET A 1 409 ? -3.305 14.152 16.022 1.00 94.69 409 MET A N 1
ATOM 3268 C CA . MET A 1 409 ? -2.231 13.345 16.601 1.00 94.69 409 MET A CA 1
ATOM 3269 C C . MET A 1 409 ? -2.760 12.411 17.701 1.00 94.69 409 MET A C 1
ATOM 3271 O O . MET A 1 409 ? -3.803 12.687 18.296 1.00 94.69 409 MET A O 1
ATOM 3275 N N . PRO A 1 410 ? -2.041 11.320 18.028 1.00 93.00 410 PRO A N 1
ATOM 3276 C CA . PRO A 1 410 ? -2.379 10.465 19.164 1.00 93.00 410 PRO A CA 1
ATOM 3277 C C . PRO A 1 410 ? -2.509 11.243 20.475 1.00 93.00 410 PRO A C 1
ATOM 3279 O O . PRO A 1 410 ? -3.425 10.980 21.241 1.00 93.00 410 PRO A O 1
ATOM 3282 N N . GLN A 1 411 ? -1.653 12.246 20.682 1.00 90.38 411 GLN A N 1
ATOM 3283 C CA . GLN A 1 411 ? -1.622 13.106 21.867 1.00 90.38 411 GLN A CA 1
ATOM 3284 C C . GLN A 1 411 ? -2.774 14.123 21.921 1.00 90.38 411 GLN A C 1
ATOM 3286 O O . GLN A 1 411 ? -2.983 14.748 22.956 1.00 90.38 411 GLN A O 1
ATOM 3291 N N . GLY A 1 412 ? -3.527 14.292 20.832 1.00 90.31 412 GLY A N 1
ATOM 3292 C CA . GLY A 1 412 ? -4.619 15.256 20.725 1.00 90.31 412 GLY A CA 1
ATOM 3293 C C . GLY A 1 412 ? -4.582 16.044 19.418 1.00 90.31 412 GLY A C 1
ATOM 3294 O O . GLY A 1 412 ? -3.777 15.775 18.524 1.00 90.31 412 GLY A O 1
ATOM 3295 N N . VAL A 1 413 ? -5.478 17.023 19.304 1.00 94.56 413 VAL A N 1
ATOM 3296 C CA . VAL A 1 413 ? -5.524 17.942 18.159 1.00 94.56 413 VAL A CA 1
ATOM 3297 C C . VAL A 1 413 ? -4.655 19.158 18.463 1.00 94.56 413 VAL A C 1
ATOM 3299 O O . VAL A 1 413 ? -4.851 19.815 19.485 1.00 94.56 413 VAL A O 1
ATOM 3302 N N . ILE A 1 414 ? -3.696 19.447 17.585 1.00 94.12 414 ILE A N 1
ATOM 3303 C CA . ILE A 1 414 ? -2.836 20.632 17.674 1.00 94.12 414 ILE A CA 1
ATOM 3304 C C . ILE A 1 414 ? -3.311 21.631 16.626 1.00 94.12 414 ILE A C 1
ATOM 3306 O O . ILE A 1 414 ? -3.276 21.319 15.437 1.00 94.12 414 ILE A O 1
ATOM 3310 N N . THR A 1 415 ? -3.702 22.827 17.055 1.00 91.88 415 THR A N 1
ATOM 3311 C CA . THR A 1 415 ? -4.158 23.893 16.157 1.00 91.88 415 THR A CA 1
ATOM 3312 C C . THR A 1 415 ? -3.111 24.996 16.076 1.00 91.88 415 THR A C 1
ATOM 3314 O O . THR A 1 415 ? -2.718 25.563 17.095 1.00 91.88 415 THR A O 1
ATOM 3317 N N . HIS A 1 416 ? -2.691 25.336 14.859 1.00 91.94 416 HIS A N 1
ATOM 3318 C CA . HIS A 1 416 ? -1.824 26.480 14.581 1.00 91.94 416 HIS A CA 1
ATOM 3319 C C . HIS A 1 416 ? -2.574 27.519 13.770 1.00 91.94 416 HIS A C 1
ATOM 3321 O O . HIS A 1 416 ? -3.016 27.240 12.656 1.00 91.94 416 HIS A O 1
ATOM 3327 N N . LYS A 1 417 ? -2.640 28.745 14.289 1.00 88.19 417 LYS A N 1
ATOM 3328 C CA . LYS A 1 417 ? -3.108 29.887 13.509 1.00 88.19 417 LYS A CA 1
ATOM 3329 C C . LYS A 1 417 ? -1.982 30.369 12.602 1.00 88.19 417 LYS A C 1
ATOM 3331 O O . LYS A 1 417 ? -0.921 30.776 13.073 1.00 88.19 417 LYS A O 1
ATOM 3336 N N . VAL A 1 418 ? -2.212 30.340 11.297 1.00 83.94 418 VAL A N 1
ATOM 3337 C CA . VAL A 1 418 ? -1.295 30.895 10.303 1.00 83.94 418 VAL A CA 1
ATOM 3338 C C . VAL A 1 418 ? -1.673 32.355 10.105 1.00 83.94 418 VAL A C 1
ATOM 3340 O O . VAL A 1 418 ? -2.587 32.689 9.353 1.00 83.94 418 VAL A O 1
ATOM 3343 N N . LEU A 1 419 ? -0.979 33.233 10.827 1.00 67.50 419 LEU A N 1
ATOM 3344 C CA . LEU A 1 419 ? -1.092 34.671 10.618 1.00 67.50 419 LEU A CA 1
ATOM 3345 C C . LEU A 1 419 ? -0.399 35.032 9.302 1.00 67.50 419 LEU A C 1
ATOM 3347 O O . LEU A 1 419 ? 0.783 34.737 9.098 1.00 67.50 419 LEU A O 1
ATOM 3351 N N . THR A 1 420 ? -1.153 35.643 8.395 1.00 69.06 420 THR A N 1
ATOM 3352 C CA . THR A 1 420 ? -0.646 36.101 7.104 1.00 69.06 420 THR A CA 1
ATOM 3353 C C . THR A 1 420 ? -0.674 37.614 7.059 1.00 69.06 420 THR A C 1
ATOM 3355 O O . THR A 1 420 ? -1.717 38.220 6.821 1.00 69.06 420 THR A O 1
ATOM 3358 N N . GLU A 1 421 ? 0.482 38.221 7.302 1.00 76.25 421 GLU A N 1
ATOM 3359 C CA . GLU A 1 421 ? 0.677 39.647 7.065 1.00 76.25 421 GLU A CA 1
ATOM 3360 C C . GLU A 1 421 ? 0.479 39.958 5.569 1.00 76.25 421 GLU A C 1
ATOM 3362 O O . GLU A 1 421 ? 0.869 39.137 4.725 1.00 76.25 421 GLU A O 1
ATOM 3367 N N . PRO A 1 422 ? -0.088 41.126 5.209 1.00 76.31 422 PRO A N 1
ATOM 3368 C CA . PRO A 1 422 ? -0.296 41.509 3.811 1.00 76.31 422 PRO A CA 1
ATOM 3369 C C . PRO A 1 422 ? 0.966 41.382 2.944 1.00 76.31 422 PRO A C 1
ATOM 3371 O O . PRO A 1 422 ? 0.881 40.894 1.816 1.00 76.31 422 PRO A O 1
ATOM 3374 N N . ALA A 1 423 ? 2.139 41.721 3.493 1.00 78.81 423 ALA A N 1
ATOM 3375 C CA . ALA A 1 423 ? 3.430 41.593 2.815 1.00 78.81 423 ALA A CA 1
ATOM 3376 C C . ALA A 1 423 ? 3.747 40.142 2.414 1.00 78.81 423 ALA A C 1
ATOM 3378 O O . ALA A 1 423 ? 4.090 39.870 1.267 1.00 78.81 423 ALA A O 1
ATOM 3379 N N . ARG A 1 424 ? 3.530 39.178 3.315 1.00 81.25 424 ARG A N 1
ATOM 3380 C CA . ARG A 1 424 ? 3.774 37.753 3.042 1.00 81.25 424 ARG A CA 1
ATOM 3381 C C . ARG A 1 424 ? 2.837 37.196 1.966 1.00 81.25 424 ARG A C 1
ATOM 3383 O O . ARG A 1 424 ? 3.224 36.334 1.178 1.00 81.25 424 ARG A O 1
ATOM 3390 N N . LEU A 1 425 ? 1.594 37.676 1.925 1.00 81.00 425 LEU A N 1
ATOM 3391 C CA . LEU A 1 425 ? 0.645 37.326 0.864 1.00 81.00 425 LEU A CA 1
ATOM 3392 C C . LEU A 1 425 ? 1.082 37.919 -0.479 1.00 81.00 425 LEU A C 1
ATOM 3394 O O . LEU A 1 425 ? 0.990 37.231 -1.494 1.00 81.00 425 LEU A O 1
ATOM 3398 N N . HIS A 1 426 ? 1.599 39.152 -0.473 1.00 80.25 426 HIS A N 1
ATOM 3399 C CA . HIS A 1 426 ? 2.146 39.808 -1.659 1.00 80.25 426 HIS A CA 1
ATOM 3400 C C . HIS A 1 426 ? 3.312 39.011 -2.246 1.00 80.25 426 HIS A C 1
ATOM 3402 O O . HIS A 1 426 ? 3.273 38.619 -3.409 1.00 80.25 426 HIS A O 1
ATOM 3408 N N . GLU A 1 427 ? 4.308 38.691 -1.415 1.00 82.88 427 GLU A N 1
ATOM 3409 C CA . GLU A 1 427 ? 5.476 37.894 -1.800 1.00 82.88 427 GLU A CA 1
ATOM 3410 C C . GLU A 1 427 ? 5.066 36.551 -2.403 1.00 82.88 427 GLU A C 1
ATOM 3412 O O . GLU A 1 427 ? 5.657 36.091 -3.380 1.00 82.88 427 GLU A O 1
ATOM 3417 N N . LYS A 1 428 ? 4.008 35.930 -1.865 1.00 85.12 428 LYS A N 1
ATOM 3418 C CA . LYS A 1 428 ? 3.488 34.682 -2.417 1.00 85.12 428 LYS A CA 1
ATOM 3419 C C . LYS A 1 428 ? 2.898 34.862 -3.812 1.00 85.12 428 LYS A C 1
ATOM 3421 O O . LYS A 1 428 ? 3.109 33.995 -4.657 1.00 85.12 428 LYS A O 1
ATOM 3426 N N . VAL A 1 429 ? 2.170 35.950 -4.064 1.00 82.06 429 VAL A N 1
ATOM 3427 C CA . VAL A 1 429 ? 1.640 36.268 -5.400 1.00 82.06 429 VAL A CA 1
ATOM 3428 C C . VAL A 1 429 ? 2.774 36.536 -6.386 1.00 82.06 429 VAL A C 1
ATOM 3430 O O . VAL A 1 429 ? 2.743 35.965 -7.475 1.00 82.06 429 VAL A O 1
ATOM 3433 N N . VAL A 1 430 ? 3.789 37.311 -5.991 1.00 79.75 430 VAL A N 1
ATOM 3434 C CA . VAL A 1 430 ? 4.985 37.584 -6.811 1.00 79.75 430 VAL A CA 1
ATOM 3435 C C . VAL A 1 430 ? 5.703 36.278 -7.164 1.00 79.75 430 VAL A C 1
ATOM 3437 O O . VAL A 1 430 ? 5.892 35.973 -8.338 1.00 79.75 430 VAL A O 1
ATOM 3440 N N . SER A 1 431 ? 5.982 35.433 -6.168 1.00 81.12 431 SER A N 1
ATOM 3441 C CA . SER A 1 431 ? 6.639 34.136 -6.375 1.00 81.12 431 SER A CA 1
ATOM 3442 C C . SER A 1 431 ? 5.853 33.204 -7.304 1.00 81.12 431 SER A C 1
ATOM 3444 O O . SER A 1 431 ? 6.436 32.425 -8.059 1.00 81.12 431 SER A O 1
ATOM 3446 N N . ILE A 1 432 ? 4.518 33.253 -7.259 1.00 81.06 432 ILE A N 1
ATOM 3447 C CA . ILE A 1 432 ? 3.674 32.502 -8.192 1.00 81.06 432 ILE A CA 1
ATOM 3448 C C . ILE A 1 432 ? 3.787 33.094 -9.595 1.00 81.06 432 ILE A C 1
ATOM 3450 O O . ILE A 1 432 ? 3.950 32.325 -10.538 1.00 81.06 432 ILE A O 1
ATOM 3454 N N . ALA A 1 433 ? 3.722 34.421 -9.724 1.00 76.00 433 ALA A N 1
ATOM 3455 C CA . ALA A 1 433 ? 3.794 35.129 -10.997 1.00 76.00 433 ALA A CA 1
ATOM 3456 C C . ALA A 1 433 ? 5.104 34.857 -11.750 1.00 76.00 433 ALA A C 1
ATOM 3458 O O . ALA A 1 433 ? 5.061 34.563 -12.942 1.00 76.00 433 ALA A O 1
ATOM 3459 N N . GLU A 1 434 ? 6.242 34.862 -11.051 1.00 72.75 434 GLU A N 1
ATOM 3460 C CA . GLU A 1 434 ? 7.571 34.564 -11.612 1.00 72.75 434 GLU A CA 1
ATOM 3461 C C . GLU A 1 434 ? 7.667 33.157 -12.217 1.00 72.75 434 GLU A C 1
ATOM 3463 O O . GLU A 1 434 ? 8.426 32.917 -13.148 1.00 72.75 434 GLU A O 1
ATOM 3468 N N . ARG A 1 435 ? 6.876 32.204 -11.716 1.00 72.44 435 ARG A N 1
ATOM 3469 C CA . ARG A 1 435 ? 6.923 30.794 -12.134 1.00 72.44 435 ARG A CA 1
ATOM 3470 C C . ARG A 1 435 ? 5.911 30.446 -13.229 1.00 72.44 435 ARG A C 1
ATOM 3472 O O . ARG A 1 435 ? 5.789 29.273 -13.593 1.00 72.44 435 ARG A O 1
ATOM 3479 N N . LEU A 1 436 ? 5.156 31.428 -13.729 1.00 73.25 436 LEU A N 1
ATOM 3480 C CA . LEU A 1 436 ? 4.081 31.199 -14.699 1.00 73.25 436 LEU A CA 1
ATOM 3481 C C . LEU A 1 436 ? 4.567 30.970 -16.130 1.00 73.25 436 LEU A C 1
ATOM 3483 O O . LEU A 1 436 ? 3.841 30.307 -16.868 1.00 73.25 436 LEU A O 1
ATOM 3487 N N . ASP A 1 437 ? 5.746 31.471 -16.511 1.00 67.00 437 ASP A N 1
ATOM 3488 C CA . ASP A 1 437 ? 6.194 31.489 -17.914 1.00 67.00 437 ASP A CA 1
ATOM 3489 C C . ASP A 1 437 ? 6.147 30.092 -18.554 1.00 67.00 437 ASP A C 1
ATOM 3491 O O . ASP A 1 437 ? 5.498 29.900 -19.578 1.00 67.00 437 ASP A O 1
ATOM 3495 N N . ASN A 1 438 ? 6.678 29.083 -17.858 1.00 67.00 438 ASN A N 1
ATOM 3496 C CA . ASN A 1 438 ? 6.724 27.698 -18.348 1.00 67.00 438 ASN A CA 1
ATOM 3497 C C . ASN A 1 438 ? 5.543 26.840 -17.839 1.00 67.00 438 ASN A C 1
ATOM 3499 O O . ASN A 1 438 ? 5.446 25.643 -18.113 1.00 67.00 438 ASN A O 1
ATOM 3503 N N . ALA A 1 439 ? 4.642 27.411 -17.031 1.00 72.00 439 ALA A N 1
ATOM 3504 C CA . ALA A 1 439 ? 3.546 26.662 -16.414 1.00 72.00 439 ALA A CA 1
ATOM 3505 C C . ALA A 1 439 ? 2.419 26.348 -17.408 1.00 72.00 439 ALA A C 1
ATOM 3507 O O . ALA A 1 439 ? 1.777 25.303 -17.287 1.00 72.00 439 ALA A O 1
ATOM 3508 N N . GLY A 1 440 ? 2.190 27.229 -18.387 1.00 70.81 440 GLY A N 1
ATOM 3509 C CA . GLY A 1 440 ? 1.224 27.005 -19.466 1.00 70.81 440 GLY A CA 1
ATOM 3510 C C . GLY A 1 440 ? 1.610 25.811 -20.336 1.00 70.81 440 GLY A C 1
ATOM 3511 O O . GLY A 1 440 ? 0.781 24.940 -20.596 1.00 70.81 440 GLY A O 1
ATOM 3512 N N . GLU A 1 441 ? 2.890 25.717 -20.689 1.00 68.88 441 GLU A N 1
ATOM 3513 C CA . GLU A 1 441 ? 3.422 24.614 -21.487 1.00 68.88 441 GLU A CA 1
ATOM 3514 C C . GLU A 1 441 ? 3.302 23.273 -20.757 1.00 68.88 441 GLU A C 1
ATOM 3516 O O . GLU A 1 441 ? 2.749 22.302 -21.279 1.00 68.88 441 GLU A O 1
ATOM 3521 N N . ARG A 1 442 ? 3.713 23.235 -19.484 1.00 72.62 442 ARG A N 1
ATOM 3522 C CA . ARG A 1 442 ? 3.572 22.042 -18.636 1.00 72.62 442 ARG A CA 1
ATOM 3523 C C . ARG A 1 442 ? 2.112 21.630 -18.440 1.00 72.62 442 ARG A C 1
ATOM 3525 O O . ARG A 1 442 ? 1.808 20.435 -18.405 1.00 72.62 442 ARG A O 1
ATOM 3532 N N . ALA A 1 443 ? 1.195 22.593 -18.331 1.00 74.69 443 ALA A N 1
ATOM 3533 C CA . ALA A 1 443 ? -0.234 22.312 -18.233 1.00 74.69 443 ALA A CA 1
ATOM 3534 C C . ALA A 1 443 ? -0.772 21.645 -19.509 1.00 74.69 443 ALA A C 1
ATOM 3536 O O . ALA A 1 443 ? -1.513 20.663 -19.395 1.00 74.69 443 ALA A O 1
ATOM 3537 N N . ALA A 1 444 ? -0.358 22.127 -20.685 1.00 72.19 444 ALA A N 1
ATOM 3538 C CA . ALA A 1 444 ? -0.713 21.547 -21.979 1.00 72.19 444 ALA A CA 1
ATOM 3539 C C . ALA A 1 444 ? -0.181 20.114 -22.122 1.00 72.19 444 ALA A C 1
ATOM 3541 O O . ALA A 1 444 ? -0.959 19.186 -22.358 1.00 72.19 444 ALA A O 1
ATOM 3542 N N . GLN A 1 445 ? 1.111 19.896 -21.856 1.00 73.31 445 GLN A N 1
ATOM 3543 C CA . GLN A 1 445 ? 1.728 18.563 -21.886 1.00 73.31 445 GLN A CA 1
ATOM 3544 C C . GLN A 1 445 ? 1.017 17.571 -20.954 1.00 73.31 445 GLN A C 1
ATOM 3546 O O . GLN A 1 445 ? 0.769 16.416 -21.307 1.00 73.31 445 GLN A O 1
ATOM 3551 N N . ARG A 1 446 ? 0.645 18.009 -19.747 1.00 78.38 446 ARG A N 1
ATOM 3552 C CA . ARG A 1 446 ? -0.079 17.168 -18.787 1.00 78.38 446 ARG A CA 1
ATOM 3553 C C . ARG A 1 446 ? -1.494 16.828 -19.262 1.00 78.38 446 ARG A C 1
ATOM 3555 O O . ARG A 1 446 ? -1.971 15.720 -19.012 1.00 78.38 446 ARG A O 1
ATOM 3562 N N . GLU A 1 447 ? -2.212 17.765 -19.874 1.00 76.44 447 GLU A N 1
ATOM 3563 C CA . GLU A 1 447 ? -3.552 17.494 -20.410 1.00 76.44 447 GLU A CA 1
ATOM 3564 C C . GLU A 1 447 ? -3.511 16.486 -21.556 1.00 76.44 447 GLU A C 1
ATOM 3566 O O . GLU A 1 447 ? -4.279 15.522 -21.520 1.00 76.44 447 GLU A O 1
ATOM 3571 N N . ILE A 1 448 ? -2.552 16.631 -22.472 1.00 76.06 448 ILE A N 1
ATOM 3572 C CA . ILE A 1 448 ? -2.275 15.661 -23.539 1.00 76.06 448 ILE A CA 1
ATOM 3573 C C . ILE A 1 448 ? -2.010 14.274 -22.943 1.00 76.06 448 ILE A C 1
ATOM 3575 O O . ILE A 1 448 ? -2.681 13.303 -23.296 1.00 76.06 448 ILE A O 1
ATOM 3579 N N . TRP A 1 449 ? -1.115 14.176 -21.955 1.00 77.62 449 TRP A N 1
ATOM 3580 C CA . TRP A 1 449 ? -0.829 12.904 -21.292 1.00 77.62 449 TRP A CA 1
ATOM 3581 C C . TRP A 1 449 ? -2.055 12.294 -20.611 1.00 77.62 449 TRP A C 1
ATOM 3583 O O . TRP A 1 449 ? -2.312 11.100 -20.747 1.00 77.62 449 TRP A O 1
ATOM 3593 N N . ASN A 1 450 ? -2.833 13.080 -19.866 1.00 78.94 450 ASN A N 1
ATOM 3594 C CA . ASN A 1 450 ? -4.034 12.565 -19.206 1.00 78.94 450 ASN A CA 1
ATOM 3595 C C . ASN A 1 450 ? -5.092 12.105 -20.217 1.00 78.94 450 ASN A C 1
ATOM 3597 O O . ASN A 1 450 ? -5.799 11.123 -19.961 1.00 78.94 450 ASN A O 1
ATOM 3601 N N . PHE A 1 451 ? -5.204 12.800 -21.348 1.00 79.44 451 PHE A N 1
ATOM 3602 C CA . PHE A 1 451 ? -6.065 12.401 -22.445 1.00 79.44 451 PHE A CA 1
ATOM 3603 C C . PHE A 1 451 ? -5.610 11.055 -23.029 1.00 79.44 451 PHE A C 1
ATOM 3605 O O . PHE A 1 451 ? -6.407 10.113 -23.012 1.00 79.44 451 PHE A O 1
ATOM 3612 N N . LEU A 1 452 ? -4.338 10.929 -23.427 1.00 81.19 452 LEU A N 1
ATOM 3613 C CA . LEU A 1 452 ? -3.760 9.715 -24.018 1.00 81.19 452 LEU A CA 1
ATOM 3614 C C . LEU A 1 452 ? -3.837 8.512 -23.078 1.00 81.19 452 LEU A C 1
ATOM 3616 O O . LEU A 1 452 ? -4.386 7.474 -23.443 1.00 81.19 452 LEU A O 1
ATOM 3620 N N . LEU A 1 453 ? -3.384 8.664 -21.831 1.00 83.31 453 LEU A N 1
ATOM 3621 C CA . LEU A 1 453 ? -3.446 7.605 -20.819 1.00 83.31 453 LEU A CA 1
ATOM 3622 C C . LEU A 1 453 ? -4.886 7.137 -20.598 1.00 83.31 453 LEU A C 1
ATOM 3624 O O . LEU A 1 453 ? -5.179 5.945 -20.531 1.00 83.31 453 LEU A O 1
ATOM 3628 N N . GLY A 1 454 ? -5.818 8.082 -20.501 1.00 82.56 454 GLY A N 1
ATOM 3629 C CA . GLY A 1 454 ? -7.213 7.740 -20.325 1.00 82.56 454 GLY A CA 1
ATOM 3630 C C . GLY A 1 454 ? -7.864 7.163 -21.592 1.00 82.56 454 GLY A C 1
ATOM 3631 O O . GLY A 1 454 ? -8.877 6.472 -21.463 1.00 82.56 454 GLY A O 1
ATOM 3632 N N . TYR A 1 455 ? -7.385 7.503 -22.789 1.00 84.31 455 TYR A N 1
ATOM 3633 C CA . TYR A 1 455 ? -7.832 6.928 -24.061 1.00 84.31 455 TYR A CA 1
ATOM 3634 C C . TYR A 1 455 ? -7.368 5.478 -24.176 1.00 84.31 455 TYR A C 1
ATOM 3636 O O . TYR A 1 455 ? -8.204 4.606 -24.400 1.00 84.31 455 TYR A O 1
ATOM 3644 N N . ALA A 1 456 ? -6.101 5.205 -23.869 1.00 86.06 456 ALA A N 1
ATOM 3645 C CA . ALA A 1 456 ? -5.537 3.861 -23.790 1.00 86.06 456 ALA A CA 1
ATOM 3646 C C . ALA A 1 456 ? -6.330 2.947 -22.836 1.00 86.06 456 ALA A C 1
ATOM 3648 O O . ALA A 1 456 ? -6.740 1.856 -23.225 1.00 86.06 456 ALA A O 1
ATOM 3649 N N . ILE A 1 457 ? -6.658 3.422 -21.623 1.00 84.31 457 ILE A N 1
ATOM 3650 C CA . ILE A 1 457 ? -7.528 2.680 -20.686 1.00 84.31 457 ILE A CA 1
ATOM 3651 C C . ILE A 1 457 ? -8.893 2.379 -21.318 1.00 84.31 457 ILE A C 1
ATOM 3653 O O . ILE A 1 457 ? -9.407 1.272 -21.187 1.00 84.31 457 ILE A O 1
ATOM 3657 N N . SER A 1 458 ? -9.480 3.354 -22.018 1.00 84.06 458 SER A N 1
ATOM 3658 C CA . SER A 1 458 ? -10.794 3.178 -22.647 1.00 84.06 458 SER A CA 1
ATOM 3659 C C . SER A 1 458 ? -10.741 2.183 -23.809 1.00 84.06 458 SER A C 1
ATOM 3661 O O . SER A 1 458 ? -11.705 1.453 -24.007 1.00 84.06 458 SER A O 1
ATOM 3663 N N . CYS A 1 459 ? -9.637 2.122 -24.556 1.00 84.19 459 CYS A N 1
ATOM 3664 C CA . CYS A 1 459 ? -9.432 1.137 -25.619 1.00 84.19 459 CYS A CA 1
ATOM 3665 C C . CYS A 1 459 ? -9.328 -0.282 -25.054 1.00 84.19 459 CYS A C 1
ATOM 3667 O O . CYS A 1 459 ? -10.031 -1.167 -25.531 1.00 84.19 459 CYS A O 1
ATOM 3669 N N . LEU A 1 460 ? -8.569 -0.475 -23.969 1.00 81.75 460 LEU A N 1
ATOM 3670 C CA . LEU A 1 460 ? -8.516 -1.753 -23.242 1.00 81.75 460 LEU A CA 1
ATOM 3671 C C . LEU A 1 460 ? -9.891 -2.193 -22.703 1.00 81.75 460 LEU A C 1
ATOM 3673 O O . LEU A 1 460 ? -10.147 -3.384 -22.571 1.00 81.75 460 LEU A O 1
ATOM 3677 N N . ASP A 1 461 ? -10.782 -1.241 -22.410 1.00 83.44 461 ASP A N 1
ATOM 3678 C CA . ASP A 1 461 ? -12.173 -1.489 -22.005 1.00 83.44 461 ASP A CA 1
ATOM 3679 C C . ASP A 1 461 ? -13.148 -1.700 -23.183 1.00 83.44 461 ASP A C 1
ATOM 3681 O O . ASP A 1 461 ? -14.353 -1.841 -22.961 1.00 83.44 461 ASP A O 1
ATOM 3685 N N . GLY A 1 462 ? -12.672 -1.674 -24.434 1.00 79.25 462 GLY A N 1
ATOM 3686 C CA . GLY A 1 462 ? -13.512 -1.759 -25.637 1.00 79.25 462 GLY A CA 1
ATOM 3687 C C . GLY A 1 462 ? -14.362 -0.506 -25.903 1.00 79.25 462 GLY A C 1
ATOM 3688 O O . GLY A 1 462 ? -15.339 -0.559 -26.645 1.00 79.25 462 GLY A O 1
ATOM 3689 N N . LYS A 1 463 ? -14.021 0.633 -25.286 1.00 80.31 463 LYS A N 1
ATOM 3690 C CA . LYS A 1 463 ? -14.767 1.910 -25.321 1.00 80.31 463 LYS A CA 1
ATOM 3691 C C . LYS A 1 463 ? -13.979 3.074 -25.931 1.00 80.31 463 LYS A C 1
ATOM 3693 O O . LYS A 1 463 ? -14.345 4.235 -25.737 1.00 80.31 463 LYS A O 1
ATOM 3698 N N . GLY A 1 464 ? -12.909 2.802 -26.679 1.00 69.56 464 GLY A N 1
ATOM 3699 C CA . GLY A 1 464 ? -12.052 3.835 -27.285 1.00 69.56 464 GLY A CA 1
ATOM 3700 C C . GLY A 1 464 ? -12.833 4.871 -28.109 1.00 69.56 464 GLY A C 1
ATOM 3701 O O . GLY A 1 464 ? -12.652 6.079 -27.934 1.00 69.56 464 GLY A O 1
ATOM 3702 N N . HIS A 1 465 ? -13.794 4.418 -28.921 1.00 66.81 465 HIS A N 1
ATOM 3703 C CA . HIS A 1 465 ? -14.622 5.291 -29.763 1.00 66.81 465 HIS A CA 1
ATOM 3704 C C . HIS A 1 465 ? -15.503 6.281 -28.976 1.00 66.81 465 HIS A C 1
ATOM 3706 O O . HIS A 1 465 ? -15.762 7.383 -29.460 1.00 66.81 465 HIS A O 1
ATOM 3712 N N . GLU A 1 466 ? -15.953 5.948 -27.759 1.00 66.19 466 GLU A N 1
ATOM 3713 C CA . GLU A 1 466 ? -16.756 6.865 -26.929 1.00 66.19 466 GLU A CA 1
ATOM 3714 C C . GLU A 1 466 ? -15.941 8.069 -26.448 1.00 66.19 466 GLU A C 1
ATOM 3716 O O . GLU A 1 466 ? -16.482 9.161 -26.263 1.00 66.19 466 GLU A O 1
ATOM 3721 N N . LYS A 1 467 ? -14.633 7.880 -26.251 1.00 67.69 467 LYS A N 1
ATOM 3722 C CA . LYS A 1 467 ? -13.719 8.928 -25.800 1.00 67.69 467 LYS A CA 1
ATOM 3723 C C . LYS A 1 467 ? -13.283 9.844 -26.943 1.00 67.69 467 LYS A C 1
ATOM 3725 O O . LYS A 1 467 ? -13.213 11.049 -26.727 1.00 67.69 467 LYS A O 1
ATOM 3730 N N . LEU A 1 468 ? -13.118 9.305 -28.154 1.00 65.06 468 LEU A N 1
ATOM 3731 C CA . LEU A 1 468 ? -12.883 10.097 -29.370 1.00 65.06 468 LEU A CA 1
ATOM 3732 C C . LEU A 1 468 ? -14.076 11.011 -29.700 1.00 65.06 468 LEU A C 1
ATOM 3734 O O . LEU A 1 468 ? -13.887 12.180 -30.017 1.00 65.06 468 LEU A O 1
ATOM 3738 N N . LYS A 1 469 ? -15.319 10.542 -29.503 1.00 59.88 469 LYS A N 1
ATOM 3739 C CA . LYS A 1 469 ? -16.533 11.377 -29.650 1.00 59.88 469 LYS A CA 1
ATOM 3740 C C . LYS A 1 469 ? -16.599 12.565 -28.675 1.00 59.88 469 LYS A C 1
ATOM 3742 O O . LYS A 1 469 ? -17.362 13.495 -28.910 1.00 59.88 469 LYS A O 1
ATOM 3747 N N . ARG A 1 470 ? -15.827 12.542 -27.580 1.00 56.81 470 ARG A N 1
ATOM 3748 C CA . ARG A 1 470 ? -15.724 13.641 -26.598 1.00 56.81 470 ARG A CA 1
ATOM 3749 C C . ARG A 1 470 ? -14.605 14.644 -26.911 1.00 56.81 470 ARG A C 1
ATOM 3751 O O . ARG A 1 470 ? -14.457 15.597 -26.155 1.00 56.81 470 ARG A O 1
ATOM 3758 N N . ILE A 1 471 ? -13.829 14.426 -27.979 1.00 54.72 471 ILE A N 1
ATOM 3759 C CA . ILE A 1 471 ? -12.847 15.399 -28.493 1.00 54.72 471 ILE A CA 1
ATOM 3760 C C . ILE A 1 471 ? -13.565 16.575 -29.169 1.00 54.72 471 ILE A C 1
ATOM 3762 O O . ILE A 1 471 ? -13.036 17.681 -29.204 1.00 54.72 471 ILE A O 1
ATOM 3766 N N . SER A 1 472 ? -14.811 16.386 -29.623 1.00 41.25 472 SER A N 1
ATOM 3767 C CA . SER A 1 472 ? -15.678 17.512 -29.967 1.00 41.25 472 SER A CA 1
ATOM 3768 C C . SER A 1 472 ? -15.858 18.403 -28.733 1.00 41.25 472 SER A C 1
ATOM 3770 O O . SER A 1 472 ? -16.184 17.872 -27.665 1.00 41.25 472 SER A O 1
ATOM 3772 N N . PRO A 1 473 ? -15.647 19.730 -28.846 1.00 37.69 473 PRO A N 1
ATOM 3773 C CA . PRO A 1 473 ? -15.651 20.617 -27.695 1.00 37.69 473 PRO A CA 1
ATOM 3774 C C . PRO A 1 473 ? -16.956 20.414 -26.922 1.00 37.69 473 PRO A C 1
ATOM 3776 O O . PRO A 1 473 ? -18.037 20.495 -27.518 1.00 37.69 473 PRO A O 1
ATOM 3779 N N . PRO A 1 474 ? -16.895 20.119 -25.609 1.00 33.44 474 PRO A N 1
ATOM 3780 C CA . PRO A 1 474 ? -18.098 20.124 -24.806 1.00 33.44 474 PRO A CA 1
ATOM 3781 C C . PRO A 1 474 ? -18.721 21.502 -24.986 1.00 33.44 474 PRO A C 1
ATOM 3783 O O . PRO A 1 474 ? -18.043 22.508 -24.774 1.00 33.44 474 PRO A O 1
ATOM 3786 N N . ALA A 1 475 ? -19.997 21.560 -25.366 1.00 34.44 475 ALA A N 1
ATOM 3787 C CA . ALA A 1 475 ? -20.772 22.776 -25.205 1.00 34.44 475 ALA A CA 1
ATOM 3788 C C . ALA A 1 475 ? -20.677 23.149 -23.720 1.00 34.44 475 ALA A C 1
ATOM 3790 O O . ALA A 1 475 ? -21.315 22.517 -22.873 1.00 34.44 475 ALA A O 1
ATOM 3791 N N . GLN A 1 476 ? -19.797 24.097 -23.391 1.00 36.28 476 GLN A N 1
ATOM 3792 C CA . GLN A 1 476 ? -19.600 24.589 -22.040 1.00 36.28 476 GLN A CA 1
ATOM 3793 C C . GLN A 1 476 ? -20.896 25.276 -21.617 1.00 36.28 476 GLN A C 1
ATOM 3795 O O . GLN A 1 476 ? -21.060 26.482 -21.747 1.00 36.28 476 GLN A O 1
ATOM 3800 N N . LYS A 1 477 ? -21.834 24.517 -21.053 1.00 33.59 477 LYS A N 1
ATOM 3801 C CA . LYS A 1 477 ? -22.791 25.077 -20.102 1.00 33.59 477 LYS A CA 1
ATOM 3802 C C . LYS A 1 477 ? -22.053 25.261 -18.780 1.00 33.59 477 LYS A C 1
ATOM 3804 O O . LYS A 1 477 ? -22.281 24.530 -17.820 1.00 33.59 477 LYS A O 1
ATOM 3809 N N . ALA A 1 478 ? -21.112 26.206 -18.761 1.00 36.19 478 ALA A N 1
ATOM 3810 C CA . ALA A 1 478 ? -20.636 26.777 -17.515 1.00 36.19 478 ALA A CA 1
ATOM 3811 C C . ALA A 1 478 ? -21.839 27.471 -16.867 1.00 36.19 478 ALA A C 1
ATOM 3813 O O . ALA A 1 478 ? -22.517 28.274 -17.503 1.00 36.19 478 ALA A O 1
ATOM 3814 N N . LEU A 1 479 ? -22.139 27.116 -15.618 1.00 36.91 479 LEU A N 1
ATOM 3815 C CA . LEU A 1 479 ? -23.245 27.708 -14.860 1.00 36.91 479 LEU A CA 1
ATOM 3816 C C . LEU A 1 479 ? -23.058 29.220 -14.624 1.00 36.91 479 LEU A C 1
ATOM 3818 O O . LEU A 1 479 ? -24.029 29.886 -14.284 1.00 36.91 479 LEU A O 1
ATOM 3822 N N . VAL A 1 480 ? -21.854 29.755 -14.870 1.00 37.78 480 VAL A N 1
ATOM 3823 C CA . VAL A 1 480 ? -21.546 31.183 -15.029 1.00 37.78 480 VAL A CA 1
ATOM 3824 C C . VAL A 1 480 ? -20.361 31.298 -16.009 1.00 37.78 480 VAL A C 1
ATOM 3826 O O . VAL A 1 480 ? -19.314 30.712 -15.726 1.00 37.78 480 VAL A O 1
ATOM 3829 N N . PRO A 1 481 ? -20.481 31.987 -17.157 1.00 37.28 481 PRO A N 1
ATOM 3830 C CA . PRO A 1 481 ? -19.332 32.356 -17.972 1.00 37.28 481 PRO A CA 1
ATOM 3831 C C . PRO A 1 481 ? -18.649 33.556 -17.306 1.00 37.28 481 PRO A C 1
ATOM 3833 O O . PRO A 1 481 ? -19.142 34.675 -17.390 1.00 37.28 481 PRO A O 1
ATOM 3836 N N . ASP A 1 482 ? -17.554 33.316 -16.588 1.00 47.00 482 ASP A N 1
ATOM 3837 C CA . ASP A 1 482 ? -16.584 34.366 -16.265 1.00 47.00 482 ASP A CA 1
ATOM 3838 C C . ASP A 1 482 ? -15.289 34.012 -17.004 1.00 47.00 482 ASP A C 1
ATOM 3840 O O . ASP A 1 482 ? -14.511 33.150 -16.598 1.00 47.00 482 ASP A O 1
ATOM 3844 N N . ASP A 1 483 ? -15.151 34.615 -18.177 1.00 48.22 483 ASP A N 1
ATOM 3845 C CA . ASP A 1 483 ? -14.109 34.456 -19.190 1.00 48.22 483 ASP A CA 1
ATOM 3846 C C . ASP A 1 483 ? -12.904 35.385 -18.959 1.00 48.22 483 ASP A C 1
ATOM 3848 O O . ASP A 1 483 ? -11.973 35.440 -19.769 1.00 48.22 483 ASP A O 1
ATOM 3852 N N . ARG A 1 484 ? -12.873 36.097 -17.826 1.00 55.91 484 ARG A N 1
ATOM 3853 C CA . ARG A 1 484 ? -11.760 36.978 -17.463 1.00 55.91 484 ARG A CA 1
ATOM 3854 C C . ARG A 1 484 ? -10.550 36.158 -17.018 1.00 55.91 484 ARG A C 1
ATOM 3856 O O . ARG A 1 484 ? -10.548 35.542 -15.946 1.00 55.91 484 ARG A O 1
ATOM 3863 N N . SER A 1 485 ? -9.511 36.189 -17.851 1.00 62.81 485 SER A N 1
ATOM 3864 C CA . SER A 1 485 ? -8.188 35.632 -17.560 1.00 62.81 485 SER A CA 1
ATOM 3865 C C . SER A 1 485 ? -7.598 36.266 -16.298 1.00 62.81 485 SER A C 1
ATOM 3867 O O . SER A 1 485 ? -7.592 37.487 -16.151 1.00 62.81 485 SER A O 1
ATOM 3869 N N . SER A 1 486 ? -7.060 35.430 -15.407 1.00 64.94 486 SER A N 1
ATOM 3870 C CA . SER A 1 486 ? -6.327 35.886 -14.223 1.00 64.94 486 SER A CA 1
ATOM 3871 C C . SER A 1 486 ? -4.851 36.177 -14.499 1.00 64.94 486 SER A C 1
ATOM 3873 O O . SER A 1 486 ? -4.176 36.762 -13.657 1.00 64.94 486 SER A O 1
ATOM 3875 N N . LEU A 1 487 ? -4.319 35.776 -15.660 1.00 65.88 487 LEU A N 1
ATOM 3876 C CA . LEU A 1 487 ? -2.902 35.938 -16.000 1.00 65.88 487 LEU A CA 1
ATOM 3877 C C . LEU A 1 487 ? -2.447 37.407 -16.096 1.00 65.88 487 LEU A C 1
ATOM 3879 O O . LEU A 1 487 ? -1.365 37.691 -15.583 1.00 65.88 487 LEU A O 1
ATOM 3883 N N . PRO A 1 488 ? -3.218 38.355 -16.673 1.00 67.38 488 PRO A N 1
ATOM 3884 C CA . PRO A 1 488 ? -2.849 39.771 -16.679 1.00 67.38 488 PRO A CA 1
ATOM 3885 C C . PRO A 1 488 ? -2.622 40.337 -15.276 1.00 67.38 488 PRO A C 1
ATOM 3887 O O . PRO A 1 488 ? -1.675 41.093 -15.074 1.00 67.38 488 PRO A O 1
ATOM 3890 N N . PHE A 1 489 ? -3.437 39.918 -14.301 1.00 67.62 489 PHE A N 1
ATOM 3891 C CA . PHE A 1 489 ? -3.277 40.325 -12.908 1.00 67.62 489 PHE A CA 1
ATOM 3892 C C . PHE A 1 489 ? -1.932 39.848 -12.350 1.00 67.62 489 PHE A C 1
ATOM 3894 O O . PHE A 1 489 ? -1.174 40.657 -11.833 1.00 67.62 489 PHE A O 1
ATOM 3901 N N . PHE A 1 490 ? -1.580 38.566 -12.509 1.00 67.75 490 PHE A N 1
ATOM 3902 C CA . PHE A 1 490 ? -0.279 38.059 -12.045 1.00 67.75 490 PHE A CA 1
ATOM 3903 C C . PHE A 1 490 ? 0.902 38.729 -12.758 1.00 67.75 490 PHE A C 1
ATOM 3905 O O . PHE A 1 490 ? 1.896 39.051 -12.116 1.00 67.75 490 PHE A O 1
ATOM 3912 N N . ARG A 1 491 ? 0.786 39.001 -14.064 1.00 68.12 491 ARG A N 1
ATOM 3913 C CA . ARG A 1 491 ? 1.848 39.644 -14.858 1.00 68.12 491 ARG A CA 1
ATOM 3914 C C . ARG A 1 491 ? 2.180 41.066 -14.393 1.00 68.12 491 ARG A C 1
ATOM 3916 O O . ARG A 1 491 ? 3.328 41.467 -14.526 1.00 68.12 491 ARG A O 1
ATOM 3923 N N . LYS A 1 492 ? 1.224 41.795 -13.805 1.00 67.38 492 LYS A N 1
ATOM 3924 C CA . LYS A 1 492 ? 1.442 43.120 -13.185 1.00 67.38 492 LYS A CA 1
ATOM 3925 C C . LYS A 1 492 ? 2.378 43.075 -11.970 1.00 67.38 492 LYS A C 1
ATOM 3927 O O . LYS A 1 492 ? 3.023 44.073 -11.677 1.00 67.38 492 LYS A O 1
ATOM 3932 N N . TYR A 1 493 ? 2.426 41.950 -11.259 1.00 63.41 493 TYR A N 1
ATOM 3933 C CA . TYR A 1 493 ? 3.250 41.767 -10.057 1.00 63.41 493 TYR A CA 1
ATOM 3934 C C . TYR A 1 493 ? 4.598 41.099 -10.355 1.00 63.41 493 TYR A C 1
ATOM 3936 O O . TYR A 1 493 ? 5.305 40.694 -9.435 1.00 63.41 493 TYR A O 1
ATOM 3944 N N . ARG A 1 494 ? 4.953 40.955 -11.635 1.00 59.34 494 ARG A N 1
ATOM 3945 C CA . ARG A 1 494 ? 6.270 40.480 -12.048 1.00 59.34 494 ARG A CA 1
ATOM 3946 C C . ARG A 1 494 ? 7.288 41.586 -11.766 1.00 59.34 494 ARG A C 1
ATOM 3948 O O . ARG A 1 494 ? 7.076 42.720 -12.186 1.00 59.34 494 ARG A O 1
ATOM 3955 N N . MET A 1 495 ? 8.357 41.258 -11.042 1.00 54.16 495 MET A N 1
ATOM 3956 C CA . MET A 1 495 ? 9.475 42.186 -10.861 1.00 54.16 495 MET A CA 1
ATOM 3957 C C . MET A 1 495 ? 10.149 42.445 -12.213 1.00 54.16 495 MET A C 1
ATOM 3959 O O . MET A 1 495 ? 10.187 41.548 -13.063 1.00 54.16 495 MET A O 1
ATOM 3963 N N . ASP A 1 496 ? 10.668 43.658 -12.411 1.00 54.12 496 ASP A N 1
ATOM 3964 C CA . ASP A 1 496 ? 11.535 43.929 -13.556 1.00 54.12 496 ASP A CA 1
ATOM 3965 C C . ASP A 1 496 ? 12.781 43.033 -13.467 1.00 54.12 496 ASP A C 1
ATOM 3967 O O . ASP A 1 496 ? 13.276 42.724 -12.379 1.00 54.12 496 ASP A O 1
ATOM 3971 N N . GLN A 1 497 ? 13.279 42.586 -14.615 1.00 43.56 497 GLN A N 1
ATOM 3972 C CA . GLN A 1 497 ? 14.367 41.612 -14.714 1.00 43.56 497 GLN A CA 1
ATOM 3973 C C . GLN A 1 497 ? 15.646 42.122 -14.023 1.00 43.56 497 GLN A C 1
ATOM 3975 O O . GLN A 1 497 ? 16.356 41.355 -13.376 1.00 43.56 497 GLN A O 1
ATOM 3980 N N . SER A 1 498 ? 15.851 43.441 -14.053 1.00 43.69 498 SER A N 1
ATOM 3981 C CA . SER A 1 498 ? 16.937 44.158 -13.379 1.00 43.69 498 SER A CA 1
ATOM 3982 C C . SER A 1 498 ? 16.848 44.131 -11.837 1.00 43.69 498 SER A C 1
ATOM 3984 O O . SER A 1 498 ? 17.866 43.993 -11.155 1.00 43.69 498 SER A O 1
ATOM 3986 N N . GLU A 1 499 ? 15.644 44.198 -11.256 1.00 47.28 499 GLU A N 1
ATOM 3987 C CA . GLU A 1 499 ? 15.426 44.095 -9.802 1.00 47.28 499 GLU A CA 1
ATOM 3988 C C . GLU A 1 499 ? 15.523 42.649 -9.298 1.00 47.28 499 GLU A C 1
ATOM 3990 O O . GLU A 1 499 ? 15.939 42.410 -8.159 1.00 47.28 499 GLU A O 1
ATOM 3995 N N . LEU A 1 500 ? 15.148 41.680 -10.141 1.00 41.41 500 LEU A N 1
ATOM 3996 C CA . LEU A 1 500 ? 15.274 40.252 -9.854 1.00 41.41 500 LEU A CA 1
ATOM 3997 C C . LEU A 1 500 ? 16.756 39.885 -9.675 1.00 41.41 500 LEU A C 1
ATOM 3999 O O . LEU A 1 500 ? 17.140 39.318 -8.650 1.00 41.41 500 LEU A O 1
ATOM 4003 N N . GLU A 1 501 ? 17.603 40.305 -10.618 1.00 41.84 501 GLU A N 1
ATOM 4004 C CA . GLU A 1 501 ? 19.059 40.120 -10.580 1.00 41.84 501 GLU A CA 1
ATOM 4005 C C . GLU A 1 501 ? 19.703 40.795 -9.355 1.00 41.84 501 GLU A C 1
ATOM 4007 O O . GLU A 1 501 ? 20.545 40.192 -8.685 1.00 41.84 501 GLU A O 1
ATOM 4012 N N . ALA A 1 502 ? 19.250 41.998 -8.982 1.00 45.78 502 ALA A N 1
ATOM 4013 C CA . ALA A 1 502 ? 19.729 42.705 -7.792 1.00 45.78 502 ALA A CA 1
ATOM 4014 C C . ALA A 1 502 ? 19.366 41.986 -6.474 1.00 45.78 502 ALA A C 1
ATOM 4016 O O . ALA A 1 502 ? 20.195 41.898 -5.562 1.00 45.78 502 ALA A O 1
ATOM 4017 N N . LYS A 1 503 ? 18.157 41.412 -6.371 1.00 42.00 503 LYS A N 1
ATOM 4018 C CA . LYS A 1 503 ? 17.741 40.594 -5.214 1.00 42.00 503 LYS A CA 1
ATOM 4019 C C . LYS A 1 503 ? 18.546 39.302 -5.098 1.00 42.00 503 LYS A C 1
ATOM 4021 O O . LYS A 1 503 ? 18.908 38.919 -3.984 1.00 42.00 503 LYS A O 1
ATOM 4026 N N . PHE A 1 504 ? 18.852 38.651 -6.222 1.00 38.66 504 PHE A N 1
ATOM 4027 C CA . PHE A 1 504 ? 19.697 37.453 -6.246 1.00 38.66 504 PHE A CA 1
ATOM 4028 C C . PHE A 1 504 ? 21.150 37.750 -5.843 1.00 38.66 504 PHE A C 1
ATOM 4030 O O . PHE A 1 504 ? 21.791 36.893 -5.238 1.00 38.66 504 PHE A O 1
ATOM 4037 N N . GLN A 1 505 ? 21.650 38.967 -6.082 1.00 38.41 505 GLN A N 1
ATOM 4038 C CA . GLN A 1 505 ? 22.989 39.398 -5.658 1.00 38.41 505 GLN A CA 1
ATOM 4039 C C . GLN A 1 505 ? 23.076 39.816 -4.176 1.00 38.41 505 GLN A C 1
ATOM 4041 O O . GLN A 1 505 ? 24.139 39.682 -3.571 1.00 38.41 505 GLN A O 1
ATOM 4046 N N . SER A 1 506 ? 21.986 40.295 -3.559 1.00 35.19 506 SER A N 1
ATOM 4047 C CA . SER A 1 506 ? 21.996 40.774 -2.161 1.00 35.19 506 SER A CA 1
ATOM 4048 C C . SER A 1 506 ? 21.801 39.686 -1.096 1.00 35.19 506 SER A C 1
ATOM 4050 O O . SER A 1 506 ? 21.978 39.944 0.095 1.00 35.19 506 SER A O 1
ATOM 4052 N N . VAL A 1 507 ? 21.427 38.467 -1.492 1.00 30.86 507 VAL A N 1
ATOM 4053 C CA . VAL A 1 507 ? 21.262 37.333 -0.573 1.00 30.86 507 VAL A CA 1
ATOM 4054 C C . VAL A 1 507 ? 22.557 36.525 -0.576 1.00 30.86 507 VAL A C 1
ATOM 4056 O O . VAL A 1 507 ? 22.882 35.864 -1.558 1.00 30.86 507 VAL A O 1
ATOM 4059 N N . ALA A 1 508 ? 23.307 36.569 0.532 1.00 28.61 508 ALA A N 1
ATOM 4060 C CA . ALA A 1 508 ? 24.463 35.697 0.743 1.00 28.61 508 ALA A CA 1
ATOM 4061 C C . ALA A 1 508 ? 24.103 34.235 0.377 1.00 28.61 508 ALA A C 1
ATOM 4063 O O . ALA A 1 508 ? 22.983 33.812 0.677 1.00 28.61 508 ALA A O 1
ATOM 4064 N N . PRO A 1 509 ? 25.014 33.453 -0.239 1.00 30.83 509 PRO A N 1
ATOM 4065 C CA . PRO A 1 509 ? 24.704 32.244 -1.019 1.00 30.83 509 PRO A CA 1
ATOM 4066 C C . PRO A 1 509 ? 24.293 31.008 -0.196 1.00 30.83 509 PRO A C 1
ATOM 4068 O O . PRO A 1 509 ? 24.628 29.881 -0.541 1.00 30.83 509 PRO A O 1
ATOM 4071 N N . ASN A 1 510 ? 23.537 31.191 0.883 1.00 32.88 510 ASN A N 1
ATOM 4072 C CA . ASN A 1 510 ? 22.933 30.143 1.686 1.00 32.88 510 ASN A CA 1
ATOM 4073 C C . ASN A 1 510 ? 21.505 30.563 2.067 1.00 32.88 510 ASN A C 1
ATOM 4075 O O . ASN A 1 510 ? 21.310 31.168 3.117 1.00 32.88 510 ASN A O 1
ATOM 4079 N N . SER A 1 511 ? 20.509 30.253 1.225 1.00 30.14 511 SER A N 1
ATOM 4080 C CA . SER A 1 511 ? 19.227 29.660 1.684 1.00 30.14 511 SER A CA 1
ATOM 4081 C C . SER A 1 511 ? 18.084 29.621 0.662 1.00 30.14 511 SER A C 1
ATOM 4083 O O . SER A 1 511 ? 17.131 28.903 0.937 1.00 30.14 511 SER A O 1
ATOM 4085 N N . CYS A 1 512 ? 18.121 30.299 -0.493 1.00 27.00 512 CYS A N 1
ATOM 4086 C CA . CYS A 1 512 ? 16.964 30.250 -1.419 1.00 27.00 512 CYS A CA 1
ATOM 4087 C C . CYS A 1 512 ? 17.267 30.232 -2.930 1.00 27.00 512 CYS A C 1
ATOM 4089 O O . CYS A 1 512 ? 16.331 30.097 -3.709 1.00 27.00 512 CYS A O 1
ATOM 4091 N N . ALA A 1 513 ? 18.531 30.312 -3.363 1.00 26.56 513 ALA A N 1
ATOM 4092 C CA . ALA A 1 513 ? 18.889 30.349 -4.791 1.00 26.56 513 ALA A CA 1
ATOM 4093 C C . ALA A 1 513 ? 19.559 29.066 -5.329 1.00 26.56 513 ALA A C 1
ATOM 4095 O O . ALA A 1 513 ? 19.789 28.961 -6.527 1.00 26.56 513 ALA A O 1
ATOM 4096 N N . ARG A 1 514 ? 19.840 28.062 -4.482 1.00 26.22 514 ARG A N 1
ATOM 4097 C CA . ARG A 1 514 ? 20.374 26.763 -4.945 1.00 26.22 514 ARG A CA 1
ATOM 4098 C C . ARG A 1 514 ? 19.328 25.829 -5.557 1.00 26.22 514 ARG A C 1
ATOM 4100 O O . ARG A 1 514 ? 19.697 24.811 -6.118 1.00 26.22 514 ARG A O 1
ATOM 4107 N N . ASP A 1 515 ? 18.050 26.190 -5.507 1.00 31.86 515 ASP A N 1
ATOM 4108 C CA . ASP A 1 515 ? 16.977 25.294 -5.950 1.00 31.86 515 ASP A CA 1
ATOM 4109 C C . ASP A 1 515 ? 16.510 25.551 -7.398 1.00 31.86 515 ASP A C 1
ATOM 4111 O O . ASP A 1 515 ? 15.552 24.912 -7.831 1.00 31.86 515 ASP A O 1
ATOM 4115 N N . TYR A 1 516 ? 17.122 26.488 -8.143 1.00 28.06 516 TYR A N 1
ATOM 4116 C CA . TYR A 1 516 ? 16.499 27.030 -9.366 1.00 28.06 516 TYR A CA 1
ATOM 4117 C C . TYR A 1 516 ? 17.195 26.798 -10.716 1.00 28.06 516 TYR A C 1
ATOM 4119 O O . TYR A 1 516 ? 16.546 27.013 -11.734 1.00 28.06 516 TYR A O 1
ATOM 4127 N N . GLU A 1 517 ? 18.415 26.257 -10.771 1.00 27.38 517 GLU A N 1
ATOM 4128 C CA . GLU A 1 517 ? 19.041 25.867 -12.057 1.00 27.38 517 GLU A CA 1
ATOM 4129 C C . GLU A 1 517 ? 19.463 24.387 -12.138 1.00 27.38 517 GLU A C 1
ATOM 4131 O O . GLU A 1 517 ? 19.678 23.871 -13.231 1.00 27.38 517 GLU A O 1
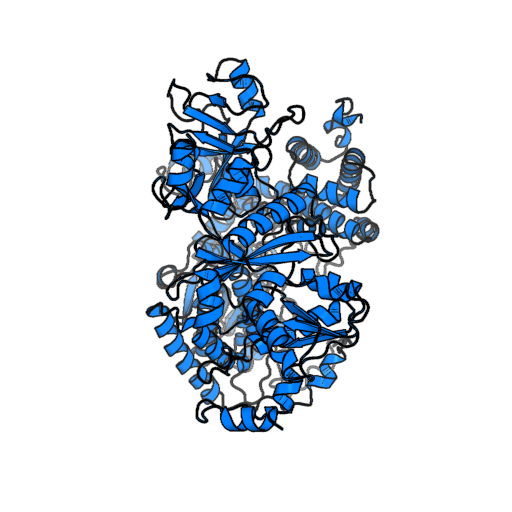ATOM 4136 N N . GLU A 1 518 ? 19.461 23.640 -11.028 1.00 30.06 518 GLU A N 1
ATOM 4137 C CA . GLU A 1 518 ? 19.857 22.216 -11.010 1.00 30.06 518 GLU A CA 1
ATOM 4138 C C . GLU A 1 518 ? 18.722 21.215 -11.314 1.00 30.06 518 GLU A C 1
ATOM 4140 O O . GLU A 1 518 ? 18.959 20.012 -11.341 1.00 30.06 518 GLU A O 1
ATOM 4145 N N . LEU A 1 519 ? 17.483 21.662 -11.558 1.00 30.91 519 LEU A N 1
ATOM 4146 C CA . LEU A 1 519 ? 16.313 20.762 -11.608 1.00 30.91 519 LEU A CA 1
ATOM 4147 C C . LEU A 1 519 ? 15.603 20.645 -12.966 1.00 30.91 519 LEU A C 1
ATOM 4149 O O . LEU A 1 519 ? 14.464 20.181 -13.018 1.00 30.91 519 LEU A O 1
ATOM 4153 N N . SER A 1 520 ? 16.252 21.010 -14.076 1.00 31.67 520 SER A N 1
ATOM 4154 C CA . SER A 1 520 ? 15.705 20.697 -15.415 1.00 31.67 520 SER A CA 1
ATOM 4155 C C . SER A 1 520 ? 16.686 20.085 -16.417 1.00 31.67 520 SER A C 1
ATOM 4157 O O . SER A 1 520 ? 16.263 19.688 -17.498 1.00 31.67 520 SER A O 1
ATOM 4159 N N . GLY A 1 521 ? 17.954 19.907 -16.043 1.00 35.34 521 GLY A N 1
ATOM 4160 C CA . GLY A 1 521 ? 18.867 19.008 -16.746 1.00 35.34 521 GLY A CA 1
ATOM 4161 C C . GLY A 1 521 ? 19.029 17.695 -15.973 1.00 35.34 521 GLY A C 1
ATOM 4162 O O . GLY A 1 521 ? 18.917 17.707 -14.745 1.00 35.34 521 GLY A O 1
ATOM 4163 N N . PRO A 1 522 ? 19.303 16.562 -16.643 1.00 45.00 522 PRO A N 1
ATOM 4164 C CA . PRO A 1 522 ? 19.814 15.388 -15.950 1.00 45.00 522 PRO A CA 1
ATOM 4165 C C . PRO A 1 522 ? 21.076 15.788 -15.170 1.00 45.00 522 PRO A C 1
ATOM 4167 O O . PRO A 1 522 ? 22.034 16.304 -15.744 1.00 45.00 522 PRO A O 1
ATOM 4170 N N . VAL A 1 523 ? 21.052 15.626 -13.846 1.00 59.88 523 VAL A N 1
ATOM 4171 C CA . VAL A 1 523 ? 22.207 15.895 -12.980 1.00 59.88 523 VAL A CA 1
ATOM 4172 C C . VAL A 1 523 ? 23.191 14.757 -13.190 1.00 59.88 523 VAL A C 1
ATOM 4174 O O . VAL A 1 523 ? 22.794 13.606 -13.067 1.00 59.88 523 VAL A O 1
ATOM 4177 N N . PHE A 1 524 ? 24.456 15.034 -13.502 1.00 73.69 524 PHE A N 1
ATOM 4178 C CA . PHE A 1 524 ? 25.458 13.983 -13.694 1.00 73.69 524 PHE A CA 1
ATOM 4179 C C . PHE A 1 524 ? 26.482 13.974 -12.566 1.00 73.69 524 PHE A C 1
ATOM 4181 O O . PHE A 1 524 ? 26.926 15.017 -12.092 1.00 73.69 524 PHE A O 1
ATOM 4188 N N . LEU A 1 525 ? 26.853 12.774 -12.129 1.00 79.94 525 LEU A N 1
ATOM 4189 C CA . LEU A 1 525 ? 27.799 12.565 -11.038 1.00 79.94 525 LEU A CA 1
ATOM 4190 C C . LEU A 1 525 ? 29.260 12.733 -11.488 1.00 79.94 525 LEU A C 1
ATOM 4192 O O . LEU A 1 525 ? 30.148 12.932 -10.661 1.00 79.94 525 LEU A O 1
ATOM 4196 N N . ASP A 1 526 ? 29.521 12.619 -12.786 1.00 77.38 526 ASP A N 1
ATOM 4197 C CA . ASP A 1 526 ? 30.843 12.666 -13.399 1.00 77.38 526 ASP A CA 1
ATOM 4198 C C . ASP A 1 526 ? 30.987 13.815 -14.405 1.00 77.38 526 ASP A C 1
ATOM 4200 O O . ASP A 1 526 ? 30.027 14.242 -15.047 1.00 77.38 526 ASP A O 1
ATOM 4204 N N . LYS A 1 527 ? 32.232 14.274 -14.595 1.00 73.31 527 LYS A N 1
ATOM 4205 C CA . LYS A 1 527 ? 32.574 15.358 -15.536 1.00 73.31 527 LYS A CA 1
ATOM 4206 C C . LYS A 1 527 ? 32.263 15.009 -16.998 1.00 73.31 527 LYS A C 1
ATOM 4208 O O . LYS A 1 527 ? 32.089 15.917 -17.803 1.00 73.31 527 LYS A O 1
ATOM 4213 N N . SER A 1 528 ? 32.201 13.720 -17.332 1.00 73.00 528 SER A N 1
ATOM 4214 C CA . SER A 1 528 ? 31.947 13.222 -18.689 1.00 73.00 528 SER A CA 1
ATOM 4215 C C . SER A 1 528 ? 30.457 13.004 -18.983 1.00 73.00 528 SER A C 1
ATOM 4217 O O . SER A 1 528 ? 30.116 12.544 -20.072 1.00 73.00 528 SER A O 1
ATOM 4219 N N . ALA A 1 529 ? 29.568 13.351 -18.043 1.00 79.25 529 ALA A N 1
ATOM 4220 C CA . ALA A 1 529 ? 28.116 13.231 -18.165 1.00 79.25 529 ALA A CA 1
ATOM 4221 C C . ALA A 1 529 ? 27.631 11.818 -18.559 1.00 79.25 529 ALA A C 1
ATOM 4223 O O . ALA A 1 529 ? 26.723 11.655 -19.388 1.00 79.25 529 ALA A O 1
ATOM 4224 N N . LEU A 1 530 ? 28.251 10.790 -17.970 1.00 82.25 530 LEU A N 1
ATOM 4225 C CA . LEU A 1 530 ? 27.948 9.378 -18.209 1.00 82.25 530 LEU A CA 1
ATOM 4226 C C . LEU A 1 530 ? 27.022 8.780 -17.142 1.00 82.25 530 LEU A C 1
ATOM 4228 O O . LEU A 1 530 ? 26.263 7.868 -17.449 1.00 82.25 530 LEU A O 1
ATOM 4232 N N . ILE A 1 531 ? 27.064 9.257 -15.900 1.00 82.31 531 ILE A N 1
ATOM 4233 C CA . ILE A 1 531 ? 26.297 8.762 -14.751 1.00 82.31 531 ILE A CA 1
ATOM 4234 C C . ILE A 1 531 ? 25.277 9.816 -14.351 1.00 82.31 531 ILE A C 1
ATOM 4236 O O . ILE A 1 531 ? 25.594 10.778 -13.659 1.00 82.31 531 ILE A O 1
ATOM 4240 N N . GLU A 1 532 ? 24.034 9.611 -14.751 1.00 81.62 532 GLU A N 1
ATOM 4241 C CA . GLU A 1 532 ? 22.910 10.446 -14.357 1.00 81.62 532 GLU A CA 1
ATOM 4242 C C . GLU A 1 532 ? 22.462 10.117 -12.926 1.00 81.62 532 GLU A C 1
ATOM 4244 O O . GLU A 1 532 ? 22.315 8.956 -12.540 1.00 81.62 532 GLU A O 1
ATOM 4249 N N . VAL A 1 533 ? 22.219 11.148 -12.131 1.00 74.06 533 VAL A N 1
ATOM 4250 C CA . VAL A 1 533 ? 21.650 11.101 -10.792 1.00 74.06 533 VAL A CA 1
ATOM 4251 C C . VAL A 1 533 ? 20.154 11.351 -10.920 1.00 74.06 533 VAL A C 1
ATOM 4253 O O . VAL A 1 533 ? 19.701 12.451 -11.224 1.00 74.06 533 VAL A O 1
ATOM 4256 N N . SER A 1 534 ? 19.375 10.312 -10.651 1.00 64.50 534 SER A N 1
ATOM 4257 C CA . SER A 1 534 ? 17.926 10.395 -10.497 1.00 64.50 534 SER A CA 1
ATOM 4258 C C . SER A 1 534 ? 17.545 10.107 -9.045 1.00 64.50 534 SER A C 1
ATOM 4260 O O . SER A 1 534 ? 18.363 9.651 -8.247 1.00 64.50 534 SER A O 1
ATOM 4262 N N . TYR A 1 535 ? 16.296 10.358 -8.662 1.00 49.09 535 TYR A N 1
ATOM 4263 C CA . TYR A 1 535 ? 15.828 10.112 -7.298 1.00 49.09 535 TYR A CA 1
ATOM 4264 C C . TYR A 1 535 ? 14.640 9.152 -7.315 1.00 49.09 535 TYR A C 1
ATOM 4266 O O . TYR A 1 535 ? 13.653 9.362 -8.016 1.00 49.09 535 TYR A O 1
ATOM 4274 N N . SER A 1 536 ? 14.715 8.085 -6.517 1.00 38.41 536 SER A N 1
ATOM 4275 C CA . SER A 1 536 ? 13.581 7.177 -6.306 1.00 38.41 536 SER A CA 1
ATOM 4276 C C . SER A 1 536 ? 12.433 7.873 -5.568 1.00 38.41 536 SER A C 1
ATOM 4278 O O . SER A 1 536 ? 12.650 8.788 -4.776 1.00 38.41 536 SER A O 1
ATOM 4280 N N . ASP A 1 537 ? 11.212 7.341 -5.696 1.00 29.84 537 ASP A N 1
ATOM 4281 C CA . ASP A 1 537 ? 10.017 7.790 -4.951 1.00 29.84 537 ASP A CA 1
ATOM 4282 C C . ASP A 1 537 ? 10.177 7.795 -3.412 1.00 29.84 537 ASP A C 1
ATOM 4284 O O . ASP A 1 537 ? 9.342 8.347 -2.695 1.00 29.84 537 ASP A O 1
ATOM 4288 N N . ALA A 1 538 ? 11.221 7.145 -2.884 1.00 31.34 538 ALA A N 1
ATOM 4289 C CA . ALA A 1 538 ? 11.568 7.111 -1.463 1.00 31.34 538 ALA A CA 1
ATOM 4290 C C . ALA A 1 538 ? 12.654 8.136 -1.067 1.00 31.34 538 ALA A C 1
ATOM 4292 O O . ALA A 1 538 ? 13.111 8.113 0.076 1.00 31.34 538 ALA A O 1
ATOM 4293 N N . GLY A 1 539 ? 13.083 8.999 -1.994 1.00 34.25 539 GLY A N 1
ATOM 4294 C CA . GLY A 1 539 ? 14.128 10.004 -1.787 1.00 34.25 539 GLY A CA 1
ATOM 4295 C C . GLY A 1 539 ? 15.549 9.439 -1.742 1.00 34.25 539 GLY A C 1
ATOM 4296 O O . GLY A 1 539 ? 16.449 10.115 -1.260 1.00 34.25 539 GLY A O 1
ATOM 4297 N N . LYS A 1 540 ? 15.765 8.196 -2.196 1.00 43.22 540 LYS A N 1
ATOM 4298 C CA . LYS A 1 540 ? 17.121 7.655 -2.381 1.00 43.22 540 LYS A CA 1
ATOM 4299 C C . LYS A 1 540 ? 17.620 7.985 -3.776 1.00 43.22 540 LYS A C 1
ATOM 4301 O O . LYS A 1 540 ? 16.884 7.724 -4.728 1.00 43.22 540 LYS A O 1
ATOM 4306 N N . GLU A 1 541 ? 18.849 8.478 -3.864 1.00 60.88 541 GLU A N 1
ATOM 4307 C CA . GLU A 1 541 ? 19.586 8.627 -5.119 1.00 60.88 541 GLU A CA 1
ATOM 4308 C C . GLU A 1 541 ? 19.644 7.283 -5.855 1.00 60.88 541 GLU A C 1
ATOM 4310 O O . GLU A 1 541 ? 19.972 6.239 -5.282 1.00 60.88 541 GLU A O 1
ATOM 4315 N N . VAL A 1 542 ? 19.252 7.317 -7.121 1.00 70.56 542 VAL A N 1
ATOM 4316 C CA . VAL A 1 542 ? 19.312 6.225 -8.083 1.00 70.56 542 VAL A CA 1
ATOM 4317 C C . VAL A 1 542 ? 20.203 6.705 -9.209 1.00 70.56 542 VAL A C 1
ATOM 4319 O O . VAL A 1 542 ? 19.854 7.614 -9.956 1.00 70.56 542 VAL A O 1
ATOM 4322 N N . LEU A 1 543 ? 21.370 6.093 -9.313 1.00 80.56 543 LEU A N 1
ATOM 4323 C CA . LEU A 1 543 ? 22.336 6.443 -10.338 1.00 80.56 543 LEU A CA 1
ATOM 4324 C C . LEU A 1 543 ? 22.087 5.585 -11.576 1.00 80.56 543 LEU A C 1
ATOM 4326 O O . LEU A 1 543 ? 21.901 4.375 -11.440 1.00 80.56 543 LEU A O 1
ATOM 4330 N N . THR A 1 544 ? 22.106 6.191 -12.756 1.00 83.81 544 THR A N 1
ATOM 4331 C CA . THR A 1 544 ? 21.911 5.518 -14.041 1.00 83.81 544 THR A CA 1
ATOM 4332 C C . THR A 1 544 ? 23.068 5.856 -14.970 1.00 83.81 544 THR A C 1
ATOM 4334 O O . THR A 1 544 ? 23.255 7.006 -15.344 1.00 83.81 544 THR A O 1
ATOM 4337 N N . LEU A 1 545 ? 23.849 4.855 -15.364 1.00 85.69 545 LEU A N 1
ATOM 4338 C CA . LEU A 1 545 ? 24.928 5.013 -16.335 1.00 85.69 545 LEU A CA 1
ATOM 4339 C C . LEU A 1 545 ? 24.363 4.920 -17.755 1.00 85.69 545 LEU A C 1
ATOM 4341 O O . LEU A 1 545 ? 23.694 3.939 -18.074 1.00 85.69 545 LEU A O 1
ATOM 4345 N N . HIS A 1 546 ? 24.657 5.911 -18.591 1.00 83.94 546 HIS A N 1
ATOM 4346 C CA . HIS A 1 546 ? 24.309 5.975 -20.013 1.00 83.94 546 HIS A CA 1
ATOM 4347 C C . HIS A 1 546 ? 25.309 5.130 -20.806 1.00 83.94 546 HIS A C 1
ATOM 4349 O O . HIS A 1 546 ? 26.451 5.539 -21.036 1.00 83.94 546 HIS A O 1
ATOM 4355 N N . TYR A 1 547 ? 24.912 3.904 -21.147 1.00 83.62 547 TYR A N 1
ATOM 4356 C CA . TYR A 1 547 ? 25.825 2.914 -21.719 1.00 83.62 547 TYR A CA 1
ATOM 4357 C C . TYR A 1 547 ? 26.271 3.261 -23.145 1.00 83.62 547 TYR A C 1
ATOM 4359 O O . TYR A 1 547 ? 27.447 3.122 -23.473 1.00 83.62 547 TYR A O 1
ATOM 4367 N N . ASP A 1 548 ? 25.359 3.781 -23.961 1.00 76.06 548 ASP A N 1
ATOM 4368 C CA . ASP A 1 548 ? 25.619 4.329 -25.294 1.00 76.06 548 ASP A CA 1
ATOM 4369 C C . ASP A 1 548 ? 26.751 5.372 -25.307 1.00 76.06 548 ASP A C 1
ATOM 4371 O O . ASP A 1 548 ? 27.676 5.295 -26.119 1.00 76.06 548 ASP A O 1
ATOM 4375 N N . LYS A 1 549 ? 26.725 6.327 -24.371 1.00 81.31 549 LYS A N 1
ATOM 4376 C CA . LYS A 1 549 ? 27.755 7.368 -24.250 1.00 81.31 549 LYS A CA 1
ATOM 4377 C C . LYS A 1 549 ? 29.083 6.811 -23.759 1.00 81.31 549 LYS A C 1
ATOM 4379 O O . LYS A 1 549 ? 30.137 7.241 -24.225 1.00 81.31 549 LYS A O 1
ATOM 4384 N N . LEU A 1 550 ? 29.042 5.848 -22.837 1.00 85.25 550 LEU A N 1
ATOM 4385 C CA . LEU A 1 550 ? 30.246 5.190 -22.346 1.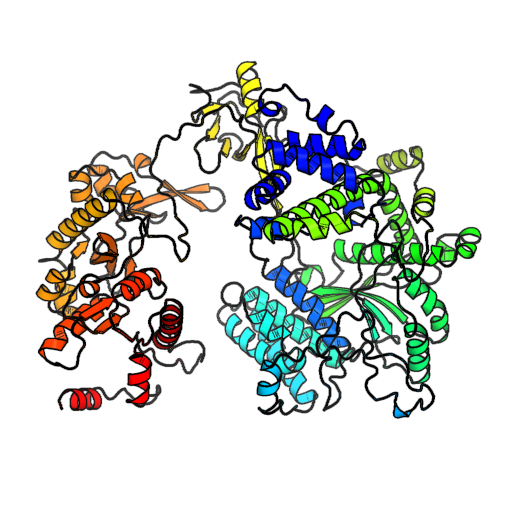00 85.25 550 LEU A CA 1
ATOM 4386 C C . LEU A 1 550 ? 30.986 4.477 -23.485 1.00 85.25 550 LEU A C 1
ATOM 4388 O O . LEU A 1 550 ? 32.209 4.563 -23.542 1.00 85.25 550 LEU A O 1
ATOM 4392 N N . LEU A 1 551 ? 30.272 3.791 -24.382 1.00 78.94 551 LEU A N 1
ATOM 4393 C CA . LEU A 1 551 ? 30.896 3.102 -25.515 1.00 78.94 551 LEU A CA 1
ATOM 4394 C C . LEU A 1 551 ? 31.648 4.076 -26.419 1.00 78.94 551 LEU A C 1
ATOM 4396 O O . LEU A 1 551 ? 32.821 3.847 -26.702 1.00 78.94 551 LEU A O 1
ATOM 4400 N N . ARG A 1 552 ? 31.034 5.217 -26.750 1.00 78.56 552 ARG A N 1
ATOM 4401 C CA . ARG A 1 552 ? 31.696 6.284 -27.518 1.00 78.56 552 ARG A CA 1
ATOM 4402 C C . ARG A 1 552 ? 32.940 6.822 -26.809 1.00 78.56 552 ARG A C 1
ATOM 4404 O O . ARG A 1 552 ? 33.959 7.034 -27.453 1.00 78.56 552 ARG A O 1
ATOM 4411 N N . ALA A 1 553 ? 32.883 7.004 -25.488 1.00 79.81 553 ALA A N 1
ATOM 4412 C CA . ALA A 1 553 ? 34.024 7.474 -24.696 1.00 79.81 553 ALA A CA 1
ATOM 4413 C C . ALA A 1 553 ? 35.155 6.429 -24.594 1.00 79.81 553 ALA A C 1
ATOM 4415 O O . ALA A 1 553 ? 36.331 6.780 -24.516 1.00 79.81 553 ALA A O 1
ATOM 4416 N N . VAL A 1 554 ? 34.821 5.137 -24.605 1.00 79.44 554 VAL A N 1
ATOM 4417 C CA . VAL A 1 554 ? 35.803 4.044 -24.666 1.00 79.44 554 VAL A CA 1
ATOM 4418 C C . VAL A 1 554 ? 36.440 3.963 -26.056 1.00 79.44 554 VAL A C 1
ATOM 4420 O O . VAL A 1 554 ? 37.658 3.828 -26.150 1.00 79.44 554 VAL A O 1
ATOM 4423 N N . GLU A 1 555 ? 35.652 4.090 -27.126 1.00 77.00 555 GLU A N 1
ATOM 4424 C CA . GLU A 1 555 ? 36.130 4.100 -28.517 1.00 77.00 555 GLU A CA 1
ATOM 4425 C C . GLU A 1 555 ? 37.013 5.313 -28.824 1.00 77.00 555 GLU A C 1
ATOM 4427 O O . GLU A 1 555 ? 38.046 5.173 -29.478 1.00 77.00 555 GLU A O 1
ATOM 4432 N N . ALA A 1 556 ? 36.658 6.486 -28.293 1.00 75.88 556 ALA A N 1
ATOM 4433 C CA . ALA A 1 556 ? 37.467 7.701 -28.369 1.00 75.88 556 ALA A CA 1
ATOM 4434 C C . ALA A 1 556 ? 38.757 7.628 -27.523 1.00 75.88 556 ALA A C 1
ATOM 4436 O O . ALA A 1 556 ? 39.655 8.450 -27.691 1.00 75.88 556 ALA A O 1
ATOM 4437 N N . GLY A 1 557 ? 38.879 6.632 -26.634 1.00 72.31 557 GLY A N 1
ATOM 4438 C CA . GLY A 1 557 ? 40.036 6.439 -25.756 1.00 72.31 557 GLY A CA 1
ATOM 4439 C C . GLY A 1 557 ? 40.034 7.302 -24.490 1.00 72.31 557 GLY A C 1
ATOM 4440 O O . GLY A 1 557 ? 41.004 7.268 -23.727 1.00 72.31 557 GLY A O 1
ATOM 4441 N N . ASP A 1 558 ? 38.948 8.028 -24.231 1.00 76.56 558 ASP A N 1
ATOM 4442 C CA . ASP A 1 558 ? 38.782 8.911 -23.072 1.00 76.56 558 ASP A CA 1
ATOM 4443 C C . ASP A 1 558 ? 38.612 8.127 -21.761 1.00 76.56 558 ASP A C 1
ATOM 4445 O O . ASP A 1 558 ? 38.960 8.607 -20.679 1.00 76.56 558 ASP A O 1
ATOM 4449 N N . VAL A 1 559 ? 38.122 6.884 -21.844 1.00 78.75 559 VAL A N 1
ATOM 4450 C CA . VAL A 1 559 ? 37.940 5.980 -20.701 1.00 78.75 559 VAL A CA 1
ATOM 4451 C C . VAL A 1 559 ? 38.796 4.728 -20.872 1.00 78.75 559 VAL A C 1
ATOM 4453 O O . VAL A 1 559 ? 38.634 3.956 -21.816 1.00 78.75 559 VAL A O 1
ATOM 4456 N N . LYS A 1 560 ? 39.694 4.470 -19.913 1.00 79.31 560 LYS A N 1
ATOM 4457 C CA . LYS A 1 560 ? 40.564 3.286 -19.947 1.00 79.31 560 LYS A CA 1
ATOM 4458 C C . LYS A 1 560 ? 39.820 2.048 -19.470 1.00 79.31 560 LYS A C 1
ATOM 4460 O O . LYS A 1 560 ? 39.166 2.079 -18.429 1.00 79.31 560 LYS A O 1
ATOM 4465 N N . THR A 1 561 ? 39.992 0.931 -20.169 1.00 75.50 561 THR A N 1
ATOM 4466 C CA . THR A 1 561 ? 39.324 -0.338 -19.854 1.00 75.50 561 THR A CA 1
ATOM 4467 C C . THR A 1 561 ? 40.313 -1.427 -19.426 1.00 75.50 561 THR A C 1
ATOM 4469 O O . THR A 1 561 ? 41.516 -1.354 -19.687 1.00 75.50 561 THR A O 1
ATOM 4472 N N . LYS A 1 562 ? 39.813 -2.455 -18.732 1.00 66.62 562 LYS A N 1
ATOM 4473 C CA . LYS A 1 562 ? 40.535 -3.688 -18.392 1.00 66.62 562 LYS A CA 1
ATOM 4474 C C . LYS A 1 562 ? 39.608 -4.882 -18.609 1.00 66.62 562 LYS A C 1
ATOM 4476 O O . LYS A 1 562 ? 38.493 -4.899 -18.089 1.00 66.62 562 LYS A O 1
ATOM 4481 N N . ASN A 1 563 ? 40.098 -5.889 -19.335 1.00 55.59 563 ASN A N 1
ATOM 4482 C CA . ASN A 1 563 ? 39.338 -7.071 -19.769 1.00 55.59 563 ASN A CA 1
ATOM 4483 C C . ASN A 1 563 ? 38.145 -6.740 -20.693 1.00 55.59 563 ASN A C 1
ATOM 4485 O O . ASN A 1 563 ? 37.121 -7.420 -20.650 1.00 55.59 563 ASN A O 1
ATOM 4489 N N . PHE A 1 564 ? 38.261 -5.690 -21.512 1.00 61.66 564 PHE A N 1
ATOM 4490 C CA . PHE A 1 564 ? 37.272 -5.385 -22.546 1.00 61.66 564 PHE A CA 1
ATOM 4491 C C . PHE A 1 564 ? 37.461 -6.348 -23.725 1.00 61.66 564 PHE A C 1
ATOM 4493 O O . PHE A 1 564 ? 38.496 -6.328 -24.389 1.00 61.66 564 PHE A O 1
ATOM 4500 N N . HIS A 1 565 ? 36.487 -7.233 -23.937 1.00 55.78 565 HIS A N 1
ATOM 4501 C CA . HIS A 1 565 ? 36.533 -8.295 -24.952 1.00 55.78 565 HIS A CA 1
ATOM 4502 C C . HIS A 1 565 ? 35.320 -8.264 -25.902 1.00 55.78 565 HIS A C 1
ATOM 4504 O O . HIS A 1 565 ? 35.070 -9.255 -26.582 1.00 55.78 565 HIS A O 1
ATOM 4510 N N . GLY A 1 566 ? 34.563 -7.162 -25.914 1.00 55.81 566 GLY A N 1
ATOM 4511 C CA . GLY A 1 566 ? 33.288 -7.021 -26.627 1.00 55.81 566 GLY A CA 1
ATOM 4512 C C . GLY A 1 566 ? 32.215 -6.326 -25.777 1.00 55.81 566 GLY A C 1
ATOM 4513 O O . GLY A 1 566 ? 32.366 -6.201 -24.560 1.00 55.81 566 GLY A O 1
ATOM 4514 N N . VAL A 1 567 ? 31.142 -5.871 -26.433 1.00 55.78 567 VAL A N 1
ATOM 4515 C CA . VAL A 1 567 ? 29.991 -5.128 -25.863 1.00 55.78 567 VAL A CA 1
ATOM 4516 C C . VAL A 1 567 ? 29.027 -5.993 -25.030 1.00 55.78 567 VAL A C 1
ATOM 4518 O O . VAL A 1 567 ? 28.110 -5.477 -24.400 1.00 55.78 567 VAL A O 1
ATOM 4521 N N . ASP A 1 568 ? 29.240 -7.308 -24.989 1.00 52.47 568 ASP A N 1
ATOM 4522 C CA . ASP A 1 568 ? 28.310 -8.317 -24.467 1.00 52.47 568 ASP A CA 1
ATOM 4523 C C . ASP A 1 568 ? 28.757 -8.962 -23.136 1.00 52.47 568 ASP A C 1
ATOM 4525 O O . ASP A 1 568 ? 28.122 -9.898 -22.644 1.00 52.47 568 ASP A O 1
ATOM 4529 N N . ARG A 1 569 ? 29.862 -8.499 -22.532 1.00 60.56 569 ARG A N 1
ATOM 4530 C CA . ARG A 1 569 ? 30.454 -9.094 -21.315 1.00 60.56 569 ARG A CA 1
ATOM 4531 C C . ARG A 1 569 ? 30.684 -8.073 -20.213 1.00 60.56 569 ARG A C 1
ATOM 4533 O O . ARG A 1 569 ? 30.776 -6.882 -20.458 1.00 60.56 569 ARG A O 1
ATOM 4540 N N . ASN A 1 570 ? 30.838 -8.551 -18.980 1.00 70.81 570 ASN A N 1
ATOM 4541 C CA . ASN A 1 570 ? 31.191 -7.697 -17.848 1.00 70.81 570 ASN A CA 1
ATOM 4542 C C . ASN A 1 570 ? 32.675 -7.303 -17.917 1.00 70.81 570 ASN A C 1
ATOM 4544 O O . ASN A 1 570 ? 33.533 -8.170 -18.093 1.00 70.81 570 ASN A O 1
ATOM 4548 N N . PHE A 1 571 ? 32.993 -6.027 -17.710 1.00 77.81 571 PHE A N 1
ATOM 4549 C CA . PHE A 1 571 ? 34.371 -5.522 -17.734 1.00 77.81 571 PHE A CA 1
ATOM 4550 C C . PHE A 1 571 ? 34.580 -4.383 -16.733 1.00 77.81 571 PHE A C 1
ATOM 4552 O O . PHE A 1 571 ? 33.636 -3.902 -16.100 1.00 77.81 571 PHE A O 1
ATOM 4559 N N . PHE A 1 572 ? 35.842 -3.987 -16.559 1.00 81.88 572 PHE A N 1
ATOM 4560 C CA . PHE A 1 572 ? 36.227 -2.859 -15.716 1.00 81.88 572 PHE A CA 1
ATOM 4561 C C . PHE A 1 572 ? 36.642 -1.659 -16.567 1.00 81.88 572 PHE A C 1
ATOM 4563 O O . PHE A 1 572 ? 37.325 -1.814 -17.581 1.00 81.88 572 PHE A O 1
ATOM 4570 N N . ILE A 1 573 ? 36.300 -0.466 -16.097 1.00 85.19 573 ILE A N 1
ATOM 4571 C CA . ILE A 1 573 ? 36.762 0.826 -16.603 1.00 85.19 573 ILE A CA 1
ATOM 4572 C C . ILE A 1 573 ? 37.433 1.631 -15.481 1.00 85.19 573 ILE A C 1
ATOM 4574 O O . ILE A 1 573 ? 37.314 1.295 -14.296 1.00 85.19 573 ILE A O 1
ATOM 4578 N N . SER A 1 574 ? 38.189 2.669 -15.836 1.00 81.56 574 SER A N 1
ATOM 4579 C CA . SER A 1 574 ? 38.669 3.685 -14.889 1.00 81.56 574 SER A CA 1
ATOM 4580 C C . SER A 1 574 ? 37.499 4.355 -14.168 1.00 81.56 574 SER A C 1
ATOM 4582 O O . SER A 1 574 ? 36.402 4.453 -14.713 1.00 81.56 574 SER A O 1
ATOM 4584 N N . CYS A 1 575 ? 37.716 4.799 -12.929 1.00 82.38 575 CYS A N 1
ATOM 4585 C CA . CYS A 1 575 ? 36.675 5.511 -12.195 1.00 82.38 575 CYS A CA 1
ATOM 4586 C C . CYS A 1 575 ? 36.221 6.753 -12.976 1.00 82.38 575 CYS A C 1
ATOM 4588 O O . CYS A 1 575 ? 37.053 7.517 -13.453 1.00 82.38 575 CYS A O 1
ATOM 4590 N N . LEU A 1 576 ? 34.906 6.944 -13.100 1.00 81.75 576 LEU A N 1
ATOM 4591 C CA . LEU A 1 576 ? 34.329 8.093 -13.805 1.00 81.75 576 LEU A CA 1
ATOM 4592 C C . LEU A 1 576 ? 34.182 9.328 -12.898 1.00 81.75 576 LEU A C 1
ATOM 4594 O O . LEU A 1 576 ? 34.085 10.446 -13.383 1.00 81.75 576 LEU A O 1
ATOM 4598 N N . VAL A 1 577 ? 34.189 9.139 -11.575 1.00 80.62 577 VAL A N 1
ATOM 4599 C CA . VAL A 1 577 ? 33.902 10.200 -10.589 1.00 80.62 577 VAL A CA 1
ATOM 4600 C C . VAL A 1 577 ? 35.176 10.781 -9.968 1.00 80.62 577 VAL A C 1
ATOM 4602 O O . VAL A 1 577 ? 35.220 11.955 -9.613 1.00 80.62 577 VAL A O 1
ATOM 4605 N N . THR A 1 578 ? 36.229 9.974 -9.832 1.00 77.56 578 THR A N 1
ATOM 4606 C CA . THR A 1 578 ? 37.514 10.380 -9.245 1.00 77.56 578 THR A CA 1
ATOM 4607 C C . THR A 1 578 ? 38.644 10.184 -10.250 1.00 77.56 578 THR A C 1
ATOM 4609 O O . THR A 1 578 ? 38.579 9.291 -11.089 1.00 77.56 578 THR A O 1
ATOM 4612 N N . GLU A 1 579 ? 39.714 10.978 -10.147 1.00 67.25 579 GLU A N 1
ATOM 4613 C CA . GLU A 1 579 ? 40.864 10.950 -11.075 1.00 67.25 579 GLU A CA 1
ATOM 4614 C C . GLU A 1 579 ? 41.814 9.747 -10.847 1.00 67.25 579 GLU A C 1
ATOM 4616 O O . GLU A 1 579 ? 43.036 9.839 -10.988 1.00 67.25 579 GLU A O 1
ATOM 4621 N N . GLU A 1 580 ? 41.268 8.582 -10.489 1.00 63.09 580 GLU A N 1
ATOM 4622 C CA . GLU A 1 580 ? 42.029 7.341 -10.345 1.00 63.09 580 GLU A CA 1
ATOM 4623 C C . GLU A 1 580 ? 42.288 6.679 -11.703 1.00 63.09 580 GLU A C 1
ATOM 4625 O O . GLU A 1 580 ? 41.373 6.277 -12.423 1.00 63.09 580 GLU A O 1
ATOM 4630 N N . LYS A 1 581 ? 43.571 6.491 -12.033 1.00 56.91 581 LYS A N 1
ATOM 4631 C CA . LYS A 1 581 ? 44.004 5.917 -13.319 1.00 56.91 581 LYS A CA 1
ATOM 4632 C C . LYS A 1 581 ? 43.818 4.396 -13.427 1.00 56.91 581 LYS A C 1
ATOM 4634 O O . LYS A 1 581 ? 43.899 3.859 -14.531 1.00 56.91 581 LYS A O 1
ATOM 4639 N N . THR A 1 582 ? 43.605 3.695 -12.313 1.00 66.31 582 THR A N 1
ATOM 4640 C CA . THR A 1 582 ? 43.487 2.228 -12.279 1.00 66.31 582 THR A CA 1
ATOM 4641 C C . THR A 1 582 ? 42.025 1.800 -12.475 1.00 66.31 582 THR A C 1
ATOM 4643 O O . THR A 1 582 ? 41.169 2.285 -11.738 1.00 66.31 582 THR A O 1
ATOM 4646 N N . PRO A 1 583 ? 41.708 0.879 -13.411 1.00 70.25 583 PRO A N 1
ATOM 4647 C CA . PRO A 1 583 ? 40.338 0.412 -13.636 1.00 70.25 583 PRO A CA 1
ATOM 4648 C C . PRO A 1 583 ? 39.718 -0.259 -12.402 1.00 70.25 583 PRO A C 1
ATOM 4650 O O . PRO A 1 583 ? 40.061 -1.392 -12.062 1.00 70.25 583 PRO A O 1
ATOM 4653 N N . SER A 1 584 ? 38.812 0.456 -11.733 1.00 74.56 584 SER A N 1
ATOM 4654 C CA . SER A 1 584 ? 38.129 0.061 -10.491 1.00 74.56 584 SER A CA 1
ATOM 4655 C C . SER A 1 584 ? 36.599 0.097 -10.616 1.00 74.56 584 SER A C 1
ATOM 4657 O O . SER A 1 584 ? 35.885 -0.228 -9.667 1.00 74.56 584 SER A O 1
ATOM 4659 N N . PHE A 1 585 ? 36.078 0.469 -11.786 1.00 78.81 585 PHE A N 1
ATOM 4660 C CA . PHE A 1 585 ? 34.660 0.675 -12.059 1.00 78.81 585 PHE A CA 1
ATOM 4661 C C . PHE A 1 585 ? 34.099 -0.487 -12.882 1.00 78.81 585 PHE A C 1
ATOM 4663 O O . PHE A 1 585 ? 34.435 -0.653 -14.047 1.00 78.81 585 PHE A O 1
ATOM 4670 N N . TYR A 1 586 ? 33.278 -1.330 -12.262 1.00 83.81 586 TYR A N 1
ATOM 4671 C CA . TYR A 1 586 ? 32.767 -2.571 -12.840 1.00 83.81 586 TYR A CA 1
ATOM 4672 C C . TYR A 1 586 ? 31.388 -2.398 -13.468 1.00 83.81 586 TYR A C 1
ATOM 4674 O O . TYR A 1 586 ? 30.498 -1.804 -12.855 1.00 83.81 586 TYR A O 1
ATOM 4682 N N . LEU A 1 587 ? 31.203 -2.986 -14.649 1.00 81.88 587 LEU A N 1
ATOM 4683 C CA . LEU A 1 587 ? 29.947 -2.997 -15.396 1.00 81.88 587 LEU A CA 1
ATOM 4684 C C . LEU A 1 587 ? 29.409 -4.424 -15.478 1.00 81.88 587 LEU A C 1
ATOM 4686 O O . LEU A 1 587 ? 30.100 -5.320 -15.966 1.00 81.88 587 LEU A O 1
ATOM 4690 N N . ASN A 1 588 ? 28.179 -4.629 -15.005 1.00 78.31 588 ASN A N 1
ATOM 4691 C CA . ASN A 1 588 ? 27.462 -5.893 -15.109 1.00 78.31 588 ASN A CA 1
ATOM 4692 C C . ASN A 1 588 ? 26.310 -5.764 -16.110 1.00 78.31 588 ASN A C 1
ATOM 4694 O O . ASN A 1 588 ? 25.322 -5.079 -15.841 1.00 78.31 588 ASN A O 1
ATOM 4698 N N . LEU A 1 589 ? 26.439 -6.446 -17.246 1.00 71.62 589 LEU A N 1
ATOM 4699 C CA . LEU A 1 589 ? 25.508 -6.348 -18.370 1.00 71.62 589 LEU A CA 1
ATOM 4700 C C . LEU A 1 589 ? 24.505 -7.516 -18.429 1.00 71.62 589 LEU A C 1
ATOM 4702 O O . LEU A 1 589 ? 23.653 -7.537 -19.301 1.00 71.62 589 LEU A O 1
ATOM 4706 N N . GLN A 1 590 ? 24.528 -8.473 -17.495 1.00 60.19 590 GLN A N 1
ATOM 4707 C CA . GLN A 1 590 ? 23.676 -9.674 -17.554 1.00 60.19 590 GLN A CA 1
ATOM 4708 C C . GLN A 1 590 ? 22.155 -9.377 -17.443 1.00 60.19 590 GLN A C 1
ATOM 4710 O O . GLN A 1 590 ? 21.725 -8.488 -16.703 1.00 60.19 590 GLN A O 1
ATOM 4715 N N . LYS A 1 591 ? 21.311 -10.153 -18.151 1.00 47.44 591 LYS A N 1
ATOM 4716 C CA . LYS A 1 591 ? 19.848 -9.935 -18.254 1.00 47.44 591 LYS A CA 1
ATOM 4717 C C . LYS A 1 591 ? 19.140 -10.120 -16.899 1.00 47.44 591 LYS A C 1
ATOM 4719 O O . LYS A 1 591 ? 19.214 -11.181 -16.289 1.00 47.44 591 LYS A O 1
ATOM 4724 N N . GLY A 1 592 ? 18.419 -9.087 -16.452 1.00 48.38 592 GLY A N 1
ATOM 4725 C CA . GLY A 1 592 ? 17.601 -9.100 -15.227 1.00 48.38 592 GLY A CA 1
ATOM 4726 C C . GLY A 1 592 ? 17.539 -7.746 -14.514 1.00 48.38 592 GLY A C 1
ATOM 4727 O O . GLY A 1 592 ? 16.494 -7.401 -13.970 1.00 48.38 592 GLY A O 1
ATOM 4728 N N . ALA A 1 593 ? 18.632 -6.979 -14.572 1.00 60.16 593 ALA A N 1
ATOM 4729 C CA . ALA A 1 593 ? 18.729 -5.535 -14.317 1.00 60.16 593 ALA A CA 1
ATOM 4730 C C . ALA A 1 593 ? 20.215 -5.135 -14.447 1.00 60.16 593 ALA A C 1
ATOM 4732 O O . ALA A 1 593 ? 20.959 -5.343 -13.487 1.00 60.16 593 ALA A O 1
ATOM 4733 N N . PRO A 1 594 ? 20.676 -4.616 -15.598 1.00 73.25 594 PRO A N 1
ATOM 4734 C CA . PRO A 1 594 ? 22.056 -4.162 -15.774 1.00 73.25 594 PRO A CA 1
ATOM 4735 C C . PRO A 1 594 ? 22.451 -3.130 -14.706 1.00 73.25 594 PRO A C 1
ATOM 4737 O O . PRO A 1 594 ? 21.663 -2.240 -14.376 1.00 73.25 594 PRO A O 1
ATOM 4740 N N . TRP A 1 595 ? 23.650 -3.242 -14.133 1.00 81.31 595 TRP A N 1
ATOM 4741 C CA . TRP A 1 595 ? 24.105 -2.371 -13.039 1.00 81.31 595 TRP A CA 1
ATOM 4742 C C . TRP A 1 595 ? 25.616 -2.151 -13.056 1.00 81.31 595 TRP A 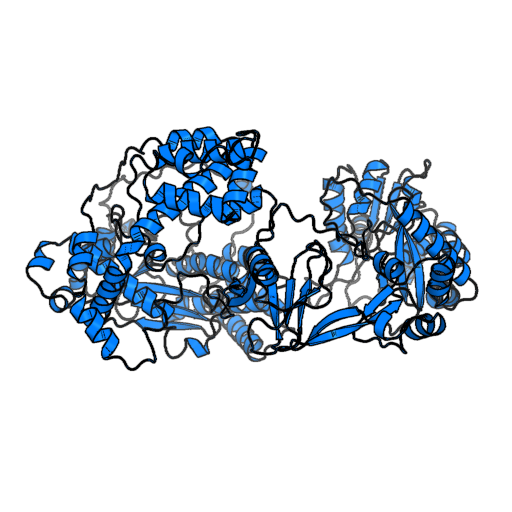C 1
ATOM 4744 O O . TRP A 1 595 ? 26.377 -2.957 -13.586 1.00 81.31 595 TRP A O 1
ATOM 4754 N N . PHE A 1 596 ? 26.062 -1.060 -12.441 1.00 85.50 596 PHE A N 1
ATOM 4755 C CA . PHE A 1 596 ? 27.472 -0.715 -12.312 1.00 85.50 596 PHE A CA 1
ATOM 4756 C C . PHE A 1 596 ? 27.866 -0.463 -10.855 1.00 85.50 596 PHE A C 1
ATOM 4758 O O . PHE A 1 596 ? 27.042 -0.078 -10.020 1.00 85.50 596 PHE A O 1
ATOM 4765 N N . LYS A 1 597 ? 29.144 -0.683 -10.537 1.00 83.44 597 LYS A N 1
ATOM 4766 C CA . LYS A 1 597 ? 29.726 -0.386 -9.223 1.00 83.44 597 LYS A CA 1
ATOM 4767 C C . LYS A 1 597 ? 31.182 0.026 -9.355 1.00 83.44 597 LYS A C 1
ATOM 4769 O O . LYS A 1 597 ? 31.999 -0.741 -9.855 1.00 83.44 597 LYS A O 1
ATOM 4774 N N . CYS A 1 598 ? 31.532 1.186 -8.821 1.00 82.12 598 CYS A N 1
ATOM 4775 C CA . CYS A 1 598 ? 32.916 1.560 -8.602 1.00 82.12 598 CYS A CA 1
ATOM 4776 C C . CYS A 1 598 ? 33.410 1.048 -7.253 1.00 82.12 598 CYS A C 1
ATOM 4778 O O . CYS A 1 598 ? 32.881 1.407 -6.204 1.00 82.12 598 CYS A O 1
ATOM 4780 N N . PHE A 1 599 ? 34.450 0.221 -7.274 1.00 72.75 599 PHE A N 1
ATOM 4781 C CA . PHE A 1 599 ? 35.113 -0.278 -6.074 1.00 72.75 599 PHE A CA 1
ATOM 4782 C C . PHE A 1 599 ? 36.122 0.721 -5.487 1.00 72.75 599 PHE A C 1
ATOM 4784 O O . PHE A 1 599 ? 36.498 0.558 -4.332 1.00 72.75 599 PHE A O 1
ATOM 4791 N N . GLY A 1 600 ? 36.528 1.747 -6.249 1.00 72.75 600 GLY A N 1
ATOM 4792 C CA . GLY A 1 600 ? 37.374 2.844 -5.765 1.00 72.75 600 GLY A CA 1
ATOM 4793 C C . GLY A 1 600 ? 36.579 3.880 -4.967 1.00 72.75 600 GLY A C 1
ATOM 4794 O O . GLY A 1 600 ? 36.778 4.031 -3.766 1.00 72.75 600 GLY A O 1
ATOM 4795 N N . CYS A 1 601 ? 35.620 4.557 -5.610 1.00 71.62 601 CYS A N 1
ATOM 4796 C CA . CYS A 1 601 ? 34.830 5.623 -4.975 1.00 71.62 601 CYS A CA 1
ATOM 4797 C C . CYS A 1 601 ? 33.499 5.156 -4.349 1.00 71.62 601 CYS A C 1
ATOM 4799 O O . CYS A 1 601 ? 32.812 5.947 -3.709 1.00 71.62 601 CYS A O 1
ATOM 4801 N N . GLY A 1 602 ? 33.115 3.884 -4.518 1.00 63.03 602 GLY A N 1
ATOM 4802 C CA . GLY A 1 602 ? 31.926 3.288 -3.888 1.00 63.03 602 GLY A CA 1
ATOM 4803 C C . GLY A 1 602 ? 30.591 3.547 -4.598 1.00 63.03 602 GLY A C 1
ATOM 4804 O O . GLY A 1 602 ? 29.555 3.057 -4.145 1.00 63.03 602 GLY A O 1
ATOM 4805 N N . VAL A 1 603 ? 30.601 4.287 -5.708 1.00 78.88 603 VAL A N 1
ATOM 4806 C CA . VAL A 1 603 ? 29.406 4.662 -6.478 1.00 78.88 603 VAL A CA 1
ATOM 4807 C C . VAL A 1 603 ? 28.747 3.428 -7.108 1.00 78.88 603 VAL A C 1
ATOM 4809 O O . VAL A 1 603 ? 29.430 2.577 -7.672 1.00 78.88 603 VAL A O 1
ATOM 4812 N N . PHE A 1 604 ? 27.419 3.319 -7.021 1.00 80.06 604 PHE A N 1
ATOM 4813 C CA . PHE A 1 604 ? 26.644 2.168 -7.499 1.00 80.06 604 PHE A CA 1
ATOM 4814 C C . PHE A 1 604 ? 25.321 2.609 -8.129 1.00 80.06 604 PHE A C 1
ATOM 4816 O O . PHE A 1 604 ? 24.607 3.423 -7.544 1.00 80.06 604 PHE A O 1
ATOM 4823 N N . GLY A 1 605 ? 24.958 2.018 -9.266 1.00 81.69 605 GLY A N 1
ATOM 4824 C CA . GLY A 1 605 ? 23.739 2.374 -9.987 1.00 81.69 605 GLY A CA 1
ATOM 4825 C C . GLY A 1 605 ? 23.305 1.348 -11.028 1.00 81.69 605 GLY A C 1
ATOM 4826 O O . GLY A 1 605 ? 23.931 0.303 -11.188 1.00 81.69 605 GLY A O 1
ATOM 4827 N N . ALA A 1 606 ? 22.212 1.638 -11.723 1.00 81.88 606 ALA A N 1
ATOM 4828 C CA . ALA A 1 606 ? 21.729 0.869 -12.863 1.00 81.88 606 ALA A CA 1
ATOM 4829 C C . ALA A 1 606 ? 22.472 1.272 -14.146 1.00 81.88 606 ALA A C 1
ATOM 4831 O O . ALA A 1 606 ? 22.938 2.400 -14.273 1.00 81.88 606 ALA A O 1
ATOM 4832 N N . ILE A 1 607 ? 22.571 0.367 -15.113 1.00 78.19 607 ILE A N 1
ATOM 4833 C CA . ILE A 1 607 ? 23.016 0.699 -16.471 1.00 78.19 607 ILE A CA 1
ATOM 4834 C C . ILE A 1 607 ? 21.755 0.859 -17.323 1.00 78.19 607 ILE A C 1
ATOM 4836 O O . ILE A 1 607 ? 20.930 -0.052 -17.390 1.00 78.19 607 ILE A O 1
ATOM 4840 N N . GLY A 1 608 ? 21.587 2.033 -17.922 1.00 70.75 608 GLY A N 1
ATOM 4841 C CA . GLY A 1 608 ? 20.457 2.393 -18.775 1.00 70.75 608 GLY A CA 1
ATOM 4842 C C . GLY A 1 608 ? 20.919 2.840 -20.162 1.00 70.75 608 GLY A C 1
ATOM 4843 O O . GLY A 1 608 ? 22.118 2.933 -20.423 1.00 70.75 608 GLY A O 1
ATOM 4844 N N . ARG A 1 609 ? 19.957 3.116 -21.054 1.00 69.38 609 ARG A N 1
ATOM 4845 C CA . ARG A 1 609 ? 20.207 3.556 -22.443 1.00 69.38 609 ARG A CA 1
ATOM 4846 C C . ARG A 1 609 ? 21.187 2.635 -23.190 1.00 69.38 609 ARG A C 1
ATOM 4848 O O . ARG A 1 609 ? 22.178 3.075 -23.759 1.00 69.38 609 ARG A O 1
ATOM 4855 N N . ILE A 1 610 ? 20.924 1.330 -23.123 1.00 69.62 610 ILE A N 1
ATOM 4856 C CA . ILE A 1 610 ? 21.688 0.313 -23.853 1.00 69.62 610 ILE A CA 1
ATOM 4857 C C . ILE A 1 610 ? 21.161 0.288 -25.298 1.00 69.62 610 ILE A C 1
ATOM 4859 O O . ILE A 1 610 ? 19.953 0.098 -25.463 1.00 69.62 610 ILE A O 1
ATOM 4863 N N . PRO A 1 611 ? 22.015 0.484 -26.321 1.00 65.62 611 PRO A N 1
ATOM 4864 C CA . PRO A 1 611 ? 21.621 0.367 -27.724 1.00 65.62 611 PRO A CA 1
ATOM 4865 C C . PRO A 1 611 ? 20.935 -0.974 -28.035 1.00 65.62 611 PRO A C 1
ATOM 4867 O O . PRO A 1 611 ? 21.343 -2.023 -27.534 1.00 65.62 611 PRO A O 1
ATOM 4870 N N . SER A 1 612 ? 19.864 -0.938 -28.832 1.00 52.06 612 SER A N 1
ATOM 4871 C CA . SER A 1 612 ? 19.013 -2.100 -29.135 1.00 52.06 612 SER A CA 1
ATOM 4872 C C . SER A 1 612 ? 19.691 -3.166 -30.003 1.00 52.06 612 SER A C 1
ATOM 4874 O O . SER A 1 612 ? 19.234 -4.306 -30.029 1.00 52.06 612 SER A O 1
ATOM 4876 N N . ASP A 1 613 ? 20.771 -2.804 -30.692 1.00 56.19 613 ASP A N 1
ATOM 4877 C CA . ASP A 1 613 ? 21.622 -3.655 -31.525 1.00 56.19 613 ASP A CA 1
ATOM 4878 C C . ASP A 1 613 ? 22.663 -4.455 -30.721 1.00 56.19 613 ASP A C 1
ATOM 4880 O O . ASP A 1 613 ? 23.294 -5.368 -31.256 1.00 56.19 613 ASP A O 1
ATOM 4884 N N . ILE A 1 614 ? 22.820 -4.169 -29.424 1.00 56.94 614 ILE A N 1
ATOM 4885 C CA . ILE A 1 614 ? 23.713 -4.923 -28.542 1.00 56.94 614 ILE A CA 1
ATOM 4886 C C . ILE A 1 614 ? 22.967 -6.126 -27.960 1.00 56.94 614 ILE A C 1
ATOM 4888 O O . ILE A 1 614 ? 22.214 -6.030 -26.986 1.00 56.94 614 ILE A O 1
ATOM 4892 N N . GLU A 1 615 ? 23.221 -7.297 -28.542 1.00 47.12 615 GLU A N 1
ATOM 4893 C CA . GLU A 1 615 ? 22.721 -8.571 -28.033 1.00 47.12 615 GLU A CA 1
ATOM 4894 C C . GLU A 1 615 ? 23.521 -8.986 -26.786 1.00 47.12 615 GLU A C 1
ATOM 4896 O O . GLU A 1 615 ? 24.623 -9.530 -26.858 1.00 47.12 615 GLU A O 1
ATOM 4901 N N . ILE A 1 616 ? 22.984 -8.694 -25.598 1.00 50.22 616 ILE A N 1
ATOM 4902 C CA . ILE A 1 616 ? 23.636 -9.097 -24.350 1.00 50.22 616 ILE A CA 1
ATOM 4903 C C . ILE A 1 616 ? 23.406 -10.592 -24.114 1.00 50.22 616 ILE A C 1
ATOM 4905 O O . ILE A 1 616 ? 22.377 -11.025 -23.579 1.00 50.22 616 ILE A O 1
ATOM 4909 N N . THR A 1 617 ? 24.403 -11.386 -24.489 1.00 38.28 617 THR A N 1
ATOM 4910 C CA . THR A 1 617 ? 24.403 -12.837 -24.335 1.00 38.28 617 THR A CA 1
ATOM 4911 C C . THR A 1 617 ? 24.488 -13.242 -22.861 1.00 38.28 617 THR A C 1
ATOM 4913 O O . THR A 1 617 ? 25.483 -13.017 -22.169 1.00 38.28 617 THR A O 1
ATOM 4916 N N . VAL A 1 618 ? 23.439 -13.892 -22.354 1.00 34.59 618 VAL A N 1
ATOM 4917 C CA . VAL A 1 618 ? 23.430 -14.482 -21.010 1.00 34.59 618 VAL A CA 1
ATOM 4918 C C . VAL A 1 618 ? 24.347 -15.703 -21.014 1.00 34.59 618 VAL A C 1
ATOM 4920 O O . VAL A 1 618 ? 24.015 -16.731 -21.598 1.00 34.59 618 VAL A O 1
ATOM 4923 N N . LYS A 1 619 ? 25.481 -15.645 -20.304 1.00 32.59 619 LYS A N 1
ATOM 4924 C CA . LYS A 1 619 ? 26.017 -16.883 -19.728 1.00 32.59 619 LYS A CA 1
ATOM 4925 C C . LYS A 1 619 ? 25.008 -17.327 -18.682 1.00 32.59 619 LYS A C 1
ATOM 4927 O O . LYS A 1 619 ? 24.846 -16.639 -17.678 1.00 32.59 619 LYS A O 1
ATOM 4932 N N . GLU A 1 620 ? 24.314 -18.431 -18.944 1.00 28.03 620 GLU A N 1
ATOM 4933 C CA . GLU A 1 620 ? 23.433 -19.087 -17.980 1.00 28.03 620 GLU A CA 1
ATOM 4934 C C . GLU A 1 620 ? 24.250 -19.512 -16.755 1.00 28.03 620 GLU A C 1
ATOM 4936 O O . GLU A 1 620 ? 24.735 -20.632 -16.635 1.00 28.03 620 GLU A O 1
ATOM 4941 N N . THR A 1 621 ? 24.435 -18.585 -15.823 1.00 27.05 621 THR A N 1
ATOM 4942 C CA . THR A 1 621 ? 24.849 -18.879 -14.459 1.00 27.05 621 THR A CA 1
ATOM 4943 C C . THR A 1 621 ? 23.587 -18.965 -13.614 1.00 27.05 621 THR A C 1
ATOM 4945 O O . THR A 1 621 ? 23.051 -17.959 -13.151 1.00 27.05 621 THR A O 1
ATOM 4948 N N . GLY A 1 622 ? 23.095 -20.201 -13.503 1.00 30.20 622 GLY A N 1
ATOM 4949 C CA . GLY A 1 622 ? 22.183 -20.738 -12.492 1.00 30.20 622 GLY A CA 1
ATOM 4950 C C . GLY A 1 622 ? 21.424 -19.735 -11.625 1.00 30.20 622 GLY A C 1
ATOM 4951 O O . GLY A 1 622 ? 21.771 -19.503 -10.472 1.00 30.20 622 GLY A O 1
ATOM 4952 N N . SER A 1 623 ? 20.322 -19.196 -12.137 1.00 26.38 623 SER A N 1
ATOM 4953 C CA . SER A 1 623 ? 19.251 -18.666 -11.290 1.00 26.38 623 SER A CA 1
ATOM 4954 C C . SER A 1 623 ? 17.914 -18.835 -12.004 1.00 26.38 623 SER A C 1
ATOM 4956 O O . SER A 1 623 ? 17.484 -18.007 -12.799 1.00 26.38 623 SER A O 1
ATOM 4958 N N . ALA A 1 624 ? 17.265 -19.971 -11.739 1.00 28.91 624 ALA A N 1
ATOM 4959 C CA . ALA A 1 624 ? 15.938 -20.258 -12.261 1.00 28.91 624 ALA A CA 1
ATOM 4960 C C . ALA A 1 624 ? 14.931 -19.165 -11.832 1.00 28.91 624 ALA A C 1
ATOM 4962 O O . ALA A 1 624 ? 14.967 -18.708 -10.683 1.00 28.91 624 ALA A O 1
ATOM 4963 N N . PRO A 1 625 ? 14.014 -18.751 -12.723 1.00 31.05 625 PRO A N 1
ATOM 4964 C CA . PRO A 1 625 ? 13.061 -17.688 -12.452 1.00 31.05 625 PRO A CA 1
ATOM 4965 C C . PRO A 1 625 ? 12.117 -18.091 -11.315 1.00 31.05 625 PRO A C 1
ATOM 4967 O O . PRO A 1 625 ? 11.518 -19.169 -11.310 1.00 31.05 625 PRO A O 1
ATOM 4970 N N . SER A 1 626 ? 11.943 -17.192 -10.346 1.00 29.62 626 SER A N 1
ATOM 4971 C CA . SER A 1 626 ? 10.865 -17.281 -9.360 1.00 29.62 626 SER A CA 1
ATOM 4972 C C . SER A 1 626 ? 9.533 -16.947 -10.043 1.00 29.62 626 SER A C 1
ATOM 4974 O O . SER A 1 626 ? 9.017 -15.837 -9.963 1.00 29.62 626 SER A O 1
ATOM 4976 N N . GLY A 1 627 ? 8.983 -17.920 -10.771 1.00 32.66 627 GLY A N 1
ATOM 4977 C CA . GLY A 1 627 ? 7.694 -17.798 -11.445 1.00 32.66 627 GLY A CA 1
ATOM 4978 C C . GLY A 1 627 ? 6.566 -17.545 -10.442 1.00 32.66 627 GLY A C 1
ATOM 4979 O O . GLY A 1 627 ? 6.191 -18.424 -9.659 1.00 32.66 627 GLY A O 1
ATOM 4980 N N . VAL A 1 628 ? 6.002 -16.339 -10.463 1.00 33.94 628 VAL A N 1
ATOM 4981 C CA . VAL A 1 628 ? 4.719 -16.036 -9.821 1.00 33.94 628 VAL A CA 1
ATOM 4982 C C . VAL A 1 628 ? 3.618 -16.636 -10.699 1.00 33.94 628 VAL A C 1
ATOM 4984 O O . VAL A 1 628 ? 3.145 -16.008 -11.636 1.00 33.94 628 VAL A O 1
ATOM 4987 N N . TRP A 1 629 ? 3.248 -17.881 -10.403 1.00 43.53 629 TRP A N 1
ATOM 4988 C CA . TRP A 1 629 ? 2.157 -18.618 -11.056 1.00 43.53 629 TRP A CA 1
ATOM 4989 C C . TRP A 1 629 ? 0.787 -17.966 -10.791 1.00 43.53 629 TRP A C 1
ATOM 4991 O O . TRP A 1 629 ? 0.459 -17.720 -9.621 1.00 43.53 629 TRP A O 1
ATOM 5001 N N . LYS A 1 630 ? -0.030 -17.734 -11.829 1.00 38.09 630 LYS A N 1
ATOM 5002 C CA . LYS A 1 630 ? -1.426 -17.272 -11.706 1.00 38.09 630 LYS A CA 1
ATOM 5003 C C . LYS A 1 630 ? -2.394 -18.473 -11.676 1.00 38.09 630 LYS A C 1
ATOM 5005 O O . LYS A 1 630 ? -2.075 -19.537 -12.201 1.00 38.09 630 LYS A O 1
ATOM 5010 N N . PRO A 1 631 ? -3.577 -18.354 -11.041 1.00 35.94 631 PRO A N 1
ATOM 5011 C CA . PRO A 1 631 ? -4.617 -19.383 -11.130 1.00 35.94 631 PRO A CA 1
ATOM 5012 C C . PRO A 1 631 ? -5.045 -19.594 -12.593 1.00 35.94 631 PRO A C 1
ATOM 5014 O O . PRO A 1 631 ? -5.493 -18.639 -13.222 1.00 35.94 631 PRO A O 1
ATOM 5017 N N . GLY A 1 632 ? -4.908 -20.820 -13.110 1.00 41.22 632 GLY A N 1
ATOM 5018 C CA . GLY A 1 632 ? -5.210 -21.182 -14.505 1.00 41.22 632 GLY A CA 1
ATOM 5019 C C . GLY A 1 632 ? -3.989 -21.558 -15.356 1.00 41.22 632 GLY A C 1
ATOM 5020 O O . GLY A 1 632 ? -4.162 -22.203 -16.383 1.00 41.22 632 GLY A O 1
ATOM 5021 N N . ASP A 1 633 ? -2.773 -21.226 -14.916 1.00 47.53 633 ASP A N 1
ATOM 5022 C CA . ASP A 1 633 ? -1.537 -21.639 -15.590 1.00 47.53 633 ASP A CA 1
ATOM 5023 C C . ASP A 1 633 ? -1.245 -23.132 -15.304 1.00 47.53 633 ASP A C 1
ATOM 5025 O O . ASP A 1 633 ? -1.236 -23.548 -14.139 1.00 47.53 633 ASP A O 1
ATOM 5029 N N . GLU A 1 634 ? -0.975 -23.948 -16.331 1.00 53.25 634 GLU A N 1
ATOM 5030 C CA . GLU A 1 634 ? -0.587 -25.355 -16.133 1.00 53.25 634 GLU A CA 1
ATOM 5031 C C . GLU A 1 634 ? 0.828 -25.459 -15.535 1.00 53.25 634 GLU A C 1
ATOM 5033 O O . GLU A 1 634 ? 1.787 -24.975 -16.140 1.00 53.25 634 GLU A O 1
ATOM 5038 N N . PRO A 1 635 ? 1.012 -26.088 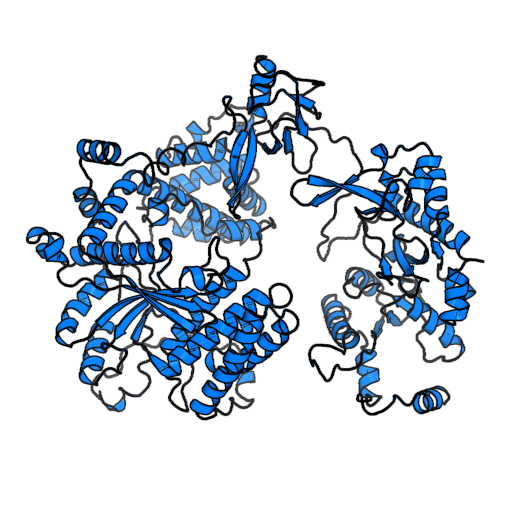-14.358 1.00 60.00 635 PRO A N 1
ATOM 5039 C CA . PRO A 1 635 ? 2.320 -26.178 -13.717 1.00 60.00 635 PRO A CA 1
ATOM 5040 C C . PRO A 1 635 ? 3.293 -27.030 -14.540 1.00 60.00 635 PRO A C 1
ATOM 5042 O O . PRO A 1 635 ? 3.156 -28.248 -14.636 1.00 60.00 635 PRO A O 1
ATOM 5045 N N . ILE A 1 636 ? 4.340 -26.396 -15.070 1.00 61.88 636 ILE A N 1
ATOM 5046 C CA . ILE A 1 636 ? 5.401 -27.077 -15.817 1.00 61.88 636 ILE A CA 1
ATOM 5047 C C . ILE A 1 636 ? 6.429 -27.632 -14.823 1.00 61.88 636 ILE A C 1
ATOM 5049 O O . ILE A 1 636 ? 7.181 -26.885 -14.196 1.00 61.88 636 ILE A O 1
ATOM 5053 N N . ILE A 1 637 ? 6.470 -28.959 -14.681 1.00 77.44 637 ILE A N 1
ATOM 5054 C CA . ILE A 1 637 ? 7.559 -29.690 -14.016 1.00 77.44 637 ILE A CA 1
ATOM 5055 C C . ILE A 1 637 ? 8.406 -30.319 -15.119 1.00 77.44 637 ILE A C 1
ATOM 5057 O O . ILE A 1 637 ? 7.955 -31.265 -15.779 1.00 77.44 637 ILE A O 1
ATOM 5061 N N . SER A 1 638 ? 9.611 -29.782 -15.332 1.00 81.25 638 SER A N 1
ATOM 5062 C CA . SER A 1 638 ? 10.523 -30.314 -16.345 1.00 81.25 638 SER A CA 1
ATOM 5063 C C . SER A 1 638 ? 10.952 -31.741 -16.001 1.00 81.25 638 SER A C 1
ATOM 5065 O O . SER A 1 638 ? 11.088 -32.103 -14.829 1.00 81.25 638 SER A O 1
ATOM 5067 N N . GLU A 1 639 ? 11.186 -32.557 -17.029 1.00 82.56 639 GLU A N 1
ATOM 5068 C CA . GLU A 1 639 ? 11.679 -33.929 -16.847 1.00 82.56 639 GLU A CA 1
ATOM 5069 C C . GLU A 1 639 ? 13.020 -33.969 -16.113 1.00 82.56 639 GLU A C 1
ATOM 5071 O O . GLU A 1 639 ? 13.248 -34.827 -15.266 1.00 82.56 639 GLU A O 1
ATOM 5076 N N . GLU A 1 640 ? 13.892 -32.998 -16.378 1.00 83.44 640 GLU A N 1
ATOM 5077 C CA . GLU A 1 640 ? 15.168 -32.855 -15.680 1.00 83.44 640 GLU A CA 1
ATOM 5078 C C . GLU A 1 640 ? 14.969 -32.629 -14.172 1.00 83.44 640 GLU A C 1
ATOM 5080 O O . GLU A 1 640 ? 15.590 -33.299 -13.349 1.00 83.44 640 GLU A O 1
ATOM 5085 N N . HIS A 1 641 ? 14.049 -31.737 -13.789 1.00 86.50 641 HIS A N 1
ATOM 5086 C CA . HIS A 1 641 ? 13.731 -31.496 -12.384 1.00 86.50 641 HIS A CA 1
ATOM 5087 C C . HIS A 1 641 ? 13.118 -32.736 -11.721 1.00 86.50 641 HIS A C 1
ATOM 5089 O O . HIS A 1 641 ? 13.508 -33.097 -10.610 1.00 86.50 641 HIS A O 1
ATOM 5095 N N . HIS A 1 642 ? 12.192 -33.413 -12.404 1.00 90.00 642 HIS A N 1
ATOM 5096 C CA . HIS A 1 642 ? 11.583 -34.642 -11.902 1.00 90.00 642 HIS A CA 1
ATOM 5097 C C . HIS A 1 642 ? 12.630 -35.733 -11.634 1.00 90.00 642 HIS A C 1
ATOM 5099 O O . HIS A 1 642 ? 12.625 -36.317 -10.547 1.00 90.00 642 HIS A O 1
ATOM 5105 N N . LYS A 1 643 ? 13.538 -35.975 -12.590 1.00 89.06 643 LYS A N 1
ATOM 5106 C CA . LYS A 1 643 ? 14.628 -36.956 -12.470 1.00 89.06 643 LYS A CA 1
ATOM 5107 C C . LYS A 1 643 ? 15.596 -36.600 -11.347 1.00 89.06 643 LYS A C 1
ATOM 5109 O O . LYS A 1 643 ? 15.949 -37.470 -10.557 1.00 89.06 643 LYS A O 1
ATOM 5114 N N . PHE A 1 644 ? 15.959 -35.324 -11.222 1.00 91.31 644 PHE A N 1
ATOM 5115 C CA . PHE A 1 644 ? 16.795 -34.843 -10.122 1.00 91.31 644 PHE A CA 1
ATOM 5116 C C . PHE A 1 644 ? 16.157 -35.132 -8.756 1.00 91.31 644 PHE A C 1
ATOM 5118 O O . PHE A 1 644 ? 16.798 -35.693 -7.867 1.00 91.31 644 PHE A O 1
ATOM 5125 N N . MET A 1 645 ? 14.875 -34.792 -8.589 1.00 93.75 645 MET A N 1
ATOM 5126 C CA . MET A 1 645 ? 14.154 -35.039 -7.338 1.00 93.75 645 MET A CA 1
ATOM 5127 C C . MET A 1 645 ? 13.948 -36.536 -7.075 1.00 93.75 645 MET A C 1
ATOM 5129 O O . MET A 1 645 ? 13.982 -36.955 -5.923 1.00 93.75 645 MET A O 1
ATOM 5133 N N . ALA A 1 646 ? 13.770 -37.357 -8.114 1.00 93.44 646 ALA A N 1
ATOM 5134 C CA . ALA A 1 646 ? 13.710 -38.812 -7.971 1.00 93.44 646 ALA A CA 1
ATOM 5135 C C . ALA A 1 646 ? 15.028 -39.381 -7.422 1.00 93.44 646 ALA A C 1
ATOM 5137 O O . ALA A 1 646 ? 15.008 -40.081 -6.412 1.00 93.44 646 ALA A O 1
ATOM 5138 N N . LEU A 1 647 ? 16.167 -38.986 -7.997 1.00 93.31 647 LEU A N 1
ATOM 5139 C CA . LEU A 1 647 ? 17.485 -39.396 -7.511 1.00 93.31 647 LEU A CA 1
ATOM 5140 C C . LEU A 1 647 ? 17.736 -38.932 -6.068 1.00 93.31 647 LEU A C 1
ATOM 5142 O O . LEU A 1 647 ? 18.202 -39.700 -5.229 1.00 93.31 647 LEU A O 1
ATOM 5146 N N . ALA A 1 648 ? 17.391 -37.682 -5.744 1.00 95.12 648 ALA A N 1
ATOM 5147 C CA . ALA A 1 648 ? 17.503 -37.179 -4.377 1.00 95.12 648 ALA A CA 1
ATOM 5148 C C . ALA A 1 648 ? 16.659 -38.012 -3.394 1.00 95.12 648 ALA A C 1
ATOM 5150 O O . ALA A 1 648 ? 17.122 -38.314 -2.294 1.00 95.12 648 ALA A O 1
ATOM 5151 N N . GLN A 1 649 ? 15.451 -38.425 -3.792 1.00 96.19 649 GLN A N 1
ATOM 5152 C CA . GLN A 1 649 ? 14.578 -39.272 -2.979 1.00 96.19 649 GLN A CA 1
ATOM 5153 C C . GLN A 1 649 ? 15.156 -40.678 -2.774 1.00 96.19 649 GLN A C 1
ATOM 5155 O O . GLN A 1 649 ? 15.028 -41.224 -1.679 1.00 96.19 649 GLN A O 1
ATOM 5160 N N . GLU A 1 650 ? 15.790 -41.269 -3.787 1.00 92.94 650 GLU A N 1
ATOM 5161 C CA . GLU A 1 650 ? 16.478 -42.561 -3.661 1.00 92.94 650 GLU A CA 1
ATOM 5162 C C . GLU A 1 650 ? 17.603 -42.482 -2.626 1.00 92.94 650 GLU A C 1
ATOM 5164 O O . GLU A 1 650 ? 17.653 -43.295 -1.702 1.00 92.94 650 GLU A O 1
ATOM 5169 N N . ILE A 1 651 ? 18.448 -41.448 -2.711 1.00 91.38 651 ILE A N 1
ATOM 5170 C CA . ILE A 1 651 ? 19.539 -41.228 -1.751 1.00 91.38 651 ILE A CA 1
ATOM 5171 C C . ILE A 1 651 ? 18.989 -41.028 -0.334 1.00 91.38 651 ILE A C 1
ATOM 5173 O O . ILE A 1 651 ? 19.482 -41.635 0.614 1.00 91.38 651 ILE A O 1
ATOM 5177 N N . LEU A 1 652 ? 17.942 -40.214 -0.181 1.00 96.38 652 LEU A N 1
ATOM 5178 C CA . LEU A 1 652 ? 17.286 -39.988 1.107 1.00 96.38 652 LEU A CA 1
ATOM 5179 C C . LEU A 1 652 ? 16.699 -41.277 1.699 1.00 96.38 652 LEU A C 1
ATOM 5181 O O . LEU A 1 652 ? 16.806 -41.489 2.906 1.00 96.38 652 LEU A O 1
ATOM 5185 N N . GLN A 1 653 ? 16.081 -42.136 0.885 1.00 92.38 653 GLN A N 1
ATOM 5186 C CA . GLN A 1 653 ? 15.527 -43.411 1.350 1.00 92.38 653 GLN A CA 1
ATOM 5187 C C . GLN A 1 653 ? 16.610 -44.405 1.760 1.00 92.38 653 GLN A C 1
ATOM 5189 O O . GLN A 1 653 ? 16.473 -45.033 2.809 1.00 92.38 653 GLN A O 1
ATOM 5194 N N . MET A 1 654 ? 17.700 -44.519 0.993 1.00 88.25 654 MET A N 1
ATOM 5195 C CA . MET A 1 654 ? 18.832 -45.384 1.360 1.00 88.25 654 MET A CA 1
ATOM 5196 C C . MET A 1 654 ? 19.401 -45.029 2.739 1.00 88.25 654 MET A C 1
ATOM 5198 O O . MET A 1 654 ? 19.818 -45.907 3.487 1.00 88.25 654 MET A O 1
ATOM 5202 N N . GLU A 1 655 ? 19.356 -43.747 3.097 1.00 90.31 655 GLU A N 1
ATOM 5203 C CA . GLU A 1 655 ? 19.828 -43.228 4.379 1.00 90.31 655 GLU A CA 1
ATOM 5204 C C . GLU A 1 655 ? 18.832 -43.373 5.531 1.00 90.31 655 GLU A C 1
ATOM 5206 O O . GLU A 1 655 ? 19.180 -43.072 6.671 1.00 90.31 655 GLU A O 1
ATOM 5211 N N . PHE A 1 656 ? 17.587 -43.778 5.278 1.00 93.19 656 PHE A N 1
ATOM 5212 C CA . PHE A 1 656 ? 16.561 -43.806 6.317 1.00 93.19 656 PHE A CA 1
ATOM 5213 C C . PHE A 1 656 ? 16.741 -44.971 7.292 1.00 93.19 656 PHE A C 1
ATOM 5215 O O . PHE A 1 656 ? 16.693 -44.762 8.507 1.00 93.19 656 PHE A O 1
ATOM 5222 N N . LYS A 1 657 ? 16.953 -46.185 6.778 1.00 84.94 657 LYS A N 1
ATOM 5223 C CA . LYS A 1 657 ? 17.091 -47.392 7.602 1.00 84.94 657 LYS A CA 1
ATOM 5224 C C . LYS A 1 657 ? 18.382 -47.349 8.426 1.00 84.94 657 LYS A C 1
ATOM 5226 O O . LYS A 1 657 ? 19.448 -47.022 7.918 1.00 84.94 657 LYS A O 1
ATOM 5231 N N . GLY A 1 658 ? 18.278 -47.653 9.715 1.00 80.88 658 GLY A N 1
ATOM 5232 C CA . GLY A 1 658 ? 19.353 -47.542 10.700 1.00 80.88 658 GLY A CA 1
ATOM 5233 C C . GLY A 1 658 ? 19.667 -46.110 11.149 1.00 80.88 658 GLY A C 1
ATOM 5234 O O . GLY A 1 658 ? 20.599 -45.913 11.927 1.00 80.88 658 GLY A O 1
ATOM 5235 N N . SER A 1 659 ? 18.924 -45.100 10.685 1.00 91.56 659 SER A N 1
ATOM 5236 C CA . SER A 1 659 ? 19.185 -43.701 11.039 1.00 91.56 659 SER A CA 1
ATOM 5237 C C . SER A 1 659 ? 18.482 -43.253 12.320 1.00 91.56 659 SER A C 1
ATOM 5239 O O . SER A 1 659 ? 17.501 -43.841 12.782 1.00 91.56 659 SER A O 1
ATOM 5241 N N . VAL A 1 660 ? 18.912 -42.102 12.844 1.00 88.69 660 VAL A N 1
ATOM 5242 C CA . VAL A 1 660 ? 18.187 -41.396 13.914 1.00 88.69 660 VAL A CA 1
ATOM 5243 C C . VAL A 1 660 ? 16.776 -40.973 13.484 1.00 88.69 660 VAL A C 1
ATOM 5245 O O . VAL A 1 660 ? 15.909 -40.791 14.332 1.00 88.69 660 VAL A O 1
ATOM 5248 N N . GLY A 1 661 ? 16.524 -40.839 12.177 1.00 91.81 661 GLY A N 1
ATOM 5249 C CA . GLY A 1 661 ? 15.202 -40.554 11.626 1.00 91.81 661 GLY A CA 1
ATOM 5250 C C . GLY A 1 661 ? 14.233 -41.726 11.766 1.00 91.81 661 GLY A C 1
ATOM 5251 O O . GLY A 1 661 ? 13.087 -41.523 12.170 1.00 91.81 661 GLY A O 1
ATOM 5252 N N . GLU A 1 662 ? 14.699 -42.946 11.493 1.00 92.25 662 GLU A N 1
ATOM 5253 C CA . GLU A 1 662 ? 13.922 -44.169 11.731 1.00 92.25 662 GLU A CA 1
ATOM 5254 C C . GLU A 1 662 ? 13.626 -44.332 13.222 1.00 92.25 662 GLU A C 1
ATOM 5256 O O . GLU A 1 662 ? 12.471 -44.524 13.608 1.00 92.25 662 GLU A O 1
ATOM 5261 N N . TRP A 1 663 ? 14.645 -44.162 14.071 1.00 92.50 663 TRP A N 1
ATOM 5262 C CA . TRP A 1 663 ? 14.470 -44.215 15.522 1.00 92.50 663 TRP A CA 1
ATOM 5263 C C . TRP A 1 663 ? 13.462 -43.171 16.017 1.00 92.50 663 TRP A C 1
ATOM 5265 O O . TRP A 1 663 ? 12.571 -43.504 16.796 1.00 92.50 663 TRP A O 1
ATOM 5275 N N . TYR A 1 664 ? 13.545 -41.930 15.527 1.00 94.94 664 TYR A N 1
ATOM 5276 C CA . TYR A 1 664 ? 12.610 -40.855 15.862 1.00 94.94 664 TYR A CA 1
ATOM 5277 C C . TYR A 1 664 ? 11.163 -41.226 15.512 1.00 94.94 664 TYR A C 1
ATOM 5279 O O . TYR A 1 664 ? 10.264 -41.074 16.345 1.00 94.94 664 TYR A O 1
ATOM 5287 N N . LEU A 1 665 ? 10.923 -41.751 14.304 1.00 93.31 665 LEU A N 1
ATOM 5288 C CA . LEU A 1 665 ? 9.584 -42.180 13.900 1.00 93.31 665 LEU A CA 1
ATOM 5289 C C . LEU A 1 665 ? 9.077 -43.353 14.749 1.00 93.31 665 LEU A C 1
ATOM 5291 O O . LEU A 1 665 ? 7.941 -43.298 15.218 1.00 93.31 665 LEU A O 1
ATOM 5295 N N . ALA A 1 666 ? 9.914 -44.358 15.010 1.00 89.00 666 ALA A N 1
ATOM 5296 C CA . ALA A 1 666 ? 9.532 -45.537 15.784 1.00 89.00 666 ALA A CA 1
ATOM 5297 C C . ALA A 1 666 ? 9.295 -45.237 17.271 1.00 89.00 666 ALA A C 1
ATOM 5299 O O . ALA A 1 666 ? 8.307 -45.688 17.847 1.00 89.00 666 ALA A O 1
ATOM 5300 N N . LYS A 1 667 ? 10.224 -44.528 17.920 1.00 87.56 667 LYS A N 1
ATOM 5301 C CA . LYS A 1 667 ? 10.284 -44.414 19.386 1.00 87.56 667 LYS A CA 1
ATOM 5302 C C . LYS A 1 667 ? 9.654 -43.142 19.925 1.00 87.56 667 LYS A C 1
ATOM 5304 O O . LYS A 1 667 ? 9.041 -43.195 20.984 1.00 87.56 667 LYS A O 1
ATOM 5309 N N . GLU A 1 668 ? 9.770 -42.021 19.217 1.00 87.75 668 GLU A N 1
ATOM 5310 C CA . GLU A 1 668 ? 9.182 -40.758 19.681 1.00 87.75 668 GLU A CA 1
ATOM 5311 C C . GLU A 1 668 ? 7.805 -40.486 19.083 1.00 87.75 668 GLU A C 1
ATOM 5313 O O . GLU A 1 668 ? 6.957 -39.869 19.727 1.00 87.75 668 GLU A O 1
ATOM 5318 N N . ARG A 1 669 ? 7.578 -40.904 17.832 1.00 87.75 669 ARG A N 1
ATOM 5319 C CA . ARG A 1 669 ? 6.299 -40.695 17.134 1.00 87.75 669 ARG A CA 1
ATOM 5320 C C . ARG A 1 669 ? 5.419 -41.942 17.101 1.00 87.75 669 ARG A C 1
ATOM 5322 O O . ARG A 1 669 ? 4.268 -41.824 16.691 1.00 87.75 669 ARG A O 1
ATOM 5329 N N . CYS A 1 670 ? 5.930 -43.087 17.560 1.00 89.88 670 CYS A N 1
ATOM 5330 C CA . CYS A 1 670 ? 5.219 -44.368 17.618 1.00 89.88 670 CYS A CA 1
ATOM 5331 C C . CYS A 1 670 ? 4.613 -44.793 16.267 1.00 89.88 670 CYS A C 1
ATOM 5333 O O . CYS A 1 670 ? 3.518 -45.360 16.215 1.00 89.88 670 CYS A O 1
ATOM 5335 N N . LEU A 1 671 ? 5.314 -44.492 15.171 1.00 91.00 671 LEU A N 1
ATOM 5336 C CA . LEU A 1 671 ? 4.901 -44.839 13.816 1.00 91.00 671 LEU A CA 1
ATOM 5337 C C . LEU A 1 671 ? 5.567 -46.126 13.335 1.00 91.00 671 LEU A C 1
ATOM 5339 O O . LEU A 1 671 ? 6.725 -46.402 13.646 1.00 91.00 671 LEU A O 1
ATOM 5343 N N . ASP A 1 672 ? 4.832 -46.871 12.519 1.00 89.06 672 ASP A N 1
ATOM 5344 C CA . ASP A 1 672 ? 5.339 -47.988 11.737 1.00 89.06 672 ASP A CA 1
ATOM 5345 C C . ASP A 1 672 ? 6.335 -47.458 10.697 1.00 89.06 672 ASP A C 1
ATOM 5347 O O . ASP A 1 672 ? 5.987 -46.732 9.759 1.00 89.06 672 ASP A O 1
ATOM 5351 N N . VAL A 1 673 ? 7.604 -47.802 10.901 1.00 91.38 673 VAL A N 1
ATOM 5352 C CA . VAL A 1 673 ? 8.712 -47.344 10.062 1.00 91.38 673 VAL A CA 1
ATOM 5353 C C . VAL A 1 673 ? 8.764 -48.041 8.710 1.00 91.38 673 VAL A C 1
ATOM 5355 O O . VAL A 1 673 ? 9.308 -47.464 7.770 1.00 91.38 673 VAL A O 1
ATOM 5358 N N . ASP A 1 674 ? 8.195 -49.237 8.575 1.00 89.69 674 ASP A N 1
ATOM 5359 C CA . ASP A 1 674 ? 8.111 -49.938 7.294 1.00 89.69 674 ASP A CA 1
ATOM 5360 C C . ASP A 1 674 ? 6.995 -49.349 6.442 1.00 89.69 674 ASP A C 1
ATOM 5362 O O . ASP A 1 674 ? 7.177 -49.133 5.243 1.00 89.69 674 ASP A O 1
ATOM 5366 N N . LEU A 1 675 ? 5.866 -49.004 7.064 1.00 91.94 675 LEU A N 1
ATOM 5367 C CA . LEU A 1 675 ? 4.831 -48.209 6.416 1.00 91.94 675 LEU A CA 1
ATOM 5368 C C . LEU A 1 675 ? 5.378 -46.841 5.995 1.00 91.94 675 LEU A C 1
ATOM 5370 O O . LEU A 1 675 ? 5.225 -46.455 4.838 1.00 91.94 675 LEU A O 1
ATOM 5374 N N . ALA A 1 676 ? 6.043 -46.118 6.900 1.00 92.75 676 ALA A N 1
ATOM 5375 C CA . ALA A 1 676 ? 6.620 -44.814 6.586 1.00 92.75 676 ALA A CA 1
ATOM 5376 C C . ALA A 1 676 ? 7.618 -44.905 5.419 1.00 92.75 676 ALA A C 1
ATOM 5378 O O . ALA A 1 676 ? 7.546 -44.094 4.496 1.00 92.75 676 ALA A O 1
ATOM 5379 N N . PHE A 1 677 ? 8.495 -45.915 5.421 1.00 92.06 677 PHE A N 1
ATOM 5380 C CA . PHE A 1 677 ? 9.446 -46.175 4.338 1.00 92.06 677 PHE A CA 1
ATOM 5381 C C . PHE A 1 677 ? 8.741 -46.461 3.006 1.00 92.06 677 PHE A C 1
ATOM 5383 O O . PHE A 1 677 ? 9.052 -45.816 2.010 1.00 92.06 677 PHE A O 1
ATOM 5390 N N . LYS A 1 678 ? 7.717 -47.329 2.990 1.00 90.31 678 LYS A N 1
ATOM 5391 C CA . LYS A 1 678 ? 6.888 -47.600 1.795 1.00 90.31 678 LYS A CA 1
ATOM 5392 C C . LYS A 1 678 ? 6.209 -46.346 1.246 1.00 90.31 678 LYS A C 1
ATOM 5394 O O . LYS A 1 678 ? 6.002 -46.236 0.043 1.00 90.31 678 LYS A O 1
ATOM 5399 N N . MET A 1 679 ? 5.873 -45.398 2.117 1.00 92.31 679 MET A N 1
ATOM 5400 C CA . MET A 1 679 ? 5.302 -44.104 1.737 1.00 92.31 679 MET A CA 1
ATOM 5401 C C . MET A 1 679 ? 6.367 -43.049 1.377 1.00 92.31 679 MET A C 1
ATOM 5403 O O . MET A 1 679 ? 6.028 -41.886 1.161 1.00 92.31 679 MET A O 1
ATOM 5407 N N . GLY A 1 680 ? 7.645 -43.429 1.300 1.00 93.38 680 GLY A N 1
ATOM 5408 C CA . GLY A 1 680 ? 8.747 -42.571 0.873 1.00 93.38 680 GLY A CA 1
ATOM 5409 C C . GLY A 1 680 ? 9.474 -41.841 2.003 1.00 93.38 680 GLY A C 1
ATOM 5410 O O . GLY A 1 680 ? 10.051 -40.784 1.756 1.00 93.38 680 GLY A O 1
ATOM 5411 N N . ALA A 1 681 ? 9.458 -42.343 3.240 1.00 95.50 681 ALA A N 1
ATOM 5412 C CA . ALA A 1 681 ? 10.284 -41.768 4.302 1.00 95.50 681 ALA A CA 1
ATOM 5413 C C . ALA A 1 681 ? 11.779 -41.885 3.967 1.00 95.50 681 ALA A C 1
ATOM 5415 O O . ALA A 1 681 ? 12.295 -42.978 3.747 1.00 95.50 681 ALA A O 1
ATOM 5416 N N . GLY A 1 682 ? 12.469 -40.747 3.975 1.00 97.06 682 GLY A N 1
ATOM 5417 C CA . GLY A 1 682 ? 13.917 -40.637 3.825 1.00 97.06 682 GLY A CA 1
ATOM 5418 C C . GLY A 1 682 ? 14.575 -39.980 5.042 1.00 97.06 682 GLY A C 1
ATOM 5419 O O . GLY A 1 682 ? 13.892 -39.353 5.857 1.00 97.06 682 GLY A O 1
ATOM 5420 N N . PHE A 1 683 ? 15.902 -40.025 5.151 1.00 96.94 683 PHE A N 1
ATOM 5421 C CA . PHE A 1 683 ? 16.658 -39.245 6.135 1.00 96.94 683 PHE A CA 1
ATOM 5422 C C . PHE A 1 683 ? 17.790 -38.454 5.477 1.00 96.94 683 PHE A C 1
ATOM 5424 O O . PHE A 1 683 ? 18.584 -38.974 4.702 1.00 96.94 683 PHE A O 1
ATOM 5431 N N . ALA A 1 684 ? 17.873 -37.165 5.798 1.00 93.81 684 ALA A N 1
ATOM 5432 C CA . ALA A 1 684 ? 18.852 -36.272 5.197 1.00 93.81 684 ALA A CA 1
ATOM 5433 C C . ALA A 1 684 ? 20.126 -36.177 6.046 1.00 93.81 684 ALA A C 1
ATOM 5435 O O . ALA A 1 684 ? 20.185 -35.449 7.042 1.00 93.81 684 ALA A O 1
ATOM 5436 N N . SER A 1 685 ? 21.164 -36.882 5.601 1.00 87.00 685 SER A N 1
ATOM 5437 C CA . SER A 1 685 ? 22.538 -36.767 6.093 1.00 87.00 685 SER A CA 1
ATOM 5438 C C . SER A 1 685 ? 23.421 -36.012 5.085 1.00 87.00 685 SER A C 1
ATOM 5440 O O . SER A 1 685 ? 22.971 -35.583 4.018 1.00 87.00 685 SER A O 1
ATOM 5442 N N . ASN A 1 686 ? 24.712 -35.871 5.389 1.00 84.69 686 ASN A N 1
ATOM 5443 C CA . ASN A 1 686 ? 25.689 -35.333 4.438 1.00 84.69 686 ASN A CA 1
ATOM 5444 C C . ASN A 1 686 ? 25.806 -36.179 3.153 1.00 84.69 686 ASN A C 1
ATOM 5446 O O . ASN A 1 686 ? 26.253 -35.657 2.128 1.00 84.69 686 ASN A O 1
ATOM 5450 N N . ARG A 1 687 ? 25.384 -37.454 3.178 1.00 83.88 687 ARG A N 1
ATOM 5451 C CA . ARG A 1 687 ? 25.395 -38.332 1.999 1.00 83.88 687 ARG A CA 1
ATOM 5452 C C . ARG A 1 687 ? 24.460 -37.858 0.890 1.00 83.88 687 ARG A C 1
ATOM 5454 O O . ARG A 1 687 ? 24.778 -38.105 -0.264 1.00 83.88 687 ARG A O 1
ATOM 5461 N N . LEU A 1 688 ? 23.403 -37.098 1.202 1.00 91.81 688 LEU A N 1
ATOM 5462 C CA . LEU A 1 688 ? 22.571 -36.458 0.175 1.00 91.81 688 LEU A CA 1
ATOM 5463 C C . LEU A 1 688 ? 23.415 -35.577 -0.755 1.00 91.81 688 LEU A C 1
ATOM 5465 O O . LEU A 1 688 ? 23.340 -35.694 -1.973 1.00 91.81 688 LEU A O 1
ATOM 5469 N N . ILE A 1 689 ? 24.243 -34.710 -0.169 1.00 90.31 689 ILE A N 1
ATOM 5470 C CA . ILE A 1 689 ? 25.087 -33.785 -0.932 1.00 90.31 689 ILE A CA 1
ATOM 5471 C C . ILE A 1 689 ? 26.201 -34.549 -1.643 1.00 90.31 689 ILE A C 1
ATOM 5473 O O . ILE A 1 689 ? 26.462 -34.291 -2.813 1.00 90.31 689 ILE A O 1
ATOM 5477 N N . HIS A 1 690 ? 26.825 -35.522 -0.970 1.00 82.44 690 HIS A N 1
ATOM 5478 C CA . HIS A 1 690 ? 27.847 -36.351 -1.602 1.00 82.44 690 HIS A CA 1
ATOM 5479 C C . HIS A 1 690 ? 27.313 -37.098 -2.825 1.00 82.44 690 HIS A C 1
ATOM 5481 O O . HIS A 1 690 ? 27.908 -36.948 -3.887 1.00 82.44 690 HIS A O 1
ATOM 5487 N N . GLY A 1 691 ? 26.199 -37.822 -2.684 1.00 81.56 691 GLY A N 1
ATOM 5488 C CA . GLY A 1 691 ? 25.630 -38.658 -3.738 1.00 81.56 691 GLY A CA 1
ATOM 5489 C C . GLY A 1 691 ? 25.135 -37.858 -4.938 1.00 81.56 691 GLY A C 1
ATOM 5490 O O . GLY A 1 691 ? 25.358 -38.269 -6.071 1.00 81.56 691 GLY A O 1
ATOM 5491 N N . LEU A 1 692 ? 24.545 -36.677 -4.721 1.00 89.75 692 LEU A N 1
ATOM 5492 C CA . LEU A 1 692 ? 24.158 -35.806 -5.835 1.00 89.75 692 LEU A CA 1
ATOM 5493 C C . LEU A 1 692 ? 25.385 -35.239 -6.566 1.00 89.75 692 LEU A C 1
ATOM 5495 O O . LEU A 1 692 ? 25.398 -35.199 -7.791 1.00 89.75 692 LEU A O 1
ATOM 5499 N N . MET A 1 693 ? 26.446 -34.861 -5.849 1.00 86.00 693 MET A N 1
ATOM 5500 C CA . MET A 1 693 ? 27.682 -34.413 -6.501 1.00 86.00 693 MET A CA 1
ATOM 5501 C C . MET A 1 693 ? 28.424 -35.553 -7.214 1.00 86.00 693 MET A C 1
ATOM 5503 O O . MET A 1 693 ? 29.030 -35.320 -8.254 1.00 86.00 693 MET A O 1
ATOM 5507 N N . ASP A 1 694 ? 28.362 -36.783 -6.695 1.00 82.31 694 ASP A N 1
ATOM 5508 C CA . ASP A 1 694 ? 28.927 -37.971 -7.357 1.00 82.31 694 ASP A CA 1
ATOM 5509 C C . ASP A 1 694 ? 28.146 -38.344 -8.625 1.00 82.31 694 ASP A C 1
ATOM 5511 O O . ASP A 1 694 ? 28.728 -38.838 -9.585 1.00 82.31 694 ASP A O 1
ATOM 5515 N N . ALA A 1 695 ? 26.850 -38.027 -8.667 1.00 75.94 695 ALA A N 1
ATOM 5516 C CA . ALA A 1 695 ? 26.020 -38.124 -9.866 1.00 75.94 695 ALA A CA 1
ATOM 5517 C C . ALA A 1 695 ? 26.253 -36.980 -10.878 1.00 75.94 695 ALA A C 1
ATOM 5519 O O . ALA A 1 695 ? 25.550 -36.904 -11.884 1.00 75.94 695 ALA A O 1
ATOM 5520 N N . GLY A 1 696 ? 27.229 -36.099 -10.629 1.00 78.31 696 GLY A N 1
ATOM 5521 C CA . GLY A 1 696 ? 27.657 -35.050 -11.556 1.00 78.31 696 GLY A CA 1
ATOM 5522 C C . GLY A 1 696 ? 26.987 -33.688 -11.367 1.00 78.31 696 GLY A C 1
ATOM 5523 O O . GLY A 1 696 ? 27.257 -32.785 -12.154 1.00 78.31 696 GLY A O 1
ATOM 5524 N N . TYR A 1 697 ? 26.152 -33.499 -10.340 1.00 84.50 697 TYR A N 1
ATOM 5525 C CA . TYR A 1 697 ? 25.503 -32.207 -10.090 1.00 84.50 697 TYR A CA 1
ATOM 5526 C C . TYR A 1 697 ? 26.434 -31.227 -9.363 1.00 84.50 697 TYR A C 1
ATOM 5528 O O . TYR A 1 697 ? 27.052 -31.552 -8.344 1.00 84.50 697 TYR A O 1
ATOM 5536 N N . SER A 1 698 ? 26.512 -29.998 -9.870 1.00 85.88 698 SER A N 1
ATOM 5537 C CA . SER A 1 698 ? 27.326 -28.922 -9.305 1.00 85.88 698 SER A CA 1
ATOM 5538 C C . SER A 1 698 ? 26.689 -28.304 -8.055 1.00 85.88 698 SER A C 1
ATOM 5540 O O . SER A 1 698 ? 25.498 -28.462 -7.791 1.00 85.88 698 SER A O 1
ATOM 5542 N N . LEU A 1 699 ? 27.470 -27.538 -7.282 1.00 84.81 699 LEU A N 1
ATOM 5543 C CA . LEU A 1 699 ? 26.937 -26.772 -6.146 1.00 84.81 699 LEU A CA 1
ATOM 5544 C C . LEU A 1 699 ? 25.802 -25.825 -6.572 1.00 84.81 699 LEU A C 1
ATOM 5546 O O . LEU A 1 699 ? 24.819 -25.691 -5.843 1.00 84.81 699 LEU A O 1
ATOM 5550 N N . ASP A 1 700 ? 25.927 -25.202 -7.744 1.00 84.06 700 ASP A N 1
ATOM 5551 C CA . ASP A 1 700 ? 24.915 -24.283 -8.261 1.00 84.06 700 ASP A CA 1
ATOM 5552 C C . ASP A 1 700 ? 23.637 -25.026 -8.674 1.00 84.06 700 ASP A C 1
ATOM 5554 O O . ASP A 1 700 ? 22.548 -24.516 -8.418 1.00 84.06 700 ASP A O 1
ATOM 5558 N N . ASP A 1 701 ? 23.732 -26.267 -9.168 1.00 83.62 701 ASP A N 1
ATOM 5559 C CA . ASP A 1 701 ? 22.558 -27.121 -9.404 1.00 83.62 701 ASP A CA 1
ATOM 5560 C C . ASP A 1 701 ? 21.824 -27.416 -8.093 1.00 83.62 701 ASP A C 1
ATOM 5562 O O . ASP A 1 701 ? 20.604 -27.271 -7.998 1.00 83.62 701 ASP A O 1
ATOM 5566 N N . LEU A 1 702 ? 22.559 -27.772 -7.034 1.00 89.00 702 LEU A N 1
ATOM 5567 C CA . LEU A 1 702 ? 21.959 -28.061 -5.727 1.00 89.00 702 LEU A CA 1
ATOM 5568 C C . LEU A 1 702 ? 21.269 -26.831 -5.113 1.00 89.00 702 LEU A C 1
ATOM 5570 O O . LEU A 1 702 ? 20.242 -26.974 -4.437 1.00 89.00 702 LEU A O 1
ATOM 5574 N N . ILE A 1 703 ? 21.817 -25.635 -5.351 1.00 85.94 703 ILE A N 1
ATOM 5575 C CA . ILE A 1 703 ? 21.208 -24.356 -4.961 1.00 85.94 703 ILE A CA 1
ATOM 5576 C C . ILE A 1 703 ? 19.967 -24.079 -5.817 1.00 85.94 703 ILE A C 1
ATOM 5578 O O . ILE A 1 703 ? 18.900 -23.791 -5.272 1.00 85.94 703 ILE A O 1
ATOM 5582 N N . ALA A 1 704 ? 20.067 -24.234 -7.139 1.00 80.38 704 ALA A N 1
ATOM 5583 C CA . ALA A 1 704 ? 18.976 -24.002 -8.084 1.00 80.38 704 ALA A CA 1
ATOM 5584 C C . ALA A 1 704 ? 17.782 -24.943 -7.861 1.00 80.38 704 ALA A C 1
ATOM 5586 O O . ALA A 1 704 ? 16.641 -24.572 -8.126 1.00 80.38 704 ALA A O 1
ATOM 5587 N N . LYS A 1 705 ? 18.007 -26.151 -7.333 1.00 82.44 705 LYS A N 1
ATOM 5588 C CA . LYS A 1 705 ? 16.940 -27.095 -6.963 1.00 82.44 705 LYS A CA 1
ATOM 5589 C C . LYS A 1 705 ? 16.476 -26.941 -5.504 1.00 82.44 705 LYS A C 1
ATOM 5591 O O . LYS A 1 705 ? 15.594 -27.671 -5.062 1.00 82.44 705 LYS A O 1
ATOM 5596 N N . GLY A 1 706 ? 17.031 -25.990 -4.746 1.00 86.69 706 GLY A N 1
ATOM 5597 C CA . GLY A 1 706 ? 16.590 -25.652 -3.388 1.00 86.69 706 GLY A CA 1
ATOM 5598 C C . GLY A 1 706 ? 16.942 -26.680 -2.305 1.00 86.69 706 GLY A C 1
ATOM 5599 O O . GLY A 1 706 ? 16.341 -26.649 -1.230 1.00 86.69 706 GLY A O 1
ATOM 5600 N N . LEU A 1 707 ? 17.890 -27.590 -2.563 1.00 89.81 707 LEU A N 1
ATOM 5601 C CA . LEU A 1 707 ? 18.417 -28.530 -1.560 1.00 89.81 707 LEU A CA 1
ATOM 5602 C C . LEU A 1 707 ? 19.532 -27.902 -0.713 1.00 89.81 707 LEU A C 1
ATOM 5604 O O . LEU A 1 707 ? 19.701 -28.248 0.462 1.00 89.81 707 LEU A O 1
ATOM 5608 N N . VAL A 1 708 ? 20.263 -26.952 -1.299 1.00 90.94 708 VAL A N 1
ATOM 5609 C CA . VAL A 1 708 ? 21.297 -26.152 -0.638 1.00 90.94 708 VAL A CA 1
ATOM 5610 C C . VAL A 1 708 ? 20.858 -24.694 -0.601 1.00 90.94 708 VAL A C 1
ATOM 5612 O O . VAL A 1 708 ? 20.405 -24.143 -1.598 1.00 90.94 708 VAL A O 1
ATOM 5615 N N . LEU A 1 709 ? 20.998 -24.059 0.560 1.00 89.81 709 LEU A N 1
ATOM 5616 C CA . LEU A 1 709 ? 20.701 -22.643 0.756 1.00 89.81 709 LEU A CA 1
ATOM 5617 C C . LEU A 1 709 ? 21.943 -21.894 1.230 1.00 89.81 709 LEU A C 1
ATOM 5619 O O . LEU A 1 709 ? 22.864 -22.481 1.795 1.00 89.81 709 LEU A O 1
ATOM 5623 N N . ILE A 1 710 ? 21.939 -20.579 1.036 1.00 90.00 710 ILE A N 1
ATOM 5624 C CA . ILE A 1 710 ? 23.003 -19.677 1.479 1.00 90.00 710 ILE A CA 1
ATOM 5625 C C . ILE A 1 710 ? 22.576 -18.988 2.776 1.00 90.00 710 ILE A C 1
ATOM 5627 O O . ILE A 1 710 ? 21.419 -18.599 2.926 1.00 90.00 710 ILE A O 1
ATOM 5631 N N . SER A 1 711 ? 23.501 -18.846 3.727 1.00 87.19 711 SER A N 1
ATOM 5632 C CA . SER A 1 711 ? 23.259 -18.159 5.000 1.00 87.19 711 SER A CA 1
ATOM 5633 C C . SER A 1 711 ? 24.507 -17.424 5.478 1.00 87.19 711 SER A C 1
ATOM 5635 O O . SER A 1 711 ? 25.603 -17.985 5.469 1.00 87.19 711 SER A O 1
ATOM 5637 N N . ASP A 1 712 ? 24.327 -16.193 5.958 1.00 88.12 712 ASP A N 1
ATOM 5638 C CA . ASP A 1 712 ? 25.366 -15.389 6.621 1.00 88.12 712 ASP A CA 1
ATOM 5639 C C . ASP A 1 712 ? 25.756 -15.913 8.013 1.00 88.12 712 ASP A C 1
ATOM 5641 O O . ASP A 1 712 ? 26.740 -15.473 8.600 1.00 88.12 712 ASP A O 1
ATOM 5645 N N . LYS A 1 713 ? 24.989 -16.862 8.557 1.00 86.06 713 LYS A N 1
ATOM 5646 C CA . LYS A 1 713 ? 25.277 -17.535 9.837 1.00 86.06 713 LYS A CA 1
ATOM 5647 C C . LYS A 1 713 ? 26.126 -18.794 9.674 1.00 86.06 713 LYS A C 1
ATOM 5649 O O . LYS A 1 713 ? 26.500 -19.416 10.669 1.00 86.06 713 LYS A O 1
ATOM 5654 N N . THR A 1 714 ? 26.383 -19.195 8.434 1.00 84.69 714 THR A N 1
ATOM 5655 C CA . THR A 1 714 ? 27.221 -20.346 8.091 1.00 84.69 714 THR A CA 1
ATOM 5656 C C . THR A 1 714 ? 28.604 -19.845 7.669 1.00 84.69 714 THR A C 1
ATOM 5658 O O . THR A 1 714 ? 28.750 -18.698 7.263 1.00 84.69 714 THR A O 1
ATOM 5661 N N . THR A 1 715 ? 29.629 -20.690 7.764 1.00 86.44 715 THR A N 1
ATOM 5662 C CA . THR A 1 715 ? 31.012 -20.387 7.352 1.00 86.44 715 THR A CA 1
ATOM 5663 C C . THR A 1 715 ? 31.523 -21.475 6.408 1.00 86.44 715 THR A C 1
ATOM 5665 O O . THR A 1 715 ? 30.908 -22.534 6.313 1.00 86.44 715 THR A O 1
ATOM 5668 N N . SER A 1 716 ? 32.676 -21.282 5.766 1.00 84.81 716 SER A N 1
ATOM 5669 C CA . SER A 1 716 ? 33.330 -22.320 4.945 1.00 84.81 716 SER A CA 1
ATOM 5670 C C . SER A 1 716 ? 33.737 -23.578 5.723 1.00 84.81 716 SER A C 1
ATOM 5672 O O . SER A 1 716 ? 33.988 -24.629 5.138 1.00 84.81 716 SER A O 1
ATOM 5674 N N . THR A 1 717 ? 33.761 -23.498 7.052 1.00 85.00 717 THR A N 1
ATOM 5675 C CA . THR A 1 717 ? 34.041 -24.615 7.965 1.00 85.00 717 THR A CA 1
ATOM 5676 C C . THR A 1 717 ? 32.786 -25.182 8.636 1.00 85.00 717 THR A C 1
ATOM 5678 O O . THR A 1 717 ? 32.880 -26.148 9.391 1.00 85.00 717 THR A O 1
ATOM 5681 N N . ARG A 1 718 ? 31.601 -24.615 8.373 1.00 82.94 718 ARG A N 1
ATOM 5682 C CA . ARG A 1 718 ? 30.304 -25.052 8.919 1.00 82.94 718 ARG A CA 1
ATOM 5683 C C . ARG A 1 718 ? 29.325 -25.377 7.786 1.00 82.94 718 ARG A C 1
ATOM 5685 O O . ARG A 1 718 ? 29.587 -25.112 6.617 1.00 82.94 718 ARG A O 1
ATOM 5692 N N . GLY A 1 719 ? 28.182 -25.978 8.119 1.00 84.56 719 GLY A N 1
ATOM 5693 C CA . GLY A 1 719 ? 27.209 -26.405 7.108 1.00 84.56 719 GLY A CA 1
ATOM 5694 C C . GLY A 1 719 ? 27.805 -27.465 6.181 1.00 84.56 719 GLY A C 1
ATOM 5695 O O . GLY A 1 719 ? 28.347 -28.457 6.666 1.00 84.56 719 GLY A O 1
ATOM 5696 N N . ILE A 1 720 ? 27.726 -27.252 4.862 1.00 89.31 720 ILE A N 1
ATOM 5697 C CA . ILE A 1 720 ? 28.314 -28.183 3.879 1.00 89.31 720 ILE A CA 1
ATOM 5698 C C . ILE A 1 720 ? 29.721 -27.772 3.421 1.00 89.31 720 ILE A C 1
ATOM 5700 O O . ILE A 1 720 ? 30.337 -28.491 2.640 1.00 89.31 720 ILE A O 1
ATOM 5704 N N . GLY A 1 721 ? 30.273 -26.668 3.935 1.00 85.81 721 GLY A N 1
ATOM 5705 C CA . GLY A 1 721 ? 31.609 -26.181 3.574 1.00 85.81 721 GLY A CA 1
ATOM 5706 C C . GLY A 1 721 ? 32.735 -27.227 3.702 1.00 85.81 721 GLY A C 1
ATOM 5707 O O . GLY A 1 721 ? 33.489 -27.411 2.748 1.00 85.81 721 GLY A O 1
ATOM 5708 N N . PRO A 1 722 ? 32.817 -28.022 4.791 1.00 85.31 722 PRO A N 1
ATOM 5709 C CA . PRO A 1 722 ? 33.811 -29.097 4.908 1.00 85.31 722 PRO A CA 1
ATOM 5710 C C . PRO A 1 722 ? 33.696 -30.202 3.845 1.00 85.31 722 PRO A C 1
ATOM 5712 O O . PRO A 1 722 ? 34.682 -30.861 3.518 1.00 85.31 722 PRO A O 1
ATOM 5715 N N . ILE A 1 723 ? 32.496 -30.441 3.308 1.00 85.56 723 ILE A N 1
ATOM 5716 C CA . ILE A 1 723 ? 32.274 -31.408 2.222 1.00 85.56 723 ILE A CA 1
ATOM 5717 C C . ILE A 1 723 ? 32.823 -30.843 0.915 1.00 85.56 723 ILE A C 1
ATOM 5719 O O . ILE A 1 723 ? 33.563 -31.526 0.213 1.00 85.56 723 ILE A O 1
ATOM 5723 N N . LEU A 1 724 ? 32.499 -29.583 0.629 1.00 87.31 724 LEU A N 1
ATOM 5724 C CA . LEU A 1 724 ? 32.917 -28.889 -0.584 1.00 87.31 724 LEU A CA 1
ATOM 5725 C C . LEU A 1 724 ? 34.442 -28.686 -0.619 1.00 87.31 724 LEU A C 1
ATOM 5727 O O . LEU A 1 724 ? 35.063 -28.957 -1.642 1.00 87.31 724 LEU A O 1
ATOM 5731 N N . ASN A 1 725 ? 35.058 -28.337 0.518 1.00 84.56 725 ASN A N 1
ATOM 5732 C CA . ASN A 1 725 ? 36.514 -28.191 0.646 1.00 84.56 725 ASN A CA 1
ATOM 5733 C C . ASN A 1 725 ? 37.241 -29.505 0.319 1.00 84.56 725 ASN A C 1
ATOM 5735 O O . ASN A 1 725 ? 38.224 -29.506 -0.415 1.00 84.56 725 ASN A O 1
ATOM 5739 N N . ARG A 1 726 ? 36.738 -30.647 0.816 1.00 81.62 726 ARG A N 1
ATOM 5740 C CA . ARG A 1 726 ? 37.309 -31.974 0.508 1.00 81.62 726 ARG A CA 1
ATOM 5741 C C . ARG A 1 726 ? 37.160 -32.370 -0.960 1.00 81.62 726 ARG A C 1
ATOM 5743 O O . ARG A 1 726 ? 37.927 -33.197 -1.436 1.00 81.62 726 ARG A O 1
ATOM 5750 N N . ARG A 1 727 ? 36.198 -31.777 -1.669 1.00 80.06 727 ARG A N 1
ATOM 5751 C CA . ARG A 1 727 ? 36.002 -31.928 -3.118 1.00 80.06 727 ARG A CA 1
ATOM 5752 C C . ARG A 1 727 ? 36.772 -30.879 -3.937 1.00 80.06 727 ARG A C 1
ATOM 5754 O O . ARG A 1 727 ? 36.556 -30.780 -5.137 1.00 80.06 727 ARG A O 1
ATOM 5761 N N . GLY A 1 728 ? 37.660 -30.105 -3.305 1.00 80.12 728 GLY A N 1
ATOM 5762 C CA . GLY A 1 728 ? 38.532 -29.137 -3.975 1.00 80.12 728 GLY A CA 1
ATOM 5763 C C . GLY A 1 728 ? 37.894 -27.779 -4.279 1.00 80.12 728 GLY A C 1
ATOM 5764 O O . GLY A 1 728 ? 38.541 -26.943 -4.902 1.00 80.12 728 GLY A O 1
ATOM 5765 N N . ILE A 1 729 ? 36.660 -27.529 -3.831 1.00 83.69 729 ILE A N 1
ATOM 5766 C CA . ILE A 1 729 ? 36.004 -26.222 -3.980 1.00 83.69 729 ILE A CA 1
ATOM 5767 C C . ILE A 1 729 ? 36.583 -25.290 -2.919 1.00 83.69 729 ILE A C 1
ATOM 5769 O O . ILE A 1 729 ? 36.581 -25.637 -1.738 1.00 83.69 729 ILE A O 1
ATOM 5773 N N . ARG A 1 730 ? 37.092 -24.118 -3.310 1.00 84.25 730 ARG A N 1
ATOM 5774 C CA . ARG A 1 730 ? 37.723 -23.183 -2.367 1.00 84.25 730 ARG A CA 1
ATOM 5775 C C . ARG A 1 730 ? 36.673 -22.375 -1.615 1.00 84.25 730 ARG A C 1
ATOM 5777 O O . ARG A 1 730 ? 35.558 -22.184 -2.088 1.00 84.25 730 ARG A O 1
ATOM 5784 N N . SER A 1 731 ? 37.042 -21.845 -0.448 1.00 82.81 731 SER A N 1
ATOM 5785 C CA . SER A 1 731 ? 36.154 -21.003 0.371 1.00 82.81 731 SER A CA 1
ATOM 5786 C C . SER A 1 731 ? 35.573 -19.815 -0.411 1.00 82.81 731 SER A C 1
ATOM 5788 O O . SER A 1 731 ? 34.411 -19.468 -0.215 1.00 82.81 731 SER A O 1
ATOM 5790 N N . GLU A 1 732 ? 36.365 -19.213 -1.298 1.00 83.81 732 GLU A N 1
ATOM 5791 C CA . GLU A 1 732 ? 35.946 -18.119 -2.185 1.00 83.81 732 GLU A CA 1
ATOM 5792 C C . GLU A 1 732 ? 34.861 -18.575 -3.172 1.00 83.81 732 GLU A C 1
ATOM 5794 O O . GLU A 1 732 ? 33.841 -17.904 -3.315 1.00 83.81 732 GLU A O 1
ATOM 5799 N N . ASP A 1 733 ? 35.023 -19.768 -3.752 1.00 80.94 733 ASP A N 1
ATOM 5800 C CA . ASP A 1 733 ? 34.086 -20.368 -4.711 1.00 80.94 733 ASP A CA 1
ATOM 5801 C C . ASP A 1 733 ? 32.788 -20.860 -4.053 1.00 80.94 733 ASP A C 1
ATOM 5803 O O . ASP A 1 733 ? 31.789 -21.093 -4.734 1.00 80.94 733 ASP A O 1
ATOM 5807 N N . MET A 1 734 ? 32.772 -21.025 -2.726 1.00 84.81 734 MET A N 1
ATOM 5808 C CA . MET A 1 734 ? 31.563 -21.340 -1.955 1.00 84.81 734 MET A CA 1
ATOM 5809 C C . MET A 1 734 ? 30.767 -20.100 -1.569 1.00 84.81 734 MET A C 1
ATOM 5811 O O . MET A 1 734 ? 29.557 -20.190 -1.352 1.00 84.81 734 MET A O 1
ATOM 5815 N N . ALA A 1 735 ? 31.446 -18.968 -1.393 1.00 86.00 735 ALA A N 1
ATOM 5816 C CA . ALA A 1 735 ? 30.832 -17.766 -0.867 1.00 86.00 735 ALA A CA 1
ATOM 5817 C C . ALA A 1 735 ? 29.825 -17.209 -1.885 1.00 86.00 735 ALA A C 1
ATOM 5819 O O . ALA A 1 735 ? 30.069 -17.154 -3.091 1.00 86.00 735 ALA A O 1
ATOM 5820 N N . ARG A 1 736 ? 28.651 -16.809 -1.401 1.00 86.25 736 ARG A N 1
ATOM 5821 C CA . ARG A 1 736 ? 27.605 -16.164 -2.205 1.00 86.25 736 ARG A CA 1
ATOM 5822 C C . ARG A 1 736 ? 27.138 -14.910 -1.482 1.00 86.25 736 ARG A C 1
ATOM 5824 O O . ARG A 1 736 ? 27.110 -14.884 -0.253 1.00 86.25 736 ARG A O 1
ATOM 5831 N N . VAL A 1 737 ? 26.748 -13.872 -2.215 1.00 83.75 737 VAL A N 1
ATOM 5832 C CA . VAL A 1 737 ? 26.181 -12.661 -1.602 1.00 83.75 737 VAL A CA 1
ATOM 5833 C C . VAL A 1 737 ? 24.833 -13.024 -0.972 1.00 83.75 737 VAL A C 1
ATOM 5835 O O . VAL A 1 737 ? 23.889 -13.369 -1.676 1.00 83.75 737 VAL A O 1
ATOM 5838 N N . TYR A 1 738 ? 24.743 -12.976 0.359 1.00 75.25 738 TYR A N 1
ATOM 5839 C CA . TYR A 1 738 ? 23.513 -13.286 1.098 1.00 75.25 738 TYR A CA 1
ATOM 5840 C C . TYR A 1 738 ? 22.599 -12.061 1.228 1.00 75.25 738 TYR A C 1
ATOM 5842 O O . TYR A 1 738 ? 21.376 -12.179 1.239 1.00 75.25 738 TYR A O 1
ATOM 5850 N N . GLY A 1 739 ? 23.186 -10.869 1.326 1.00 78.12 739 GLY A N 1
ATOM 5851 C CA . GLY A 1 739 ? 22.447 -9.616 1.432 1.00 78.12 739 GLY A CA 1
ATOM 5852 C C . GLY A 1 739 ? 23.358 -8.432 1.727 1.00 78.12 739 GLY A C 1
ATOM 5853 O O . GLY A 1 739 ? 24.575 -8.517 1.571 1.00 78.12 739 GLY A O 1
ATOM 5854 N N . LYS A 1 740 ? 22.768 -7.321 2.178 1.00 79.19 740 LYS A N 1
ATOM 5855 C CA . LYS A 1 740 ? 23.502 -6.122 2.603 1.00 79.19 740 LYS A CA 1
ATOM 5856 C C . LYS A 1 740 ? 23.179 -5.800 4.065 1.00 79.19 740 LYS A C 1
ATOM 5858 O O . LYS A 1 740 ? 22.005 -5.687 4.415 1.00 79.19 740 LYS A O 1
ATOM 5863 N N . LYS A 1 741 ? 24.203 -5.629 4.906 1.00 66.19 741 LYS A N 1
ATOM 5864 C CA . LYS A 1 741 ? 24.085 -5.071 6.268 1.00 66.19 741 LYS A CA 1
ATOM 5865 C C . LYS A 1 741 ? 24.985 -3.851 6.364 1.00 66.19 741 LYS A C 1
ATOM 5867 O O . LYS A 1 741 ? 26.139 -3.919 5.957 1.00 66.19 741 LYS A O 1
ATOM 5872 N N . GLU A 1 742 ? 24.431 -2.740 6.848 1.00 67.88 742 GLU A N 1
ATOM 5873 C CA . GLU A 1 742 ? 25.166 -1.471 7.011 1.00 67.88 742 GLU A CA 1
ATOM 5874 C C . GLU A 1 742 ? 25.902 -1.030 5.729 1.00 67.88 742 GLU A C 1
ATOM 5876 O O . GLU A 1 742 ? 27.021 -0.530 5.760 1.00 67.88 742 GLU A O 1
ATOM 5881 N N . GLY A 1 743 ? 25.290 -1.273 4.565 1.00 66.56 743 GLY A N 1
ATOM 5882 C CA . GLY A 1 743 ? 25.865 -0.921 3.263 1.00 66.56 743 GLY A CA 1
ATOM 5883 C C . GLY A 1 743 ? 26.947 -1.874 2.734 1.00 66.56 743 GLY A C 1
ATOM 5884 O O . GLY A 1 743 ? 27.288 -1.779 1.558 1.00 66.56 743 GLY A O 1
ATOM 5885 N N . LYS A 1 744 ? 27.433 -2.838 3.528 1.00 65.94 744 LYS A N 1
ATOM 5886 C CA . LYS A 1 744 ? 28.408 -3.849 3.089 1.00 65.94 744 LYS A CA 1
ATOM 5887 C C . LYS A 1 744 ? 27.713 -5.124 2.625 1.00 65.94 744 LYS A C 1
ATOM 5889 O O . LYS A 1 744 ? 26.732 -5.571 3.227 1.00 65.94 744 LYS A O 1
ATOM 5894 N N . GLU A 1 745 ? 28.223 -5.704 1.540 1.00 83.75 745 GLU A N 1
ATOM 5895 C CA . GLU A 1 745 ? 27.817 -7.038 1.101 1.00 83.75 745 GLU A CA 1
ATOM 5896 C C . GLU A 1 745 ? 28.203 -8.048 2.175 1.00 83.75 745 GLU A C 1
ATOM 5898 O O . GLU A 1 745 ? 29.350 -8.124 2.613 1.00 83.75 745 GLU A O 1
ATOM 5903 N N . VAL A 1 746 ? 27.209 -8.798 2.631 1.00 84.00 746 VAL A N 1
ATOM 5904 C CA . VAL A 1 746 ? 27.403 -9.880 3.581 1.00 84.00 746 VAL A CA 1
ATOM 5905 C C . VAL A 1 746 ? 27.477 -11.163 2.779 1.00 84.00 746 VAL A C 1
ATOM 5907 O O . VAL A 1 746 ? 26.508 -11.552 2.121 1.00 84.00 746 VAL A O 1
ATOM 5910 N N . MET A 1 747 ? 28.633 -11.815 2.845 1.00 87.06 747 MET A N 1
ATOM 5911 C CA . MET A 1 747 ? 28.821 -13.132 2.256 1.00 87.06 747 MET A CA 1
ATOM 5912 C C . MET A 1 747 ? 28.150 -14.182 3.137 1.00 87.06 747 MET A C 1
ATOM 5914 O O . MET A 1 747 ? 28.281 -14.168 4.361 1.00 87.06 747 MET A O 1
ATOM 5918 N N . GLY A 1 748 ? 27.426 -15.092 2.506 1.00 90.62 748 GLY A N 1
ATOM 5919 C CA . GLY A 1 748 ? 26.919 -16.300 3.127 1.00 90.62 748 GLY A CA 1
ATOM 5920 C C . GLY A 1 748 ? 27.579 -17.536 2.539 1.00 90.62 748 GLY A C 1
ATOM 5921 O O . GLY A 1 748 ? 28.141 -17.510 1.443 1.00 90.62 748 GLY A O 1
ATOM 5922 N N . TYR A 1 749 ? 27.469 -18.630 3.282 1.00 92.00 749 TYR A N 1
ATOM 5923 C CA . TYR A 1 749 ? 28.031 -19.925 2.919 1.00 92.00 749 TYR A CA 1
ATOM 5924 C C . TYR A 1 749 ? 26.935 -20.990 2.812 1.00 92.00 749 TYR A C 1
ATOM 5926 O O . TYR A 1 749 ? 25.887 -20.871 3.467 1.00 92.00 749 TYR A O 1
ATOM 5934 N N . PRO A 1 750 ? 27.157 -22.030 1.991 1.00 92.38 750 PRO A N 1
ATOM 5935 C CA . PRO A 1 750 ? 26.144 -23.027 1.702 1.00 92.38 750 PRO A CA 1
ATOM 5936 C C . PRO A 1 750 ? 25.897 -23.970 2.885 1.00 92.38 750 PRO A C 1
ATOM 5938 O O . PRO A 1 750 ? 26.815 -24.432 3.572 1.00 92.38 750 PRO A O 1
ATOM 5941 N N . TYR A 1 751 ? 24.631 -24.314 3.097 1.00 91.62 751 TYR A N 1
ATOM 5942 C CA . TYR A 1 751 ? 24.200 -25.354 4.025 1.00 91.62 751 TYR A CA 1
ATOM 5943 C C . TYR A 1 751 ? 23.075 -26.196 3.416 1.00 91.62 751 TYR A C 1
ATOM 5945 O O . TYR A 1 751 ? 22.286 -25.714 2.605 1.00 91.62 751 TYR A O 1
ATOM 5953 N N . SER A 1 752 ? 22.997 -27.465 3.818 1.00 91.12 752 SER A N 1
ATOM 5954 C CA . SER A 1 752 ? 21.923 -28.366 3.394 1.00 91.12 752 SER A CA 1
ATOM 5955 C C . SER A 1 752 ? 20.646 -28.050 4.173 1.00 91.12 752 SER A C 1
ATOM 5957 O O . SER A 1 752 ? 20.631 -28.110 5.405 1.00 91.12 752 SER A O 1
ATOM 5959 N N . MET A 1 753 ? 19.568 -27.715 3.458 1.00 89.88 753 MET A N 1
ATOM 5960 C CA . MET A 1 753 ? 18.279 -27.326 4.050 1.00 89.88 753 MET A CA 1
ATOM 5961 C C . MET A 1 753 ? 17.612 -28.479 4.813 1.00 89.88 753 MET A C 1
ATOM 5963 O O . MET A 1 753 ? 16.888 -28.262 5.793 1.00 89.88 753 MET A O 1
ATOM 5967 N N . LEU A 1 754 ? 17.835 -29.706 4.339 1.00 93.25 754 LEU A N 1
ATOM 5968 C CA . LEU A 1 754 ? 17.198 -30.907 4.864 1.00 93.25 754 LEU A CA 1
ATOM 5969 C C . LEU A 1 754 ? 18.020 -31.591 5.959 1.00 93.25 754 LEU A C 1
ATOM 5971 O O . LEU A 1 754 ? 17.477 -32.461 6.624 1.00 93.25 754 LEU A O 1
ATOM 5975 N N . LEU A 1 755 ? 19.282 -31.209 6.179 1.00 91.94 755 LEU A N 1
ATOM 5976 C CA . LEU A 1 755 ? 20.184 -31.908 7.099 1.00 91.94 755 LEU A CA 1
ATOM 5977 C C . LEU A 1 755 ? 19.556 -32.144 8.486 1.00 91.94 755 LEU A C 1
ATOM 5979 O O . LEU A 1 755 ? 19.035 -31.218 9.111 1.00 91.94 755 LEU A O 1
ATOM 5983 N N . GLY A 1 756 ? 19.628 -33.388 8.967 1.00 90.25 756 GLY A N 1
ATOM 5984 C CA . GLY A 1 756 ? 19.097 -33.791 10.273 1.00 90.25 756 GLY A CA 1
ATOM 5985 C C . GLY A 1 756 ? 17.571 -33.896 10.313 1.00 90.25 756 GLY A C 1
ATOM 5986 O O . GLY A 1 756 ? 16.956 -33.666 11.358 1.00 90.25 756 GLY A O 1
ATOM 5987 N N . ARG A 1 757 ? 16.929 -34.188 9.177 1.00 95.75 757 ARG A N 1
ATOM 5988 C CA . ARG A 1 757 ? 15.468 -34.285 9.076 1.00 95.75 757 ARG A CA 1
ATOM 5989 C C . ARG A 1 757 ? 15.030 -35.616 8.496 1.00 95.75 757 ARG A C 1
ATOM 5991 O O . ARG A 1 757 ? 15.650 -36.136 7.572 1.00 95.75 757 ARG A O 1
ATOM 5998 N N . VAL A 1 758 ? 13.899 -36.103 9.001 1.00 97.00 758 VAL A N 1
ATOM 5999 C CA . VAL A 1 758 ? 13.083 -37.089 8.293 1.00 97.00 758 VAL A CA 1
ATOM 6000 C C . VAL A 1 758 ? 12.396 -36.372 7.143 1.00 97.00 758 VAL A C 1
ATOM 6002 O O . VAL A 1 758 ? 11.809 -35.302 7.334 1.00 97.00 758 VAL A O 1
ATOM 6005 N N . THR A 1 759 ? 12.487 -36.947 5.956 1.00 97.06 759 THR A N 1
ATOM 6006 C CA . THR A 1 759 ? 12.045 -36.335 4.706 1.00 97.06 759 THR A CA 1
ATOM 6007 C C . THR A 1 759 ? 10.951 -37.154 4.047 1.00 97.06 759 THR A C 1
ATOM 6009 O O . THR A 1 759 ? 10.870 -38.362 4.248 1.00 97.06 759 THR A O 1
ATOM 6012 N N . PHE A 1 760 ? 10.103 -36.479 3.278 1.00 96.12 760 PHE A N 1
ATOM 6013 C CA . PHE A 1 760 ? 9.064 -37.107 2.472 1.00 96.12 760 PHE A CA 1
ATOM 6014 C C . PHE A 1 760 ? 8.964 -36.403 1.115 1.00 96.12 760 PHE A C 1
ATOM 6016 O O . PHE A 1 760 ? 8.979 -35.163 1.088 1.00 96.12 760 PHE A O 1
ATOM 6023 N N . PRO A 1 761 ? 8.831 -37.151 0.006 1.00 94.94 761 PRO A N 1
ATOM 6024 C CA . PRO A 1 761 ? 8.717 -36.575 -1.320 1.00 94.94 761 PRO A CA 1
ATOM 6025 C C . PRO A 1 761 ? 7.348 -35.918 -1.493 1.00 94.94 761 PRO A C 1
ATOM 6027 O O . PRO A 1 761 ? 6.310 -36.426 -1.060 1.00 94.94 761 PRO A O 1
ATOM 6030 N N . LEU A 1 762 ? 7.354 -34.767 -2.148 1.00 93.44 762 LEU A N 1
ATOM 6031 C CA . LEU A 1 762 ? 6.173 -34.057 -2.601 1.00 93.44 762 LEU A CA 1
ATOM 6032 C C . LEU A 1 762 ? 6.010 -34.296 -4.094 1.00 93.44 762 LEU A C 1
ATOM 6034 O O . LEU A 1 762 ? 6.984 -34.319 -4.849 1.00 93.44 762 LEU A O 1
ATOM 6038 N N . THR A 1 763 ? 4.764 -34.484 -4.507 1.00 91.81 763 THR A N 1
ATOM 6039 C CA . THR A 1 763 ? 4.419 -34.821 -5.885 1.00 91.81 763 THR A CA 1
ATOM 6040 C C . THR A 1 763 ? 3.258 -33.975 -6.385 1.00 91.81 763 THR A C 1
ATOM 6042 O O . THR A 1 763 ? 2.417 -33.509 -5.610 1.00 91.81 763 THR A O 1
ATOM 6045 N N . TYR A 1 764 ? 3.202 -33.769 -7.696 1.00 88.75 764 TYR A N 1
ATOM 6046 C CA . TYR A 1 764 ? 2.074 -33.152 -8.388 1.00 88.75 764 TYR A CA 1
ATOM 6047 C C . TYR A 1 764 ? 1.844 -33.897 -9.703 1.00 88.75 764 TYR A C 1
ATOM 6049 O O . TYR A 1 764 ? 2.789 -34.137 -10.448 1.00 88.75 764 TYR A O 1
ATOM 6057 N N . GLU A 1 765 ? 0.609 -34.349 -9.936 1.00 84.12 765 GLU A N 1
ATOM 6058 C CA . GLU A 1 765 ? 0.220 -35.160 -11.106 1.00 84.12 765 GLU A CA 1
ATOM 6059 C C . GLU A 1 765 ? 1.116 -36.395 -11.373 1.00 84.12 765 GLU A C 1
ATOM 6061 O O . GLU A 1 765 ? 1.141 -36.963 -12.464 1.00 84.12 765 GLU A O 1
ATOM 6066 N N . GLY A 1 766 ? 1.781 -36.910 -10.334 1.00 84.88 766 GLY A N 1
ATOM 6067 C CA . GLY A 1 766 ? 2.662 -38.083 -10.396 1.00 84.88 766 GLY A CA 1
ATOM 6068 C C . GLY A 1 766 ? 4.138 -37.775 -10.652 1.00 84.88 766 GLY A C 1
ATOM 6069 O O . GLY A 1 766 ? 4.933 -38.706 -10.662 1.00 84.88 766 GLY A O 1
ATOM 6070 N N . LYS A 1 767 ? 4.521 -36.504 -10.806 1.00 89.56 767 LYS A N 1
ATOM 6071 C CA . LYS A 1 767 ? 5.927 -36.093 -10.884 1.00 89.56 767 LYS A CA 1
ATOM 6072 C C . LYS A 1 767 ? 6.436 -35.637 -9.519 1.00 89.56 767 LYS A C 1
ATOM 6074 O O . LYS A 1 767 ? 5.711 -34.970 -8.779 1.00 89.56 767 LYS A O 1
ATOM 6079 N N . ASN A 1 768 ? 7.685 -35.979 -9.203 1.00 90.38 768 ASN A N 1
ATOM 6080 C CA . ASN A 1 768 ? 8.397 -35.483 -8.019 1.00 90.38 768 ASN A CA 1
ATOM 6081 C C . ASN A 1 768 ? 8.701 -33.995 -8.171 1.00 90.38 768 ASN A C 1
ATOM 6083 O O . ASN A 1 768 ? 9.204 -33.571 -9.213 1.00 90.38 768 ASN A O 1
ATOM 6087 N N . THR A 1 769 ? 8.413 -33.223 -7.127 1.00 89.31 769 THR A N 1
ATOM 6088 C CA . THR A 1 769 ? 8.580 -31.768 -7.143 1.00 89.31 769 THR A CA 1
ATOM 6089 C C . THR A 1 769 ? 9.526 -31.264 -6.070 1.00 89.31 769 THR A C 1
ATOM 6091 O O . THR A 1 769 ? 10.402 -30.465 -6.342 1.00 89.31 769 THR A O 1
ATOM 6094 N N . ASN A 1 770 ? 9.324 -31.654 -4.819 1.00 91.62 770 ASN A N 1
ATOM 6095 C CA . ASN A 1 770 ? 10.013 -31.058 -3.679 1.00 91.62 770 ASN A CA 1
ATOM 6096 C C . ASN A 1 770 ? 10.068 -32.059 -2.525 1.00 91.62 770 ASN A C 1
ATOM 6098 O O . ASN A 1 770 ? 9.496 -33.142 -2.605 1.00 91.62 770 ASN A O 1
ATOM 6102 N N . PHE A 1 771 ? 10.694 -31.672 -1.418 1.00 93.38 771 PHE A N 1
ATOM 6103 C CA . PHE A 1 771 ? 10.701 -32.440 -0.180 1.00 93.38 771 PHE A CA 1
ATOM 6104 C C . PHE A 1 771 ? 10.092 -31.653 0.965 1.00 93.38 771 PHE A C 1
ATOM 6106 O O . PHE A 1 771 ? 10.321 -30.453 1.123 1.00 93.38 771 PHE A O 1
ATOM 6113 N N . TYR A 1 772 ? 9.362 -32.360 1.815 1.00 93.88 772 TYR A N 1
ATOM 6114 C CA . TYR A 1 772 ? 9.056 -31.928 3.170 1.00 93.88 772 TYR A CA 1
ATOM 6115 C C . TYR A 1 772 ? 10.087 -32.512 4.134 1.00 93.88 772 TYR A C 1
ATOM 6117 O O . TYR A 1 772 ? 10.451 -33.675 4.001 1.00 93.88 772 TYR A O 1
ATOM 6125 N N . GLY A 1 773 ? 10.520 -31.729 5.123 1.00 94.38 773 GLY A N 1
ATOM 6126 C CA . GLY A 1 773 ? 11.466 -32.153 6.153 1.00 94.38 773 GLY A CA 1
ATOM 6127 C C . GLY A 1 773 ? 10.977 -31.842 7.569 1.00 94.38 773 GLY A C 1
ATOM 6128 O O . GLY A 1 773 ? 10.652 -30.697 7.892 1.00 94.38 773 GLY A O 1
ATOM 6129 N N . ARG A 1 774 ? 10.994 -32.841 8.455 1.00 93.81 774 ARG A N 1
ATOM 6130 C CA . ARG A 1 774 ? 10.740 -32.720 9.900 1.00 93.81 774 ARG A CA 1
ATOM 6131 C C . ARG A 1 774 ? 12.044 -32.932 10.667 1.00 93.81 774 ARG A C 1
ATOM 6133 O O . ARG A 1 774 ? 12.663 -33.980 10.527 1.00 93.81 774 ARG A O 1
ATOM 6140 N N . SER A 1 775 ? 12.453 -31.954 11.476 1.00 93.75 775 SER A N 1
ATOM 6141 C CA . SER A 1 775 ? 13.633 -32.114 12.336 1.00 93.75 775 SER A CA 1
ATOM 6142 C C . SER A 1 775 ? 13.401 -33.193 13.387 1.00 93.75 775 SER A C 1
ATOM 6144 O O . SER A 1 775 ? 12.306 -33.282 13.949 1.00 93.75 775 SER A O 1
ATOM 6146 N N . VAL A 1 776 ? 14.442 -33.991 13.623 1.00 92.06 776 VAL A N 1
ATOM 6147 C CA . VAL A 1 776 ? 14.511 -34.937 14.746 1.00 92.06 776 VAL A CA 1
ATOM 6148 C C . VAL A 1 776 ? 15.010 -34.264 16.028 1.00 92.06 776 VAL A C 1
ATOM 6150 O O . VAL A 1 776 ? 14.886 -34.835 17.103 1.00 92.06 776 VAL A O 1
ATOM 6153 N N . ASP A 1 777 ? 15.556 -33.049 15.919 1.00 87.12 777 ASP A N 1
ATOM 6154 C CA . ASP A 1 777 ? 16.003 -32.250 17.054 1.00 87.12 777 ASP A CA 1
ATOM 6155 C C . ASP A 1 777 ? 14.812 -31.492 17.664 1.00 87.12 777 ASP A C 1
ATOM 6157 O O . ASP A 1 777 ? 14.072 -30.781 16.973 1.00 87.12 777 ASP A O 1
ATOM 6161 N N . LYS A 1 778 ? 14.618 -31.672 18.974 1.00 79.69 778 LYS A N 1
ATOM 6162 C CA . LYS A 1 778 ? 13.522 -31.077 19.749 1.00 79.69 778 LYS A CA 1
ATOM 6163 C C . LYS A 1 778 ? 13.706 -29.574 19.943 1.00 79.69 778 LYS A C 1
ATOM 6165 O O . LYS A 1 778 ? 12.706 -28.863 20.027 1.00 79.69 778 LYS A O 1
ATOM 6170 N N . ASP A 1 779 ? 14.949 -29.099 19.922 1.00 79.81 779 ASP A N 1
ATOM 6171 C CA . ASP A 1 779 ? 15.307 -27.696 20.142 1.00 79.81 779 ASP A CA 1
ATOM 6172 C C . ASP A 1 779 ? 15.490 -26.922 18.825 1.00 79.81 779 ASP A C 1
ATOM 6174 O O . ASP A 1 779 ? 15.821 -25.729 18.805 1.00 79.81 779 ASP A O 1
ATOM 6178 N N . ALA A 1 780 ? 15.236 -27.576 17.687 1.00 78.56 780 ALA A N 1
ATOM 6179 C CA . ALA A 1 780 ? 15.357 -26.960 16.379 1.00 78.56 780 ALA A CA 1
ATOM 6180 C C . ALA A 1 780 ? 14.398 -25.767 16.224 1.00 78.56 780 ALA A C 1
ATOM 6182 O O . ALA A 1 780 ? 13.177 -25.917 16.163 1.00 78.56 780 ALA A O 1
ATOM 6183 N N . LYS A 1 781 ? 14.962 -24.568 16.007 1.00 75.81 781 LYS A N 1
ATOM 6184 C CA . LYS A 1 781 ? 14.196 -23.333 15.723 1.00 75.81 781 LYS A CA 1
ATOM 6185 C C . LYS A 1 781 ? 13.233 -23.470 14.539 1.00 75.81 781 LYS A C 1
ATOM 6187 O O . LYS A 1 781 ? 12.213 -22.791 14.487 1.00 75.81 781 LYS A O 1
ATOM 6192 N N . ILE A 1 782 ? 13.576 -24.323 13.572 1.00 79.31 782 ILE A N 1
ATOM 6193 C CA . ILE A 1 782 ? 12.738 -24.648 12.416 1.00 79.31 782 ILE A CA 1
ATOM 6194 C C . ILE A 1 782 ? 12.420 -26.140 12.481 1.00 79.31 782 ILE A C 1
ATOM 6196 O O . ILE A 1 782 ? 13.186 -26.978 12.007 1.00 79.31 782 ILE A O 1
ATOM 6200 N N . VAL A 1 783 ? 11.272 -26.479 13.060 1.00 83.69 783 VAL A N 1
ATOM 6201 C CA . VAL A 1 783 ? 10.830 -27.875 13.221 1.00 83.69 783 VAL A CA 1
ATOM 6202 C C . VAL A 1 783 ? 10.429 -28.491 11.876 1.00 83.69 783 VAL A C 1
ATOM 6204 O O . VAL A 1 783 ? 10.691 -29.666 11.619 1.00 83.69 783 VAL A O 1
ATOM 6207 N N . HIS A 1 784 ? 9.861 -27.682 10.982 1.00 86.12 784 HIS A N 1
ATOM 6208 C CA . HIS A 1 784 ? 9.407 -28.089 9.655 1.00 86.12 784 HIS A CA 1
ATOM 6209 C C . HIS A 1 784 ? 10.035 -27.219 8.577 1.00 86.12 784 HIS A C 1
ATOM 6211 O O . HIS A 1 784 ? 9.993 -25.995 8.675 1.00 86.12 784 HIS A O 1
ATOM 6217 N N . CYS A 1 785 ? 10.546 -27.838 7.522 1.00 86.25 785 CYS A N 1
ATOM 6218 C CA . CYS A 1 785 ? 10.947 -27.143 6.312 1.00 86.25 785 CYS A CA 1
ATOM 6219 C C . CYS A 1 785 ? 10.365 -27.842 5.086 1.00 86.25 785 CYS A C 1
ATOM 6221 O O . CYS A 1 785 ? 9.849 -28.960 5.149 1.00 86.25 785 CYS A O 1
ATOM 6223 N N . LYS A 1 786 ? 10.413 -27.137 3.968 1.00 86.56 786 LYS A N 1
ATOM 6224 C CA . LYS A 1 786 ? 10.061 -27.660 2.660 1.00 86.56 786 LYS A CA 1
ATOM 6225 C C . LYS A 1 786 ? 10.978 -27.003 1.649 1.00 86.56 786 LYS A C 1
ATOM 6227 O O . LYS A 1 786 ? 11.200 -25.797 1.753 1.00 86.56 786 LYS A O 1
ATOM 6232 N N . THR A 1 787 ? 11.520 -27.787 0.730 1.00 84.75 787 THR A N 1
ATOM 6233 C CA . THR A 1 787 ? 12.362 -27.255 -0.343 1.00 84.75 787 THR A CA 1
ATOM 6234 C C . THR A 1 787 ? 11.499 -26.370 -1.236 1.00 84.75 787 THR A C 1
ATOM 6236 O O . THR A 1 787 ? 10.318 -26.658 -1.455 1.00 84.75 787 THR A O 1
ATOM 6239 N N . SER A 1 788 ? 12.043 -25.244 -1.688 1.00 63.81 788 SER A N 1
ATOM 6240 C CA . SER A 1 788 ? 11.295 -24.318 -2.537 1.00 63.81 788 SER A CA 1
ATOM 6241 C C . SER A 1 788 ? 12.216 -23.593 -3.510 1.00 63.81 788 SER A C 1
ATOM 6243 O O . SER A 1 788 ? 12.844 -22.605 -3.130 1.00 63.81 788 SER A O 1
ATOM 6245 N N . PHE A 1 789 ? 12.261 -24.053 -4.764 1.00 63.81 789 PHE A N 1
ATOM 6246 C CA . PHE A 1 789 ? 12.785 -23.271 -5.887 1.00 63.81 789 PHE A CA 1
ATOM 6247 C C . PHE A 1 789 ? 12.295 -23.816 -7.244 1.00 63.81 789 PHE A C 1
ATOM 6249 O O . PHE A 1 789 ? 12.259 -25.027 -7.449 1.00 63.81 789 PHE A O 1
ATOM 6256 N N . SER A 1 790 ? 11.933 -22.922 -8.173 1.00 57.97 790 SER A N 1
ATOM 6257 C CA . SER A 1 790 ? 11.503 -23.146 -9.578 1.00 57.97 790 SER A CA 1
ATOM 6258 C C . SER A 1 790 ? 10.259 -24.017 -9.877 1.00 57.97 790 SER A C 1
ATOM 6260 O O . SER A 1 790 ? 9.519 -23.675 -10.797 1.00 57.97 790 SER A O 1
ATOM 6262 N N . ALA A 1 791 ? 9.956 -25.074 -9.112 1.00 67.19 791 ALA A N 1
ATOM 6263 C CA . ALA A 1 791 ? 8.840 -25.997 -9.381 1.00 67.19 791 ALA A CA 1
ATOM 6264 C C . ALA A 1 791 ? 7.616 -25.800 -8.460 1.00 67.19 791 ALA A C 1
ATOM 6266 O O . ALA A 1 791 ? 7.708 -25.235 -7.364 1.00 67.19 791 ALA A O 1
ATOM 6267 N N . VAL A 1 792 ? 6.443 -26.296 -8.885 1.00 77.00 792 VAL A N 1
ATOM 6268 C CA . VAL A 1 792 ? 5.222 -26.325 -8.054 1.00 77.00 792 VAL A CA 1
ATOM 6269 C C . VAL A 1 792 ? 5.454 -27.136 -6.774 1.00 77.00 792 VAL A C 1
ATOM 6271 O O . VAL A 1 792 ? 6.128 -28.157 -6.788 1.00 77.00 792 VAL A O 1
ATOM 6274 N N . GLN A 1 793 ? 4.903 -26.707 -5.635 1.00 79.94 793 GLN A N 1
ATOM 6275 C CA . GLN A 1 793 ? 5.267 -27.308 -4.345 1.00 79.94 793 GLN A CA 1
ATOM 6276 C C . GLN A 1 793 ? 4.852 -28.788 -4.217 1.00 79.94 793 GLN A C 1
ATOM 6278 O O . GLN A 1 793 ? 5.566 -29.559 -3.586 1.00 79.94 793 GLN A O 1
ATOM 6283 N N . GLY A 1 794 ? 3.742 -29.200 -4.838 1.00 87.44 794 GLY A N 1
ATOM 6284 C CA . GLY A 1 794 ? 3.195 -30.558 -4.711 1.00 87.44 794 GLY A CA 1
ATOM 6285 C C . GLY A 1 794 ? 2.669 -30.881 -3.306 1.00 87.44 794 GLY A C 1
ATOM 6286 O O . GLY A 1 794 ? 2.755 -30.059 -2.392 1.00 87.44 794 GLY A O 1
ATOM 6287 N N . GLY A 1 795 ? 2.082 -32.065 -3.144 1.00 91.62 795 GLY A N 1
ATOM 6288 C CA . GLY A 1 795 ? 1.580 -32.598 -1.874 1.00 91.62 795 GLY A CA 1
ATOM 6289 C C . GLY A 1 795 ? 2.215 -33.949 -1.540 1.00 91.62 795 GLY A C 1
ATOM 6290 O O . GLY A 1 795 ? 2.802 -34.601 -2.404 1.00 91.62 795 GLY A O 1
ATOM 6291 N N . PHE A 1 796 ? 2.099 -34.383 -0.289 1.00 94.69 796 PHE A N 1
ATOM 6292 C CA . PHE A 1 796 ? 2.556 -35.710 0.127 1.00 94.69 796 PHE A CA 1
ATOM 6293 C C . PHE A 1 796 ? 1.477 -36.759 -0.151 1.00 94.69 796 PHE A C 1
ATOM 6295 O O . PHE A 1 796 ? 0.311 -36.525 0.157 1.00 94.69 796 PHE A O 1
ATOM 6302 N N . ASN A 1 797 ? 1.878 -37.918 -0.676 1.00 93.50 797 ASN A N 1
ATOM 6303 C CA . ASN A 1 797 ? 0.997 -39.040 -1.017 1.00 93.50 797 ASN A CA 1
ATOM 6304 C C . ASN A 1 797 ? -0.132 -38.695 -2.013 1.00 93.50 797 ASN A C 1
ATOM 6306 O O . ASN A 1 797 ? -1.221 -39.255 -1.954 1.00 93.50 797 ASN A O 1
ATOM 6310 N N . MET A 1 798 ? 0.116 -37.784 -2.961 1.00 91.94 798 MET A N 1
ATOM 6311 C CA . MET A 1 798 ? -0.878 -37.384 -3.975 1.00 91.94 798 MET A CA 1
ATOM 6312 C C . MET A 1 798 ? -1.256 -38.513 -4.949 1.00 91.94 798 MET A C 1
ATOM 6314 O O . MET A 1 798 ? -2.248 -38.396 -5.665 1.00 91.94 798 MET A O 1
ATOM 6318 N N . GLY A 1 799 ? -0.493 -39.613 -4.975 1.00 89.94 799 GLY A N 1
ATOM 6319 C CA . GLY A 1 799 ? -0.779 -40.791 -5.799 1.00 89.94 799 GLY A CA 1
ATOM 6320 C C . GLY A 1 799 ? -2.161 -41.403 -5.546 1.00 89.94 799 GLY A C 1
ATOM 6321 O O . GLY A 1 799 ? -2.754 -41.942 -6.475 1.00 89.94 799 GLY A O 1
ATOM 6322 N N . VAL A 1 800 ? -2.734 -41.222 -4.349 1.00 89.69 800 VAL A N 1
ATOM 6323 C CA . VAL A 1 800 ? -4.097 -41.684 -4.012 1.00 89.69 800 VAL A CA 1
ATOM 6324 C C . VAL A 1 800 ? -5.186 -41.064 -4.894 1.00 89.69 800 VAL A C 1
ATOM 6326 O O . VAL A 1 800 ? -6.268 -41.625 -5.038 1.00 89.69 800 VAL A O 1
ATOM 6329 N N . LEU A 1 801 ? -4.913 -39.921 -5.533 1.00 89.06 801 LEU A N 1
ATOM 6330 C CA . LEU A 1 801 ? -5.830 -39.307 -6.496 1.00 89.06 801 LEU A CA 1
ATOM 6331 C C . LEU A 1 801 ? -5.940 -40.100 -7.806 1.00 89.06 801 LEU A C 1
ATOM 6333 O O . LEU A 1 801 ? -6.878 -39.874 -8.563 1.00 89.06 801 LEU A O 1
ATOM 6337 N N . LYS A 1 802 ? -5.006 -41.017 -8.081 1.00 88.25 802 LYS A N 1
ATOM 6338 C CA . LYS A 1 802 ? -5.023 -41.889 -9.264 1.00 88.25 802 LYS A CA 1
ATOM 6339 C C . LYS A 1 802 ? -5.584 -43.284 -8.980 1.00 88.25 802 LYS A C 1
ATOM 6341 O O . LYS A 1 802 ? -5.788 -44.037 -9.922 1.00 88.25 802 LYS A O 1
ATOM 6346 N N . ASP A 1 803 ? -5.837 -43.625 -7.717 1.00 86.00 803 ASP A N 1
ATOM 6347 C CA . ASP A 1 803 ? -6.390 -44.927 -7.332 1.00 86.00 803 ASP A CA 1
ATOM 6348 C C . ASP A 1 803 ? -7.829 -45.067 -7.868 1.00 86.00 803 ASP A C 1
ATOM 6350 O O . ASP A 1 803 ? -8.690 -44.293 -7.446 1.00 86.00 803 ASP A O 1
ATOM 6354 N N . PRO A 1 804 ? -8.127 -45.996 -8.792 1.00 82.31 804 PRO A N 1
ATOM 6355 C CA . PRO A 1 804 ? -9.463 -46.130 -9.374 1.00 82.31 804 PRO A CA 1
ATOM 6356 C C . PRO A 1 804 ? -10.533 -46.517 -8.341 1.00 82.31 804 PRO A C 1
ATOM 6358 O O . PRO A 1 804 ? -11.689 -46.116 -8.491 1.00 82.31 804 PRO A O 1
ATOM 6361 N N . ASP A 1 805 ? -10.156 -47.201 -7.260 1.00 82.75 805 ASP A N 1
ATOM 6362 C CA . ASP A 1 805 ? -11.082 -47.700 -6.239 1.00 82.75 805 ASP A CA 1
ATOM 6363 C C . ASP A 1 805 ? -11.416 -46.633 -5.178 1.00 82.75 805 ASP A C 1
ATOM 6365 O O . ASP A 1 805 ? -12.387 -46.743 -4.420 1.00 82.75 805 ASP A O 1
ATOM 6369 N N . ALA A 1 806 ? -10.652 -45.538 -5.144 1.00 82.75 806 ALA A N 1
ATOM 6370 C CA . ALA A 1 806 ? -10.859 -44.429 -4.224 1.00 82.75 806 ALA A CA 1
ATOM 6371 C C . ALA A 1 806 ? -12.032 -43.526 -4.653 1.00 82.75 806 ALA A C 1
ATOM 6373 O O . ALA A 1 806 ? -11.861 -42.623 -5.473 1.00 82.75 806 ALA A O 1
ATOM 6374 N N . LYS A 1 807 ? -13.223 -43.702 -4.067 1.00 83.62 807 LYS A N 1
ATOM 6375 C CA . LYS A 1 807 ? -14.373 -42.792 -4.292 1.00 83.62 807 LYS A CA 1
ATOM 6376 C C . LYS A 1 807 ? -14.262 -41.460 -3.530 1.00 83.62 807 LYS A C 1
ATOM 6378 O O . LYS A 1 807 ? -14.670 -40.418 -4.042 1.00 83.62 807 LYS A O 1
ATOM 6383 N N . GLU A 1 808 ? -13.699 -41.500 -2.323 1.00 85.88 808 GLU A N 1
ATOM 6384 C CA . GLU A 1 808 ? -13.415 -40.338 -1.467 1.00 85.88 808 GLU A CA 1
ATOM 6385 C C . GLU A 1 808 ? -11.928 -40.342 -1.082 1.00 85.88 808 GLU A C 1
ATOM 6387 O O . GLU A 1 808 ? -11.340 -41.402 -0.843 1.00 85.88 808 GLU A O 1
ATOM 6392 N N . VAL A 1 809 ? -11.326 -39.154 -1.018 1.00 89.25 809 VAL A N 1
ATOM 6393 C CA . VAL A 1 809 ? -9.964 -38.922 -0.525 1.00 89.25 809 VAL A CA 1
ATOM 6394 C C . VAL A 1 809 ? -9.973 -37.921 0.622 1.00 89.25 809 VAL A C 1
ATOM 6396 O O . VAL A 1 809 ? -10.754 -36.971 0.634 1.00 89.25 809 VAL A O 1
ATOM 6399 N N . SER A 1 810 ? -9.086 -38.129 1.592 1.00 88.75 810 SER A N 1
ATOM 6400 C CA . SER A 1 810 ? -8.938 -37.265 2.761 1.00 88.75 810 SER A CA 1
ATOM 6401 C C . SER A 1 810 ? -7.697 -36.388 2.658 1.00 88.75 810 SER A C 1
ATOM 6403 O O . SER A 1 810 ? -6.589 -36.878 2.451 1.00 88.75 810 SER A O 1
ATOM 6405 N N . MET A 1 811 ? -7.872 -35.084 2.835 1.00 88.44 811 MET A N 1
ATOM 6406 C CA . MET A 1 811 ? -6.785 -34.111 2.831 1.00 88.44 811 MET A CA 1
ATOM 6407 C C . MET A 1 811 ? -6.506 -33.599 4.236 1.00 88.44 811 MET A C 1
ATOM 6409 O O . MET A 1 811 ? -7.406 -33.122 4.930 1.00 88.44 811 MET A O 1
ATOM 6413 N N . ILE A 1 812 ? -5.237 -33.667 4.633 1.00 86.62 812 ILE A N 1
ATOM 6414 C CA . ILE A 1 812 ? -4.783 -33.314 5.982 1.00 86.62 812 ILE A CA 1
ATOM 6415 C C . ILE A 1 812 ? -3.510 -32.449 5.963 1.00 86.62 812 ILE A C 1
ATOM 6417 O O . ILE A 1 812 ? -2.895 -32.228 4.917 1.00 86.62 812 ILE A O 1
ATOM 6421 N N . GLU A 1 813 ? -3.104 -31.908 7.117 1.00 82.19 813 GLU A N 1
ATOM 6422 C CA . GLU A 1 813 ? -2.036 -30.895 7.178 1.00 82.19 813 GLU A CA 1
ATOM 6423 C C . GLU A 1 813 ? -0.619 -31.440 6.942 1.00 82.19 813 GLU A C 1
ATOM 6425 O O . GLU A 1 813 ? 0.187 -30.792 6.262 1.00 82.19 813 GLU A O 1
ATOM 6430 N N . ALA A 1 814 ? -0.298 -32.608 7.505 1.00 86.44 814 ALA A N 1
ATOM 6431 C CA . ALA A 1 814 ? 1.079 -33.079 7.635 1.00 86.44 814 ALA A CA 1
ATOM 6432 C C . ALA A 1 814 ? 1.266 -34.541 7.208 1.00 86.44 814 ALA A C 1
ATOM 6434 O O . ALA A 1 814 ? 0.404 -35.384 7.441 1.00 86.44 814 ALA A O 1
ATOM 6435 N N . ALA A 1 815 ? 2.445 -34.852 6.654 1.00 90.75 815 ALA A N 1
ATOM 6436 C CA . ALA A 1 815 ? 2.804 -36.202 6.205 1.00 90.75 815 ALA A CA 1
ATOM 6437 C C . ALA A 1 815 ? 2.741 -37.244 7.335 1.00 90.75 815 ALA A C 1
ATOM 6439 O O . ALA A 1 815 ? 2.200 -38.329 7.156 1.00 90.75 815 ALA A O 1
ATOM 6440 N N . ILE A 1 816 ? 3.216 -36.881 8.532 1.00 90.75 816 ILE A N 1
ATOM 6441 C CA . ILE A 1 816 ? 3.161 -37.750 9.718 1.00 90.75 816 ILE A CA 1
ATOM 6442 C C . ILE A 1 816 ? 1.713 -38.125 10.062 1.00 90.75 816 ILE A C 1
ATOM 6444 O O . ILE A 1 816 ? 1.455 -39.284 10.360 1.00 90.75 816 ILE A O 1
ATOM 6448 N N . CYS A 1 817 ? 0.764 -37.189 9.950 1.00 88.69 817 CYS A N 1
ATOM 6449 C CA . CYS A 1 817 ? -0.647 -37.475 10.211 1.00 88.69 817 CYS A CA 1
ATOM 6450 C C . CYS A 1 817 ? -1.225 -38.472 9.192 1.00 88.69 817 CYS A C 1
ATOM 6452 O O . CYS A 1 817 ? -2.060 -39.294 9.558 1.00 88.69 817 CYS A O 1
ATOM 6454 N N . VAL A 1 818 ? -0.757 -38.448 7.935 1.00 90.69 818 VAL A N 1
ATOM 6455 C CA . VAL A 1 818 ? -1.206 -39.395 6.897 1.00 90.69 818 VAL A CA 1
ATOM 6456 C C . VAL A 1 818 ? -0.761 -40.798 7.280 1.00 90.69 818 VAL A C 1
ATOM 6458 O O . VAL A 1 818 ? -1.555 -41.730 7.221 1.00 90.69 818 VAL A O 1
ATOM 6461 N N . ILE A 1 819 ? 0.489 -40.945 7.718 1.00 91.69 819 ILE A N 1
ATOM 6462 C CA . ILE A 1 819 ? 1.037 -42.233 8.154 1.00 91.69 819 ILE A CA 1
ATOM 6463 C C . ILE A 1 819 ? 0.280 -42.737 9.382 1.00 91.69 819 ILE A C 1
ATOM 6465 O O . ILE A 1 819 ? -0.127 -43.895 9.404 1.00 91.69 819 ILE A O 1
ATOM 6469 N N . SER A 1 820 ? 0.016 -41.867 10.364 1.00 89.50 820 SER A N 1
ATOM 6470 C CA . SER A 1 820 ? -0.772 -42.218 11.550 1.00 89.50 820 SER A CA 1
ATOM 6471 C C . SER A 1 820 ? -2.157 -42.754 11.187 1.00 89.50 820 SER A C 1
ATOM 6473 O O . SER A 1 820 ? -2.538 -43.819 11.663 1.00 89.50 820 SER A O 1
ATOM 6475 N N . ILE A 1 821 ? -2.897 -42.054 10.321 1.00 86.38 821 ILE A N 1
ATOM 6476 C CA . ILE A 1 821 ? -4.244 -42.468 9.898 1.00 86.38 821 ILE A CA 1
ATOM 6477 C C . ILE A 1 821 ? -4.185 -43.803 9.149 1.00 86.38 821 ILE A C 1
ATOM 6479 O O . ILE A 1 821 ? -4.949 -44.717 9.460 1.00 86.38 821 ILE A O 1
ATOM 6483 N N . THR A 1 822 ? -3.240 -43.947 8.217 1.00 87.94 822 THR A N 1
ATOM 6484 C CA . THR A 1 822 ? -3.052 -45.187 7.451 1.00 87.94 822 THR A CA 1
ATOM 6485 C C . THR A 1 822 ? -2.722 -46.369 8.364 1.00 87.94 822 THR A C 1
ATOM 6487 O O . THR A 1 822 ? -3.303 -47.441 8.213 1.00 87.94 822 THR A O 1
ATOM 6490 N N . GLN A 1 823 ? -1.854 -46.180 9.360 1.00 88.06 823 GLN A N 1
ATOM 6491 C CA . GLN A 1 823 ? -1.511 -47.210 10.343 1.00 88.06 823 GLN A CA 1
ATOM 6492 C C . GLN A 1 823 ? -2.716 -47.592 11.215 1.00 88.06 823 GLN A C 1
ATOM 6494 O O . GLN A 1 823 ? -2.981 -48.776 11.444 1.00 88.06 823 GLN A O 1
ATOM 6499 N N . MET A 1 824 ? -3.469 -46.597 11.693 1.00 83.00 824 MET A N 1
ATOM 6500 C CA . MET A 1 824 ? -4.637 -46.800 12.554 1.00 83.00 824 MET A CA 1
ATOM 6501 C C . MET A 1 824 ? -5.792 -47.507 11.842 1.00 83.00 824 MET A C 1
ATOM 6503 O O . MET A 1 824 ? -6.573 -48.192 12.499 1.00 83.00 824 MET A O 1
ATOM 6507 N N . ARG A 1 825 ? -5.884 -47.405 10.514 1.00 80.00 825 ARG A N 1
ATOM 6508 C CA . ARG A 1 825 ? -6.927 -48.067 9.719 1.00 80.00 825 ARG A CA 1
ATOM 6509 C C . ARG A 1 825 ? -6.968 -49.584 9.906 1.00 80.00 825 ARG A C 1
ATOM 6511 O O . ARG A 1 825 ? -8.044 -50.166 9.839 1.00 80.00 825 ARG A O 1
ATOM 6518 N N . SER A 1 826 ? -5.829 -50.220 10.189 1.00 70.19 826 SER A N 1
ATOM 6519 C CA . SER A 1 826 ? -5.784 -51.656 10.515 1.00 70.19 826 SER A CA 1
ATOM 6520 C C . SER A 1 826 ? -6.652 -52.025 11.729 1.00 70.19 826 SER A C 1
ATOM 6522 O O . SER A 1 826 ? -7.093 -53.163 11.845 1.00 70.19 826 SER A O 1
ATOM 6524 N N . LYS A 1 827 ? -6.918 -51.056 12.615 1.00 69.25 827 LYS A N 1
ATOM 6525 C CA . LYS A 1 827 ? -7.723 -51.205 13.835 1.00 69.25 827 LYS A CA 1
ATOM 6526 C C . LYS A 1 827 ? -9.096 -50.543 13.737 1.00 69.25 827 LYS A C 1
ATOM 6528 O O . LYS A 1 827 ? -10.029 -51.001 14.383 1.00 69.25 827 LYS A O 1
ATOM 6533 N N . PHE A 1 828 ? -9.220 -49.484 12.939 1.00 71.88 828 PHE A N 1
ATOM 6534 C CA . PHE A 1 828 ? -10.446 -48.703 12.799 1.00 71.88 828 PHE A CA 1
ATOM 6535 C C . PHE A 1 828 ? -10.832 -48.603 11.323 1.00 71.88 828 PHE A C 1
ATOM 6537 O O . PHE A 1 828 ? -10.351 -47.732 10.596 1.00 71.88 828 PHE A O 1
ATOM 6544 N N . SER A 1 829 ? -11.722 -49.492 10.880 1.00 67.62 829 SER A N 1
ATOM 6545 C CA . SER A 1 829 ? -12.212 -49.542 9.493 1.00 67.62 829 SER A CA 1
ATOM 6546 C C . SER A 1 829 ? -12.975 -48.282 9.062 1.00 67.62 829 SER A C 1
ATOM 6548 O O . SER A 1 829 ? -13.123 -48.042 7.867 1.00 67.62 829 SER A O 1
ATOM 6550 N N . SER A 1 830 ? -13.420 -47.465 10.022 1.00 65.88 830 SER A N 1
ATOM 6551 C CA . SER A 1 830 ? -14.076 -46.172 9.808 1.00 65.88 830 SER A CA 1
ATOM 6552 C C . SER A 1 830 ? -13.120 -45.043 9.403 1.00 65.88 830 SER A C 1
ATOM 6554 O O . SER A 1 830 ? -13.581 -43.987 8.969 1.00 65.88 830 SER A O 1
ATOM 6556 N N . LEU A 1 831 ? -11.801 -45.235 9.530 1.00 67.56 831 LEU A N 1
ATOM 6557 C CA . LEU A 1 831 ? -10.812 -44.236 9.125 1.00 67.56 831 LEU A CA 1
ATOM 6558 C C . LEU A 1 831 ? -10.577 -44.255 7.607 1.00 67.56 831 LEU A C 1
ATOM 6560 O O . LEU A 1 831 ? -10.573 -45.323 6.987 1.00 67.56 831 LEU A O 1
ATOM 6564 N N . PRO A 1 832 ? -10.344 -43.082 6.991 1.00 68.06 832 PRO A N 1
ATOM 6565 C CA . PRO A 1 832 ? -10.301 -42.970 5.544 1.00 68.06 832 PRO A CA 1
ATOM 6566 C C . PRO A 1 832 ? -9.114 -43.743 4.942 1.00 68.06 832 PRO A C 1
ATOM 6568 O O . PRO A 1 832 ? -7.972 -43.569 5.379 1.00 68.06 832 PRO A O 1
ATOM 6571 N N . PRO A 1 833 ? -9.357 -44.561 3.900 1.00 67.62 833 PRO A N 1
ATOM 6572 C CA . PRO A 1 833 ? -8.342 -45.401 3.270 1.00 67.62 833 PRO A CA 1
ATOM 6573 C C . PRO A 1 833 ? -7.282 -44.617 2.501 1.00 67.62 833 PRO A C 1
ATOM 6575 O O . PRO A 1 833 ? -6.139 -45.057 2.417 1.00 67.62 833 PRO A O 1
ATOM 6578 N N . ASN A 1 834 ? -7.673 -43.463 1.959 1.00 86.75 834 ASN A N 1
ATOM 6579 C CA . ASN A 1 834 ? -6.944 -42.754 0.920 1.00 86.75 834 ASN A CA 1
ATOM 6580 C C . ASN A 1 834 ? -6.699 -41.318 1.367 1.00 86.75 834 ASN A C 1
ATOM 6582 O O . ASN A 1 834 ? -7.509 -40.427 1.112 1.00 86.75 834 ASN A O 1
ATOM 6586 N N . SER A 1 835 ? -5.597 -41.114 2.088 1.00 90.38 835 SER A N 1
ATOM 6587 C CA . SER A 1 835 ? -5.246 -39.824 2.685 1.00 90.38 835 SER A CA 1
ATOM 6588 C C . SER A 1 835 ? -3.983 -39.233 2.058 1.00 90.38 835 SER A C 1
ATOM 6590 O O . SER A 1 835 ? -3.005 -39.944 1.825 1.00 90.38 835 SER A O 1
ATOM 6592 N N . PHE A 1 836 ? -3.974 -37.922 1.832 1.00 92.31 836 PHE A N 1
ATOM 6593 C CA . PHE A 1 836 ? -2.817 -37.163 1.351 1.00 92.31 836 PHE A CA 1
ATOM 6594 C C . PHE A 1 836 ? -2.655 -35.868 2.156 1.00 92.31 836 PHE A C 1
ATOM 6596 O O . PHE A 1 836 ? -3.589 -35.423 2.828 1.00 92.31 836 PHE A O 1
ATOM 6603 N N . ALA A 1 837 ? -1.471 -35.249 2.113 1.00 90.62 837 ALA A N 1
ATOM 6604 C CA . ALA A 1 837 ? -1.221 -34.001 2.836 1.00 90.62 837 ALA A CA 1
ATOM 6605 C C . ALA A 1 837 ? -0.860 -32.826 1.926 1.00 90.62 837 ALA A C 1
ATOM 6607 O O . ALA A 1 837 ? -0.032 -32.942 1.021 1.00 90.62 837 ALA A O 1
ATOM 6608 N N . ILE A 1 838 ? -1.433 -31.657 2.233 1.00 85.12 838 ILE A N 1
ATOM 6609 C CA . ILE A 1 838 ? -1.226 -30.415 1.471 1.00 85.12 838 ILE A CA 1
ATOM 6610 C C . ILE A 1 838 ? 0.149 -29.773 1.696 1.00 85.12 838 ILE A C 1
ATOM 6612 O O . ILE A 1 838 ? 0.650 -29.043 0.840 1.00 85.12 838 ILE A O 1
ATOM 6616 N N . ILE A 1 839 ? 0.773 -30.067 2.842 1.00 83.88 839 ILE A N 1
ATOM 6617 C CA . ILE A 1 839 ? 2.083 -29.561 3.268 1.00 83.88 839 ILE A CA 1
ATOM 6618 C C . ILE A 1 839 ? 2.154 -28.023 3.198 1.00 83.88 839 ILE A C 1
ATOM 6620 O O . ILE A 1 839 ? 2.726 -27.377 2.309 1.00 83.88 839 ILE A O 1
ATOM 6624 N N . GLY A 1 840 ? 1.587 -27.414 4.238 1.00 72.88 840 GLY A N 1
ATOM 6625 C CA . GLY A 1 840 ? 1.428 -25.972 4.386 1.00 72.88 840 GLY A CA 1
ATOM 6626 C C . GLY A 1 840 ? 0.115 -25.486 3.781 1.00 72.88 840 GLY A C 1
ATOM 6627 O O . GLY A 1 840 ? -0.123 -25.583 2.583 1.00 72.88 840 GLY A O 1
ATOM 6628 N N . THR A 1 841 ? -0.720 -24.890 4.623 1.00 59.09 841 THR A N 1
ATOM 6629 C CA . THR A 1 841 ? -2.150 -24.645 4.367 1.00 59.09 841 THR A CA 1
ATOM 6630 C C . THR A 1 841 ? -2.464 -23.560 3.330 1.00 59.09 841 THR A C 1
ATOM 6632 O O . THR A 1 841 ? -3.623 -23.220 3.143 1.00 59.09 841 THR A O 1
ATOM 6635 N N . GLY A 1 842 ? -1.446 -22.986 2.681 1.00 63.19 842 GLY A N 1
ATOM 6636 C CA . GLY A 1 842 ? -1.584 -22.044 1.563 1.00 63.19 842 GLY A CA 1
ATOM 6637 C C . GLY A 1 842 ? -1.259 -22.653 0.195 1.00 63.19 842 GLY A C 1
ATOM 6638 O O . GLY A 1 842 ? -1.252 -21.936 -0.801 1.00 63.19 842 GLY A O 1
ATOM 6639 N N . ASN A 1 843 ? -0.961 -23.954 0.128 1.00 72.38 843 ASN A N 1
ATOM 6640 C CA . ASN A 1 843 ? -0.624 -24.658 -1.108 1.00 72.38 843 ASN A CA 1
ATOM 6641 C C . ASN A 1 843 ? -1.887 -25.057 -1.891 1.00 72.38 843 ASN A C 1
ATOM 6643 O O . ASN A 1 843 ? -2.129 -26.226 -2.167 1.00 72.38 843 ASN A O 1
ATOM 6647 N N . TYR A 1 844 ? -2.714 -24.076 -2.253 1.00 72.00 844 TYR A N 1
ATOM 6648 C CA . TYR A 1 844 ? -3.979 -24.318 -2.959 1.00 72.00 844 TYR A CA 1
ATOM 6649 C C . TYR A 1 844 ? -3.794 -24.863 -4.382 1.00 72.00 844 TYR A C 1
ATOM 6651 O O . TYR A 1 844 ? -4.763 -25.291 -4.996 1.00 72.00 844 TYR A O 1
ATOM 6659 N N . LYS A 1 845 ? -2.558 -24.882 -4.898 1.00 73.88 845 LYS A N 1
ATOM 6660 C CA . LYS A 1 845 ? -2.223 -25.383 -6.238 1.00 73.88 845 LYS A CA 1
ATOM 6661 C C . LYS A 1 845 ? -2.541 -26.869 -6.403 1.00 73.88 845 LYS A C 1
ATOM 6663 O O . LYS A 1 845 ? -2.911 -27.300 -7.485 1.00 73.88 845 LYS A O 1
ATOM 6668 N N . ILE A 1 846 ? -2.441 -27.660 -5.331 1.00 80.44 846 ILE A N 1
ATOM 6669 C CA . ILE A 1 846 ? -2.769 -29.091 -5.393 1.00 80.44 846 ILE A CA 1
ATOM 6670 C C . ILE A 1 846 ? -4.275 -29.359 -5.478 1.00 80.44 846 ILE A C 1
ATOM 6672 O O . ILE A 1 846 ? -4.660 -30.475 -5.813 1.00 80.44 846 ILE A O 1
ATOM 6676 N N . LEU A 1 847 ? -5.123 -28.360 -5.192 1.00 80.06 847 LEU A N 1
ATOM 6677 C CA . LEU A 1 847 ? -6.576 -28.508 -5.293 1.00 80.06 847 LEU A CA 1
ATOM 6678 C C . LEU A 1 847 ? -7.010 -28.756 -6.734 1.00 80.06 847 LEU A C 1
ATOM 6680 O O . LEU A 1 847 ? -7.962 -29.495 -6.948 1.00 80.06 847 LEU A O 1
ATOM 6684 N N . ASP A 1 848 ? -6.284 -28.212 -7.710 1.00 79.06 848 ASP A N 1
ATOM 6685 C CA . ASP A 1 848 ? -6.593 -28.409 -9.126 1.00 79.06 848 ASP A CA 1
ATOM 6686 C C . ASP A 1 848 ? -6.426 -29.890 -9.514 1.00 79.06 848 ASP A C 1
ATOM 6688 O O . ASP A 1 848 ? -7.272 -30.449 -10.207 1.00 79.06 848 ASP A O 1
ATOM 6692 N N . ALA A 1 849 ? -5.414 -30.577 -8.964 1.00 82.38 849 ALA A N 1
ATOM 6693 C CA . ALA A 1 849 ? -5.246 -32.022 -9.139 1.00 82.38 849 ALA A CA 1
ATOM 6694 C C . ALA A 1 849 ? -6.379 -32.828 -8.473 1.00 82.38 849 ALA A C 1
ATOM 6696 O O . ALA A 1 849 ? -6.799 -33.859 -8.997 1.00 82.38 849 ALA A O 1
ATOM 6697 N N . VAL A 1 850 ? -6.912 -32.353 -7.341 1.00 82.88 850 VAL A N 1
ATOM 6698 C CA . VAL A 1 850 ? -8.074 -32.979 -6.687 1.00 82.88 850 VAL A CA 1
ATOM 6699 C C . VAL A 1 850 ? -9.329 -32.805 -7.540 1.00 82.88 850 VAL A C 1
ATOM 6701 O O . VAL A 1 850 ? -10.042 -33.778 -7.768 1.00 82.88 850 VAL A O 1
ATOM 6704 N N . VAL A 1 851 ? -9.575 -31.602 -8.064 1.00 81.06 851 VAL A N 1
ATOM 6705 C CA . VAL A 1 851 ? -10.709 -31.320 -8.959 1.00 81.06 851 VAL A CA 1
ATOM 6706 C C . VAL A 1 851 ? -10.629 -32.193 -10.211 1.00 81.06 851 VAL A C 1
ATOM 6708 O O . VAL A 1 851 ? -11.601 -32.872 -10.533 1.00 81.06 851 VAL A O 1
ATOM 6711 N N . LYS A 1 852 ? -9.458 -32.254 -10.864 1.00 81.50 852 LYS A N 1
ATOM 6712 C CA . LYS A 1 852 ? -9.218 -33.111 -12.039 1.00 81.50 852 LYS A CA 1
ATOM 6713 C C . LYS A 1 852 ? -9.461 -34.595 -11.751 1.00 81.50 852 LYS A C 1
ATOM 6715 O O . LYS A 1 852 ? -9.922 -35.309 -12.632 1.00 81.50 852 LYS A O 1
ATOM 6720 N N . SER A 1 853 ? -9.181 -35.066 -10.532 1.00 85.44 853 SER A N 1
ATOM 6721 C CA . SER A 1 853 ? -9.407 -36.472 -10.161 1.00 85.44 853 SER A CA 1
ATOM 6722 C C . SER A 1 853 ? -10.888 -36.867 -10.097 1.00 85.44 853 SER A C 1
ATOM 6724 O O . SER A 1 853 ? -11.200 -38.056 -10.097 1.00 85.44 853 SER A O 1
ATOM 6726 N N . GLY A 1 854 ? -11.802 -35.894 -9.983 1.00 81.56 854 GLY A N 1
ATOM 6727 C CA . GLY A 1 854 ? -13.243 -36.131 -9.850 1.00 81.56 854 GLY A CA 1
ATOM 6728 C C . GLY A 1 854 ? -13.674 -36.813 -8.542 1.00 81.56 854 GLY A C 1
ATOM 6729 O O . GLY A 1 854 ? -14.858 -37.103 -8.368 1.00 81.56 854 GLY A O 1
ATOM 6730 N N . LYS A 1 855 ? -12.744 -37.077 -7.615 1.00 85.88 855 LYS A N 1
ATOM 6731 C CA . LYS A 1 855 ? -13.021 -37.744 -6.336 1.00 85.88 855 LYS A CA 1
ATOM 6732 C C . LYS A 1 855 ? -13.699 -36.801 -5.347 1.00 85.88 855 LYS A C 1
ATOM 6734 O O . LYS A 1 855 ? -13.475 -35.590 -5.366 1.00 85.88 855 LYS A O 1
ATOM 6739 N N . GLN A 1 856 ? -14.490 -37.360 -4.430 1.00 85.69 856 GLN A N 1
ATOM 6740 C CA . GLN A 1 856 ? -14.983 -36.582 -3.292 1.00 85.69 856 GLN A CA 1
ATOM 6741 C C . GLN A 1 856 ? -13.830 -36.255 -2.342 1.00 85.69 856 GLN A C 1
ATOM 6743 O O . GLN A 1 856 ? -12.939 -37.076 -2.129 1.00 85.69 856 GLN A O 1
ATOM 6748 N N . LEU A 1 857 ? -13.851 -35.051 -1.775 1.00 86.94 857 LEU A N 1
ATOM 6749 C CA . LEU A 1 857 ? -12.810 -34.567 -0.879 1.00 86.94 857 LEU A CA 1
ATOM 6750 C C . LEU A 1 857 ? -13.370 -34.405 0.531 1.00 86.94 857 LEU A C 1
ATOM 6752 O O . LEU A 1 857 ? -14.229 -33.552 0.753 1.00 86.94 857 LEU A O 1
ATOM 6756 N N . ALA A 1 858 ? -12.825 -35.160 1.477 1.00 86.12 858 ALA A N 1
ATOM 6757 C CA . ALA A 1 858 ? -12.979 -34.914 2.902 1.00 86.12 858 ALA A CA 1
ATOM 6758 C C . ALA A 1 858 ? -11.760 -34.143 3.414 1.00 86.12 858 ALA A C 1
ATOM 6760 O O . ALA A 1 858 ? -10.621 -34.482 3.100 1.00 86.12 858 ALA A O 1
ATOM 6761 N N . SER A 1 859 ? -11.967 -33.084 4.190 1.00 82.12 859 SER A N 1
ATOM 6762 C CA . SER A 1 859 ? -10.854 -32.324 4.761 1.00 82.12 859 SER A CA 1
ATOM 6763 C C . SER A 1 859 ? -11.123 -31.966 6.212 1.00 82.12 859 SER A C 1
ATOM 6765 O O . SER A 1 859 ? -12.186 -31.449 6.552 1.00 82.12 859 SER A O 1
ATOM 6767 N N . GLY A 1 860 ? -10.113 -32.195 7.048 1.00 73.25 860 GLY A N 1
ATOM 6768 C CA . GLY A 1 860 ? -10.092 -31.823 8.455 1.00 73.25 860 GLY A CA 1
ATOM 6769 C C . GLY A 1 860 ? -8.676 -31.435 8.856 1.00 73.25 860 GLY A C 1
ATOM 6770 O O . GLY A 1 860 ? -7.758 -32.250 8.771 1.00 73.25 860 GLY A O 1
ATOM 6771 N N . LEU A 1 861 ? -8.494 -30.173 9.234 1.00 80.44 861 LEU A N 1
ATOM 6772 C CA . LEU A 1 861 ? -7.216 -29.653 9.712 1.00 80.44 861 LEU A CA 1
ATOM 6773 C C . LEU A 1 861 ? -7.150 -29.705 11.246 1.00 80.44 861 LEU A C 1
ATOM 6775 O O . LEU A 1 861 ? -8.145 -30.037 11.894 1.00 80.44 861 LEU A O 1
ATOM 6779 N N . ASP A 1 862 ? -5.989 -29.380 11.818 1.00 75.75 862 ASP A N 1
ATOM 6780 C CA . ASP A 1 862 ? -5.729 -29.519 13.255 1.00 75.75 862 ASP A CA 1
ATOM 6781 C C . ASP A 1 862 ? -6.788 -28.801 14.111 1.00 75.75 862 ASP A C 1
ATOM 6783 O O . ASP A 1 862 ? -7.173 -27.655 13.865 1.00 75.75 862 ASP A O 1
ATOM 6787 N N . PHE A 1 863 ? -7.276 -29.469 15.155 1.00 72.44 863 PHE A N 1
ATOM 6788 C CA . PHE A 1 863 ? -8.237 -28.851 16.059 1.00 72.44 863 PHE A CA 1
ATOM 6789 C C . PHE A 1 863 ? -7.524 -28.072 17.161 1.00 72.44 863 PHE A C 1
ATOM 6791 O O . PHE A 1 863 ? -7.231 -28.592 18.239 1.00 72.44 863 PHE A O 1
ATOM 6798 N N . ASP A 1 864 ? -7.281 -26.791 16.911 1.00 71.31 864 ASP A N 1
ATOM 6799 C CA . ASP A 1 864 ? -6.640 -25.929 17.895 1.00 71.31 864 ASP A CA 1
ATOM 6800 C C . ASP A 1 864 ? -7.634 -25.454 18.954 1.00 71.31 864 ASP A C 1
ATOM 6802 O O . ASP A 1 864 ? -8.756 -25.032 18.642 1.00 71.31 864 ASP A O 1
ATOM 6806 N N . LEU A 1 865 ? -7.193 -25.441 20.213 1.00 64.38 865 LEU A N 1
ATOM 6807 C CA . LEU A 1 865 ? -7.963 -24.859 21.307 1.00 64.38 865 LEU A CA 1
ATOM 6808 C C . LEU A 1 865 ? -8.267 -23.384 21.027 1.00 64.38 865 LEU A C 1
ATOM 6810 O O . LEU A 1 865 ? -7.453 -22.641 20.468 1.00 64.38 865 LEU A O 1
ATOM 6814 N N . LYS A 1 866 ? -9.454 -22.948 21.451 1.00 62.28 866 LYS A N 1
ATOM 6815 C CA . LYS A 1 866 ? -9.798 -21.529 21.482 1.00 62.28 866 LYS A CA 1
ATOM 6816 C C . LYS A 1 866 ? -8.879 -20.840 22.487 1.00 62.28 866 LYS A C 1
ATOM 6818 O O . LYS A 1 866 ? -8.751 -21.295 23.621 1.00 62.28 866 LYS A O 1
ATOM 6823 N N . ASN A 1 867 ? -8.231 -19.755 22.075 1.00 55.53 867 ASN A N 1
ATOM 6824 C CA . ASN A 1 867 ? -7.489 -18.946 23.023 1.00 55.53 867 ASN A CA 1
ATOM 6825 C C . ASN A 1 867 ? -8.487 -18.025 23.734 1.00 55.53 867 ASN A C 1
ATOM 6827 O O . ASN A 1 867 ? -9.041 -17.113 23.130 1.00 55.53 867 ASN A O 1
ATOM 6831 N N . GLU A 1 868 ? -8.760 -18.297 25.008 1.00 50.41 868 GLU A N 1
ATOM 6832 C CA . GLU A 1 868 ? -9.704 -17.502 25.806 1.00 50.41 868 GLU A CA 1
ATOM 6833 C C . GLU A 1 868 ? -9.194 -16.077 26.077 1.00 50.41 868 GLU A C 1
ATOM 6835 O O . GLU A 1 868 ? -10.002 -15.164 26.215 1.00 50.41 868 GLU A O 1
ATOM 6840 N N . ALA A 1 869 ? -7.871 -15.865 26.073 1.00 46.16 869 ALA A N 1
ATOM 6841 C CA . ALA A 1 869 ? -7.252 -14.553 26.276 1.00 46.16 869 ALA A CA 1
ATOM 6842 C C . ALA A 1 869 ? -7.207 -13.692 24.998 1.00 46.16 869 ALA A C 1
ATOM 6844 O O . ALA A 1 869 ? -7.078 -12.476 25.073 1.00 46.16 869 ALA A O 1
ATOM 6845 N N . ASP A 1 870 ? -7.321 -14.306 23.818 1.00 46.25 870 ASP A N 1
ATOM 6846 C CA . ASP A 1 870 ? -7.353 -13.605 22.533 1.00 46.25 870 ASP A CA 1
ATOM 6847 C C . ASP A 1 870 ? -8.321 -14.344 21.590 1.00 46.25 870 ASP A C 1
ATOM 6849 O O . ASP A 1 870 ? -7.923 -15.342 20.984 1.00 46.25 870 ASP A O 1
ATOM 6853 N N . PRO A 1 871 ? -9.573 -13.866 21.415 1.00 51.25 871 PRO A N 1
ATOM 6854 C CA . PRO A 1 871 ? 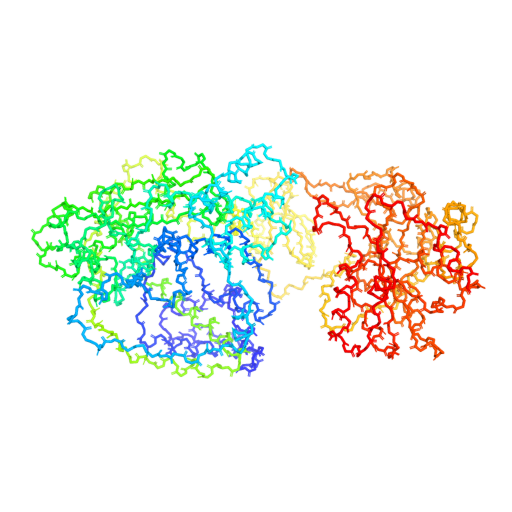-10.583 -14.526 20.581 1.00 51.25 871 PRO A CA 1
ATOM 6855 C C . PRO A 1 871 ? -10.162 -14.683 19.109 1.00 51.25 871 PRO A C 1
ATOM 6857 O O . PRO A 1 871 ? -10.725 -15.503 18.375 1.00 51.25 871 PRO A O 1
ATOM 6860 N N . ASN A 1 872 ? -9.176 -13.899 18.659 1.00 48.72 872 ASN A N 1
ATOM 6861 C CA . ASN A 1 872 ? -8.631 -13.975 17.310 1.00 48.72 872 ASN A CA 1
ATOM 6862 C C . ASN A 1 872 ? -7.522 -15.031 17.187 1.00 48.72 872 ASN A C 1
ATOM 6864 O O . ASN A 1 872 ? -7.263 -15.493 16.070 1.00 48.72 872 ASN A O 1
ATOM 6868 N N . LYS A 1 873 ? -6.930 -15.479 18.300 1.00 45.28 873 LYS A N 1
ATOM 6869 C CA . LYS A 1 873 ? -5.977 -16.595 18.368 1.00 45.28 873 LYS A CA 1
ATOM 6870 C C . LYS A 1 873 ? -6.655 -17.889 18.817 1.00 45.28 873 LYS A C 1
ATOM 6872 O O . LYS A 1 873 ? -7.733 -17.912 19.403 1.00 45.28 873 LYS A O 1
ATOM 6877 N N . GLY A 1 874 ? -6.015 -19.005 18.495 1.00 58.91 874 GLY A N 1
ATOM 6878 C CA . GLY A 1 874 ? -6.646 -20.312 18.614 1.00 58.91 874 GLY A CA 1
ATOM 6879 C C . GLY A 1 874 ? -7.634 -20.578 17.480 1.00 58.91 874 GLY A C 1
ATOM 6880 O O . GLY A 1 874 ? -7.953 -19.701 16.662 1.00 58.91 874 GLY A O 1
ATOM 6881 N N . GLN A 1 875 ? -8.075 -21.825 17.419 1.00 69.19 875 GLN A N 1
ATOM 6882 C CA . GLN A 1 875 ? -8.847 -22.372 16.309 1.00 69.19 875 GLN A CA 1
ATOM 6883 C C . GLN A 1 875 ? -8.176 -22.198 14.923 1.00 69.19 875 GLN A C 1
ATOM 6885 O O . GLN A 1 875 ? -8.854 -21.885 13.939 1.00 69.19 875 GLN A O 1
ATOM 6890 N N . ALA A 1 876 ? -6.840 -22.265 14.830 1.00 71.69 876 ALA A N 1
ATOM 6891 C CA . ALA A 1 876 ? -6.135 -21.920 13.597 1.00 71.69 876 ALA A CA 1
ATOM 6892 C C . ALA A 1 876 ? -6.411 -22.940 12.485 1.00 71.69 876 ALA A C 1
ATOM 6894 O O . ALA A 1 876 ? -6.707 -22.516 11.365 1.00 71.69 876 ALA A O 1
ATOM 6895 N N . GLY A 1 877 ? -6.395 -24.239 12.778 1.00 71.19 877 GLY A N 1
ATOM 6896 C CA . GLY A 1 877 ? -6.783 -25.273 11.824 1.00 71.19 877 GLY A CA 1
ATOM 6897 C C . GLY A 1 877 ? -8.256 -25.167 11.433 1.00 71.19 877 GLY A C 1
ATOM 6898 O O . GLY A 1 877 ? -8.541 -25.135 10.244 1.00 71.19 877 GLY A O 1
ATOM 6899 N N . GLN A 1 878 ? -9.185 -24.900 12.359 1.00 78.38 878 GLN A N 1
ATOM 6900 C CA . GLN A 1 878 ? -10.607 -24.696 12.030 1.00 78.38 878 GLN A CA 1
ATOM 6901 C C . GLN A 1 878 ? -10.823 -23.492 11.094 1.00 78.38 878 GLN A C 1
ATOM 6903 O O . GLN A 1 878 ? -11.534 -23.582 10.092 1.00 78.38 878 GLN A O 1
ATOM 6908 N N . LYS A 1 879 ? -10.168 -22.355 11.369 1.00 78.81 879 LYS A N 1
ATOM 6909 C CA . LYS A 1 879 ? -10.215 -21.163 10.501 1.00 78.81 879 LYS A CA 1
ATOM 6910 C C . LYS A 1 879 ? -9.599 -21.436 9.126 1.00 78.81 879 LYS A C 1
ATOM 6912 O O . LYS A 1 879 ? -10.062 -20.884 8.127 1.00 78.81 879 LYS A O 1
ATOM 6917 N N . LYS A 1 880 ? -8.548 -22.256 9.059 1.00 79.31 880 LYS A N 1
ATOM 6918 C CA . LYS A 1 880 ? -7.924 -22.671 7.799 1.00 79.31 880 LYS A CA 1
ATOM 6919 C C . LYS A 1 880 ? -8.801 -23.663 7.034 1.00 79.31 880 LYS A C 1
ATOM 6921 O O . LYS A 1 880 ? -8.881 -23.512 5.820 1.00 79.31 880 LYS A O 1
ATOM 6926 N N . THR A 1 881 ? -9.509 -24.579 7.704 1.00 77.44 881 THR A N 1
ATOM 6927 C CA . THR A 1 881 ? -10.472 -25.492 7.070 1.00 77.44 881 THR A CA 1
ATOM 6928 C C . THR A 1 881 ? -11.542 -24.688 6.346 1.00 77.44 881 THR A C 1
ATOM 6930 O O . THR A 1 881 ? -11.758 -24.904 5.162 1.00 77.44 881 THR A O 1
ATOM 6933 N N . LEU A 1 882 ? -12.121 -23.660 6.977 1.00 80.00 882 LEU A N 1
ATOM 6934 C CA . LEU A 1 882 ? -13.122 -22.805 6.322 1.00 80.00 882 LEU A CA 1
ATOM 6935 C C . LEU A 1 882 ? -12.583 -22.091 5.069 1.00 80.00 882 LEU A C 1
ATOM 6937 O O . LEU A 1 882 ? -13.261 -22.039 4.043 1.00 80.00 882 LEU A O 1
ATOM 6941 N N . LYS A 1 883 ? -11.353 -21.558 5.125 1.00 80.44 883 LYS A N 1
ATOM 6942 C CA . LYS A 1 883 ? -10.702 -20.930 3.957 1.00 80.44 883 LYS A CA 1
ATOM 6943 C C . LYS A 1 883 ? -10.446 -21.934 2.838 1.00 80.44 883 LYS A C 1
ATOM 6945 O O . LYS A 1 883 ? -10.642 -21.621 1.668 1.00 80.44 883 LYS A O 1
ATOM 6950 N N . LEU A 1 884 ? -10.017 -23.131 3.211 1.00 79.06 884 LEU A N 1
ATOM 6951 C CA . LEU A 1 884 ? -9.763 -24.230 2.301 1.00 79.06 884 LEU A CA 1
ATOM 6952 C C . LEU A 1 884 ? -11.059 -24.697 1.624 1.00 79.06 884 LEU A C 1
ATOM 6954 O O . LEU A 1 884 ? -11.081 -24.809 0.405 1.00 79.06 884 LEU A O 1
ATOM 6958 N N . MET A 1 885 ? -12.155 -24.855 2.371 1.00 78.94 885 MET A N 1
ATOM 6959 C CA . MET A 1 885 ? -13.477 -25.196 1.827 1.00 78.94 885 MET A CA 1
ATOM 6960 C C . MET A 1 885 ? -13.986 -24.148 0.837 1.00 78.94 885 MET A C 1
ATOM 6962 O O . MET A 1 885 ? -14.518 -24.504 -0.214 1.00 78.94 885 MET A O 1
ATOM 6966 N N . ALA A 1 886 ? -13.787 -22.859 1.130 1.00 80.25 886 ALA A N 1
ATOM 6967 C CA . ALA A 1 886 ? -14.115 -21.787 0.193 1.00 80.25 886 ALA A CA 1
ATOM 6968 C C . ALA A 1 886 ? -13.296 -21.903 -1.105 1.00 80.25 886 ALA A C 1
ATOM 6970 O O . ALA A 1 886 ? -13.871 -21.902 -2.191 1.00 80.25 886 ALA A O 1
ATOM 6971 N N . ALA A 1 887 ? -11.979 -22.108 -0.992 1.00 76.88 887 ALA A N 1
ATOM 6972 C CA . ALA A 1 887 ? -11.086 -22.274 -2.139 1.00 76.88 887 ALA A CA 1
ATOM 6973 C C . ALA A 1 887 ? -11.398 -23.530 -2.977 1.00 76.88 887 ALA A C 1
ATOM 6975 O O . ALA A 1 887 ? -11.206 -23.518 -4.195 1.00 76.88 887 ALA A O 1
ATOM 6976 N N . ILE A 1 888 ? -11.871 -24.605 -2.338 1.00 75.06 888 ILE A N 1
ATOM 6977 C CA . ILE A 1 888 ? -12.332 -25.836 -2.992 1.00 75.06 888 ILE A CA 1
ATOM 6978 C C . ILE A 1 888 ? -13.634 -25.579 -3.762 1.00 75.06 888 ILE A C 1
ATOM 6980 O O . ILE A 1 888 ? -13.759 -25.983 -4.918 1.00 75.06 888 ILE A O 1
ATOM 6984 N N . LYS A 1 889 ? -14.589 -24.872 -3.145 1.00 76.69 889 LYS A N 1
ATOM 6985 C CA . LYS A 1 889 ? -15.875 -24.533 -3.765 1.00 76.69 889 LYS A CA 1
ATOM 6986 C C . LYS A 1 889 ? -15.707 -23.627 -4.986 1.00 76.69 889 LYS A C 1
ATOM 6988 O O . LYS A 1 889 ? -16.367 -23.848 -5.995 1.00 76.69 889 LYS A O 1
ATOM 6993 N N . GLU A 1 890 ? -14.811 -22.643 -4.914 1.00 78.88 890 GLU A N 1
ATOM 6994 C CA . GLU A 1 890 ? -14.467 -21.767 -6.047 1.00 78.88 890 GLU A CA 1
ATOM 6995 C C . GLU A 1 890 ? -13.918 -22.541 -7.253 1.00 78.88 890 GLU A C 1
ATOM 6997 O O . GLU A 1 890 ? -14.150 -22.144 -8.390 1.00 78.88 890 GLU A O 1
ATOM 7002 N N . ARG A 1 891 ? -13.233 -23.666 -7.018 1.00 74.38 891 ARG A N 1
ATOM 7003 C CA . ARG A 1 891 ? -12.649 -24.523 -8.064 1.00 74.38 891 ARG A CA 1
ATOM 7004 C C . ARG A 1 891 ? -13.599 -25.610 -8.578 1.00 74.38 891 ARG A C 1
ATOM 7006 O O . ARG A 1 891 ? -13.172 -26.499 -9.303 1.00 74.38 891 ARG A O 1
ATOM 7013 N N . GLY A 1 892 ? -14.881 -25.551 -8.215 1.00 70.56 892 GLY A N 1
ATOM 7014 C CA . GLY A 1 892 ? -15.922 -26.377 -8.832 1.00 70.56 892 GLY A CA 1
ATOM 7015 C C . GLY A 1 892 ? -16.118 -27.775 -8.240 1.00 70.56 892 GLY A C 1
ATOM 7016 O O . GLY A 1 892 ? -16.862 -28.561 -8.818 1.00 70.56 892 GLY A O 1
ATOM 7017 N N . LEU A 1 893 ? -15.527 -28.100 -7.083 1.00 71.00 893 LEU A N 1
ATOM 7018 C CA . LEU A 1 893 ? -15.855 -29.334 -6.354 1.00 71.00 893 LEU A CA 1
ATOM 7019 C C . LEU A 1 893 ? -17.235 -29.179 -5.681 1.00 71.00 893 LEU A C 1
ATOM 7021 O O . LEU A 1 893 ? -17.381 -28.358 -4.771 1.00 71.00 893 LEU A O 1
ATOM 7025 N N . PRO A 1 894 ? -18.270 -29.936 -6.097 1.00 56.62 894 PRO A N 1
ATOM 7026 C CA . PRO A 1 894 ? -19.655 -29.605 -5.762 1.00 56.62 894 PRO A CA 1
ATOM 7027 C C . PRO A 1 894 ? -20.049 -29.941 -4.317 1.00 56.62 894 PRO A C 1
ATOM 7029 O O . PRO A 1 894 ? -21.028 -29.383 -3.819 1.00 56.62 894 PRO A O 1
ATOM 7032 N N . ARG A 1 895 ? -19.333 -30.855 -3.640 1.00 68.44 895 ARG A N 1
ATOM 7033 C CA . ARG A 1 895 ? -19.670 -31.345 -2.286 1.00 68.44 895 ARG A CA 1
ATOM 7034 C C . ARG A 1 895 ? -18.433 -31.769 -1.466 1.00 68.44 895 ARG A C 1
ATOM 7036 O O . ARG A 1 895 ? -18.285 -32.957 -1.193 1.00 68.44 895 ARG A O 1
ATOM 7043 N N . PRO A 1 896 ? -17.519 -30.854 -1.095 1.00 79.94 896 PRO A N 1
ATOM 7044 C CA . PRO A 1 896 ? -16.459 -31.194 -0.150 1.00 79.94 896 PRO A CA 1
ATOM 7045 C C . PRO A 1 896 ? -17.038 -31.422 1.253 1.00 79.94 896 PRO A C 1
ATOM 7047 O O . PRO A 1 896 ? -17.940 -30.699 1.682 1.00 79.94 896 PRO A O 1
ATOM 7050 N N . ARG A 1 897 ? -16.510 -32.419 1.964 1.00 82.94 897 ARG A N 1
ATOM 7051 C CA . ARG A 1 897 ? -16.925 -32.784 3.320 1.00 82.94 897 ARG A CA 1
ATOM 7052 C C . ARG A 1 897 ? -16.035 -32.102 4.357 1.00 82.94 897 ARG A C 1
ATOM 7054 O O . ARG A 1 897 ? -14.819 -32.306 4.370 1.00 82.94 897 ARG A O 1
ATOM 7061 N N . ASP A 1 898 ? -16.645 -31.290 5.219 1.00 81.19 898 ASP A N 1
ATOM 7062 C CA . ASP A 1 898 ? -15.964 -30.585 6.310 1.00 81.19 898 ASP A CA 1
ATOM 7063 C C . ASP A 1 898 ? -15.934 -31.442 7.574 1.00 81.19 898 ASP A C 1
ATOM 7065 O O . ASP A 1 898 ? -16.792 -31.344 8.450 1.00 81.19 898 ASP A O 1
ATOM 7069 N N . VAL A 1 899 ? -14.904 -32.284 7.660 1.00 78.38 899 VAL A N 1
ATOM 7070 C CA . VAL A 1 899 ? -14.690 -33.200 8.787 1.00 78.38 899 VAL A CA 1
ATOM 7071 C C . VAL A 1 899 ? -14.462 -32.421 10.086 1.00 78.38 899 VAL A C 1
ATOM 7073 O O . VAL A 1 899 ? -14.835 -32.885 11.163 1.00 78.38 899 VAL A O 1
ATOM 7076 N N . THR A 1 900 ? -13.894 -31.211 10.008 1.00 72.38 900 THR A N 1
ATOM 7077 C CA . THR A 1 900 ? -13.741 -30.337 11.177 1.00 72.38 900 THR A CA 1
ATOM 7078 C C . THR A 1 900 ? -15.107 -29.918 11.726 1.00 72.38 900 THR A C 1
ATOM 7080 O O . THR A 1 900 ? -15.333 -29.991 12.935 1.00 72.38 900 THR A O 1
ATOM 7083 N N . ALA A 1 901 ? -16.029 -29.497 10.860 1.00 73.25 901 ALA A N 1
ATOM 7084 C CA . ALA A 1 901 ? -17.382 -29.123 11.261 1.00 73.25 901 ALA A CA 1
ATOM 7085 C C . ALA A 1 901 ? -18.200 -30.327 11.758 1.00 73.25 901 ALA A C 1
ATOM 7087 O O . ALA A 1 901 ? -18.884 -30.207 12.773 1.00 73.25 901 ALA A O 1
ATOM 7088 N N . GLU A 1 902 ? -18.091 -31.484 11.095 1.00 74.31 902 GLU A N 1
ATOM 7089 C CA . GLU A 1 902 ? -18.743 -32.736 11.513 1.00 74.31 902 GLU A CA 1
ATOM 7090 C C . GLU A 1 902 ? -18.316 -33.147 12.926 1.00 74.31 902 GLU A C 1
ATOM 7092 O O . GLU A 1 902 ? -19.159 -33.400 13.787 1.00 74.31 902 GLU A O 1
ATOM 7097 N N . PHE A 1 903 ? -17.010 -33.121 13.202 1.00 71.19 903 PHE A N 1
ATOM 7098 C CA . PHE A 1 903 ? -16.475 -33.450 14.519 1.00 71.19 903 PHE A CA 1
ATOM 7099 C C . PHE A 1 903 ? -16.967 -32.479 15.604 1.00 71.19 903 PHE A C 1
ATOM 7101 O O . PHE A 1 903 ? -17.383 -32.908 16.677 1.00 71.19 903 PHE A O 1
ATOM 7108 N N . LEU A 1 904 ? -16.969 -31.168 15.335 1.00 66.12 904 LEU A N 1
ATOM 7109 C CA . LEU A 1 904 ? -17.447 -30.163 16.297 1.00 66.12 904 LEU A CA 1
ATOM 7110 C C . LEU A 1 904 ? -18.954 -30.250 16.566 1.00 66.12 904 LEU A C 1
ATOM 7112 O O . LEU A 1 904 ? -19.397 -29.874 17.649 1.00 66.12 904 LEU A O 1
ATOM 7116 N N . ALA A 1 905 ? -19.742 -30.713 15.594 1.00 65.25 905 ALA A N 1
ATOM 7117 C CA . ALA A 1 905 ? -21.172 -30.937 15.773 1.00 65.25 905 ALA A CA 1
ATOM 7118 C C . ALA A 1 905 ? -21.457 -32.179 16.634 1.00 65.25 905 ALA A C 1
ATOM 7120 O O . ALA A 1 905 ? -22.442 -32.199 17.370 1.00 65.25 905 ALA A O 1
ATOM 7121 N N . GLN A 1 906 ? -20.597 -33.198 16.550 1.00 61.50 906 GLN A N 1
ATOM 7122 C CA . GLN A 1 906 ? -20.770 -34.471 17.247 1.00 61.50 906 GLN A CA 1
ATOM 7123 C C . GLN A 1 906 ? -20.183 -34.476 18.668 1.00 61.50 906 GLN A C 1
ATOM 7125 O O . GLN A 1 906 ? -20.720 -35.152 19.545 1.00 61.50 906 GLN A O 1
ATOM 7130 N N . TYR A 1 907 ? -19.117 -33.711 18.925 1.00 58.12 907 TYR A N 1
ATOM 7131 C CA . TYR A 1 907 ? -18.404 -33.713 20.205 1.00 58.12 907 TYR A CA 1
ATOM 7132 C C . TYR A 1 907 ? -18.373 -32.312 20.835 1.00 58.12 907 TYR A C 1
ATOM 7134 O O . TYR A 1 907 ? -17.829 -31.363 20.270 1.00 58.12 907 TYR A O 1
ATOM 7142 N N . SER A 1 908 ? -18.928 -32.170 22.046 1.00 51.12 908 SER A N 1
ATOM 7143 C CA . SER A 1 908 ? -18.877 -30.915 22.808 1.00 51.12 908 SER A CA 1
ATOM 7144 C C . SER A 1 908 ? -17.433 -30.580 23.199 1.00 51.12 908 SER A C 1
ATOM 7146 O O . SER A 1 908 ? -16.800 -31.322 23.951 1.00 51.12 908 SER A O 1
ATOM 7148 N N . TRP A 1 909 ? -16.919 -29.461 22.690 1.00 48.72 909 TRP A N 1
ATOM 7149 C CA . TRP A 1 909 ? -15.525 -29.047 22.860 1.00 48.72 909 TRP A CA 1
ATOM 7150 C C . TRP A 1 909 ? -15.181 -28.745 24.333 1.00 48.72 909 TRP A C 1
ATOM 7152 O O . TRP A 1 909 ? -15.915 -27.983 24.971 1.00 48.72 909 TRP A O 1
ATOM 7162 N N . PRO A 1 910 ? -14.073 -29.264 24.894 1.00 47.19 910 PRO A N 1
ATOM 7163 C CA . PRO A 1 910 ? -13.666 -28.894 26.241 1.00 47.19 910 PRO A CA 1
ATOM 7164 C C . PRO A 1 910 ? -13.119 -27.462 26.273 1.00 47.19 910 PRO A C 1
ATOM 7166 O O . PRO A 1 910 ? -12.262 -27.069 25.478 1.00 47.19 910 PRO A O 1
ATOM 7169 N N . THR A 1 911 ? -13.638 -26.674 27.212 1.00 46.50 911 THR A N 1
ATOM 7170 C CA . THR A 1 911 ? -13.055 -25.400 27.648 1.00 46.50 911 THR A CA 1
ATOM 7171 C C . THR A 1 911 ? -11.799 -25.665 28.479 1.00 46.50 911 THR A C 1
ATOM 7173 O O . THR A 1 911 ? -11.592 -26.781 28.958 1.00 46.50 911 THR A O 1
ATOM 7176 N N . ARG A 1 912 ? -10.946 -24.649 28.668 1.00 41.38 912 ARG A N 1
ATOM 7177 C CA . ARG A 1 912 ? -9.642 -24.773 29.357 1.00 41.38 912 ARG A CA 1
ATOM 7178 C C . ARG A 1 912 ? -9.725 -25.376 30.771 1.00 41.38 912 ARG A C 1
ATOM 7180 O O . ARG A 1 912 ? -8.725 -25.884 31.265 1.00 41.38 912 ARG A O 1
ATOM 7187 N N . GLU A 1 913 ? -10.904 -25.344 31.388 1.00 38.75 913 GLU A N 1
ATOM 7188 C CA . GLU A 1 913 ? -11.191 -25.867 32.730 1.00 38.75 913 GLU A CA 1
ATOM 7189 C C . GLU A 1 913 ? -11.507 -27.374 32.776 1.00 38.75 913 GLU A C 1
ATOM 7191 O O . GLU A 1 913 ? -11.381 -27.992 33.833 1.00 38.75 913 GLU A O 1
ATOM 7196 N N . LYS A 1 914 ? -11.870 -28.008 31.652 1.00 41.59 914 LYS A N 1
ATOM 7197 C CA . LYS A 1 914 ? -12.090 -29.461 31.583 1.00 41.59 914 LYS A CA 1
ATOM 7198 C C . LYS A 1 914 ? -10.915 -30.124 30.872 1.00 41.59 914 LYS A C 1
ATOM 7200 O O . LYS A 1 914 ? -10.734 -29.945 29.669 1.00 41.59 914 LYS A O 1
ATOM 7205 N N . LYS A 1 915 ? -10.129 -30.934 31.596 1.00 39.72 915 LYS A N 1
ATOM 7206 C CA . LYS A 1 915 ? -9.194 -31.881 30.963 1.00 39.72 915 LYS A CA 1
ATOM 7207 C C . LYS A 1 915 ? -9.974 -32.684 29.918 1.00 39.72 915 LYS A C 1
ATOM 7209 O O . LYS A 1 915 ? -11.022 -33.237 30.241 1.00 39.72 915 LYS A O 1
ATOM 7214 N N . PHE A 1 916 ? -9.474 -32.715 28.681 1.00 45.41 916 PHE A N 1
ATOM 7215 C CA . PHE A 1 916 ? -10.014 -33.576 27.630 1.00 45.41 916 PHE A CA 1
ATOM 7216 C C . PHE A 1 916 ? -10.005 -35.012 28.167 1.00 45.41 916 PHE A C 1
ATOM 7218 O O . PHE A 1 916 ? -8.937 -35.529 28.507 1.00 45.41 916 PHE A O 1
ATOM 7225 N N . ASP A 1 917 ? -11.181 -35.620 28.326 1.00 50.72 917 ASP A N 1
ATOM 7226 C CA . ASP A 1 917 ? -11.287 -36.981 28.843 1.00 50.72 917 ASP A CA 1
ATOM 7227 C C . ASP A 1 917 ? -10.910 -37.964 27.732 1.00 50.72 917 ASP A C 1
ATOM 7229 O O . ASP A 1 917 ? -11.743 -38.453 26.965 1.00 50.72 917 ASP A O 1
ATOM 7233 N N . TRP A 1 918 ? -9.607 -38.215 27.625 1.00 45.97 918 TRP A N 1
ATOM 7234 C CA . TRP A 1 918 ? -9.048 -39.191 26.699 1.00 45.97 918 TRP A CA 1
ATOM 7235 C C . TRP A 1 918 ? -9.642 -40.586 26.910 1.00 45.97 918 TRP A C 1
ATOM 7237 O O . TRP A 1 918 ? -9.774 -41.322 25.938 1.00 45.97 918 TRP A O 1
ATOM 7247 N N . ASN A 1 919 ? -10.066 -40.935 28.130 1.00 46.28 919 ASN A N 1
ATOM 7248 C CA . ASN A 1 919 ? -10.672 -42.235 28.402 1.00 46.28 919 ASN A CA 1
ATOM 7249 C C . ASN A 1 919 ? -12.082 -42.329 27.817 1.00 46.28 919 ASN A C 1
ATOM 7251 O O . ASN A 1 919 ? -12.416 -43.364 27.251 1.00 46.28 919 ASN A O 1
ATOM 7255 N N . ALA A 1 920 ? -12.877 -41.258 27.866 1.00 49.66 920 ALA A N 1
ATOM 7256 C CA . ALA A 1 920 ? -14.193 -41.227 27.225 1.00 49.66 920 ALA A CA 1
ATOM 7257 C C . ALA A 1 920 ? -14.098 -41.353 25.693 1.00 49.66 920 ALA A C 1
ATOM 7259 O O . ALA A 1 920 ? -14.860 -42.109 25.088 1.00 49.66 920 ALA A O 1
ATOM 7260 N N . LEU A 1 921 ? -13.131 -40.674 25.059 1.00 45.88 921 LEU A N 1
ATOM 7261 C CA . LEU A 1 921 ? -12.897 -40.807 23.615 1.00 45.88 921 LEU A CA 1
ATOM 7262 C C . LEU A 1 921 ? -12.399 -42.214 23.251 1.00 45.88 921 LEU A C 1
ATOM 7264 O O . LEU A 1 921 ? -12.888 -42.808 22.295 1.00 45.88 921 LEU A O 1
ATOM 7268 N N . LEU A 1 922 ? -11.460 -42.769 24.020 1.00 43.88 922 LEU A N 1
ATOM 7269 C CA . LEU A 1 922 ? -10.934 -44.115 23.783 1.00 43.88 922 LEU A CA 1
ATOM 7270 C C . LEU A 1 922 ? -11.988 -45.205 24.030 1.00 43.88 922 LEU A C 1
ATOM 7272 O O . LEU A 1 922 ? -12.046 -46.155 23.260 1.00 43.88 922 LEU A O 1
ATOM 7276 N N . GLN A 1 923 ? -12.859 -45.058 25.033 1.00 47.97 923 GLN A N 1
ATOM 7277 C CA . GLN A 1 923 ? -13.996 -45.961 25.260 1.00 47.97 923 GLN A CA 1
ATOM 7278 C C . GLN A 1 923 ? -15.045 -45.876 24.148 1.00 47.97 923 GLN A C 1
ATOM 7280 O O . GLN A 1 923 ? -15.701 -46.874 23.866 1.00 47.97 923 GLN A O 1
ATOM 7285 N N . HIS A 1 924 ? -15.217 -44.706 23.530 1.00 45.56 924 HIS A N 1
ATOM 7286 C CA . HIS A 1 924 ? -16.111 -44.542 22.387 1.00 45.56 924 HIS A CA 1
ATOM 7287 C C . HIS A 1 924 ? -15.519 -45.135 21.106 1.00 45.56 924 HIS A C 1
ATOM 7289 O O . HIS A 1 924 ? -16.240 -45.796 20.379 1.00 45.56 924 HIS A O 1
ATOM 7295 N N . LEU A 1 925 ? -14.217 -44.951 20.856 1.00 40.59 925 LEU A N 1
ATOM 7296 C CA . LEU A 1 925 ? -13.522 -45.560 19.715 1.00 40.59 925 LEU A CA 1
ATOM 7297 C C . LEU A 1 925 ? -13.349 -47.081 19.859 1.00 40.59 925 LEU A C 1
ATOM 7299 O O . LEU A 1 925 ? -13.167 -47.765 18.859 1.00 40.59 925 LEU A O 1
ATOM 7303 N N . ALA A 1 926 ? -13.358 -47.606 21.087 1.00 38.59 926 ALA A N 1
ATOM 7304 C CA . ALA A 1 926 ? -13.285 -49.041 21.368 1.00 38.59 926 ALA A CA 1
ATOM 7305 C C . ALA A 1 926 ? -14.642 -49.768 21.272 1.00 38.59 926 ALA A C 1
ATOM 7307 O O . ALA A 1 926 ? -14.661 -50.998 21.328 1.00 38.59 926 ALA A O 1
ATOM 7308 N N . LYS A 1 927 ? -15.753 -49.030 21.167 1.00 37.06 927 LYS A N 1
ATOM 7309 C CA . LYS A 1 927 ? -17.082 -49.556 20.827 1.00 37.06 927 LYS A CA 1
ATOM 7310 C C . LYS A 1 927 ? -17.305 -49.440 19.328 1.00 37.06 927 LYS A C 1
ATOM 7312 O O . LYS A 1 927 ? -18.014 -50.323 18.801 1.00 37.06 927 LYS A O 1
#

Organism: NCBI:txid1618373

Radius of gyration: 35.15 Å; chains: 1; bounding box: 87×104×77 Å

Foldseek 3Di:
DCVVVVNDDLCNLQVLPPPLVSVLLCCCVVVVPVLLVLLLLLCCVLVVAPHSVRSSSVLSVLLRLLVVPDQFFFEVCLLVVPQDADLSLVSCVLSVHDRDPDDLLQVLFVLCLQQLLLLQQWQLQDQPTDRPDRPPPDLFSDPPDDPCVVPCPPDDDDDDPPPPPPDDPVVVVVVPPDDPNDDRSCVLLVQLVVLLVVLVVCVVVVVPVCLVVSLVSLLVSCCVRRPVSSVVSCPVPDPPSNSSSWSSLLVSLSNNCCVPFAPHWRWRAQFFLAFPLASYGLGTAGTKTKAAPRNDDDDPVLVVLVCVLVVDDRRHLLSSCLSCVVVVVVRIAIAGEHEAEQGQRPVLRGGDDCVCPVPHHDPVVLLSRLSSQLSSLLNNCLVPVVCVVPDDLCRSPVPGRWYWYWYRGSVHIHIDINDDHSVSSLVSLQSSLVSVPSSSSSSSSSVSSNLSSVLSVCSSVVRNVVSSVPSPDPPPPPVDDPNDYSNVVSPVSHDDPVVVVVVVVPDDPPDPPPPPPCPPDQDALAPQRQWGWDADSVRDTAIEGQLVSVVVCVVVVVKAWDPPPDPQAKTFIADRNDPGPDGQKIWDDAPDWTWIAGPPVGDIHTYDNDDPPDDRDDPPPFDADPDPDDPPDDFDDDPVLLVLLVQLLVQQLVACPPDLQLVLCCPVVVFDSVLCSVLRKGADALSSVVSSVVVVDDPSNCVQLQQKDWDLVAACVGACNVVCVVVVQDRVNQWDQPDDDPNDGRTTGIHGPQHQWTKAFFDAPRGTRWIKTAHSDPPDPDRIDIGDHNGQRHWRQLCLLVPPVAQEEEEEADPSVVSVLCVCCVVAVPGHNHYIYQHDLVSLVRLLSNVVSLHAYEYFYDQWAQDPVDNVDTRPRVVSLVVSVVSNVVSPRPDHHDVNVVVCVVDPDDDPPDDDPPVVVVVVSVD

pLDDT: mean 71.34, std 18.64, range [26.02, 97.06]

InterPro domains:
  IPR036977 DNA Primase, CHC2-type zinc finger [G3DSA:3.90.580.10] (546-619)